Protein AF-0000000068890236 (afdb_homodimer)

pLDDT: mean 76.48, std 30.01, range [15.09, 98.88]

Nearest PDB structures (foldseek):
  3kc2-assembly1_B  TM=9.158E-01  e=1.681E-35  Saccharomyces cerevisiae
  3kc2-assembly1_A  TM=9.117E-01  e=8.997E-35  Saccharomyces cerevisiae
  3rf6-assembly1_B  TM=9.230E-01  e=2.427E-33  Saccharomyces cerevisiae
  1yv9-assembly1_B  TM=7.422E-01  e=6.218E-14  Enterococcus faecalis V583
  1wvi-assembly1_D  TM=7.665E-01  e=6.057E-13  Streptococcus mutans UA159

Sequence (876 aa):
MSFLLLSKRMPTRCIPLARTLVTSRPPKVFTPGRFGIAFDIDGVLLRGLDPHPSAKTALTKLQENDIPFILLTNGGGISEVARCEDLSSRLDFPIAPSQLVQSHTPAKNYTKFYETILVVGGEGENCRKIAEEYGFKNVFIPDDFYATDPHISPFSTSPPPAYARNVPKGTKIDAIFVFNDPRDWALSTQVIIDFLRSDNGVYGTLAEPGHMKPVPTFFTNSDIVWASTYHMPRLGQGAFKEAVLSIFPRIPGATGGAHLRSLGKPTTPAFRYAQRLLEQNLVAKLKATSPEFRVYMIGDSPDSDIRGANRARINGTVWWSILVRSGVWREPYHAKSPIAIVDDVLAAVDWAMENEQKIKDGVALEKYPSNLRPGFRQLRRKGLVRGSSPDSGGKVEVGDIGGEESARLEKTDGAMKEKGDGALEGKRANGESGSHSDMSFLLLSKRMPTRCIPLARTLVTSRPPKVFTPGRFGIAFDIDGVLLRGLDPHPSAKTALTKLQENDIPFILLTNGGGISEVARCEDLSSRLDFPIAPSQLVQSHTPAKNYTKFYETILVVGGEGENCRKIAEEYGFKNVFIPDDFYATDPHISPFSTSPPPAYARNVPKGTKIDAIFVFNDPRDWALSTQVIIDFLRSDNGVYGTLAEPGHMKPVPTFFTNSDIVWASTYHMPRLGQGAFKEAVLSIFPRIPGATGGAHLRSLGKPTTPAFRYAQRLLEQNLVAKLKATSPEFRVYMIGDSPDSDIRGANRARINGTVWWSILVRSGVWREPYHAKSPIAIVDDVLAAVDWAMENEQKIKDGVALEKYPSNLRPGFRQLRRKGLVRGSSPDSGGKVEVGDIGGEESARLEKTDGAMKEKGDGALEGKRANGESGSHSD

Foldseek 3Di:
DPPPVPPPPPPPPPPPDPPPPCPPPFPPLFPFDAEAEEEEPDLFQDFALAGDPCNLVLVVVCVVRVHYYAYAYQAFQAALQVVQVSSCVRSVHHDDSLRYDYLCNLVLVCQVPFAAAEEAAHDDCRRVVNVVVSPHHHYAYLLQVCQQPVVLQVPDDDHRDPVHHHDDAFDAHQEYEYGWHHPDLRSRLSQQLCQQQADRRTPPHGDDQPPGDGRHYEYSHLDQWKRHPPPATDGTVNVSVVVSQVVNVVDPRRDDHPDYHYRGFLDQNSVQSNVVSSVVSCCVVVVDDDRQYEYEFEEADLRGGVNSQLPHDDPNYHGAYEHEPSMHDDPPDDNNQGQYYYHHNNRVSVVVVVVSVCSVVVNRPPDDPPSPPPPPVPPPPPPPPPPDDDDDDDDPDPDDPDDDPPPPPPDDDPPPPPPPPPDPDPDDPDPDDDDDDD/DPPPPPPPPPPPPPPPDPPPPCPPPFPPLFPQDAEAEEEEPDLFQDFALAGDPCNLVLVVVCVVRVHYYAYAYQAFQAALQVVQVSSCVRSVHHDDSLRYDYLCNLVLVCQVPFAAAEEAAHDDCRRVVNVVVSPHHHYAYLLQVCQQPVVLQVPDDDHRDPSHHHDDAFDAHQEYEYGFHHPDLRSRLSQQLCQQQADRRTPPHGDDQPPGDGRHYEYSHLDQWKRHPPPATDGTVNVSVVVSQVVNVVDPSRDDHPDYHYRGFLDQNSVQSNVVSSVVSVCVVVVDDDRQYEYEFEEADLRGGVNSQLPHDDPNYHGAYEHEPSMNDDPPDDNNQGQYYYHHNNRSSVVVVVVSVCSVVVNRPDDDPPSPPPPPVPPPPPPPPPPDDDDDDPPPPPDDPDDDPPPCPPPPCPPPPCPDDDPPDDDDDDDDDDDDDD

Structure (mmCIF, N/CA/C/O backbone):
data_AF-0000000068890236-model_v1
#
loop_
_entity.id
_entity.type
_entity.pdbx_description
1 polymer '(Perigord truffle) hypothetical protein'
#
loop_
_atom_site.group_PDB
_atom_site.id
_atom_site.type_symbol
_atom_site.label_atom_id
_atom_site.label_alt_id
_atom_site.label_comp_id
_atom_site.label_asym_id
_atom_site.label_entity_id
_atom_site.label_seq_id
_atom_site.pdbx_PDB_ins_code
_atom_site.Cartn_x
_atom_site.Cartn_y
_atom_site.Cartn_z
_atom_site.occupancy
_atom_site.B_iso_or_equiv
_atom_site.auth_seq_id
_atom_site.auth_comp_id
_atom_site.auth_asym_id
_atom_site.auth_atom_id
_atom_site.pdbx_PDB_model_num
ATOM 1 N N . MET A 1 1 ? 56.844 41.25 -0.487 1 27.77 1 MET A N 1
ATOM 2 C CA . MET A 1 1 ? 56.062 41.469 -1.698 1 27.77 1 MET A CA 1
ATOM 3 C C . MET A 1 1 ? 54.625 40.938 -1.551 1 27.77 1 MET A C 1
ATOM 5 O O . MET A 1 1 ? 54.438 39.75 -1.251 1 27.77 1 MET A O 1
ATOM 9 N N . SER A 1 2 ? 53.656 41.875 -1.198 1 27.77 2 SER A N 1
ATOM 10 C CA . SER A 1 2 ? 52.281 41.906 -0.712 1 27.77 2 SER A CA 1
ATOM 11 C C . SER A 1 2 ? 51.312 41.438 -1.786 1 27.77 2 SER A C 1
ATOM 13 O O . SER A 1 2 ? 51.219 42.031 -2.859 1 27.77 2 SER A O 1
ATOM 15 N N . PHE A 1 3 ? 51.281 40.094 -2.014 1 30.34 3 PHE A N 1
ATOM 16 C CA . PHE A 1 3 ? 50.5 39.406 -3.043 1 30.34 3 PHE A CA 1
ATOM 17 C C . PHE A 1 3 ? 49.031 39.812 -2.979 1 30.34 3 PHE A C 1
ATOM 19 O O . PHE A 1 3 ? 48.344 39.469 -2.025 1 30.34 3 PHE A O 1
ATOM 26 N N . LEU A 1 4 ? 48.719 41.031 -3.504 1 26.02 4 LEU A N 1
ATOM 27 C CA . LEU A 1 4 ? 47.406 41.656 -3.617 1 26.02 4 LEU A CA 1
ATOM 28 C C . LEU A 1 4 ? 46.469 40.781 -4.488 1 26.02 4 LEU A C 1
ATOM 30 O O . LEU A 1 4 ? 46.719 40.656 -5.688 1 26.02 4 LEU A O 1
ATOM 34 N N . LEU A 1 5 ? 46.094 39.625 -4.012 1 28.25 5 LEU A N 1
ATOM 35 C CA . LEU A 1 5 ? 45.188 38.688 -4.695 1 28.25 5 LEU A CA 1
ATOM 36 C C . LEU A 1 5 ? 43.938 39.406 -5.133 1 28.25 5 LEU A C 1
ATOM 38 O O . LEU A 1 5 ? 43.188 39.969 -4.301 1 28.25 5 LEU A O 1
ATOM 42 N N . LEU A 1 6 ? 43.938 40.062 -6.285 1 27.31 6 LEU A N 1
ATOM 43 C CA . LEU A 1 6 ? 42.844 40.781 -6.926 1 27.31 6 LEU A CA 1
ATOM 44 C C . LEU A 1 6 ? 41.656 39.875 -7.113 1 27.31 6 LEU A C 1
ATOM 46 O O . LEU A 1 6 ? 41.75 38.844 -7.793 1 27.31 6 LEU A O 1
ATOM 50 N N . SER A 1 7 ? 40.781 39.719 -6.109 1 22.86 7 SER A N 1
ATOM 51 C CA . SER A 1 7 ? 39.531 38.969 -6.055 1 22.86 7 SER A CA 1
ATOM 52 C C . SER A 1 7 ? 38.562 39.469 -7.133 1 22.86 7 SER A C 1
ATOM 54 O O . SER A 1 7 ? 38.094 40.594 -7.082 1 22.86 7 SER A O 1
ATOM 56 N N . LYS A 1 8 ? 38.844 39.156 -8.43 1 26.64 8 LYS A N 1
ATOM 57 C CA . LYS A 1 8 ? 37.969 39.562 -9.516 1 26.64 8 LYS A CA 1
ATOM 58 C C . LYS A 1 8 ? 36.531 39.188 -9.203 1 26.64 8 LYS A C 1
ATOM 60 O O . LYS A 1 8 ? 36.188 38 -9.062 1 26.64 8 LYS A O 1
ATOM 65 N N . ARG A 1 9 ? 35.75 40.094 -8.516 1 24.22 9 ARG A N 1
ATOM 66 C CA . ARG A 1 9 ? 34.312 40.031 -8.227 1 24.22 9 ARG A CA 1
ATOM 67 C C . ARG A 1 9 ? 33.5 39.844 -9.516 1 24.22 9 ARG A C 1
ATOM 69 O O . ARG A 1 9 ? 33.594 40.688 -10.422 1 24.22 9 ARG A O 1
ATOM 76 N N . MET A 1 10 ? 33.469 38.656 -10.031 1 28.17 10 MET A N 1
ATOM 77 C CA . MET A 1 10 ? 32.656 38.469 -11.227 1 28.17 10 MET A CA 1
ATOM 78 C C . MET A 1 10 ? 31.266 39.062 -11.062 1 28.17 10 MET A C 1
ATOM 80 O O . MET A 1 10 ? 30.609 38.875 -10.023 1 28.17 10 MET A O 1
ATOM 84 N N . PRO A 1 11 ? 30.906 40.156 -11.773 1 28.42 11 PRO A N 1
ATOM 85 C CA . PRO A 1 11 ? 29.609 40.844 -11.688 1 28.42 11 PRO A CA 1
ATOM 86 C C . PRO A 1 11 ? 28.422 39.906 -11.961 1 28.42 11 PRO A C 1
ATOM 88 O O . PRO A 1 11 ? 28.516 39.031 -12.82 1 28.42 11 PRO A O 1
ATOM 91 N N . THR A 1 12 ? 27.812 39.438 -10.914 1 26.39 12 THR A N 1
ATOM 92 C CA . THR A 1 12 ? 26.578 38.656 -10.945 1 26.39 12 THR A CA 1
ATOM 93 C C . THR A 1 12 ? 25.531 39.344 -11.82 1 26.39 12 THR A C 1
ATOM 95 O O . THR A 1 12 ? 25.141 40.5 -11.539 1 26.39 12 THR A O 1
ATOM 98 N N . ARG A 1 13 ? 25.672 39.25 -13.125 1 28.53 13 ARG A N 1
ATOM 99 C CA . ARG A 1 13 ? 24.703 39.812 -14.062 1 28.53 13 ARG A CA 1
ATOM 100 C C . ARG A 1 13 ? 23.281 39.5 -13.617 1 28.53 13 ARG A C 1
ATOM 102 O O . ARG A 1 13 ? 22.906 38.344 -13.484 1 28.53 13 ARG A O 1
ATOM 109 N N . CYS A 1 14 ? 22.703 40.375 -12.812 1 25.53 14 CYS A N 1
ATOM 110 C CA . CYS A 1 14 ? 21.297 40.375 -12.453 1 25.53 14 CYS A CA 1
ATOM 111 C C . CYS A 1 14 ? 20.406 40.344 -13.695 1 25.53 14 CYS A C 1
ATOM 113 O O . CYS A 1 14 ? 20.516 41.219 -14.555 1 25.53 14 CYS A O 1
ATOM 115 N N . ILE A 1 15 ? 20.234 39.188 -14.258 1 30.33 15 ILE A N 1
ATOM 116 C CA . ILE A 1 15 ? 19.297 39.125 -15.367 1 30.33 15 ILE A CA 1
ATOM 117 C C . ILE A 1 15 ? 18.047 39.938 -15.031 1 30.33 15 ILE A C 1
ATOM 119 O O . ILE A 1 15 ? 17.469 39.781 -13.953 1 30.33 15 ILE A O 1
ATOM 123 N N . PRO A 1 16 ? 17.922 41.094 -15.656 1 30.11 16 PRO A N 1
ATOM 124 C CA . PRO A 1 16 ? 16.766 41.969 -15.406 1 30.11 16 PRO A CA 1
ATOM 125 C C . PRO A 1 16 ? 15.438 41.219 -15.5 1 30.11 16 PRO A C 1
ATOM 127 O O . PRO A 1 16 ? 15.234 40.406 -16.422 1 30.11 16 PRO A O 1
ATOM 130 N N . LEU A 1 17 ? 14.891 40.875 -14.422 1 28.2 17 LEU A N 1
ATOM 131 C CA . LEU A 1 17 ? 13.523 40.344 -14.312 1 28.2 17 LEU A CA 1
ATOM 132 C C . LEU A 1 17 ? 12.562 41.188 -15.148 1 28.2 17 LEU A C 1
ATOM 134 O O . LEU A 1 17 ? 12.609 42.406 -15.117 1 28.2 17 LEU A O 1
ATOM 138 N N . ALA A 1 18 ? 12.109 40.688 -16.234 1 30.53 18 ALA A N 1
ATOM 139 C CA . ALA A 1 18 ? 11.094 41.312 -17.094 1 30.53 18 ALA A CA 1
ATOM 140 C C . ALA A 1 18 ? 10.031 42.031 -16.25 1 30.53 18 ALA A C 1
ATOM 142 O O . ALA A 1 18 ? 9.562 41.469 -15.25 1 30.53 18 ALA A O 1
ATOM 143 N N . ARG A 1 19 ? 9.883 43.281 -16.469 1 3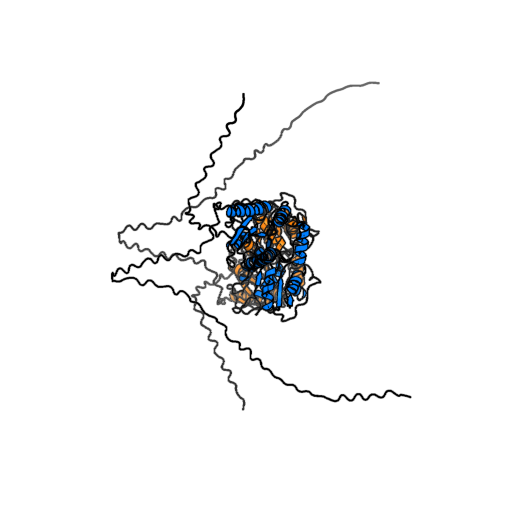0.84 19 ARG A N 1
ATOM 144 C CA . ARG A 1 19 ? 8.938 44.25 -15.914 1 30.84 19 ARG A CA 1
ATOM 145 C C . ARG A 1 19 ? 7.508 43.719 -16.047 1 30.84 19 ARG A C 1
ATOM 147 O O . ARG A 1 19 ? 6.906 43.812 -17.109 1 30.84 19 ARG A O 1
ATOM 154 N N . THR A 1 20 ? 7.207 42.594 -15.578 1 29.48 20 THR A N 1
ATOM 155 C CA . THR A 1 20 ? 5.777 42.312 -15.586 1 29.48 20 THR A CA 1
ATOM 156 C C . THR A 1 20 ? 4.992 43.469 -14.977 1 29.48 20 THR A C 1
ATOM 158 O O . THR A 1 20 ? 5.367 44 -13.93 1 29.48 20 THR A O 1
ATOM 161 N N . LEU A 1 21 ? 4.254 44.188 -15.766 1 30.69 21 LEU A N 1
ATOM 162 C CA . LEU A 1 21 ? 3.342 45.281 -15.43 1 30.69 21 LEU A CA 1
ATOM 163 C C . LEU A 1 21 ? 2.518 44.938 -14.195 1 30.69 21 LEU A C 1
ATOM 165 O O . LEU A 1 21 ? 1.756 43.969 -14.203 1 30.69 21 LEU A O 1
ATOM 169 N N . VAL A 1 22 ? 3.039 45.062 -13.078 1 31.77 22 VAL A N 1
ATOM 170 C CA . VAL A 1 22 ? 2.531 44.969 -11.711 1 31.77 22 VAL A CA 1
ATOM 171 C C . VAL A 1 22 ? 1.356 45.906 -11.523 1 31.77 22 VAL A C 1
ATOM 173 O O . VAL A 1 22 ? 1.532 47.125 -11.531 1 31.77 22 VAL A O 1
ATOM 176 N N . THR A 1 23 ? 0.369 45.875 -12.312 1 35.59 23 THR A N 1
ATOM 177 C CA . THR A 1 23 ? -0.704 46.781 -11.938 1 35.59 23 THR A CA 1
ATOM 178 C C . THR A 1 23 ? -1.184 46.5 -10.516 1 35.59 23 THR A C 1
ATOM 180 O O . THR A 1 23 ? -2.387 46.406 -10.273 1 35.59 23 THR A O 1
ATOM 183 N N . SER A 1 24 ? -0.362 46.188 -9.578 1 34.84 24 SER A N 1
ATOM 184 C CA . SER A 1 24 ? -0.725 45.625 -8.273 1 34.84 24 SER A CA 1
ATOM 185 C C . SER A 1 24 ? -1.496 46.656 -7.438 1 34.84 24 SER A C 1
ATOM 187 O O . SER A 1 24 ? -1.047 47.781 -7.262 1 34.84 24 SER A O 1
ATOM 189 N N . ARG A 1 25 ? -2.904 46.75 -7.598 1 38.69 25 ARG A N 1
ATOM 190 C CA . ARG A 1 25 ? -3.607 47.594 -6.645 1 38.69 25 ARG A CA 1
ATOM 191 C C . ARG A 1 25 ? -3.033 47.438 -5.242 1 38.69 25 ARG A C 1
ATOM 193 O O . ARG A 1 25 ? -2.652 46.344 -4.844 1 38.69 25 ARG A O 1
ATOM 200 N N . PRO A 1 26 ? -2.797 48.531 -4.613 1 39.97 26 PRO A N 1
ATOM 201 C CA . PRO A 1 26 ? -2.244 48.5 -3.256 1 39.97 26 PRO A CA 1
ATOM 202 C C . PRO A 1 26 ? -3.084 47.625 -2.307 1 39.97 26 PRO A C 1
ATOM 204 O O . PRO A 1 26 ? -4.305 47.531 -2.473 1 39.97 26 PRO A O 1
ATOM 207 N N . PRO A 1 27 ? -2.588 46.625 -1.618 1 41.31 27 PRO A N 1
ATOM 208 C CA . PRO A 1 27 ? -3.361 45.812 -0.657 1 41.31 27 PRO A CA 1
ATOM 209 C C . PRO A 1 27 ? -4.156 46.688 0.315 1 41.31 27 PRO A C 1
ATOM 211 O O . PRO A 1 27 ? -3.777 47.844 0.583 1 41.31 27 PRO A O 1
ATOM 214 N N . LYS A 1 28 ? -5.465 46.375 0.528 1 45.53 28 LYS A N 1
ATOM 215 C CA . LYS A 1 28 ? -6.285 47.062 1.521 1 45.53 28 LYS A CA 1
ATOM 216 C C . LYS A 1 28 ? -5.527 47.25 2.834 1 45.53 28 LYS A C 1
ATOM 218 O O . LYS A 1 28 ? -4.875 46.312 3.309 1 45.53 28 LYS A O 1
ATOM 223 N N . VAL A 1 29 ? -5.281 48.438 3.188 1 42.53 29 VAL A N 1
ATOM 224 C CA . VAL A 1 29 ? -4.668 48.781 4.465 1 42.53 29 VAL A CA 1
ATOM 225 C C . VAL A 1 29 ? -5.621 48.438 5.605 1 42.53 29 VAL A C 1
ATOM 227 O O . VAL A 1 29 ? -6.754 48.906 5.648 1 42.53 29 VAL A O 1
ATOM 230 N N . PHE A 1 30 ? -5.582 47.219 6.027 1 45.75 30 PHE A N 1
ATOM 231 C CA . PHE A 1 30 ? -6.375 46.938 7.219 1 45.75 30 PHE A CA 1
ATOM 232 C C . PHE A 1 30 ? -5.949 47.844 8.375 1 45.75 30 PHE A C 1
ATOM 234 O O . PHE A 1 30 ? -4.809 48.312 8.414 1 45.75 30 PHE A O 1
ATOM 241 N N . THR A 1 31 ? -6.914 48.469 8.969 1 44.56 31 THR A N 1
ATOM 242 C CA . THR A 1 31 ? -6.438 49.125 10.18 1 44.56 31 THR A CA 1
ATOM 243 C C . THR A 1 31 ? -5.199 48.406 10.734 1 44.56 31 THR A C 1
ATOM 245 O O . THR A 1 31 ? -5.148 47.188 10.781 1 44.56 31 THR A O 1
ATOM 248 N N . PRO A 1 32 ? -4.156 49 10.75 1 41.47 32 PRO A N 1
ATOM 249 C CA . PRO A 1 32 ? -2.807 48.625 11.188 1 41.47 32 PRO A CA 1
ATOM 250 C C . PRO A 1 32 ? -2.812 47.656 12.352 1 41.47 32 PRO A C 1
ATOM 252 O O . PRO A 1 32 ? -3.537 47.844 13.328 1 41.47 32 PRO A O 1
ATOM 255 N N . GLY A 1 33 ? -2.795 46.375 12.312 1 51.72 33 GLY A N 1
ATOM 256 C CA . GLY A 1 33 ? -2.305 45.656 13.484 1 51.72 33 GLY A CA 1
ATOM 257 C C . GLY A 1 33 ? -2.797 44.219 13.57 1 51.72 33 GLY A C 1
ATOM 258 O O . GLY A 1 33 ? -2.293 43.438 14.375 1 51.72 33 GLY A O 1
ATOM 259 N N . ARG A 1 34 ? -4.016 43.906 12.836 1 72.06 34 ARG A N 1
ATOM 260 C CA . ARG A 1 34 ? -4.316 42.625 13.492 1 72.06 34 ARG A CA 1
ATOM 261 C C . ARG A 1 34 ? -4.055 41.438 12.555 1 72.06 34 ARG A C 1
ATOM 263 O O . ARG A 1 34 ? -4.484 41.469 11.398 1 72.06 34 ARG A O 1
ATOM 270 N N . PHE A 1 35 ? -3.012 40.812 12.688 1 86.12 35 PHE A N 1
ATOM 271 C CA . PHE A 1 35 ? -2.768 39.594 11.938 1 86.12 35 PHE A CA 1
ATOM 272 C C . PHE A 1 35 ? -2.545 38.438 12.883 1 86.12 35 PHE A C 1
ATOM 274 O O . PHE A 1 35 ? -2.338 38.625 14.086 1 86.12 35 PHE A O 1
ATOM 281 N N . GLY A 1 36 ? -2.82 37.281 12.336 1 92.5 36 GLY A N 1
ATOM 282 C CA . GLY A 1 36 ? -2.557 36.031 13.039 1 92.5 36 GLY A CA 1
ATOM 283 C C . GLY A 1 36 ? -1.67 35.062 12.258 1 92.5 36 GLY A C 1
ATOM 284 O O . GLY A 1 36 ? -1.341 35.344 11.102 1 92.5 36 GLY A O 1
ATOM 285 N N . ILE A 1 37 ? -1.234 34.094 12.953 1 96.19 37 ILE A N 1
ATOM 286 C CA . ILE A 1 37 ? -0.331 33.125 12.328 1 96.19 37 ILE A CA 1
ATOM 287 C C . ILE A 1 37 ? -0.922 31.719 12.438 1 96.19 37 ILE A C 1
ATOM 289 O O . ILE A 1 37 ? -1.455 31.344 13.492 1 96.19 37 ILE A O 1
ATOM 293 N N . ALA A 1 38 ? -0.924 30.984 11.359 1 97.88 38 ALA A N 1
ATOM 294 C CA . ALA A 1 38 ? -1.156 29.531 11.367 1 97.88 38 ALA A CA 1
ATOM 295 C C . ALA A 1 38 ? 0.142 28.766 11.125 1 97.88 38 ALA A C 1
ATOM 297 O O . ALA A 1 38 ? 0.889 29.078 10.195 1 97.88 38 ALA A O 1
ATOM 298 N N . PHE A 1 39 ? 0.409 27.781 12.008 1 98.56 39 PHE A N 1
ATOM 299 C CA . PHE A 1 39 ? 1.63 27 11.898 1 98.56 39 PHE A CA 1
ATOM 300 C C . PHE A 1 39 ? 1.314 25.562 11.484 1 98.56 39 PHE A C 1
ATOM 302 O O . PHE A 1 39 ? 0.438 24.922 12.062 1 98.56 39 PHE A O 1
ATOM 309 N N . ASP A 1 40 ? 2.031 25.078 10.477 1 98.38 40 ASP A N 1
ATOM 310 C CA . ASP A 1 40 ? 2.23 23.625 10.43 1 98.38 40 ASP A CA 1
ATOM 311 C C . ASP A 1 40 ? 3.102 23.156 11.594 1 98.38 40 ASP A C 1
ATOM 313 O O . ASP A 1 40 ? 3.75 23.969 12.258 1 98.38 40 ASP A O 1
ATOM 317 N N . ILE A 1 41 ? 3.096 21.875 11.867 1 98.12 41 ILE A N 1
ATOM 318 C CA . ILE A 1 41 ? 3.852 21.375 13.008 1 98.12 41 ILE A CA 1
ATOM 319 C C . ILE A 1 41 ? 5.105 20.656 12.523 1 98.12 41 ILE A C 1
ATOM 321 O O . ILE A 1 41 ? 6.219 21.156 12.664 1 98.12 41 ILE A O 1
ATOM 325 N N . ASP A 1 42 ? 4.922 19.547 11.789 1 96.25 42 ASP A N 1
ATOM 326 C CA . ASP A 1 42 ? 6.047 18.719 11.359 1 96.25 42 ASP A CA 1
ATOM 327 C C . ASP A 1 42 ? 6.871 19.438 10.289 1 96.25 42 ASP A C 1
ATOM 329 O O . ASP A 1 42 ? 6.34 19.828 9.242 1 96.25 42 ASP A O 1
ATOM 333 N N . GLY A 1 43 ? 8.102 19.641 10.578 1 96.81 43 GLY A N 1
ATOM 334 C CA . GLY A 1 43 ? 8.992 20.344 9.672 1 96.81 43 GLY A CA 1
ATOM 335 C C . GLY A 1 43 ? 9.07 21.828 9.953 1 96.81 43 GLY A C 1
ATOM 336 O O . GLY A 1 43 ? 9.875 22.547 9.344 1 96.81 43 GLY A O 1
ATOM 337 N N . VAL A 1 44 ? 8.219 22.297 10.875 1 98.44 44 VAL A N 1
ATOM 338 C CA . VAL A 1 44 ? 8.156 23.719 11.203 1 98.44 44 VAL A CA 1
ATOM 339 C C . VAL A 1 44 ? 8.461 23.922 12.688 1 98.44 44 VAL A C 1
ATOM 341 O O . VAL A 1 44 ? 9.539 24.422 13.039 1 98.44 44 VAL A O 1
ATOM 344 N N . LEU A 1 45 ? 7.594 23.422 13.523 1 98.5 45 LEU A N 1
ATOM 345 C CA . LEU A 1 45 ? 7.801 23.547 14.961 1 98.5 45 LEU A CA 1
ATOM 346 C C . LEU A 1 45 ? 8.57 22.344 15.5 1 98.5 45 LEU A C 1
ATOM 348 O O . LEU A 1 45 ? 9.312 22.453 16.469 1 98.5 45 LEU A O 1
ATOM 352 N N . LEU A 1 46 ? 8.297 21.203 14.891 1 96.62 46 LEU A N 1
ATOM 353 C CA . LEU A 1 46 ? 8.922 19.938 15.281 1 96.62 46 LEU A CA 1
ATOM 354 C C . LEU A 1 46 ? 9.586 19.281 14.078 1 96.62 46 LEU A C 1
ATOM 356 O O . LEU A 1 46 ? 9.195 19.516 12.938 1 96.62 46 LEU A O 1
ATOM 360 N N . ARG A 1 47 ? 10.508 18.5 14.305 1 91.12 47 ARG A N 1
ATOM 361 C CA . ARG A 1 47 ? 10.992 17.453 13.406 1 91.12 47 ARG A CA 1
ATOM 362 C C . ARG A 1 47 ? 10.969 16.094 14.094 1 91.12 47 ARG A C 1
ATOM 364 O O . ARG A 1 47 ? 11.828 15.797 14.93 1 91.12 47 ARG A O 1
ATOM 371 N N . GLY A 1 48 ? 10.039 15.273 13.648 1 87.38 48 GLY A N 1
ATOM 372 C CA . GLY A 1 48 ? 9.773 14.086 14.453 1 87.38 48 GLY A CA 1
ATOM 373 C C . GLY A 1 48 ? 9.375 14.406 15.875 1 87.38 48 GLY A C 1
ATOM 374 O O . GLY A 1 48 ? 8.414 15.148 16.109 1 87.38 48 GLY A O 1
ATOM 375 N N . LEU A 1 49 ? 10.195 13.883 16.828 1 87.75 49 LEU A N 1
ATOM 376 C CA . LEU A 1 49 ? 9.883 14.062 18.25 1 87.75 49 LEU A CA 1
ATOM 377 C C . LEU A 1 49 ? 10.617 15.273 18.812 1 87.75 49 LEU A C 1
ATOM 379 O O . LEU A 1 49 ? 10.312 15.727 19.922 1 87.75 49 LEU A O 1
ATOM 383 N N . ASP A 1 50 ? 11.383 15.922 18.062 1 93.44 50 ASP A N 1
ATOM 384 C CA . ASP A 1 50 ? 12.25 16.984 18.562 1 93.44 50 ASP A CA 1
ATOM 385 C C . ASP A 1 50 ? 11.75 18.359 18.109 1 93.44 50 ASP A C 1
ATOM 387 O O . ASP A 1 50 ? 11.477 18.562 16.938 1 93.44 50 ASP A O 1
ATOM 391 N N . PRO A 1 51 ? 11.688 19.281 19.078 1 97.06 51 PRO A N 1
ATOM 392 C CA . PRO A 1 51 ? 11.352 20.641 18.672 1 97.06 51 PRO A CA 1
ATOM 393 C C . PRO A 1 51 ? 12.445 21.297 17.844 1 97.06 51 PRO A C 1
ATOM 395 O O . PRO A 1 51 ? 13.633 21.062 18.078 1 97.06 51 PRO A O 1
ATOM 398 N N . HIS A 1 52 ? 12.008 22.062 16.875 1 96.62 52 HIS A N 1
ATOM 399 C CA . HIS A 1 52 ? 12.984 22.906 16.203 1 96.62 52 HIS A CA 1
ATOM 400 C C . HIS A 1 52 ? 13.656 23.844 17.203 1 96.62 52 HIS A C 1
ATOM 402 O O . HIS A 1 52 ? 12.992 24.406 18.078 1 96.62 52 HIS A O 1
ATOM 408 N N . PRO A 1 53 ? 14.914 24.109 17.062 1 96.69 53 PRO A N 1
ATOM 409 C CA . PRO A 1 53 ? 15.641 24.906 18.047 1 96.69 53 PRO A CA 1
ATOM 410 C C . PRO A 1 53 ? 15.062 26.312 18.219 1 96.69 53 PRO A C 1
ATOM 412 O O . PRO A 1 53 ? 15.188 26.906 19.281 1 96.69 53 PRO A O 1
ATOM 415 N N . SER A 1 54 ? 14.422 26.812 17.203 1 97.5 54 SER A N 1
ATOM 416 C CA . SER A 1 54 ? 13.938 28.188 17.266 1 97.5 54 SER A CA 1
ATOM 417 C C . SER A 1 54 ? 12.445 28.234 17.562 1 97.5 54 SER A C 1
ATOM 419 O O . SER A 1 54 ? 11.859 29.328 17.625 1 97.5 54 SER A O 1
ATOM 421 N N . ALA A 1 55 ? 11.789 27.156 17.75 1 98.56 55 ALA A N 1
ATOM 422 C CA . ALA A 1 55 ? 10.336 27.094 17.875 1 98.56 55 ALA A CA 1
ATOM 423 C C . ALA A 1 55 ? 9.867 27.828 19.125 1 98.56 55 ALA A C 1
ATOM 425 O O . ALA A 1 55 ? 8.953 28.656 19.062 1 98.56 55 ALA A O 1
ATOM 426 N N . LYS A 1 56 ? 10.492 27.594 20.234 1 98.12 56 LYS A N 1
ATOM 427 C CA . LYS A 1 56 ? 10.094 28.234 21.484 1 98.12 56 LYS A CA 1
ATOM 428 C C . LYS A 1 56 ? 10.242 29.75 21.406 1 98.12 56 LYS A C 1
ATOM 430 O O . LYS A 1 56 ? 9.359 30.484 21.828 1 98.12 56 LYS A O 1
ATOM 435 N N . THR A 1 57 ? 11.391 30.141 20.875 1 98.31 57 THR A N 1
ATOM 436 C CA . THR A 1 57 ? 11.641 31.562 20.719 1 98.31 57 THR A CA 1
ATOM 437 C C . THR A 1 57 ? 10.578 32.219 19.828 1 98.31 57 THR A C 1
ATOM 439 O O . THR A 1 57 ? 10.086 33.281 20.141 1 98.31 57 THR A O 1
ATOM 442 N N . ALA A 1 58 ? 10.219 31.562 18.766 1 98.5 58 ALA A N 1
ATOM 443 C CA . ALA A 1 58 ? 9.211 32.062 17.859 1 98.5 58 ALA A CA 1
ATOM 444 C C . ALA A 1 58 ? 7.859 32.219 18.547 1 98.5 58 ALA A C 1
ATOM 446 O O . ALA A 1 58 ? 7.211 33.25 18.438 1 98.5 58 ALA A O 1
ATOM 447 N N . LEU A 1 59 ? 7.445 31.25 19.312 1 98 59 LEU A N 1
ATOM 448 C CA . LEU A 1 59 ? 6.152 31.25 19.984 1 98 59 LEU A CA 1
ATOM 449 C C . LEU A 1 59 ? 6.137 32.281 21.109 1 98 59 LEU A C 1
ATOM 451 O O . LEU A 1 59 ? 5.133 33 21.297 1 98 59 LEU A O 1
ATOM 455 N N . THR A 1 60 ? 7.219 32.406 21.828 1 97.44 60 THR A N 1
ATOM 456 C CA . THR A 1 60 ? 7.34 33.406 22.891 1 97.44 60 THR A CA 1
ATOM 457 C C . THR A 1 60 ? 7.223 34.812 22.328 1 97.44 60 THR A C 1
ATOM 459 O O . THR A 1 60 ? 6.578 35.688 22.922 1 97.44 60 THR A O 1
ATOM 462 N N . LYS A 1 61 ? 7.871 35 21.234 1 96.31 61 LYS A N 1
ATOM 463 C CA . LYS A 1 61 ? 7.801 36.312 20.562 1 96.31 61 LYS A CA 1
ATOM 464 C C . LYS A 1 61 ? 6.359 36.688 20.219 1 96.31 61 LYS A C 1
ATOM 466 O O . LYS A 1 61 ? 5.945 37.812 20.391 1 96.31 61 LYS A O 1
ATOM 471 N N . LEU A 1 62 ? 5.609 35.75 19.734 1 94.94 62 LEU A N 1
ATOM 472 C CA . LEU A 1 62 ? 4.207 36 19.438 1 94.94 62 LEU A CA 1
ATOM 473 C C . LEU A 1 62 ? 3.42 36.312 20.703 1 94.94 62 LEU A C 1
ATOM 475 O O . LEU A 1 62 ? 2.598 37.25 20.719 1 94.94 62 LEU A O 1
ATOM 479 N N . GLN A 1 63 ? 3.629 35.562 21.719 1 92.69 63 GLN A N 1
ATOM 480 C CA . GLN A 1 63 ? 2.941 35.781 22.984 1 92.69 63 GLN A CA 1
ATOM 481 C C . GLN A 1 63 ? 3.248 37.156 23.547 1 92.69 63 GLN A C 1
ATOM 483 O O . GLN A 1 63 ? 2.342 37.875 23.984 1 92.69 63 GLN A O 1
ATOM 488 N N . GLU A 1 64 ? 4.477 37.531 23.484 1 93.56 64 GLU A N 1
ATOM 489 C CA . GLU A 1 64 ? 4.914 38.812 24.031 1 93.56 64 GLU A CA 1
ATOM 490 C C . GLU A 1 64 ? 4.332 39.969 23.25 1 93.56 64 GLU A C 1
ATOM 492 O O . GLU A 1 64 ? 4.184 41.094 23.781 1 93.56 64 GLU A O 1
ATOM 497 N N . ASN A 1 65 ? 4.008 39.75 22.031 1 90.81 65 ASN A N 1
ATOM 498 C CA . ASN A 1 65 ? 3.475 40.812 21.188 1 90.81 65 ASN A CA 1
ATOM 499 C C . ASN A 1 65 ? 1.97 40.656 20.984 1 90.81 65 ASN A C 1
ATOM 501 O O . ASN A 1 65 ? 1.386 41.344 20.125 1 90.81 65 ASN A O 1
ATOM 505 N N . ASP A 1 66 ? 1.383 39.75 21.672 1 88.5 66 ASP A N 1
ATOM 506 C CA . ASP A 1 66 ? -0.058 39.531 21.672 1 88.5 66 ASP A CA 1
ATOM 507 C C . ASP A 1 66 ? -0.565 39.219 20.266 1 88.5 66 ASP A C 1
ATOM 509 O O . ASP A 1 66 ? -1.595 39.719 19.844 1 88.5 66 ASP A O 1
ATOM 513 N N . ILE A 1 67 ? 0.204 38.531 19.547 1 90.38 67 ILE A N 1
ATOM 514 C CA . ILE A 1 67 ? -0.203 38.062 18.219 1 90.38 67 ILE A CA 1
ATOM 515 C C . ILE A 1 67 ? -0.816 36.688 18.297 1 90.38 67 ILE A C 1
ATOM 517 O O . ILE A 1 67 ? -0.156 35.719 18.734 1 90.38 67 ILE A O 1
ATOM 521 N N . PRO A 1 68 ? -2.053 36.531 17.953 1 92.12 68 PRO A N 1
ATOM 522 C CA . PRO A 1 68 ? -2.693 35.219 18.031 1 92.12 68 PRO A CA 1
ATOM 523 C C . PRO A 1 68 ? -2.154 34.219 17.016 1 92.12 68 PRO A C 1
ATOM 525 O O . PRO A 1 68 ? -1.753 34.625 15.914 1 92.12 68 PRO A O 1
ATOM 528 N N . PHE A 1 69 ? -2.188 32.906 17.438 1 95 69 PHE A N 1
ATOM 529 C CA . PHE A 1 69 ? -1.751 31.875 16.484 1 95 69 PHE A CA 1
ATOM 530 C C . PHE A 1 69 ? -2.533 30.578 16.672 1 95 69 PHE A C 1
ATOM 532 O O . PHE A 1 69 ? -3.18 30.391 17.719 1 95 69 PHE A O 1
ATOM 539 N N . ILE A 1 70 ? -2.545 29.781 15.648 1 96.69 70 ILE A N 1
ATOM 540 C CA . ILE A 1 70 ? -3.152 28.453 15.648 1 96.69 70 ILE A CA 1
ATOM 541 C C . ILE A 1 70 ? -2.191 27.453 15.023 1 96.69 70 ILE A C 1
ATOM 543 O O . ILE A 1 70 ? -1.353 27.812 14.195 1 96.69 70 ILE A O 1
ATOM 547 N N . LEU A 1 71 ? -2.242 26.234 15.523 1 97.88 71 LEU A N 1
ATOM 548 C CA . LEU A 1 71 ? -1.538 25.125 14.891 1 97.88 71 LEU A CA 1
ATOM 549 C C . LEU A 1 71 ? -2.463 24.359 13.953 1 97.88 71 LEU A C 1
ATOM 551 O O . LEU A 1 71 ? -3.531 23.906 14.359 1 97.88 71 LEU A O 1
ATOM 555 N N . LEU A 1 72 ? -2.137 24.312 12.695 1 97.88 72 LEU A N 1
ATOM 556 C CA . LEU A 1 72 ? -2.877 23.625 11.641 1 97.88 72 LEU A CA 1
ATOM 557 C C . LEU A 1 72 ? -2.041 22.516 11.031 1 97.88 72 LEU A C 1
ATOM 559 O O . LEU A 1 72 ? -1.128 22.766 10.242 1 97.88 72 LEU A O 1
ATOM 563 N N . THR A 1 73 ? -2.336 21.25 11.375 1 97.19 73 THR A N 1
ATOM 564 C CA . THR A 1 73 ? -1.473 20.141 11.008 1 97.19 73 THR A CA 1
ATOM 565 C C . THR A 1 73 ? -2.268 19.062 10.289 1 97.19 73 THR A C 1
ATOM 567 O O . THR A 1 73 ? -3.467 18.891 10.523 1 97.19 73 THR A O 1
ATOM 570 N N . ASN A 1 74 ? -1.625 18.375 9.375 1 96.69 74 ASN A N 1
ATOM 571 C CA . ASN A 1 74 ? -2.17 17.156 8.789 1 96.69 74 ASN A CA 1
ATOM 572 C C . ASN A 1 74 ? -1.834 15.93 9.633 1 96.69 74 ASN A C 1
ATOM 574 O O . ASN A 1 74 ? -2.152 14.805 9.25 1 96.69 74 ASN A O 1
ATOM 578 N N . GLY A 1 75 ? -1.204 16.172 10.773 1 95.38 75 GLY A N 1
ATOM 579 C CA . GLY A 1 75 ? -1.043 15.117 11.75 1 95.38 75 GLY A CA 1
ATOM 580 C C . GLY A 1 75 ? -2.328 14.781 12.484 1 95.38 75 GLY A C 1
ATOM 581 O O . GLY A 1 75 ? -3.316 15.508 12.375 1 95.38 75 GLY A O 1
ATOM 582 N N . GLY A 1 76 ? -2.305 13.695 13.164 1 95.88 76 GLY A N 1
ATOM 583 C CA . GLY A 1 76 ? -3.486 13.266 13.891 1 95.88 76 GLY A CA 1
ATOM 584 C C . GLY A 1 76 ? -3.311 11.922 14.57 1 95.88 76 GLY A C 1
ATOM 585 O O . GLY A 1 76 ? -2.193 11.547 14.938 1 95.88 76 GLY A O 1
ATOM 586 N N . GLY A 1 77 ? -4.469 11.344 14.953 1 96.62 77 GLY A N 1
ATOM 587 C CA . GLY A 1 77 ? -4.473 10.008 15.523 1 96.62 77 GLY A CA 1
ATOM 588 C C . GLY A 1 77 ? -4.512 10.008 17.047 1 96.62 77 GLY A C 1
ATOM 589 O O . GLY A 1 77 ? -4.59 8.945 17.672 1 96.62 77 GLY A O 1
ATOM 590 N N . ILE A 1 78 ? -4.422 11.141 17.641 1 96.44 78 ILE A N 1
ATOM 591 C CA . ILE A 1 78 ? -4.57 11.312 19.078 1 96.44 78 ILE A CA 1
ATOM 592 C C . ILE A 1 78 ? -5.523 12.469 19.359 1 96.44 78 ILE A C 1
ATOM 594 O O . ILE A 1 78 ? -5.727 13.336 18.516 1 96.44 78 ILE A O 1
ATOM 598 N N . SER A 1 79 ? -6.125 12.445 20.516 1 97.06 79 SER A N 1
ATOM 599 C CA . SER A 1 79 ? -7.082 13.5 20.844 1 97.06 79 SER A CA 1
ATOM 600 C C . SER A 1 79 ? -6.41 14.867 20.875 1 97.06 79 SER A C 1
ATOM 602 O O . SER A 1 79 ? -5.203 14.969 21.094 1 97.06 79 SER A O 1
ATOM 604 N N . GLU A 1 80 ? -7.234 15.914 20.672 1 96.44 80 GLU A N 1
ATOM 605 C CA . GLU A 1 80 ? -6.707 17.281 20.719 1 96.44 80 GLU A CA 1
ATOM 606 C C . GLU A 1 80 ? -6.078 17.578 22.078 1 96.44 80 GLU A C 1
ATOM 608 O O . GLU A 1 80 ? -5.004 18.172 22.156 1 96.44 80 GLU A O 1
ATOM 613 N N . VAL A 1 81 ? -6.703 17.125 23.094 1 97 81 VAL A N 1
ATOM 614 C CA . VAL A 1 81 ? -6.211 17.359 24.453 1 97 81 VAL A CA 1
ATOM 615 C C . VAL A 1 81 ? -4.863 16.672 24.641 1 97 81 VAL A C 1
ATOM 617 O O . VAL A 1 81 ? -3.9 17.297 25.094 1 97 81 VAL A O 1
ATOM 620 N N . ALA A 1 82 ? -4.809 15.383 24.281 1 97.19 82 ALA A N 1
ATOM 621 C CA . ALA A 1 82 ? -3.568 14.625 24.422 1 97.19 82 ALA A CA 1
ATOM 622 C C . ALA A 1 82 ? -2.457 15.227 23.578 1 97.19 82 ALA A C 1
ATOM 624 O O . ALA A 1 82 ? -1.304 15.297 24 1 97.19 82 ALA A O 1
ATOM 625 N N . ARG A 1 83 ? -2.783 15.641 22.375 1 97.25 83 ARG A N 1
ATOM 626 C CA . ARG A 1 83 ? -1.799 16.219 21.469 1 97.25 83 ARG A CA 1
ATOM 627 C C . ARG A 1 83 ? -1.266 17.547 22.016 1 97.25 83 ARG A C 1
ATOM 629 O O . ARG A 1 83 ? -0.067 17.828 21.938 1 97.25 83 ARG A O 1
ATOM 636 N N . CYS A 1 84 ? -2.115 18.375 22.547 1 97.62 84 CYS A N 1
ATOM 637 C CA . CYS A 1 84 ? -1.699 19.656 23.109 1 97.62 84 CYS A CA 1
ATOM 638 C C . CYS A 1 84 ? -0.788 19.453 24.312 1 97.62 84 CYS A C 1
ATOM 640 O O . CYS A 1 84 ? 0.176 20.203 24.5 1 97.62 84 CYS A O 1
ATOM 642 N N . GLU A 1 85 ? -1.117 18.453 25.109 1 97.88 85 GLU A N 1
ATOM 643 C CA . GLU A 1 85 ? -0.242 18.125 26.234 1 97.88 85 GLU A CA 1
ATOM 644 C C . GLU A 1 85 ? 1.149 17.734 25.75 1 97.88 85 GLU A C 1
ATOM 646 O O . GLU A 1 85 ? 2.156 18.203 26.281 1 97.88 85 GLU A O 1
ATOM 651 N N . ASP A 1 86 ? 1.163 16.906 24.766 1 97 86 ASP A N 1
ATOM 652 C CA . ASP A 1 86 ? 2.422 16.453 24.172 1 97 86 ASP A CA 1
ATOM 653 C C . ASP A 1 86 ? 3.199 17.625 23.594 1 97 86 ASP A C 1
ATOM 655 O O . ASP A 1 86 ? 4.398 17.781 23.844 1 97 86 ASP A O 1
ATOM 659 N N . LEU A 1 87 ? 2.543 18.453 22.781 1 97.75 87 LEU A N 1
ATOM 660 C CA . LEU A 1 87 ? 3.16 19.609 22.141 1 97.75 87 LEU A CA 1
ATOM 661 C C . LEU A 1 87 ? 3.684 20.609 23.172 1 97.75 87 LEU A C 1
ATOM 663 O O . LEU A 1 87 ? 4.797 21.109 23.031 1 97.75 87 LEU A O 1
ATOM 667 N N . SER A 1 88 ? 2.854 20.891 24.172 1 98.31 88 SER A N 1
ATOM 668 C CA . SER A 1 88 ? 3.25 21.828 25.203 1 98.31 88 SER A CA 1
ATOM 669 C C . SER A 1 88 ? 4.531 21.375 25.906 1 98.31 88 SER A C 1
ATOM 671 O O . SER A 1 88 ? 5.426 22.188 26.156 1 98.31 88 SER A O 1
ATOM 673 N N . SER A 1 89 ? 4.566 20.125 26.188 1 97.94 89 SER A N 1
ATOM 674 C CA . SER A 1 89 ? 5.738 19.562 26.859 1 97.94 89 SER A CA 1
ATOM 675 C C . SER A 1 89 ? 6.973 19.641 25.969 1 97.94 89 SER A C 1
ATOM 677 O O . SER A 1 89 ? 8.031 20.109 26.406 1 97.94 89 SER A O 1
ATOM 679 N N . ARG A 1 90 ? 6.91 19.297 24.703 1 97.06 90 ARG A N 1
ATOM 680 C CA . ARG A 1 90 ? 8.039 19.25 23.781 1 97.06 90 ARG A CA 1
ATOM 681 C C . ARG A 1 90 ? 8.531 20.656 23.438 1 97.06 90 ARG A C 1
ATOM 683 O O . ARG A 1 90 ? 9.734 20.891 23.328 1 97.06 90 ARG A O 1
ATOM 690 N N . LEU A 1 91 ? 7.59 21.547 23.266 1 98 91 LEU A N 1
ATOM 691 C CA . LEU A 1 91 ? 7.918 22.922 22.859 1 98 91 LEU A CA 1
ATOM 692 C C . LEU A 1 91 ? 8.242 23.781 24.062 1 98 91 LEU A C 1
ATOM 694 O O . LEU A 1 91 ? 8.727 24.906 23.922 1 98 91 LEU A O 1
ATOM 698 N N . ASP A 1 92 ? 7.945 23.203 25.266 1 97.62 92 ASP A N 1
ATOM 699 C CA . ASP A 1 92 ? 8.062 24 26.5 1 97.62 92 ASP A CA 1
ATOM 700 C C . ASP A 1 92 ? 7.32 25.328 26.375 1 97.62 92 ASP A C 1
ATOM 702 O O . ASP A 1 92 ? 7.898 26.391 26.594 1 97.62 92 ASP A O 1
ATOM 706 N N . PHE A 1 93 ? 6.18 25.25 25.969 1 98 93 PHE A N 1
ATOM 707 C CA . PHE A 1 93 ? 5.262 26.344 25.703 1 98 93 PHE A CA 1
ATOM 708 C C . PHE A 1 93 ? 3.814 25.875 25.781 1 98 93 PHE A C 1
ATOM 710 O O . PHE A 1 93 ? 3.457 24.875 25.156 1 98 93 PHE A O 1
ATOM 717 N N . PRO A 1 94 ? 2.98 26.609 26.516 1 97.12 94 PRO A N 1
ATOM 718 C CA . PRO A 1 94 ? 1.603 26.125 26.641 1 97.12 94 PRO A CA 1
ATOM 719 C C . PRO A 1 94 ? 0.814 26.234 25.344 1 97.12 94 PRO A C 1
ATOM 721 O O . PRO A 1 94 ? 0.82 27.297 24.703 1 97.12 94 PRO A O 1
ATOM 724 N N . ILE A 1 95 ? 0.23 25.172 24.953 1 97.06 95 ILE A N 1
ATOM 725 C CA . ILE A 1 95 ? -0.676 25.109 23.797 1 97.06 95 ILE A CA 1
ATOM 726 C C . ILE A 1 95 ? -2.043 24.609 24.25 1 97.06 95 ILE A C 1
ATOM 728 O O . ILE A 1 95 ? -2.148 23.516 24.828 1 97.06 95 ILE A O 1
ATOM 732 N N . ALA A 1 96 ? -3.1 25.391 23.969 1 95.06 96 ALA A N 1
ATOM 733 C CA . ALA A 1 96 ? -4.457 24.984 24.328 1 95.06 96 ALA A CA 1
ATOM 734 C C . ALA A 1 96 ? -5.152 24.281 23.188 1 95.06 96 ALA A C 1
ATOM 736 O O . ALA A 1 96 ? -4.836 24.516 22.016 1 95.06 96 ALA A O 1
ATOM 737 N N . PRO A 1 97 ? -6.145 23.391 23.516 1 93.88 97 PRO A N 1
ATOM 738 C CA . PRO A 1 97 ? -6.883 22.703 22.453 1 93.88 97 PRO A CA 1
ATOM 739 C C . PRO A 1 97 ? -7.559 23.656 21.484 1 93.88 97 PRO A C 1
ATOM 741 O O . PRO A 1 97 ? -7.707 23.344 20.297 1 93.88 97 PRO A O 1
ATOM 744 N N . SER A 1 98 ? -7.875 24.844 21.922 1 92.75 98 SER A N 1
ATOM 745 C CA . SER A 1 98 ? -8.508 25.844 21.062 1 92.75 98 SER A CA 1
ATOM 746 C C . SER A 1 98 ? -7.516 26.422 20.047 1 92.75 98 SER A C 1
ATOM 748 O O . SER A 1 98 ? -7.902 27.141 19.141 1 92.75 98 SER A O 1
ATOM 750 N N . GLN A 1 99 ? -6.285 26.016 20.156 1 94.81 99 GLN A N 1
ATOM 751 C CA . GLN A 1 99 ? -5.246 26.516 19.266 1 94.81 99 GLN A CA 1
ATOM 752 C C . GLN A 1 99 ? -4.77 25.422 18.312 1 94.81 99 GLN A C 1
ATOM 754 O O . GLN A 1 99 ? -3.766 25.594 17.609 1 94.81 99 GLN A O 1
ATOM 759 N N . LEU A 1 100 ? -5.484 24.297 18.281 1 96.5 100 LEU A N 1
ATOM 760 C CA . LEU A 1 100 ? -5 23.172 17.5 1 96.5 100 LEU A CA 1
ATOM 761 C C . LEU A 1 100 ? -6.094 22.641 16.578 1 96.5 100 LEU A C 1
ATOM 763 O O . LEU A 1 100 ? -7.23 22.438 17 1 96.5 100 LEU A O 1
ATOM 767 N N . VAL A 1 101 ? -5.738 22.547 15.344 1 96.38 101 VAL A N 1
ATOM 768 C CA . VAL A 1 101 ? -6.547 21.844 14.359 1 96.38 101 VAL A CA 1
ATOM 769 C C . VAL A 1 101 ? -5.758 20.656 13.797 1 96.38 101 VAL A C 1
ATOM 771 O O . VAL A 1 101 ? -4.742 20.859 13.117 1 96.38 101 VAL A O 1
ATOM 774 N N . GLN A 1 102 ? -6.211 19.484 14.102 1 96.75 102 GLN A N 1
ATOM 775 C CA . GLN A 1 102 ? -5.625 18.281 13.523 1 96.75 102 GLN A CA 1
ATOM 776 C C . GLN A 1 102 ? -6.328 17.891 12.227 1 96.75 102 GLN A C 1
ATOM 778 O O . GLN A 1 102 ? -7.387 18.438 11.898 1 96.75 102 GLN A O 1
ATOM 783 N N . SER A 1 103 ? -5.703 16.938 11.5 1 96.38 103 SER A N 1
ATOM 784 C CA . SER A 1 103 ? -6.219 16.578 10.188 1 96.38 103 SER A CA 1
ATOM 785 C C . SER A 1 103 ? -7.652 16.062 10.281 1 96.38 103 SER A C 1
ATOM 787 O O . SER A 1 103 ? -8.445 16.234 9.352 1 96.38 103 SER A O 1
ATOM 789 N N . HIS A 1 104 ? -8.031 15.406 11.383 1 96.5 104 HIS A N 1
ATOM 790 C CA . HIS A 1 104 ? -9.336 14.766 11.508 1 96.5 104 HIS A CA 1
ATOM 791 C C . HIS A 1 104 ? -10.305 15.633 12.297 1 96.5 104 HIS A C 1
ATOM 793 O O . HIS A 1 104 ? -11.484 15.297 12.43 1 96.5 104 HIS A O 1
ATOM 799 N N . THR A 1 105 ? -9.883 16.812 12.859 1 94.69 105 THR A N 1
ATOM 800 C CA . THR A 1 105 ? -10.742 17.703 13.641 1 94.69 105 THR A CA 1
ATOM 801 C C . THR A 1 105 ? -11.992 18.078 12.844 1 94.69 105 THR A C 1
ATOM 803 O O . THR A 1 105 ? -13.102 18.047 13.367 1 94.69 105 THR A O 1
ATOM 806 N N . PRO A 1 106 ? -11.859 18.359 11.516 1 91.94 106 PRO A N 1
ATOM 807 C CA . PRO A 1 106 ? -13.039 18.766 10.75 1 91.94 106 PRO A CA 1
ATOM 808 C C . PRO A 1 106 ? -14.062 17.641 10.609 1 91.94 106 PRO A C 1
ATOM 810 O O . PRO A 1 106 ? -15.203 17.891 10.211 1 91.94 106 PRO A O 1
ATOM 813 N N . ALA A 1 107 ? -13.688 16.406 10.883 1 94.56 107 ALA A N 1
ATOM 814 C CA . ALA A 1 107 ? -14.617 15.281 10.789 1 94.56 107 ALA A CA 1
ATOM 815 C C . ALA A 1 107 ? -15.766 15.438 11.773 1 94.56 107 ALA A C 1
ATOM 817 O O . ALA A 1 107 ? -16.812 14.797 11.625 1 94.56 107 ALA A O 1
ATOM 818 N N . LYS A 1 108 ? -15.602 16.297 12.812 1 92.25 108 LYS A N 1
ATOM 819 C CA . LYS A 1 108 ? -16.656 16.609 13.773 1 92.25 108 LYS A CA 1
ATOM 820 C C . LYS A 1 108 ? -17.922 17.062 13.055 1 92.25 108 LYS A C 1
ATOM 822 O O . LYS A 1 108 ? -19.031 16.812 13.539 1 92.25 108 LYS A O 1
ATOM 827 N N . ASN A 1 109 ? -17.734 17.594 11.914 1 90 109 ASN A N 1
ATOM 828 C CA . ASN A 1 109 ? -18.859 18.188 11.18 1 90 109 ASN A CA 1
ATOM 829 C C . ASN A 1 109 ? -19.656 17.125 10.43 1 90 109 ASN A C 1
ATOM 831 O O . ASN A 1 109 ? -20.719 17.422 9.883 1 90 109 ASN A O 1
ATOM 835 N N . TYR A 1 110 ? -19.234 15.906 10.477 1 94.62 110 TYR A N 1
ATOM 836 C CA . TYR A 1 110 ? -19.875 14.875 9.664 1 94.62 110 TYR A CA 1
ATOM 837 C C . TYR A 1 110 ? -20.688 13.922 10.531 1 94.62 110 TYR A C 1
ATOM 839 O O . TYR A 1 110 ? -21.328 13.008 10.023 1 94.62 110 TYR A O 1
ATOM 847 N N . THR A 1 111 ? -20.75 14.164 11.836 1 96.56 111 THR A N 1
ATOM 848 C CA . THR A 1 111 ? -21.406 13.258 12.773 1 96.56 111 THR A CA 1
ATOM 849 C C . THR A 1 111 ? -22.906 13.227 12.539 1 96.56 111 THR A C 1
ATOM 851 O O . THR A 1 111 ? -23.578 12.25 12.875 1 96.56 111 THR A O 1
ATOM 854 N N . LYS A 1 112 ? -23.469 14.297 11.977 1 95.88 112 LYS A N 1
ATOM 855 C CA . LYS A 1 112 ? -24.906 14.375 11.727 1 95.88 112 LYS A CA 1
ATOM 856 C C . LYS A 1 112 ? -25.281 13.609 10.469 1 95.88 112 LYS A C 1
ATOM 858 O O . LYS A 1 112 ? -26.469 13.305 10.25 1 95.88 112 LYS A O 1
ATOM 863 N N . PHE A 1 113 ? -24.281 13.266 9.664 1 95.81 113 PHE A N 1
ATOM 864 C CA . PHE A 1 113 ? -24.578 12.688 8.359 1 95.81 113 PHE A CA 1
ATOM 865 C C . PHE A 1 113 ? -24.359 11.18 8.367 1 95.81 113 PHE A C 1
ATOM 867 O O . PHE A 1 113 ? -24.969 10.453 7.586 1 95.81 113 PHE A O 1
ATOM 874 N N . TYR A 1 114 ? -23.453 10.719 9.188 1 96.81 114 TYR A N 1
ATOM 875 C CA . TYR A 1 114 ? -23.062 9.312 9.211 1 96.81 114 TYR A CA 1
ATOM 876 C C . TYR A 1 114 ? -23.156 8.742 10.617 1 96.81 114 TYR A C 1
ATOM 878 O O . TYR A 1 114 ? -22.625 9.32 11.57 1 96.81 114 TYR A O 1
ATOM 886 N N . GLU A 1 115 ? -23.734 7.645 10.703 1 95.19 115 GLU A N 1
ATOM 887 C CA . GLU A 1 115 ? -23.953 7.031 12.016 1 95.19 115 GLU A CA 1
ATOM 888 C C . GLU A 1 115 ? -22.938 5.914 12.273 1 95.19 115 GLU A C 1
ATOM 890 O O . GLU A 1 115 ? -22.266 5.906 13.305 1 95.19 115 GLU A O 1
ATOM 895 N N . THR A 1 116 ? -22.938 4.902 11.375 1 98.06 116 THR A N 1
ATOM 896 C CA . THR A 1 116 ? -22.016 3.773 11.461 1 98.06 116 THR A CA 1
ATOM 897 C C . THR A 1 116 ? -20.828 3.979 10.531 1 98.06 116 THR A C 1
ATOM 899 O O . THR A 1 116 ? -20.984 4.004 9.312 1 98.06 116 THR A O 1
ATOM 902 N N . ILE A 1 117 ? -19.594 4.129 11.164 1 98.62 117 ILE A N 1
ATOM 903 C CA . ILE A 1 117 ? -18.469 4.48 10.312 1 98.62 117 ILE A CA 1
ATOM 904 C C . ILE A 1 117 ? -17.312 3.51 10.562 1 98.62 117 ILE A C 1
ATOM 906 O O . ILE A 1 117 ? -17.266 2.852 11.602 1 98.62 117 ILE A O 1
ATOM 910 N N . LEU A 1 118 ? -16.516 3.326 9.578 1 98.81 118 LEU A N 1
ATOM 911 C CA . LEU A 1 118 ? -15.188 2.732 9.688 1 98.81 118 LEU A CA 1
ATOM 912 C C . LEU A 1 118 ? -14.125 3.811 9.852 1 98.81 118 LEU A C 1
ATOM 914 O O . LEU A 1 118 ? -14.039 4.734 9.039 1 98.81 118 LEU A O 1
ATOM 918 N N . VAL A 1 119 ? -13.367 3.764 10.938 1 98.88 119 VAL A N 1
ATOM 919 C CA . VAL A 1 119 ? -12.258 4.691 11.141 1 98.88 119 VAL A CA 1
ATOM 920 C C . VAL A 1 119 ? -10.93 3.945 11 1 98.88 119 VAL A C 1
ATOM 922 O O . VAL A 1 119 ? -10.734 2.896 11.625 1 98.88 119 VAL A O 1
ATOM 925 N N . VAL A 1 120 ? -10.055 4.508 10.195 1 98.62 120 VAL A N 1
ATOM 926 C CA . VAL A 1 120 ? -8.797 3.842 9.867 1 98.62 120 VAL A CA 1
ATOM 927 C C . VAL A 1 120 ? -7.625 4.684 10.367 1 98.62 120 VAL A C 1
ATOM 929 O O . VAL A 1 120 ? -7.637 5.914 10.242 1 98.62 120 VAL A O 1
ATOM 932 N N . GLY A 1 121 ? -6.59 3.98 10.828 1 97.75 121 GLY A N 1
ATOM 933 C CA . GLY A 1 121 ? -5.328 4.609 11.188 1 97.75 121 GLY A CA 1
ATOM 934 C C . GLY A 1 121 ? -5.125 4.738 12.68 1 97.75 121 GLY A C 1
ATOM 935 O O . GLY A 1 121 ? -5.996 4.363 13.469 1 97.75 121 GLY A O 1
ATOM 936 N N . GLY A 1 122 ? -3.885 5.211 13.039 1 95.94 122 GLY A N 1
ATOM 937 C CA . GLY A 1 122 ? -3.549 5.469 14.43 1 95.94 122 GLY A CA 1
ATOM 938 C C . GLY A 1 122 ? -3.125 4.219 15.18 1 95.94 122 GLY A C 1
ATOM 939 O O . GLY A 1 122 ? -3.312 3.102 14.695 1 95.94 122 GLY A O 1
ATOM 940 N N . GLU A 1 123 ? -2.619 4.449 16.375 1 94.75 123 GLU A N 1
ATOM 941 C CA . GLU A 1 123 ? -2.174 3.348 17.234 1 94.75 123 GLU A CA 1
ATOM 942 C C . GLU A 1 123 ? -3.346 2.729 17.984 1 94.75 123 GLU A C 1
ATOM 944 O O . GLU A 1 123 ? -4.188 3.447 18.531 1 94.75 123 GLU A O 1
ATOM 949 N N . GLY A 1 124 ? -3.365 1.39 17.969 1 95.19 124 GLY A N 1
ATOM 950 C CA . GLY A 1 124 ? -4.43 0.719 18.703 1 95.19 124 GLY A CA 1
ATOM 951 C C . GLY A 1 124 ? -5.816 1.17 18.281 1 95.19 124 GLY A C 1
ATOM 952 O O . GLY A 1 124 ? -6.137 1.188 17.094 1 95.19 124 GLY A O 1
ATOM 953 N N . GLU A 1 125 ? -6.652 1.532 19.297 1 97.5 125 GLU A N 1
ATOM 954 C CA . GLU A 1 125 ? -8.008 1.968 19 1 97.5 125 GLU A CA 1
ATOM 955 C C . GLU A 1 125 ? -8.172 3.469 19.219 1 97.5 125 GLU A C 1
ATOM 957 O O . GLU A 1 125 ? -9.289 3.953 19.422 1 97.5 125 GLU A O 1
ATOM 962 N N . ASN A 1 126 ? -7.055 4.215 19.25 1 97.19 126 ASN A N 1
ATOM 963 C CA . ASN A 1 126 ? -7.074 5.648 19.5 1 97.19 126 ASN A CA 1
ATOM 964 C C . ASN A 1 126 ? -8.047 6.371 18.578 1 97.19 126 ASN A C 1
ATOM 966 O O . ASN A 1 126 ? -8.844 7.203 19.031 1 97.19 126 ASN A O 1
ATOM 970 N N . CYS A 1 127 ? -8.008 6.008 17.312 1 98.38 127 CYS A N 1
ATOM 971 C CA . CYS A 1 127 ? -8.844 6.73 16.375 1 98.38 127 CYS A CA 1
ATOM 972 C C . CYS A 1 127 ? -10.32 6.402 16.578 1 98.38 127 CYS A C 1
ATOM 974 O O . CYS A 1 127 ? -11.188 7.242 16.344 1 98.38 127 CYS A O 1
ATOM 976 N N . ARG A 1 128 ? -10.648 5.164 17 1 98.62 128 ARG A N 1
ATOM 977 C CA . ARG A 1 128 ? -12.023 4.859 17.406 1 98.62 128 ARG A CA 1
ATOM 978 C C . ARG A 1 128 ? -12.477 5.773 18.531 1 98.62 128 ARG A C 1
ATOM 980 O O . ARG A 1 128 ? -13.555 6.375 18.453 1 98.62 128 ARG A O 1
ATOM 987 N N . LYS A 1 129 ? -11.672 5.926 19.578 1 98.38 129 LYS A N 1
ATOM 988 C CA . LYS A 1 129 ? -12 6.754 20.734 1 98.38 129 LYS A CA 1
ATOM 989 C C . LYS A 1 129 ? -12.195 8.211 20.344 1 98.38 129 LYS A C 1
ATOM 991 O O . LYS A 1 129 ? -13.117 8.875 20.812 1 98.38 129 LYS A O 1
ATOM 996 N N . ILE A 1 130 ? -11.352 8.688 19.469 1 98.38 130 ILE A N 1
ATOM 997 C CA . ILE A 1 130 ? -11.445 10.062 18.984 1 98.38 130 ILE A CA 1
ATOM 998 C C . ILE A 1 130 ? -12.766 10.258 18.25 1 98.38 130 ILE A C 1
ATOM 1000 O O . ILE A 1 130 ? -13.484 11.227 18.484 1 98.38 130 ILE A O 1
ATOM 1004 N N . ALA A 1 131 ? -13.047 9.289 17.312 1 98.56 131 ALA A N 1
ATOM 1005 C CA . ALA A 1 131 ? -14.289 9.391 16.547 1 98.56 131 ALA A CA 1
ATOM 1006 C C . ALA A 1 131 ? -15.5 9.375 17.484 1 98.56 131 ALA A C 1
ATOM 1008 O O . ALA A 1 131 ? -16.453 10.141 17.281 1 98.56 131 ALA A O 1
ATOM 1009 N N . GLU A 1 132 ? -15.461 8.547 18.453 1 98.25 132 GLU A N 1
ATOM 1010 C CA . GLU A 1 132 ? -16.547 8.484 19.422 1 98.25 132 GLU A CA 1
ATOM 1011 C C . GLU A 1 132 ? -16.656 9.797 20.203 1 98.25 132 GLU A C 1
ATOM 1013 O O . GLU A 1 132 ? -17.75 10.289 20.453 1 98.25 132 GLU A O 1
ATOM 1018 N N . GLU A 1 133 ? -15.562 10.359 20.578 1 97.19 133 GLU A N 1
ATOM 1019 C CA . GLU A 1 133 ? -15.539 11.648 21.266 1 97.19 133 GLU A CA 1
ATOM 1020 C C . GLU A 1 133 ? -16.125 12.75 20.391 1 97.19 133 GLU A C 1
ATOM 1022 O O . GLU A 1 133 ? -16.734 13.695 20.891 1 97.19 133 GLU A O 1
ATOM 1027 N N . TYR A 1 134 ? -15.852 12.633 19.078 1 96.75 134 TYR A N 1
ATOM 1028 C CA . TYR A 1 134 ? -16.406 13.617 18.156 1 96.75 134 TYR A CA 1
ATOM 1029 C C . TYR A 1 134 ? -17.922 13.516 18.094 1 96.75 134 TYR A C 1
ATOM 1031 O O . TYR A 1 134 ? -18.594 14.477 17.719 1 96.75 134 TYR A O 1
ATOM 1039 N N . GLY A 1 135 ? -18.516 12.32 18.328 1 97.44 135 GLY A N 1
ATOM 1040 C CA . GLY A 1 135 ? -19.969 12.18 18.328 1 97.44 135 GLY A CA 1
ATOM 1041 C C . GLY A 1 135 ? -20.453 11.062 17.422 1 97.44 135 GLY A C 1
ATOM 1042 O O . GLY A 1 135 ? -21.656 10.82 17.328 1 97.44 135 GLY A O 1
ATOM 1043 N N . PHE A 1 136 ? -19.562 10.312 16.75 1 98 136 PHE A N 1
ATOM 1044 C CA . PHE A 1 136 ? -19.984 9.172 15.945 1 98 136 PHE A CA 1
ATOM 1045 C C . PHE A 1 136 ? -20.5 8.047 16.828 1 98 136 PHE A C 1
ATOM 1047 O O . PHE A 1 136 ? -19.906 7.762 17.891 1 98 136 PHE A O 1
ATOM 1054 N N . LYS A 1 137 ? -21.531 7.406 16.469 1 97.31 137 LYS A N 1
ATOM 1055 C CA . LYS A 1 137 ? -22.234 6.484 17.344 1 97.31 137 LYS A CA 1
ATOM 1056 C C . LYS A 1 137 ? -21.656 5.074 17.25 1 97.31 137 LYS A C 1
ATOM 1058 O O . LYS A 1 137 ? -21.328 4.465 18.266 1 97.31 137 LYS A O 1
ATOM 1063 N N . ASN A 1 138 ? -21.656 4.453 16.047 1 98 138 ASN A N 1
ATOM 1064 C CA . ASN A 1 138 ? -21.109 3.123 15.805 1 98 138 ASN A CA 1
ATOM 1065 C C . ASN A 1 138 ? -19.797 3.193 15.031 1 98 138 ASN A C 1
ATOM 1067 O O . ASN A 1 138 ? -19.781 3.457 13.828 1 98 138 ASN A O 1
ATOM 1071 N N . VAL A 1 139 ? -18.688 2.947 15.805 1 98.75 139 VAL A N 1
ATOM 1072 C CA . VAL A 1 139 ? -17.375 3.135 15.195 1 98.75 139 VAL A CA 1
ATOM 1073 C C . VAL A 1 139 ? -16.641 1.799 15.133 1 98.75 139 VAL A C 1
ATOM 1075 O O . VAL A 1 139 ? -16.391 1.17 16.172 1 98.75 139 VAL A O 1
ATOM 1078 N N . PHE A 1 140 ? -16.312 1.35 13.969 1 98.88 140 PHE A N 1
ATOM 1079 C CA . PHE A 1 140 ? -15.5 0.156 13.758 1 98.88 140 PHE A CA 1
ATOM 1080 C C . PHE A 1 140 ? -14.125 0.525 13.227 1 98.88 140 PHE A C 1
ATOM 1082 O O . PHE A 1 140 ? -13.938 1.613 12.68 1 98.88 140 PHE A O 1
ATOM 1089 N N . ILE A 1 141 ? -13.164 -0.328 13.453 1 98.88 141 ILE A N 1
ATOM 1090 C CA . ILE A 1 141 ? -11.812 -0.199 12.914 1 98.88 141 ILE A CA 1
ATOM 1091 C C . ILE A 1 141 ? -11.43 -1.479 12.172 1 98.88 141 ILE A C 1
ATOM 1093 O O . ILE A 1 141 ? -12.055 -2.523 12.359 1 98.88 141 ILE A O 1
ATOM 1097 N N . PRO A 1 142 ? -10.398 -1.458 11.312 1 98.56 142 PRO A N 1
ATOM 1098 C CA . PRO A 1 142 ? -10.016 -2.637 10.531 1 98.56 142 PRO A CA 1
ATOM 1099 C C . PRO A 1 142 ? -9.766 -3.865 11.406 1 98.56 142 PRO A C 1
ATOM 1101 O O . PRO A 1 142 ? -10.125 -4.98 11.023 1 98.56 142 PRO A O 1
ATOM 1104 N N . ASP A 1 143 ? -9.227 -3.662 12.562 1 98.31 143 ASP A N 1
ATOM 1105 C CA . ASP A 1 143 ? -8.914 -4.77 13.461 1 98.31 143 ASP A CA 1
ATOM 1106 C C . ASP A 1 143 ? -10.18 -5.516 13.875 1 98.31 143 ASP A C 1
ATOM 1108 O O . ASP A 1 143 ? -10.133 -6.711 14.172 1 98.31 143 ASP A O 1
ATOM 1112 N N . ASP A 1 144 ? -11.305 -4.832 13.898 1 98.88 144 ASP A N 1
ATOM 1113 C CA . ASP A 1 144 ? -12.57 -5.469 14.25 1 98.88 144 ASP A CA 1
ATOM 1114 C C . ASP A 1 144 ? -12.953 -6.523 13.211 1 98.88 144 ASP A C 1
ATOM 1116 O O . ASP A 1 144 ? -13.422 -7.605 13.57 1 98.88 144 ASP A O 1
ATOM 1120 N N . PHE A 1 145 ? -12.773 -6.203 12.008 1 98.56 145 PHE A N 1
ATOM 1121 C CA . PHE A 1 145 ? -13.102 -7.121 10.922 1 98.56 145 PHE A CA 1
ATOM 1122 C C . PHE A 1 145 ? -12.125 -8.297 10.898 1 98.56 145 PHE A C 1
ATOM 1124 O O . PHE A 1 145 ? -12.523 -9.438 10.656 1 98.56 145 PHE A O 1
ATOM 1131 N N . TYR A 1 146 ? -10.852 -8 11.148 1 98.12 146 TYR A N 1
ATOM 1132 C CA . TYR A 1 146 ? -9.859 -9.055 11.258 1 98.12 146 TYR A CA 1
ATOM 1133 C C . TYR A 1 146 ? -10.203 -10.008 12.398 1 98.12 146 TYR A C 1
ATOM 1135 O O . TYR A 1 146 ? -10.094 -11.227 12.25 1 98.12 146 TYR A O 1
ATOM 1143 N N . ALA A 1 147 ? -10.594 -9.445 13.508 1 98.12 147 ALA A N 1
ATOM 1144 C CA . ALA A 1 147 ? -10.953 -10.266 14.664 1 98.12 147 ALA A CA 1
ATOM 1145 C C . ALA A 1 147 ? -12.188 -11.109 14.375 1 98.12 147 ALA A C 1
ATOM 1147 O O . ALA A 1 147 ? -12.312 -12.234 14.875 1 98.12 147 ALA A O 1
ATOM 1148 N N . THR A 1 148 ? -13.102 -10.648 13.609 1 98.19 148 THR A N 1
ATOM 1149 C CA . THR A 1 148 ? -14.344 -11.336 13.273 1 98.19 148 THR A CA 1
ATOM 1150 C C . THR A 1 148 ? -14.078 -12.492 12.32 1 98.19 148 THR A C 1
ATOM 1152 O O . THR A 1 148 ? -14.664 -13.57 12.461 1 98.19 148 THR A O 1
ATOM 1155 N N . ASP A 1 149 ? -13.227 -12.305 11.305 1 97.12 149 ASP A N 1
ATOM 1156 C CA . ASP A 1 149 ? -12.789 -13.344 10.375 1 97.12 149 ASP A CA 1
ATOM 1157 C C . ASP A 1 149 ? -11.336 -13.133 9.953 1 97.12 149 ASP A C 1
ATOM 1159 O O . ASP A 1 149 ? -11.055 -12.383 9.023 1 97.12 149 ASP A O 1
ATOM 1163 N N . PRO A 1 150 ? -10.438 -13.836 10.602 1 95.56 150 PRO A N 1
ATOM 1164 C CA . PRO A 1 150 ? -9.008 -13.617 10.336 1 95.56 150 PRO A CA 1
ATOM 1165 C C . PRO A 1 150 ? -8.625 -13.891 8.883 1 95.56 150 PRO A C 1
ATOM 1167 O O . PRO A 1 150 ? -7.574 -13.438 8.422 1 95.56 150 PRO A O 1
ATOM 1170 N N . HIS A 1 151 ? -9.477 -14.555 8.094 1 95.38 151 HIS A N 1
ATOM 1171 C CA . HIS A 1 151 ? -9.164 -14.875 6.703 1 95.38 151 HIS A CA 1
ATOM 1172 C C . HIS A 1 151 ? -9.281 -13.648 5.809 1 95.38 151 HIS A C 1
ATOM 1174 O O . HIS A 1 151 ? -8.867 -13.672 4.648 1 95.38 151 HIS A O 1
ATOM 1180 N N . ILE A 1 152 ? -9.758 -12.531 6.395 1 96.56 152 ILE A N 1
ATOM 1181 C CA . ILE A 1 152 ? -9.828 -11.281 5.645 1 96.56 152 ILE A CA 1
ATOM 1182 C C . ILE A 1 152 ? -8.422 -10.781 5.34 1 96.56 152 ILE A C 1
ATOM 1184 O O . ILE A 1 152 ? -8.219 -10.008 4.395 1 96.56 152 ILE A O 1
ATOM 1188 N N . SER A 1 153 ? -7.488 -11.156 6.145 1 94.69 153 SER A N 1
ATOM 1189 C CA . SER A 1 153 ? -6.086 -10.766 6.016 1 94.69 153 SER A CA 1
ATOM 1190 C C . SER A 1 153 ? -5.176 -11.992 6 1 94.69 153 SER A C 1
ATOM 1192 O O . SER A 1 153 ? -4.488 -12.273 6.984 1 94.69 153 SER A O 1
ATOM 1194 N N . PRO A 1 154 ? -5.059 -12.578 4.891 1 92.12 154 PRO A N 1
ATOM 1195 C CA . PRO A 1 154 ? -4.414 -13.891 4.852 1 92.12 154 PRO A CA 1
ATOM 1196 C C . PRO A 1 154 ? -2.914 -13.82 5.137 1 92.12 154 PRO A C 1
ATOM 1198 O O . PRO A 1 154 ? -2.289 -14.844 5.43 1 92.12 154 PRO A O 1
ATOM 1201 N N . PHE A 1 155 ? -2.291 -12.648 5.129 1 90.56 155 PHE A N 1
ATOM 1202 C CA . PHE A 1 155 ? -0.844 -12.562 5.289 1 90.56 155 PHE A CA 1
ATOM 1203 C C . PHE A 1 155 ? -0.483 -12.016 6.664 1 90.56 155 PHE A C 1
ATOM 1205 O O . PHE A 1 155 ? 0.694 -11.805 6.969 1 90.56 155 PHE A O 1
ATOM 1212 N N . SER A 1 156 ? -1.521 -11.758 7.426 1 89.06 156 SER A N 1
ATOM 1213 C CA . SER A 1 156 ? -1.249 -11.312 8.789 1 89.06 156 SER A CA 1
ATOM 1214 C C . SER A 1 156 ? -0.661 -12.445 9.633 1 89.06 156 SER A C 1
ATOM 1216 O O . SER A 1 156 ? -1.106 -13.586 9.539 1 89.06 156 SER A O 1
ATOM 1218 N N . THR A 1 157 ? 0.344 -12.094 10.391 1 82.12 157 THR A N 1
ATOM 1219 C CA . THR A 1 157 ? 1.066 -13.109 11.141 1 82.12 157 THR A CA 1
ATOM 1220 C C . THR A 1 157 ? 0.728 -13.031 12.625 1 82.12 157 THR A C 1
ATOM 1222 O O . THR A 1 157 ? 1.122 -13.898 13.406 1 82.12 157 THR A O 1
ATOM 1225 N N . SER A 1 158 ? 0.062 -12.039 13.055 1 87.62 158 SER A N 1
ATOM 1226 C CA . SER A 1 158 ? -0.283 -11.852 14.461 1 87.62 158 SER A CA 1
ATOM 1227 C C . SER A 1 158 ? -1.775 -12.055 14.695 1 87.62 158 SER A C 1
ATOM 1229 O O . SER A 1 158 ? -2.592 -11.773 13.82 1 87.62 158 SER A O 1
ATOM 1231 N N . PRO A 1 159 ? -2.1 -12.578 15.891 1 93.38 159 PRO A N 1
ATOM 1232 C CA . PRO A 1 159 ? -3.523 -12.641 16.219 1 93.38 159 PRO A CA 1
ATOM 1233 C C . PRO A 1 159 ? -4.168 -11.266 16.328 1 93.38 159 PRO A C 1
ATOM 1235 O O . PRO A 1 159 ? -3.465 -10.258 16.484 1 93.38 159 PRO A O 1
ATOM 1238 N N . PRO A 1 160 ? -5.465 -11.258 16.156 1 95 160 PRO A N 1
ATOM 1239 C CA . PRO A 1 160 ? -6.125 -9.961 16.344 1 95 160 PRO A CA 1
ATOM 1240 C C . PRO A 1 160 ? -5.863 -9.367 17.734 1 95 160 PRO A C 1
ATOM 1242 O O . PRO A 1 160 ? -5.754 -10.102 18.719 1 95 160 PRO A O 1
ATOM 1245 N N . PRO A 1 161 ? -5.789 -8.062 17.766 1 95.94 161 PRO A N 1
ATOM 1246 C CA . PRO A 1 161 ? -5.527 -7.441 19.078 1 95.94 161 PRO A CA 1
ATOM 1247 C C . PRO A 1 161 ? -6.695 -7.594 20.047 1 95.94 161 PRO A C 1
ATOM 1249 O O . PRO A 1 161 ? -7.84 -7.75 19.609 1 95.94 161 PRO A O 1
ATOM 1252 N N . ALA A 1 162 ? -6.371 -7.441 21.312 1 96.56 162 ALA A N 1
ATOM 1253 C CA . ALA A 1 162 ? -7.344 -7.668 22.375 1 96.56 162 ALA A CA 1
ATOM 1254 C C . ALA A 1 162 ? -8.445 -6.609 22.359 1 96.56 162 ALA A C 1
ATOM 1256 O O . ALA A 1 162 ? -9.578 -6.879 22.734 1 96.56 162 ALA A O 1
ATOM 1257 N N . TYR A 1 163 ? -8.18 -5.438 21.875 1 97.38 163 TYR A N 1
ATOM 1258 C CA . TYR A 1 163 ? -9.133 -4.34 21.922 1 97.38 163 TYR A CA 1
ATOM 1259 C C . TYR A 1 163 ? -10.141 -4.457 20.781 1 97.38 163 TYR A C 1
ATOM 1261 O O . TYR A 1 163 ? -11.133 -3.727 20.734 1 97.38 163 TYR A O 1
ATOM 1269 N N . ALA A 1 164 ? -9.906 -5.352 19.797 1 98.19 164 ALA A N 1
ATOM 1270 C CA . ALA A 1 164 ? -10.781 -5.48 18.641 1 98.19 164 ALA A CA 1
ATOM 1271 C C . ALA A 1 164 ? -12.156 -6.012 19.031 1 98.19 164 ALA A C 1
ATOM 1273 O O . ALA A 1 164 ? -12.266 -6.848 19.938 1 98.19 164 ALA A O 1
ATOM 1274 N N . ARG A 1 165 ? -13.172 -5.539 18.344 1 97.38 165 ARG A N 1
ATOM 1275 C CA . ARG A 1 165 ? -14.555 -5.922 18.578 1 97.38 165 ARG A CA 1
ATOM 1276 C C . ARG A 1 165 ? -15.086 -6.812 17.469 1 97.38 165 ARG A C 1
ATOM 1278 O O . ARG A 1 165 ? -14.609 -6.734 16.328 1 97.38 165 ARG A O 1
ATOM 1285 N N . ASN A 1 166 ? -16.078 -7.656 17.812 1 97 166 ASN A N 1
ATOM 1286 C CA . ASN A 1 166 ? -16.734 -8.438 16.766 1 97 166 ASN A CA 1
ATOM 1287 C C . ASN A 1 166 ? -17.719 -7.594 15.977 1 97 166 ASN A C 1
ATOM 1289 O O . ASN A 1 166 ? -18.453 -6.785 16.547 1 97 166 ASN A O 1
ATOM 1293 N N . VAL A 1 167 ? -17.688 -7.836 14.727 1 98.31 167 VAL A N 1
ATOM 1294 C CA . VAL A 1 167 ? -18.578 -7.121 13.828 1 98.31 167 VAL A CA 1
ATOM 1295 C C . VAL A 1 167 ? -19.812 -7.984 13.539 1 98.31 167 VAL A C 1
ATOM 1297 O O . VAL A 1 167 ? -19.688 -9.07 12.961 1 98.31 167 VAL A O 1
ATOM 1300 N N . PRO A 1 168 ? -21 -7.543 13.859 1 97.06 168 PRO A N 1
ATOM 1301 C CA . PRO A 1 168 ? -22.203 -8.32 13.57 1 97.06 168 PRO A CA 1
ATOM 1302 C C . PRO A 1 168 ? -22.422 -8.531 12.07 1 97.06 168 PRO A C 1
ATOM 1304 O O . PRO A 1 168 ? -22.141 -7.629 11.273 1 97.06 168 PRO A O 1
ATOM 1307 N N . LYS A 1 169 ? -22.953 -9.672 11.742 1 94.38 169 LYS A N 1
ATOM 1308 C CA . LYS A 1 169 ? -23.359 -9.922 10.359 1 94.38 169 LYS A CA 1
ATOM 1309 C C . LYS A 1 169 ? -24.375 -8.875 9.883 1 94.38 169 LYS A C 1
ATOM 1311 O O . LYS A 1 169 ? -25.281 -8.5 10.617 1 94.38 169 LYS A O 1
ATOM 1316 N N . GLY A 1 170 ? -24.172 -8.406 8.727 1 95.44 170 GLY A N 1
ATOM 1317 C CA . GLY A 1 170 ? -25.109 -7.453 8.164 1 95.44 170 GLY A CA 1
ATOM 1318 C C . GLY A 1 170 ? -24.766 -6.012 8.484 1 95.44 170 GLY A C 1
ATOM 1319 O O . GLY A 1 170 ? -25.453 -5.09 8.039 1 95.44 170 GLY A O 1
ATOM 1320 N N . THR A 1 171 ? -23.719 -5.766 9.234 1 98 171 THR A N 1
ATOM 1321 C CA . THR A 1 171 ? -23.297 -4.402 9.547 1 98 171 THR A CA 1
ATOM 1322 C C . THR A 1 171 ? -23.125 -3.586 8.273 1 98 171 THR A C 1
ATOM 1324 O O . THR A 1 171 ? -22.484 -4.043 7.32 1 98 171 THR A O 1
ATOM 1327 N N . LYS A 1 172 ? -23.75 -2.414 8.281 1 98 172 LYS A N 1
ATOM 1328 C CA . LYS A 1 172 ? -23.625 -1.483 7.168 1 98 172 LYS A CA 1
ATOM 1329 C C . LYS A 1 172 ? -22.766 -0.286 7.551 1 98 172 LYS A C 1
ATOM 1331 O O . LYS A 1 172 ? -23.047 0.405 8.531 1 98 172 LYS A O 1
ATOM 1336 N N . ILE A 1 173 ? -21.703 -0.025 6.82 1 98.31 173 ILE A N 1
ATOM 1337 C CA . ILE A 1 173 ? -20.844 1.137 7.016 1 98.31 173 ILE A CA 1
ATOM 1338 C C . ILE A 1 173 ? -21.312 2.287 6.133 1 98.31 173 ILE A C 1
ATOM 1340 O O . ILE A 1 173 ? -21.406 2.15 4.91 1 98.31 173 ILE A O 1
ATOM 1344 N N . ASP A 1 174 ? -21.531 3.445 6.762 1 97.5 174 ASP A N 1
ATOM 1345 C CA . ASP A 1 174 ? -22.062 4.609 6.062 1 97.5 174 ASP A CA 1
ATOM 1346 C C . ASP A 1 174 ? -20.953 5.438 5.438 1 97.5 174 ASP A C 1
ATOM 1348 O O . ASP A 1 174 ? -21.156 6.117 4.434 1 97.5 174 ASP A O 1
ATOM 1352 N N . ALA A 1 175 ? -19.828 5.406 6.051 1 97.88 175 ALA A N 1
ATOM 1353 C CA . ALA A 1 175 ? -18.688 6.195 5.594 1 97.88 175 ALA A CA 1
ATOM 1354 C C . ALA A 1 175 ? -17.375 5.656 6.176 1 97.88 175 ALA A C 1
ATOM 1356 O O . ALA A 1 175 ? -17.375 4.996 7.219 1 97.88 175 ALA A O 1
ATOM 1357 N N . ILE A 1 176 ? -16.359 5.922 5.469 1 98.44 176 ILE A N 1
ATOM 1358 C CA . ILE A 1 176 ? -15.016 5.582 5.922 1 98.44 176 ILE A CA 1
ATOM 1359 C C . ILE A 1 176 ? -14.211 6.859 6.152 1 98.44 176 ILE A C 1
ATOM 1361 O O . ILE A 1 176 ? -14.203 7.758 5.305 1 98.44 176 ILE A O 1
ATOM 1365 N N . PHE A 1 177 ? -13.602 6.984 7.309 1 98.44 177 PHE A N 1
ATOM 1366 C CA . PHE A 1 177 ? -12.688 8.078 7.613 1 98.44 177 PHE A CA 1
ATOM 1367 C C . PHE A 1 177 ? -11.297 7.555 7.934 1 98.44 177 PHE A C 1
ATOM 1369 O O . PHE A 1 177 ? -11.125 6.738 8.844 1 98.44 177 PHE A O 1
ATOM 1376 N N . VAL A 1 178 ? -10.305 7.977 7.195 1 98.69 178 VAL A N 1
ATOM 1377 C CA . VAL A 1 178 ? -8.922 7.688 7.547 1 98.69 178 VAL A CA 1
ATOM 1378 C C . VAL A 1 178 ? -8.344 8.836 8.367 1 98.69 178 VAL A C 1
ATOM 1380 O O . VAL A 1 178 ? -7.957 9.867 7.816 1 98.69 178 VAL A O 1
ATOM 1383 N N . PHE A 1 179 ? -8.234 8.625 9.656 1 98.44 179 PHE A N 1
ATOM 1384 C CA . PHE A 1 179 ? -7.914 9.68 10.609 1 98.44 179 PHE A CA 1
ATOM 1385 C C . PHE A 1 179 ? -6.402 9.852 10.734 1 98.44 179 PHE A C 1
ATOM 1387 O O . PHE A 1 179 ? -5.926 10.93 11.102 1 98.44 179 PHE A O 1
ATOM 1394 N N . ASN A 1 180 ? -5.699 8.836 10.5 1 98.19 180 ASN A N 1
ATOM 1395 C CA . ASN A 1 180 ? -4.242 8.828 10.609 1 98.19 180 ASN A CA 1
ATOM 1396 C C . ASN A 1 180 ? -3.625 7.711 9.773 1 98.19 180 ASN A C 1
ATOM 1398 O O . ASN A 1 180 ? -4.34 6.91 9.172 1 98.19 180 ASN A O 1
ATOM 1402 N N . ASP A 1 181 ? -2.309 7.715 9.688 1 97.44 181 ASP A N 1
ATOM 1403 C CA . ASP A 1 181 ? -1.601 6.648 8.984 1 97.44 181 ASP A CA 1
ATOM 1404 C C . ASP A 1 181 ? -1.941 5.281 9.578 1 97.44 181 ASP A C 1
ATOM 1406 O O . ASP A 1 181 ? -1.803 5.066 10.781 1 97.44 181 ASP A O 1
ATOM 1410 N N . PRO A 1 182 ? -2.375 4.359 8.695 1 96.94 182 PRO A N 1
ATOM 1411 C CA . PRO A 1 182 ? -2.621 3.016 9.219 1 96.94 182 PRO A CA 1
ATOM 1412 C C . PRO A 1 182 ? -1.341 2.309 9.664 1 96.94 182 PRO A C 1
ATOM 1414 O O . PRO A 1 182 ? -0.292 2.477 9.031 1 96.94 182 PRO A O 1
ATOM 1417 N N . ARG A 1 183 ? -1.448 1.528 10.719 1 95.06 183 ARG A N 1
ATOM 1418 C CA . ARG A 1 183 ? -0.309 0.762 11.211 1 95.06 183 ARG A CA 1
ATOM 1419 C C . ARG A 1 183 ? -0.159 -0.55 10.445 1 95.06 183 ARG A C 1
ATOM 1421 O O . ARG A 1 183 ? 0.918 -1.149 10.438 1 95.06 183 ARG A O 1
ATOM 1428 N N . ASP A 1 184 ? -1.173 -1.025 9.836 1 96 184 ASP A N 1
ATOM 1429 C CA . ASP A 1 184 ? -1.197 -2.164 8.93 1 96 184 ASP A CA 1
ATOM 1430 C C . ASP A 1 184 ? -1.798 -1.776 7.578 1 96 184 ASP A C 1
ATOM 1432 O O . ASP A 1 184 ? -3.018 -1.821 7.398 1 96 184 ASP A O 1
ATOM 1436 N N . TRP A 1 185 ? -0.898 -1.432 6.641 1 97.5 185 TRP A N 1
ATOM 1437 C CA . TRP A 1 185 ? -1.354 -0.942 5.344 1 97.5 185 TRP A CA 1
ATOM 1438 C C . TRP A 1 185 ? -2.131 -2.021 4.598 1 97.5 185 TRP A C 1
ATOM 1440 O O . TRP A 1 185 ? -3.129 -1.729 3.934 1 97.5 185 TRP A O 1
ATOM 1450 N N . ALA A 1 186 ? -1.668 -3.277 4.645 1 97.25 186 ALA A N 1
ATOM 1451 C CA . ALA A 1 186 ? -2.303 -4.355 3.891 1 97.25 186 ALA A CA 1
ATOM 1452 C C . ALA A 1 186 ? -3.732 -4.59 4.367 1 97.25 186 ALA A C 1
ATOM 1454 O O . ALA A 1 186 ? -4.668 -4.594 3.562 1 97.25 186 ALA A O 1
ATOM 1455 N N . LEU A 1 187 ? -3.898 -4.742 5.672 1 97.56 187 LEU A N 1
ATOM 1456 C CA . LEU A 1 187 ? -5.223 -4.965 6.242 1 97.56 187 LEU A CA 1
ATOM 1457 C C . LEU A 1 187 ? -6.145 -3.781 5.953 1 97.56 187 LEU A C 1
ATOM 1459 O O . LEU A 1 187 ? -7.285 -3.965 5.52 1 97.56 187 LEU A O 1
ATOM 1463 N N . SER A 1 188 ? -5.637 -2.596 6.172 1 98.44 188 SER A N 1
ATOM 1464 C CA . SER A 1 188 ? -6.457 -1.403 5.996 1 98.44 188 SER A CA 1
ATOM 1465 C C . SER A 1 188 ? -6.863 -1.22 4.539 1 98.44 188 SER A C 1
ATOM 1467 O O . SER A 1 188 ? -8.016 -0.887 4.242 1 98.44 188 SER A O 1
ATOM 1469 N N . THR A 1 189 ? -5.914 -1.437 3.639 1 98.38 189 THR A N 1
ATOM 1470 C CA . THR A 1 189 ? -6.23 -1.367 2.217 1 98.38 189 THR A CA 1
ATOM 1471 C C . THR A 1 189 ? -7.312 -2.383 1.854 1 98.38 189 THR A C 1
ATOM 1473 O O . THR A 1 189 ? -8.273 -2.051 1.164 1 98.38 189 THR A O 1
ATOM 1476 N N . GLN A 1 190 ? -7.137 -3.605 2.314 1 98.31 190 GLN A N 1
ATOM 1477 C CA . GLN A 1 190 ? -8.078 -4.684 2.033 1 98.31 190 GLN A CA 1
ATOM 1478 C C . GLN A 1 190 ? -9.492 -4.316 2.496 1 98.31 190 GLN A C 1
ATOM 1480 O O . GLN A 1 190 ? -10.453 -4.441 1.733 1 98.31 190 GLN A O 1
ATOM 1485 N N . VAL A 1 191 ? -9.625 -3.824 3.703 1 98.38 191 VAL A N 1
ATOM 1486 C CA . VAL A 1 191 ? -10.922 -3.551 4.301 1 98.38 191 VAL A CA 1
ATOM 1487 C C . VAL A 1 191 ? -11.578 -2.359 3.604 1 98.38 191 VAL A C 1
ATOM 1489 O O . VAL A 1 191 ? -12.773 -2.385 3.301 1 98.38 191 VAL A O 1
ATOM 1492 N N . ILE A 1 192 ? -10.82 -1.333 3.336 1 98.12 192 ILE A N 1
ATOM 1493 C CA . ILE A 1 192 ? -11.352 -0.175 2.625 1 98.12 192 ILE A CA 1
ATOM 1494 C C . ILE A 1 192 ? -11.891 -0.606 1.262 1 98.12 192 ILE A C 1
ATOM 1496 O O . ILE A 1 192 ? -13.023 -0.276 0.9 1 98.12 192 ILE A O 1
ATOM 1500 N N . ILE A 1 193 ? -11.141 -1.358 0.536 1 96.56 193 ILE A N 1
ATOM 1501 C CA . ILE A 1 193 ? -11.523 -1.779 -0.81 1 96.56 193 ILE A CA 1
ATOM 1502 C C . ILE A 1 193 ? -12.734 -2.705 -0.742 1 96.56 193 ILE A C 1
ATOM 1504 O O . ILE A 1 193 ? -13.617 -2.645 -1.6 1 96.56 193 ILE A O 1
ATOM 1508 N N . ASP A 1 194 ? -12.766 -3.619 0.249 1 96.5 194 ASP A N 1
ATOM 1509 C CA . ASP A 1 194 ? -13.945 -4.453 0.442 1 96.5 194 ASP A CA 1
ATOM 1510 C C . ASP A 1 194 ? -15.211 -3.602 0.546 1 96.5 194 ASP A C 1
ATOM 1512 O O . ASP A 1 194 ? -16.234 -3.91 -0.076 1 96.5 194 ASP A O 1
ATOM 1516 N N . PHE A 1 195 ? -15.117 -2.535 1.276 1 96.62 195 PHE A N 1
ATOM 1517 C CA . PHE A 1 195 ? -16.297 -1.707 1.476 1 96.62 195 PHE A CA 1
ATOM 1518 C C . PHE A 1 195 ? -16.594 -0.874 0.234 1 96.62 195 PHE A C 1
ATOM 1520 O O . PHE A 1 195 ? -17.766 -0.646 -0.107 1 96.62 195 PHE A O 1
ATOM 1527 N N . LEU A 1 196 ? -15.562 -0.395 -0.423 1 94.88 196 LEU A N 1
ATOM 1528 C CA . LEU A 1 196 ? -15.773 0.342 -1.664 1 94.88 196 LEU A CA 1
ATOM 1529 C C . LEU A 1 196 ? -16.484 -0.524 -2.697 1 94.88 196 LEU A C 1
ATOM 1531 O O . LEU A 1 196 ? -17.25 -0.014 -3.52 1 94.88 196 LEU A O 1
ATOM 1535 N N . ARG A 1 197 ? -16.266 -1.837 -2.637 1 93.31 197 ARG A N 1
ATOM 1536 C CA . ARG A 1 197 ? -16.828 -2.766 -3.611 1 93.31 197 ARG A CA 1
ATOM 1537 C C . ARG A 1 197 ? -18.125 -3.393 -3.088 1 93.31 197 ARG A C 1
ATOM 1539 O O . ARG A 1 197 ? -18.781 -4.156 -3.797 1 93.31 197 ARG A O 1
ATOM 1546 N N . SER A 1 198 ? -18.5 -3.139 -1.89 1 94.38 198 SER A N 1
ATOM 1547 C CA . SER A 1 198 ? -19.609 -3.793 -1.216 1 94.38 198 SER A CA 1
ATOM 1548 C C . SER A 1 198 ? -20.953 -3.354 -1.807 1 94.38 198 SER A C 1
ATOM 1550 O O . SER A 1 198 ? -21.016 -2.348 -2.516 1 94.38 198 SER A O 1
ATOM 1552 N N . ASP A 1 199 ? -21.922 -4.25 -1.555 1 94.12 199 ASP A N 1
ATOM 1553 C CA . ASP A 1 199 ? -23.297 -3.865 -1.854 1 94.12 199 ASP A CA 1
ATOM 1554 C C . ASP A 1 199 ? -23.828 -2.85 -0.84 1 94.12 199 ASP A C 1
ATOM 1556 O O . ASP A 1 199 ? -24.312 -3.225 0.227 1 94.12 199 ASP A O 1
ATOM 1560 N N . ASN A 1 200 ? -23.734 -1.597 -1.137 1 93.25 200 ASN A N 1
ATOM 1561 C CA . ASN A 1 200 ? -24.266 -0.487 -0.353 1 93.25 200 ASN A CA 1
ATOM 1562 C C . ASN A 1 200 ? -23.625 -0.425 1.034 1 93.25 200 ASN A C 1
ATOM 1564 O O . ASN A 1 200 ? -24.328 -0.199 2.027 1 93.25 200 ASN A O 1
ATOM 1568 N N . GLY A 1 201 ? -22.344 -0.804 1.14 1 96 201 GLY A N 1
ATOM 1569 C CA . GLY A 1 201 ? -21.594 -0.641 2.379 1 96 201 GLY A CA 1
ATOM 1570 C C . GLY A 1 201 ? -21.781 -1.796 3.344 1 96 201 GLY A C 1
ATOM 1571 O O . GLY A 1 201 ? -21.328 -1.74 4.484 1 96 201 GLY A O 1
ATOM 1572 N N . VAL A 1 202 ? -22.438 -2.92 2.924 1 97.75 202 VAL A N 1
ATOM 1573 C CA . VAL A 1 202 ? -22.734 -4.031 3.822 1 97.75 202 VAL A CA 1
ATOM 1574 C C . VAL A 1 202 ? -21.531 -4.969 3.9 1 97.75 202 VAL A C 1
ATOM 1576 O O . VAL A 1 202 ? -21.031 -5.438 2.875 1 97.75 202 VAL A O 1
ATOM 1579 N N . TYR A 1 203 ? -21.109 -5.262 5.117 1 97.56 203 TYR A N 1
ATOM 1580 C CA . TYR A 1 203 ? -19.953 -6.102 5.422 1 97.56 203 TYR A CA 1
ATOM 1581 C C . TYR A 1 203 ? -20.094 -7.48 4.785 1 97.56 203 TYR A C 1
ATOM 1583 O O . TYR A 1 203 ? -21.141 -8.117 4.91 1 97.56 203 TYR A O 1
ATOM 1591 N N . GLY A 1 204 ? -19.047 -7.914 4.07 1 96.25 204 GLY A N 1
ATOM 1592 C CA . GLY A 1 204 ? -18.969 -9.273 3.551 1 96.25 204 GLY A CA 1
ATOM 1593 C C . GLY A 1 204 ? -19.719 -9.445 2.236 1 96.25 204 GLY A C 1
ATOM 1594 O O . GLY A 1 204 ? -19.938 -10.57 1.79 1 96.25 204 GLY A O 1
ATOM 1595 N N . THR A 1 205 ? -20.141 -8.352 1.586 1 95.62 205 THR A N 1
ATOM 1596 C CA . THR A 1 205 ? -20.875 -8.445 0.335 1 95.62 205 THR A CA 1
ATOM 1597 C C . THR A 1 205 ? -20.094 -7.816 -0.811 1 95.62 205 THR A C 1
ATOM 1599 O O . THR A 1 205 ? -19.109 -7.113 -0.582 1 95.62 205 THR A O 1
ATOM 1602 N N . LEU A 1 206 ? -20.484 -8.125 -2 1 91.81 206 LEU A N 1
ATOM 1603 C CA . LEU A 1 206 ? -19.984 -7.52 -3.232 1 91.81 206 LEU A CA 1
ATOM 1604 C C . LEU A 1 206 ? -21.125 -6.961 -4.066 1 91.81 206 LEU A C 1
ATOM 1606 O O . LEU A 1 206 ? -22.156 -7.625 -4.242 1 91.81 206 LEU A O 1
ATOM 1610 N N . ALA A 1 207 ? -20.875 -5.723 -4.48 1 90.75 207 ALA A N 1
ATOM 1611 C CA . ALA A 1 207 ? -21.891 -5.133 -5.363 1 90.75 207 ALA A CA 1
ATOM 1612 C C . ALA A 1 207 ? -21.953 -5.875 -6.695 1 90.75 207 ALA A C 1
ATOM 1614 O O . ALA A 1 207 ? -20.922 -6.34 -7.203 1 90.75 207 ALA A O 1
ATOM 1615 N N . GLU A 1 208 ? -23.125 -5.941 -7.227 1 84.75 208 GLU A N 1
ATOM 1616 C CA . GLU A 1 208 ? -23.266 -6.473 -8.578 1 84.75 208 GLU A CA 1
ATOM 1617 C C . GLU A 1 208 ? -22.562 -5.582 -9.602 1 84.75 208 GLU A C 1
ATOM 1619 O O . GLU A 1 208 ? -22.547 -4.359 -9.453 1 84.75 208 GLU A O 1
ATOM 1624 N N . PRO A 1 209 ? -22.062 -6.273 -10.594 1 75.94 209 PRO A N 1
ATOM 1625 C CA . PRO A 1 209 ? -21.422 -5.477 -11.633 1 75.94 209 PRO A CA 1
ATOM 1626 C C . PRO A 1 209 ? -22.312 -4.359 -12.172 1 75.94 209 PRO A C 1
ATOM 1628 O O . PRO A 1 209 ? -23.484 -4.59 -12.445 1 75.94 209 PRO A O 1
ATOM 1631 N N . GLY A 1 210 ? -21.812 -3.152 -12.227 1 74.81 210 GLY A N 1
ATOM 1632 C CA . GLY A 1 210 ? -22.547 -2.016 -12.758 1 74.81 210 GLY A CA 1
ATOM 1633 C C . GLY A 1 210 ? -23.375 -1.297 -11.711 1 74.81 210 GLY A C 1
ATOM 1634 O O . GLY A 1 210 ? -23.953 -0.243 -11.984 1 74.81 210 GLY A O 1
ATOM 1635 N N . HIS A 1 211 ? -23.5 -1.729 -10.516 1 79.25 211 HIS A N 1
ATOM 1636 C CA . HIS A 1 211 ? -24.344 -1.143 -9.477 1 79.25 211 HIS A CA 1
ATOM 1637 C C . HIS A 1 211 ? -23.516 -0.705 -8.273 1 79.25 211 HIS A C 1
ATOM 1639 O O . HIS A 1 211 ? -24.047 -0.571 -7.168 1 79.25 211 HIS A O 1
ATOM 1645 N N . MET A 1 212 ? -22.344 -0.521 -8.531 1 80.88 212 MET A N 1
ATOM 1646 C CA . MET A 1 212 ? -21.469 -0.167 -7.426 1 80.88 212 MET A CA 1
ATOM 1647 C C . MET A 1 212 ? -21.641 1.295 -7.031 1 80.88 212 MET A C 1
ATOM 1649 O O . MET A 1 212 ? -21.594 2.184 -7.883 1 80.88 212 MET A O 1
ATOM 1653 N N . LYS A 1 213 ? -22.078 1.556 -5.785 1 83.62 213 LYS A N 1
ATOM 1654 C CA . LYS A 1 213 ? -22.078 2.859 -5.129 1 83.62 213 LYS A CA 1
ATOM 1655 C C . LYS A 1 213 ? -21.078 2.889 -3.973 1 83.62 213 LYS A C 1
ATOM 1657 O O . LYS A 1 213 ? -21.438 2.576 -2.834 1 83.62 213 LYS A O 1
ATOM 1662 N N . PRO A 1 214 ? -19.922 3.287 -4.266 1 86.75 214 PRO A N 1
ATOM 1663 C CA . PRO A 1 214 ? -18.859 3.191 -3.246 1 86.75 214 PRO A CA 1
ATOM 1664 C C . PRO A 1 214 ? -19.188 3.994 -1.988 1 86.75 214 PRO A C 1
ATOM 1666 O O . PRO A 1 214 ? -19.75 5.086 -2.078 1 86.75 214 PRO A O 1
ATOM 1669 N N . VAL A 1 215 ? -18.922 3.414 -0.852 1 93.88 215 VAL A N 1
ATOM 1670 C CA . VAL A 1 215 ? -19.047 4.074 0.443 1 93.88 215 VAL A CA 1
ATOM 1671 C C . VAL A 1 215 ? -18.234 5.363 0.449 1 93.88 215 VAL A C 1
ATOM 1673 O O . VAL A 1 215 ? -17.078 5.375 0.029 1 93.88 215 VAL A O 1
ATOM 1676 N N . PRO A 1 216 ? -18.875 6.555 0.838 1 95.12 216 PRO A N 1
ATOM 1677 C CA . PRO A 1 216 ? -18.062 7.773 0.966 1 95.12 216 PRO A CA 1
ATOM 1678 C C . PRO A 1 216 ? -16.812 7.566 1.815 1 95.12 216 PRO A C 1
ATOM 1680 O O . PRO A 1 216 ? -16.891 7.012 2.914 1 95.12 216 PRO A O 1
ATOM 1683 N N . THR A 1 217 ? -15.734 7.953 1.277 1 96.94 217 THR A N 1
ATOM 1684 C CA . THR A 1 217 ? -14.453 7.723 1.94 1 96.94 217 THR A CA 1
ATOM 1685 C C . THR A 1 217 ? -13.656 9.016 2.033 1 96.94 217 THR A C 1
ATOM 1687 O O . THR A 1 217 ? -13.453 9.703 1.027 1 96.94 217 THR A O 1
ATOM 1690 N N . PHE A 1 218 ? -13.234 9.367 3.273 1 96.56 218 PHE A N 1
ATOM 1691 C CA . PHE A 1 218 ? -12.539 10.617 3.555 1 96.56 218 PHE A CA 1
ATOM 1692 C C . PHE A 1 218 ? -11.125 10.344 4.062 1 96.56 218 PHE A C 1
ATOM 1694 O O . PHE A 1 218 ? -10.945 9.641 5.059 1 96.56 218 PHE A O 1
ATOM 1701 N N . PHE A 1 219 ? -10.148 10.812 3.367 1 97.31 219 PHE A N 1
ATOM 1702 C CA . PHE A 1 219 ? -8.781 10.883 3.854 1 97.31 219 PHE A CA 1
ATOM 1703 C C . PHE A 1 219 ? -8.477 12.25 4.449 1 97.31 219 PHE A C 1
ATOM 1705 O O . PHE A 1 219 ? -8.703 13.273 3.803 1 97.31 219 PHE A O 1
ATOM 1712 N N . THR A 1 220 ? -7.93 12.258 5.637 1 97.19 220 THR A N 1
ATOM 1713 C CA . THR A 1 220 ? -7.809 13.539 6.324 1 97.19 220 THR A CA 1
ATOM 1714 C C . THR A 1 220 ? -6.445 14.172 6.055 1 97.19 220 THR A C 1
ATOM 1716 O O . THR A 1 220 ? -6.246 15.359 6.309 1 97.19 220 THR A O 1
ATOM 1719 N N . ASN A 1 221 ? -5.484 13.43 5.586 1 97.06 221 ASN A N 1
ATOM 1720 C CA . ASN A 1 221 ? -4.133 13.883 5.273 1 97.06 221 ASN A CA 1
ATOM 1721 C C . ASN A 1 221 ? -3.713 13.461 3.869 1 97.06 221 ASN A C 1
ATOM 1723 O O . ASN A 1 221 ? -3.6 12.266 3.582 1 97.06 221 ASN A O 1
ATOM 1727 N N . SER A 1 222 ? -3.396 14.453 3.045 1 92.88 222 SER A N 1
ATOM 1728 C CA . SER A 1 222 ? -3.07 14.164 1.651 1 92.88 222 SER A CA 1
ATOM 1729 C C . SER A 1 222 ? -1.564 14.211 1.416 1 92.88 222 SER A C 1
ATOM 1731 O O . SER A 1 222 ? -1.102 14.031 0.287 1 92.88 222 SER A O 1
ATOM 1733 N N . ASP A 1 223 ? -0.774 14.414 2.453 1 95.81 223 ASP A N 1
ATOM 1734 C CA . ASP A 1 223 ? 0.671 14.523 2.283 1 95.81 223 ASP A CA 1
ATOM 1735 C C . ASP A 1 223 ? 1.279 13.18 1.878 1 95.81 223 ASP A C 1
ATOM 1737 O O . ASP A 1 223 ? 1.138 12.188 2.594 1 95.81 223 ASP A O 1
ATOM 1741 N N . ILE A 1 224 ? 2.031 13.234 0.787 1 96.5 224 ILE A N 1
ATOM 1742 C CA . ILE A 1 224 ? 2.703 12.023 0.327 1 96.5 224 ILE A CA 1
ATOM 1743 C C . ILE A 1 224 ? 3.869 11.695 1.259 1 96.5 224 ILE A C 1
ATOM 1745 O O . ILE A 1 224 ? 4.098 10.531 1.588 1 96.5 224 ILE A O 1
ATOM 1749 N N . VAL A 1 225 ? 4.605 12.727 1.609 1 96.19 225 VAL A N 1
ATOM 1750 C CA . VAL A 1 225 ? 5.723 12.57 2.531 1 96.19 225 VAL A CA 1
ATOM 1751 C C . VAL A 1 225 ? 5.66 13.656 3.607 1 96.19 225 VAL A C 1
ATOM 1753 O O . VAL A 1 225 ? 4.945 14.648 3.455 1 96.19 225 VAL A O 1
ATOM 1756 N N . TRP A 1 226 ? 6.363 13.453 4.66 1 94.5 226 TRP A N 1
ATOM 1757 C CA . TRP A 1 226 ? 6.473 14.406 5.758 1 94.5 226 TRP A CA 1
ATOM 1758 C C . TRP A 1 226 ? 7.832 14.305 6.438 1 94.5 226 TRP A C 1
ATOM 1760 O O . TRP A 1 226 ? 8.555 13.328 6.242 1 94.5 226 TRP A O 1
ATOM 1770 N N . ALA A 1 227 ? 8.203 15.328 7.125 1 92.81 227 ALA A N 1
ATOM 1771 C CA . ALA A 1 227 ? 9.484 15.375 7.832 1 92.81 227 ALA A CA 1
ATOM 1772 C C . ALA A 1 227 ? 9.398 14.664 9.18 1 92.81 227 ALA A C 1
ATOM 1774 O O . ALA A 1 227 ? 8.75 15.156 10.109 1 92.81 227 ALA A O 1
ATOM 1775 N N . SER A 1 228 ? 10.039 13.516 9.258 1 92.94 228 SER A N 1
ATOM 1776 C CA . SER A 1 228 ? 10.117 12.711 10.469 1 92.94 228 SER A CA 1
ATOM 1777 C C . SER A 1 228 ? 11.516 12.766 11.078 1 92.94 228 SER A C 1
ATOM 1779 O O . SER A 1 228 ? 12.32 13.625 10.727 1 92.94 228 SER A O 1
ATOM 1781 N N . THR A 1 229 ? 11.781 11.914 12.078 1 93.31 229 THR A N 1
ATOM 1782 C CA . THR A 1 229 ? 13.086 11.828 12.719 1 93.31 229 THR A CA 1
ATOM 1783 C C . THR A 1 229 ? 14.141 11.336 11.727 1 93.31 229 THR A C 1
ATOM 1785 O O . THR A 1 229 ? 15.305 11.734 11.797 1 93.31 229 THR A O 1
ATOM 1788 N N . TYR A 1 230 ? 13.75 10.43 10.844 1 94.88 230 TYR A N 1
ATOM 1789 C CA . TYR A 1 230 ? 14.672 9.969 9.812 1 94.88 230 TYR A CA 1
ATOM 1790 C C . TYR A 1 230 ? 15.156 11.133 8.953 1 94.88 230 TYR A C 1
ATOM 1792 O O . TYR A 1 230 ? 14.391 12.062 8.68 1 94.88 230 TYR A O 1
ATOM 1800 N N . HIS A 1 231 ? 16.359 11.125 8.516 1 92.62 231 HIS A N 1
ATOM 1801 C CA . HIS A 1 231 ? 16.984 12.266 7.852 1 92.62 231 HIS A CA 1
ATOM 1802 C C . HIS A 1 231 ? 16.344 12.531 6.496 1 92.62 231 HIS A C 1
ATOM 1804 O O . HIS A 1 231 ? 16.422 13.648 5.977 1 92.62 231 HIS A O 1
ATOM 1810 N N . MET A 1 232 ? 15.688 11.547 5.941 1 92.38 232 MET A N 1
ATOM 1811 C CA . MET A 1 232 ? 14.922 11.719 4.711 1 92.38 232 MET A CA 1
ATOM 1812 C C . MET A 1 232 ? 13.422 11.703 4.992 1 92.38 232 MET A C 1
ATOM 1814 O O . MET A 1 232 ? 12.961 10.969 5.867 1 92.38 232 MET A O 1
ATOM 1818 N N . PRO A 1 233 ? 12.656 12.453 4.191 1 93.06 233 PRO A N 1
ATOM 1819 C CA . PRO A 1 233 ? 11.211 12.422 4.41 1 93.06 233 PRO A CA 1
ATOM 1820 C C . PRO A 1 233 ? 10.625 11.016 4.32 1 93.06 233 PRO A C 1
ATOM 1822 O O . PRO A 1 233 ? 11.125 10.18 3.566 1 93.06 233 PRO A O 1
ATOM 1825 N N . ARG A 1 234 ? 9.609 10.758 5.098 1 96.75 234 ARG A N 1
ATOM 1826 C CA . ARG A 1 234 ? 8.961 9.453 5.168 1 96.75 234 ARG A CA 1
ATOM 1827 C C . ARG A 1 234 ? 7.559 9.508 4.57 1 96.75 234 ARG A C 1
ATOM 1829 O O . ARG A 1 234 ? 6.941 10.57 4.512 1 96.75 234 ARG A O 1
ATOM 1836 N N . LEU A 1 235 ? 7.09 8.32 4.168 1 97.62 235 LEU A N 1
ATOM 1837 C CA . LEU A 1 235 ? 5.758 8.234 3.58 1 97.62 235 LEU A CA 1
ATOM 1838 C C . LEU A 1 235 ? 4.684 8.555 4.609 1 97.62 235 LEU A C 1
ATOM 1840 O O . LEU A 1 235 ? 4.785 8.156 5.77 1 97.62 235 LEU A O 1
ATOM 1844 N N . GLY A 1 236 ? 3.67 9.312 4.133 1 96.75 236 GLY A N 1
ATOM 1845 C CA . GLY A 1 236 ? 2.539 9.656 4.98 1 96.75 236 GLY A CA 1
ATOM 1846 C C . GLY A 1 236 ? 1.221 9.109 4.465 1 96.75 236 GLY A C 1
ATOM 1847 O O . GLY A 1 236 ? 1.202 8.25 3.582 1 96.75 236 GLY A O 1
ATOM 1848 N N . GLN A 1 237 ? 0.118 9.602 5.082 1 97.69 237 GLN A N 1
ATOM 1849 C CA . GLN A 1 237 ? -1.222 9.117 4.762 1 97.69 237 GLN A CA 1
ATOM 1850 C C . GLN A 1 237 ? -1.541 9.32 3.283 1 97.69 237 GLN A C 1
ATOM 1852 O O . GLN A 1 237 ? -2.254 8.508 2.684 1 97.69 237 GLN A O 1
ATOM 1857 N N . GLY A 1 238 ? -1.05 10.406 2.717 1 97.19 238 GLY A N 1
ATOM 1858 C CA . GLY A 1 238 ? -1.264 10.641 1.297 1 97.19 238 GLY A CA 1
ATOM 1859 C C . GLY A 1 238 ? -0.725 9.523 0.423 1 97.19 238 GLY A C 1
ATOM 1860 O O . GLY A 1 238 ? -1.293 9.219 -0.629 1 97.19 238 GLY A O 1
ATOM 1861 N N . ALA A 1 239 ? 0.406 8.992 0.787 1 98 239 ALA A N 1
ATOM 1862 C CA . ALA A 1 239 ? 0.933 7.832 0.069 1 98 239 ALA A CA 1
ATOM 1863 C C . ALA A 1 239 ? -0.01 6.637 0.184 1 98 239 ALA A C 1
ATOM 1865 O O . ALA A 1 239 ? -0.248 5.93 -0.798 1 98 239 ALA A O 1
ATOM 1866 N N . PHE A 1 240 ? -0.508 6.398 1.382 1 98.44 240 PHE A N 1
ATOM 1867 C CA . PHE A 1 240 ? -1.49 5.34 1.579 1 98.44 240 PHE A CA 1
ATOM 1868 C C . PHE A 1 240 ? -2.725 5.578 0.718 1 98.44 240 PHE A C 1
ATOM 1870 O O . PHE A 1 240 ? -3.25 4.645 0.106 1 98.44 240 PHE A O 1
ATOM 1877 N N . LYS A 1 241 ? -3.182 6.793 0.667 1 97.5 241 LYS A N 1
ATOM 1878 C CA . LYS A 1 241 ? -4.305 7.16 -0.189 1 97.5 241 LYS A CA 1
ATOM 1879 C C . LYS A 1 241 ? -4.02 6.816 -1.648 1 97.5 241 LYS A C 1
ATOM 1881 O O . LYS A 1 241 ? -4.871 6.246 -2.334 1 97.5 241 LYS A O 1
ATOM 1886 N N . GLU A 1 242 ? -2.854 7.176 -2.072 1 96.62 242 GLU A N 1
ATOM 1887 C CA . GLU A 1 242 ? -2.447 6.883 -3.443 1 96.62 242 GLU A CA 1
ATOM 1888 C C . GLU A 1 242 ? -2.492 5.387 -3.729 1 96.62 242 GLU A C 1
ATOM 1890 O O . GLU A 1 242 ? -2.904 4.965 -4.812 1 96.62 242 GLU A O 1
ATOM 1895 N N . ALA A 1 243 ? -2.051 4.586 -2.793 1 97.75 243 ALA A N 1
ATOM 1896 C CA . ALA A 1 243 ? -2.09 3.133 -2.941 1 97.75 243 ALA A CA 1
ATOM 1897 C C . ALA A 1 243 ? -3.518 2.641 -3.156 1 97.75 243 ALA A C 1
ATOM 1899 O O . ALA A 1 243 ? -3.795 1.917 -4.113 1 97.75 243 ALA A O 1
ATOM 1900 N N . VAL A 1 244 ? -4.441 3.064 -2.281 1 97.31 244 VAL A N 1
ATOM 1901 C CA . VAL A 1 244 ? -5.832 2.639 -2.367 1 97.31 244 VAL A CA 1
ATOM 1902 C C . VAL A 1 244 ? -6.426 3.076 -3.705 1 97.31 244 VAL A C 1
ATOM 1904 O O . VAL A 1 244 ? -7.078 2.287 -4.391 1 97.31 244 VAL A O 1
ATOM 1907 N N . LEU A 1 245 ? -6.125 4.301 -4.098 1 95.06 245 LEU A N 1
ATOM 1908 C CA . LEU A 1 245 ? -6.656 4.895 -5.32 1 95.06 245 LEU A CA 1
ATOM 1909 C C . LEU A 1 245 ? -6.184 4.125 -6.547 1 95.06 245 LEU A C 1
ATOM 1911 O O . LEU A 1 245 ? -6.918 4.004 -7.531 1 95.06 245 LEU A O 1
ATOM 1915 N N . SER A 1 246 ? -4.996 3.658 -6.48 1 95.06 246 SER A N 1
ATOM 1916 C CA . SER A 1 246 ? -4.41 3.006 -7.645 1 95.06 246 SER A CA 1
ATOM 1917 C C . SER A 1 246 ? -4.836 1.544 -7.734 1 95.06 246 SER A C 1
ATOM 1919 O O . SER A 1 246 ? -4.988 1.003 -8.828 1 95.06 246 SER A O 1
ATOM 1921 N N . ILE A 1 247 ? -4.984 0.882 -6.625 1 96.69 247 ILE A N 1
ATOM 1922 C CA . ILE A 1 247 ? -5.293 -0.543 -6.582 1 96.69 247 ILE A CA 1
ATOM 1923 C C . ILE A 1 247 ? -6.75 -0.769 -6.977 1 96.69 247 ILE A C 1
ATOM 1925 O O . ILE A 1 247 ? -7.059 -1.688 -7.738 1 96.69 247 ILE A O 1
ATOM 1929 N N . PHE A 1 248 ? -7.68 0.091 -6.578 1 94.88 248 PHE A N 1
ATOM 1930 C CA . PHE A 1 248 ? -9.117 -0.123 -6.664 1 94.88 248 PHE A CA 1
ATOM 1931 C C . PHE A 1 248 ? -9.547 -0.356 -8.109 1 94.88 248 PHE A C 1
ATOM 1933 O O . PHE A 1 248 ? -10.164 -1.376 -8.414 1 94.88 248 PHE A O 1
ATOM 1940 N N . PRO A 1 249 ? -9.117 0.484 -9.055 1 92 249 PRO A N 1
ATOM 1941 C CA . PRO A 1 249 ? -9.594 0.307 -10.43 1 92 249 PRO A CA 1
ATOM 1942 C C . PRO A 1 249 ? -8.984 -0.915 -11.109 1 92 249 PRO A C 1
ATOM 1944 O O . PRO A 1 249 ? -9.43 -1.314 -12.188 1 92 249 PRO A O 1
ATOM 1947 N N . ARG A 1 250 ? -7.957 -1.489 -10.492 1 92.31 250 ARG A N 1
ATOM 1948 C CA . ARG A 1 250 ? -7.281 -2.631 -11.094 1 92.31 250 ARG A CA 1
ATOM 1949 C C . ARG A 1 250 ? -7.969 -3.939 -10.711 1 92.31 250 ARG A C 1
ATOM 1951 O O . ARG A 1 250 ? -7.68 -4.988 -11.297 1 92.31 250 ARG A O 1
ATOM 1958 N N . ILE A 1 251 ? -8.812 -3.928 -9.75 1 91.06 251 ILE A N 1
ATOM 1959 C CA . ILE A 1 251 ? -9.523 -5.129 -9.32 1 91.06 251 ILE A CA 1
ATOM 1960 C C . ILE A 1 251 ? -10.617 -5.465 -10.328 1 91.06 251 ILE A C 1
ATOM 1962 O O . ILE A 1 251 ? -11.414 -4.602 -10.703 1 91.06 251 ILE A O 1
ATOM 1966 N N . PRO A 1 252 ? -10.695 -6.727 -10.758 1 82.06 252 PRO A N 1
ATOM 1967 C CA . PRO A 1 252 ? -11.742 -7.117 -11.703 1 82.06 252 PRO A CA 1
ATOM 1968 C C . PRO A 1 252 ? -13.141 -6.762 -11.211 1 82.06 252 PRO A C 1
ATOM 1970 O O . PRO A 1 252 ? -13.477 -7.023 -10.047 1 82.06 252 PRO A O 1
ATOM 1973 N N . GLY A 1 253 ? -13.867 -6.102 -12.094 1 76.94 253 GLY A N 1
ATOM 1974 C CA . GLY A 1 253 ? -15.25 -5.781 -11.773 1 76.94 253 GLY A CA 1
ATOM 1975 C C . GLY A 1 253 ? -15.414 -4.414 -11.141 1 76.94 253 GLY A C 1
ATOM 1976 O O . GLY A 1 253 ? -16.531 -3.922 -10.992 1 76.94 253 GLY A O 1
ATOM 1977 N N . ALA A 1 254 ? -14.273 -3.926 -10.711 1 78 254 ALA A N 1
ATOM 1978 C CA . ALA A 1 254 ? -14.375 -2.6 -10.109 1 78 254 ALA A CA 1
ATOM 1979 C C . ALA A 1 254 ? -14.664 -1.537 -11.164 1 78 254 ALA A C 1
ATOM 1981 O O . ALA A 1 254 ? -13.945 -1.422 -12.156 1 78 254 ALA A O 1
ATOM 1982 N N . THR A 1 255 ? -15.93 -1.183 -11.125 1 71.62 255 THR A N 1
ATOM 1983 C CA . THR A 1 255 ? -16.359 -0.148 -12.055 1 71.62 255 THR A CA 1
ATOM 1984 C C . THR A 1 255 ? -16.672 1.151 -11.32 1 71.62 255 THR A C 1
ATOM 1986 O O . THR A 1 255 ? -17.031 1.13 -10.141 1 71.62 255 THR A O 1
ATOM 1989 N N . GLY A 1 256 ? -16.375 2.188 -11.938 1 68.5 256 GLY A N 1
ATOM 1990 C CA . GLY A 1 256 ? -16.688 3.488 -11.367 1 68.5 256 GLY A CA 1
ATOM 1991 C C . GLY A 1 256 ? -15.586 4.043 -10.492 1 68.5 256 GLY A C 1
ATOM 1992 O O . GLY A 1 256 ? -14.688 3.309 -10.078 1 68.5 256 GLY A O 1
ATOM 1993 N N . GLY A 1 257 ? -15.07 5.074 -10.625 1 71.62 257 GLY A N 1
ATOM 1994 C CA . GLY A 1 257 ? -14.039 5.777 -9.883 1 71.62 257 GLY A CA 1
ATOM 1995 C C . GLY A 1 257 ? -14.359 5.91 -8.406 1 71.62 257 GLY A C 1
ATOM 1996 O O . GLY A 1 257 ? -15.523 6.043 -8.023 1 71.62 257 GLY A O 1
ATOM 1997 N N . ALA A 1 258 ? -13.453 5.234 -7.469 1 74.94 258 ALA A N 1
ATOM 1998 C CA . ALA A 1 258 ? -13.594 5.566 -6.051 1 74.94 258 ALA A CA 1
ATOM 1999 C C . ALA A 1 258 ? -13.375 7.055 -5.812 1 74.94 258 ALA A C 1
ATOM 2001 O O . ALA A 1 258 ? -12.445 7.648 -6.363 1 74.94 258 ALA A O 1
ATOM 2002 N N . HIS A 1 259 ? -14.445 7.688 -5.262 1 79.5 259 HIS A N 1
ATOM 2003 C CA . HIS A 1 259 ? -14.258 9.094 -4.91 1 79.5 259 HIS A CA 1
ATOM 2004 C C . HIS A 1 259 ? -13.742 9.242 -3.486 1 79.5 259 HIS A C 1
ATOM 2006 O O . HIS A 1 259 ? -14.516 9.18 -2.527 1 79.5 259 HIS A O 1
ATOM 2012 N N . LEU A 1 260 ? -12.453 9.289 -3.414 1 89 260 LEU A N 1
ATOM 2013 C CA . LEU A 1 260 ? -11.797 9.531 -2.135 1 89 260 LEU A CA 1
ATOM 2014 C C . LEU A 1 260 ? -11.648 11.023 -1.868 1 89 260 LEU A C 1
ATOM 2016 O O . LEU A 1 260 ? -11 11.734 -2.639 1 89 260 LEU A O 1
ATOM 2020 N N . ARG A 1 261 ? -12.328 11.5 -0.837 1 90.75 261 ARG A N 1
ATOM 2021 C CA . ARG A 1 261 ? -12.305 12.922 -0.506 1 90.75 261 ARG A CA 1
ATOM 2022 C C . ARG A 1 261 ? -11.234 13.227 0.531 1 90.75 261 ARG A C 1
ATOM 2024 O O . ARG A 1 261 ? -10.867 12.359 1.326 1 90.75 261 ARG A O 1
ATOM 2031 N N . SER A 1 262 ? -10.766 14.477 0.464 1 92.31 262 SER A N 1
ATOM 2032 C CA . SER A 1 262 ? -9.781 14.938 1.438 1 92.31 262 SER A CA 1
ATOM 2033 C C . SER A 1 262 ? -10.383 15.961 2.393 1 92.31 262 SER A C 1
ATOM 2035 O O . SER A 1 262 ? -11.219 16.766 1.993 1 92.31 262 SER A O 1
ATOM 2037 N N . LEU A 1 263 ? -9.977 15.953 3.662 1 92.69 263 LEU A N 1
ATOM 2038 C CA . LEU A 1 263 ? -10.508 16.891 4.648 1 92.69 263 LEU A CA 1
ATOM 2039 C C . LEU A 1 263 ? -9.414 17.812 5.16 1 92.69 263 LEU A C 1
ATOM 2041 O O . LEU A 1 263 ? -9.688 18.984 5.484 1 92.69 263 LEU A O 1
ATOM 2045 N N . GLY A 1 264 ? -8.227 17.422 5.289 1 93.88 264 GLY A N 1
ATOM 2046 C CA . GLY A 1 264 ? -7.133 18.234 5.801 1 93.88 264 GLY A CA 1
ATOM 2047 C C . GLY A 1 264 ? -6.543 19.156 4.762 1 93.88 264 GLY A C 1
ATOM 2048 O O . GLY A 1 264 ? -7.152 19.391 3.717 1 93.88 264 GLY A O 1
ATOM 2049 N N . LYS A 1 265 ? -5.355 19.828 5.176 1 95.06 265 LYS A N 1
ATOM 2050 C CA . LYS A 1 265 ? -4.656 20.672 4.203 1 95.06 265 LYS A CA 1
ATOM 2051 C C . LYS A 1 265 ? -4.387 19.906 2.912 1 95.06 265 LYS A C 1
ATOM 2053 O O . LYS A 1 265 ? -4.137 18.703 2.939 1 95.06 265 LYS A O 1
ATOM 2058 N N . PRO A 1 266 ? -4.621 20.531 1.733 1 95.56 266 PRO A N 1
ATOM 2059 C CA . PRO A 1 266 ? -4.793 21.969 1.429 1 95.56 266 PRO A CA 1
ATOM 2060 C C . PRO A 1 266 ? -6.258 22.359 1.23 1 95.56 266 PRO A C 1
ATOM 2062 O O . PRO A 1 266 ? -6.547 23.359 0.582 1 95.56 266 PRO A O 1
ATOM 2065 N N . THR A 1 267 ? -7.164 21.594 1.716 1 92.19 267 THR A N 1
ATOM 2066 C CA . THR A 1 267 ? -8.57 21.812 1.407 1 92.19 267 THR A CA 1
ATOM 2067 C C . THR A 1 267 ? -9.086 23.062 2.115 1 92.19 267 THR A C 1
ATOM 2069 O O . THR A 1 267 ? -8.602 23.422 3.189 1 92.19 267 THR A O 1
ATOM 2072 N N . THR A 1 268 ? -10.133 23.625 1.558 1 90.38 268 THR A N 1
ATOM 2073 C CA . THR A 1 268 ? -10.734 24.844 2.1 1 90.38 268 THR A CA 1
ATOM 2074 C C . THR A 1 268 ? -11.344 24.578 3.475 1 90.38 268 THR A C 1
ATOM 2076 O O . THR A 1 268 ? -11.219 25.406 4.379 1 90.38 268 THR A O 1
ATOM 2079 N N . PRO A 1 269 ? -11.906 23.422 3.697 1 86.88 269 PRO A N 1
ATOM 2080 C CA . PRO A 1 269 ? -12.484 23.172 5.016 1 86.88 269 PRO A CA 1
ATOM 2081 C C . PRO A 1 269 ? -11.453 23.234 6.137 1 86.88 269 PRO A C 1
ATOM 2083 O O . PRO A 1 269 ? -11.75 23.734 7.227 1 86.88 269 PRO A O 1
ATOM 2086 N N . ALA A 1 270 ? -10.336 22.812 5.914 1 91.81 270 ALA A N 1
ATOM 2087 C CA . ALA A 1 270 ? -9.289 22.859 6.934 1 91.81 270 ALA A CA 1
ATOM 2088 C C . ALA A 1 270 ? -8.93 24.297 7.281 1 91.81 270 ALA A C 1
ATOM 2090 O O . ALA A 1 270 ? -8.875 24.656 8.461 1 91.81 270 ALA A O 1
ATOM 2091 N N . PHE A 1 271 ? -8.766 25.156 6.34 1 94.75 271 PHE A N 1
ATOM 2092 C CA . PHE A 1 271 ? -8.367 26.547 6.547 1 94.75 271 PHE A CA 1
ATOM 2093 C C . PHE A 1 271 ? -9.523 27.359 7.117 1 94.75 271 PHE A C 1
ATOM 2095 O O . PHE A 1 271 ? -9.305 28.266 7.918 1 94.75 271 PHE A O 1
ATOM 2102 N N . ARG A 1 272 ? -10.695 27 6.68 1 92.31 272 ARG A N 1
ATOM 2103 C CA . ARG A 1 272 ? -11.867 27.641 7.242 1 92.31 272 ARG A CA 1
ATOM 2104 C C . ARG A 1 272 ? -11.992 27.359 8.734 1 92.31 272 ARG A C 1
ATOM 2106 O O . ARG A 1 272 ? -12.305 28.25 9.523 1 92.31 272 ARG A O 1
ATOM 2113 N N . TYR A 1 273 ? -11.773 26.172 9.055 1 90.25 273 TYR A N 1
ATOM 2114 C CA . TYR A 1 273 ? -11.82 25.797 10.461 1 90.25 273 TYR A CA 1
ATOM 2115 C C . TYR A 1 273 ? -10.766 26.547 11.266 1 90.25 273 TYR A C 1
ATOM 2117 O O . TYR A 1 273 ? -11.047 27.062 12.344 1 90.25 273 TYR A O 1
ATOM 2125 N N . ALA A 1 274 ? -9.578 26.594 10.805 1 93.69 274 ALA A N 1
ATOM 2126 C CA . ALA A 1 274 ? -8.477 27.297 11.453 1 93.69 274 ALA A CA 1
ATOM 2127 C C . ALA A 1 274 ? -8.789 28.781 11.609 1 93.69 274 ALA A C 1
ATOM 2129 O O . ALA A 1 274 ? -8.539 29.375 12.664 1 93.69 274 ALA A O 1
ATOM 2130 N N . GLN A 1 275 ? -9.344 29.375 10.586 1 92.38 275 GLN A N 1
ATOM 2131 C CA . GLN A 1 275 ? -9.688 30.781 10.617 1 92.38 275 GLN A CA 1
ATOM 2132 C C . GLN A 1 275 ? -10.734 31.078 11.695 1 92.38 275 GLN A C 1
ATOM 2134 O O . GLN A 1 275 ? -10.648 32.094 12.398 1 92.38 275 GLN A O 1
ATOM 2139 N N . ARG A 1 276 ? -11.68 30.203 11.766 1 89.75 276 ARG A N 1
ATOM 2140 C CA . ARG A 1 276 ? -12.719 30.375 12.773 1 89.75 276 ARG A CA 1
ATOM 2141 C C . ARG A 1 276 ? -12.117 30.406 14.18 1 89.75 276 ARG A C 1
ATOM 2143 O O . ARG A 1 276 ? -12.492 31.25 15 1 89.75 276 ARG A O 1
ATOM 2150 N N . LEU A 1 277 ? -11.266 29.516 14.445 1 88.88 277 LEU A N 1
ATOM 2151 C CA . LEU A 1 277 ? -10.633 29.453 15.758 1 88.88 277 LEU A CA 1
ATOM 2152 C C . LEU A 1 277 ? -9.789 30.703 16.016 1 88.88 277 LEU A C 1
ATOM 2154 O O . LEU A 1 277 ? -9.789 31.234 17.109 1 88.88 277 LEU A O 1
ATOM 2158 N N . LEU A 1 278 ? -9.055 31.109 15.031 1 89.38 278 LEU A N 1
ATOM 2159 C CA . LEU A 1 278 ? -8.227 32.312 15.141 1 89.38 278 LEU A CA 1
ATOM 2160 C C . LEU A 1 278 ? -9.078 33.531 15.406 1 89.38 278 LEU A C 1
ATOM 2162 O O . LEU A 1 278 ? -8.711 34.375 16.219 1 89.38 278 LEU A O 1
ATOM 2166 N N . GLU A 1 279 ? -10.18 33.594 14.703 1 85.75 279 GLU A N 1
ATOM 2167 C CA . GLU A 1 279 ? -11.109 34.688 14.883 1 85.75 279 GLU A CA 1
ATOM 2168 C C . GLU A 1 279 ? -11.664 34.719 16.297 1 85.75 279 GLU A C 1
ATOM 2170 O O . GLU A 1 279 ? -11.773 35.812 16.906 1 85.75 279 GLU A O 1
ATOM 2175 N N . GLN A 1 280 ? -12.023 33.625 16.75 1 83.81 280 GLN A N 1
ATOM 2176 C CA . GLN A 1 280 ? -12.547 33.531 18.109 1 83.81 280 GLN A CA 1
ATOM 2177 C C . GLN A 1 280 ? -11.516 34 19.125 1 83.81 280 GLN A C 1
ATOM 2179 O O . GLN A 1 280 ? -11.859 34.719 20.078 1 83.81 280 GLN A O 1
ATOM 2184 N N . ASN A 1 281 ? -10.352 33.656 18.922 1 80.5 281 ASN A N 1
ATOM 2185 C CA . ASN A 1 281 ? -9.266 34.062 19.797 1 80.5 281 ASN A CA 1
ATOM 2186 C C . ASN A 1 281 ? -9.039 35.594 19.719 1 80.5 281 ASN A C 1
ATOM 2188 O O . ASN A 1 281 ? -8.797 36.25 20.734 1 80.5 281 ASN A O 1
ATOM 2192 N N . LEU A 1 282 ? -9.094 36.062 18.5 1 75.31 282 LEU A N 1
ATOM 2193 C CA . LEU A 1 282 ? -8.898 37.5 18.281 1 75.31 282 LEU A CA 1
ATOM 2194 C C . LEU A 1 282 ? -10.031 38.312 18.891 1 75.31 282 LEU A C 1
ATOM 2196 O O . LEU A 1 282 ? -9.789 39.344 19.5 1 75.31 282 LEU A O 1
ATOM 2200 N N . VAL A 1 283 ? -11.227 37.812 18.609 1 70.5 283 VAL A N 1
ATOM 2201 C CA . VAL A 1 283 ? -12.391 38.5 19.172 1 70.5 283 VAL A CA 1
ATOM 2202 C C . VAL A 1 283 ? -12.289 38.531 20.688 1 70.5 283 VAL A C 1
ATOM 2204 O O . VAL A 1 283 ? -12.555 39.562 21.312 1 70.5 283 VAL A O 1
ATOM 2207 N N . ALA A 1 284 ? -11.891 37.469 21.219 1 72.56 284 ALA A N 1
ATOM 2208 C CA . ALA A 1 284 ? -11.75 37.375 22.672 1 72.56 284 ALA A CA 1
ATOM 2209 C C . ALA A 1 284 ? -10.68 38.344 23.188 1 72.56 284 ALA A C 1
ATOM 2211 O O . ALA A 1 284 ? -10.828 38.938 24.234 1 72.56 284 ALA A O 1
ATOM 2212 N N . LYS A 1 285 ? -9.742 38.531 22.422 1 71.62 285 LYS A N 1
ATOM 2213 C CA . LYS A 1 285 ? -8.602 39.344 22.828 1 71.62 285 LYS A CA 1
ATOM 2214 C C . LYS A 1 285 ? -8.883 40.812 22.594 1 71.62 285 LYS A C 1
ATOM 2216 O O . LYS A 1 285 ? -8.547 41.656 23.422 1 71.62 285 LYS A O 1
ATOM 2221 N N . LEU A 1 286 ? -9.398 41.125 21.391 1 66.81 286 LEU A N 1
ATOM 2222 C CA . LEU A 1 286 ? -9.555 42.5 20.984 1 66.81 286 LEU A CA 1
ATOM 2223 C C . LEU A 1 286 ? -10.914 43.062 21.391 1 66.81 286 LEU A C 1
ATOM 2225 O O . LEU A 1 286 ? -11.172 44.25 21.281 1 66.81 286 LEU A O 1
ATOM 2229 N N . LYS A 1 287 ? -11.727 42.312 21.969 1 61.62 287 LYS A N 1
ATOM 2230 C CA . LYS A 1 287 ? -13.094 42.719 22.25 1 61.62 287 LYS A CA 1
ATOM 2231 C C . LYS A 1 287 ? -13.727 43.375 21.031 1 61.62 287 LYS A C 1
ATOM 2233 O O . LYS A 1 287 ? -14.375 44.438 21.141 1 61.62 287 LYS A O 1
ATOM 2238 N N . ALA A 1 288 ? -13.188 43 19.828 1 59.31 288 ALA A N 1
ATOM 2239 C CA . ALA A 1 288 ? -13.727 43.531 18.578 1 59.31 288 ALA A CA 1
ATOM 2240 C C . ALA A 1 288 ? -14.547 42.5 17.828 1 59.31 288 ALA A C 1
ATOM 2242 O O . ALA A 1 288 ? -14.289 41.281 17.969 1 59.31 288 ALA A O 1
ATOM 2243 N N . THR A 1 289 ? -15.773 42.75 17.188 1 56.16 289 THR A N 1
ATOM 2244 C CA . THR A 1 289 ? -16.734 41.812 16.609 1 56.16 289 THR A CA 1
ATOM 2245 C C . THR A 1 289 ? -16.188 41.219 15.312 1 56.16 289 THR A C 1
ATOM 2247 O O . THR A 1 289 ? -16.406 40.031 15.031 1 56.16 289 THR A O 1
ATOM 2250 N N . SER A 1 290 ? -15.82 41.969 14.203 1 58.56 290 SER A N 1
ATOM 2251 C CA . SER A 1 290 ? -15.484 41.406 12.914 1 58.56 290 SER A CA 1
ATOM 2252 C C . SER A 1 290 ? -14.188 42 12.359 1 58.56 290 SER A C 1
ATOM 2254 O O . SER A 1 290 ? -14.219 42.75 11.383 1 58.56 290 SER A O 1
ATOM 2256 N N . PRO A 1 291 ? -13.117 41.656 12.992 1 59.06 291 PRO A N 1
ATOM 2257 C CA . PRO A 1 291 ? -11.922 42.344 12.477 1 59.06 291 PRO A CA 1
ATOM 2258 C C . PRO A 1 291 ? -11.438 41.75 11.156 1 59.06 291 PRO A C 1
ATOM 2260 O O . PRO A 1 291 ? -11.531 40.531 10.953 1 59.06 291 PRO A O 1
ATOM 2263 N N . GLU A 1 292 ? -11.492 42.5 10.125 1 64.88 292 GLU A N 1
ATOM 2264 C CA . GLU A 1 292 ? -10.719 42.094 8.961 1 64.88 292 GLU A CA 1
ATOM 2265 C C . GLU A 1 292 ? -9.258 41.844 9.328 1 64.88 292 GLU A C 1
ATOM 2267 O O . GLU A 1 292 ? -8.648 42.656 10.047 1 64.88 292 GLU A O 1
ATOM 2272 N N . PHE A 1 293 ? -8.867 40.594 9.172 1 78.19 293 PHE A N 1
ATOM 2273 C CA . PHE A 1 293 ? -7.473 40.375 9.523 1 78.19 293 PHE A CA 1
ATOM 2274 C C . PHE A 1 293 ? -6.805 39.469 8.5 1 78.19 293 PHE A C 1
ATOM 2276 O O . PHE A 1 293 ? -7.48 38.812 7.688 1 78.19 293 PHE A O 1
ATOM 2283 N N . ARG A 1 294 ? -5.484 39.531 8.477 1 88.56 294 ARG A N 1
ATOM 2284 C CA . ARG A 1 294 ? -4.613 38.719 7.637 1 88.56 294 ARG A CA 1
ATOM 2285 C C . ARG A 1 294 ? -4.055 37.531 8.414 1 88.56 294 ARG A C 1
ATOM 2287 O O . ARG A 1 294 ? -3.805 37.625 9.617 1 88.56 294 ARG A O 1
ATOM 2294 N N . VAL A 1 295 ? -3.969 36.438 7.695 1 94.19 295 VAL A N 1
ATOM 2295 C CA . VAL A 1 295 ? -3.375 35.281 8.32 1 94.19 295 VAL A CA 1
ATOM 2296 C C . VAL A 1 295 ? -2.137 34.844 7.539 1 94.19 295 VAL A C 1
ATOM 2298 O O . VAL A 1 295 ? -2.166 34.781 6.309 1 94.19 295 VAL A O 1
ATOM 2301 N N . TYR A 1 296 ? -1.029 34.656 8.227 1 96.19 296 TYR A N 1
ATOM 2302 C CA . TYR A 1 296 ? 0.166 34.062 7.637 1 96.19 296 TYR A CA 1
ATOM 2303 C C . TYR A 1 296 ? 0.218 32.562 7.902 1 96.19 296 TYR A C 1
ATOM 2305 O O . TYR A 1 296 ? 0.225 32.125 9.062 1 96.19 296 TYR A O 1
ATOM 2313 N N . MET A 1 297 ? 0.186 31.766 6.844 1 98.56 297 MET A N 1
ATOM 2314 C CA . MET A 1 297 ? 0.433 30.328 6.953 1 98.56 297 MET A CA 1
ATOM 2315 C C . MET A 1 297 ? 1.924 30.031 6.848 1 98.56 297 MET A C 1
ATOM 2317 O O . MET A 1 297 ? 2.539 30.266 5.809 1 98.56 297 MET A O 1
ATOM 2321 N N . ILE A 1 298 ? 2.51 29.531 7.922 1 98.69 298 ILE A N 1
ATOM 2322 C CA . ILE A 1 298 ? 3.906 29.109 7.938 1 98.69 298 ILE A CA 1
ATOM 2323 C C . ILE A 1 298 ? 3.984 27.594 7.828 1 98.69 298 ILE A C 1
ATOM 2325 O O . ILE A 1 298 ? 3.523 26.875 8.719 1 98.69 298 ILE A O 1
ATOM 2329 N N . GLY A 1 299 ? 4.523 27.109 6.719 1 98.5 299 GLY A N 1
ATOM 2330 C CA . GLY A 1 299 ? 4.574 25.672 6.477 1 98.5 299 GLY A CA 1
ATOM 2331 C C . GLY A 1 299 ? 5.801 25.234 5.703 1 98.5 299 GLY A C 1
ATOM 2332 O O . GLY A 1 299 ? 6.57 26.078 5.227 1 98.5 299 GLY A O 1
ATOM 2333 N N . ASP A 1 300 ? 6.051 23.906 5.602 1 97.56 300 ASP A N 1
ATOM 2334 C CA . ASP A 1 300 ? 7.207 23.359 4.891 1 97.56 300 ASP A CA 1
ATOM 2335 C C . ASP A 1 300 ? 6.773 22.609 3.641 1 97.56 300 ASP A C 1
ATOM 2337 O O . ASP A 1 300 ? 7.617 22.125 2.873 1 97.56 300 ASP A O 1
ATOM 2341 N N . SER A 1 301 ? 5.504 22.438 3.42 1 96.44 301 SER A N 1
ATOM 2342 C CA . SER A 1 301 ? 5.004 21.672 2.291 1 96.44 301 SER A CA 1
ATOM 2343 C C . SER A 1 301 ? 4.344 22.562 1.25 1 96.44 301 SER A C 1
ATOM 2345 O O . SER A 1 301 ? 3.281 23.141 1.501 1 96.44 301 SER A O 1
ATOM 2347 N N . PRO A 1 302 ? 4.887 22.672 0.094 1 96.25 302 PRO A N 1
ATOM 2348 C CA . PRO A 1 302 ? 4.25 23.438 -0.975 1 96.25 302 PRO A CA 1
ATOM 2349 C C . PRO A 1 302 ? 2.861 22.906 -1.337 1 96.25 302 PRO A C 1
ATOM 2351 O O . PRO A 1 302 ? 1.939 23.703 -1.567 1 96.25 302 PRO A O 1
ATOM 2354 N N . ASP A 1 303 ? 2.697 21.625 -1.238 1 94.25 303 ASP A N 1
ATOM 2355 C CA . ASP A 1 303 ? 1.491 20.984 -1.758 1 94.25 303 ASP A CA 1
ATOM 2356 C C . ASP A 1 303 ? 0.342 21.078 -0.758 1 94.25 303 ASP A C 1
ATOM 2358 O O . ASP A 1 303 ? -0.828 21 -1.138 1 94.25 303 ASP A O 1
ATOM 2362 N N . SER A 1 304 ? 0.675 21.266 0.488 1 96.5 304 SER A N 1
ATOM 2363 C CA . SER A 1 304 ? -0.391 21.312 1.483 1 96.5 304 SER A CA 1
ATOM 2364 C C . SER A 1 304 ? -0.49 22.703 2.119 1 96.5 304 SER A C 1
ATOM 2366 O O . SER A 1 304 ? -1.517 23.375 1.999 1 96.5 304 SER A O 1
ATOM 2368 N N . ASP A 1 305 ? 0.571 23.266 2.625 1 97.75 305 ASP A N 1
ATOM 2369 C CA . ASP A 1 305 ? 0.562 24.547 3.332 1 97.75 305 ASP A CA 1
ATOM 2370 C C . ASP A 1 305 ? 0.418 25.719 2.357 1 97.75 305 ASP A C 1
ATOM 2372 O O . ASP A 1 305 ? -0.482 26.547 2.502 1 97.75 305 ASP A O 1
ATOM 2376 N N . ILE A 1 306 ? 1.331 25.75 1.404 1 97.75 306 ILE A N 1
ATOM 2377 C CA . ILE A 1 306 ? 1.42 26.891 0.505 1 97.75 306 ILE A CA 1
ATOM 2378 C C . ILE A 1 306 ? 0.219 26.906 -0.438 1 97.75 306 ILE A C 1
ATOM 2380 O O . ILE A 1 306 ? -0.503 27.906 -0.521 1 97.75 306 ILE A O 1
ATOM 2384 N N . ARG A 1 307 ? -0.015 25.781 -1.064 1 96.62 307 ARG A N 1
ATOM 2385 C CA . ARG A 1 307 ? -1.161 25.672 -1.961 1 96.62 307 ARG A CA 1
ATOM 2386 C C . ARG A 1 307 ? -2.461 26 -1.229 1 96.62 307 ARG A C 1
ATOM 2388 O O . ARG A 1 307 ? -3.301 26.734 -1.742 1 96.62 307 ARG A O 1
ATOM 2395 N N . GLY A 1 308 ? -2.656 25.453 -0.046 1 96.56 308 GLY A N 1
ATOM 2396 C CA . GLY A 1 308 ? -3.869 25.688 0.726 1 96.56 308 GLY A CA 1
ATOM 2397 C C . GLY A 1 308 ? -4.078 27.141 1.098 1 96.56 308 GLY A C 1
ATOM 2398 O O . GLY A 1 308 ? -5.172 27.672 0.922 1 96.56 308 GLY A O 1
ATOM 2399 N N . ALA A 1 309 ? -3.078 27.766 1.583 1 97 309 ALA A N 1
ATOM 2400 C CA . ALA A 1 309 ? -3.162 29.172 1.992 1 97 309 ALA A CA 1
ATOM 2401 C C . ALA A 1 309 ? -3.412 30.078 0.792 1 97 309 ALA A C 1
ATOM 2403 O O . ALA A 1 309 ? -4.242 30.984 0.855 1 97 309 ALA A O 1
ATOM 2404 N N . ASN A 1 310 ? -2.74 29.766 -0.304 1 95.19 310 ASN A N 1
ATOM 2405 C CA . ASN A 1 310 ? -2.877 30.578 -1.506 1 95.19 310 ASN A CA 1
ATOM 2406 C C . ASN A 1 310 ? -4.293 30.5 -2.074 1 95.19 310 ASN A C 1
ATOM 2408 O O . ASN A 1 310 ? -4.77 31.453 -2.686 1 95.19 310 ASN A O 1
ATOM 2412 N N . ARG A 1 311 ? -4.957 29.438 -1.806 1 93.38 311 ARG A N 1
ATOM 2413 C CA . ARG A 1 311 ? -6.289 29.234 -2.359 1 93.38 311 ARG A CA 1
ATOM 2414 C C . ARG A 1 311 ? -7.363 29.688 -1.37 1 93.38 311 ARG A C 1
ATOM 2416 O O . ARG A 1 311 ? -8.539 29.812 -1.733 1 93.38 311 ARG A O 1
ATOM 2423 N N . ALA A 1 312 ? -6.957 29.875 -0.196 1 92.06 312 ALA A N 1
ATOM 2424 C CA . ALA A 1 312 ? -7.93 30.172 0.85 1 92.06 312 ALA A CA 1
ATOM 2425 C C . ALA A 1 312 ? -8.539 31.562 0.653 1 92.06 312 ALA A C 1
ATOM 2427 O O . ALA A 1 312 ? -7.816 32.562 0.625 1 92.06 312 ALA A O 1
ATOM 2428 N N . ARG A 1 313 ? -9.82 31.562 0.32 1 84.81 313 ARG A N 1
ATOM 2429 C CA . ARG A 1 313 ? -10.641 32.781 0.234 1 84.81 313 ARG A CA 1
ATOM 2430 C C . ARG A 1 313 ? -11.867 32.656 1.133 1 84.81 313 ARG A C 1
ATOM 2432 O O . ARG A 1 313 ? -12.93 32.188 0.697 1 84.81 313 ARG A O 1
ATO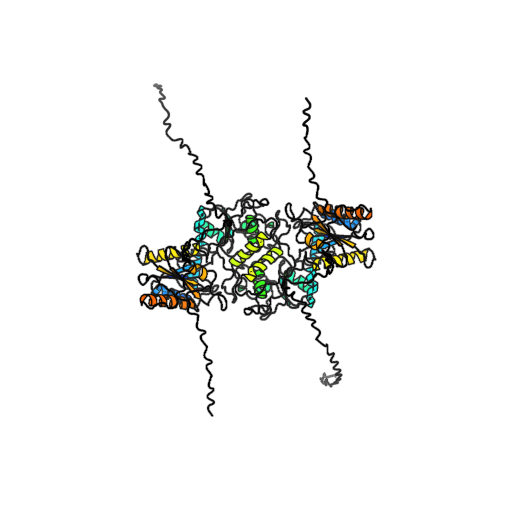M 2439 N N . ILE A 1 314 ? -11.633 33.094 2.336 1 87.44 314 ILE A N 1
ATOM 2440 C CA . ILE A 1 314 ? -12.664 32.844 3.34 1 87.44 314 ILE A CA 1
ATOM 2441 C C . ILE A 1 314 ? -13.156 34.156 3.916 1 87.44 314 ILE A C 1
ATOM 2443 O O . ILE A 1 314 ? -12.438 34.812 4.68 1 87.44 314 ILE A O 1
ATOM 2447 N N . ASN A 1 315 ? -14.359 34.562 3.59 1 82.56 315 ASN A N 1
ATOM 2448 C CA . ASN A 1 315 ? -15.047 35.719 4.137 1 82.56 315 ASN A CA 1
ATOM 2449 C C . ASN A 1 315 ? -14.164 36.969 4.078 1 82.56 315 ASN A C 1
ATOM 2451 O O . ASN A 1 315 ? -14.047 37.688 5.062 1 82.56 315 ASN A O 1
ATOM 2455 N N . GLY A 1 316 ? -13.391 37.156 3.084 1 78.5 316 GLY A N 1
ATOM 2456 C CA . GLY A 1 316 ? -12.633 38.375 2.863 1 78.5 316 GLY A CA 1
ATOM 2457 C C . GLY A 1 316 ? -11.281 38.344 3.553 1 78.5 316 GLY A C 1
ATOM 2458 O O . GLY A 1 316 ? -10.484 39.281 3.377 1 78.5 316 GLY A O 1
ATOM 2459 N N . THR A 1 317 ? -11.047 37.344 4.352 1 85.56 317 THR A N 1
ATOM 2460 C CA . THR A 1 317 ? -9.758 37.219 5.016 1 85.56 317 THR A CA 1
ATOM 2461 C C . THR A 1 317 ? -8.664 36.875 4.012 1 85.56 317 THR A C 1
ATOM 2463 O O . THR A 1 317 ? -8.859 36 3.156 1 85.56 317 THR A O 1
ATOM 2466 N N . VAL A 1 318 ? -7.559 37.531 4.172 1 85.62 318 VAL A N 1
ATOM 2467 C CA . VAL A 1 318 ? -6.422 37.281 3.287 1 85.62 318 VAL A CA 1
ATOM 2468 C C . VAL A 1 318 ? -5.461 36.312 3.941 1 85.62 318 VAL A C 1
ATOM 2470 O O . VAL A 1 318 ? -5.066 36.469 5.094 1 85.62 318 VAL A O 1
ATOM 2473 N N . TRP A 1 319 ? -5.145 35.25 3.172 1 94.31 319 TRP A N 1
ATOM 2474 C CA . TRP A 1 319 ? -4.133 34.312 3.611 1 94.31 319 TRP A CA 1
ATOM 2475 C C . TRP A 1 319 ? -2.85 34.469 2.803 1 94.31 319 TRP A C 1
ATOM 2477 O O . TRP A 1 319 ? -2.885 34.5 1.569 1 94.31 319 TRP A O 1
ATOM 2487 N N . TRP A 1 320 ? -1.758 34.656 3.492 1 94.81 320 TRP A N 1
ATOM 2488 C CA . TRP A 1 320 ? -0.436 34.656 2.875 1 94.81 320 TRP A CA 1
ATOM 2489 C C . TRP A 1 320 ? 0.387 33.469 3.363 1 94.81 320 TRP A C 1
ATOM 2491 O O . TRP A 1 320 ? 0.241 33.031 4.508 1 94.81 320 TRP A O 1
ATOM 2501 N N . SER A 1 321 ? 1.215 32.906 2.463 1 98.12 321 SER A N 1
ATOM 2502 C CA . SER A 1 321 ? 1.963 31.688 2.82 1 98.12 321 SER A CA 1
ATOM 2503 C C . SER A 1 321 ? 3.461 31.984 2.889 1 98.12 321 SER A C 1
ATOM 2505 O O . SER A 1 321 ? 3.994 32.719 2.064 1 98.12 321 SER A O 1
ATOM 2507 N N . ILE A 1 322 ? 4.148 31.484 3.904 1 98.44 322 ILE A N 1
ATOM 2508 C CA . ILE A 1 322 ? 5.594 31.516 4.094 1 98.44 322 ILE A CA 1
ATOM 2509 C C . ILE A 1 322 ? 6.137 30.094 4.152 1 98.44 322 ILE A C 1
ATOM 2511 O O . ILE A 1 322 ? 5.684 29.281 4.961 1 98.44 322 ILE A O 1
ATOM 2515 N N . LEU A 1 323 ? 7.051 29.781 3.23 1 98.62 323 LEU A N 1
ATOM 2516 C CA . LEU A 1 323 ? 7.652 28.453 3.145 1 98.62 323 LEU A CA 1
ATOM 2517 C C . LEU A 1 323 ? 8.969 28.406 3.91 1 98.62 323 LEU A C 1
ATOM 2519 O O . LEU A 1 323 ? 9.836 29.266 3.725 1 98.62 323 LEU A O 1
ATOM 2523 N N . VAL A 1 324 ? 9.102 27.453 4.777 1 98.31 324 VAL A N 1
ATOM 2524 C CA . VAL A 1 324 ? 10.359 27.312 5.516 1 98.31 324 VAL A CA 1
ATOM 2525 C C . VAL A 1 324 ? 11.195 26.188 4.898 1 98.31 324 VAL A C 1
ATOM 2527 O O . VAL A 1 324 ? 10.648 25.25 4.316 1 98.31 324 VAL A O 1
ATOM 2530 N N . ARG A 1 325 ? 12.469 26.203 5.102 1 96.38 325 ARG A N 1
ATOM 2531 C CA . ARG A 1 325 ? 13.422 25.234 4.547 1 96.38 325 ARG A CA 1
ATOM 2532 C C . ARG A 1 325 ? 13.672 24.094 5.523 1 96.38 325 ARG A C 1
ATOM 2534 O O . ARG A 1 325 ? 14.297 23.094 5.164 1 96.38 325 ARG A O 1
ATOM 2541 N N . SER A 1 326 ? 13.164 24.172 6.633 1 96 326 SER A N 1
ATOM 2542 C CA . SER A 1 326 ? 13.547 23.281 7.727 1 96 326 SER A CA 1
ATOM 2543 C C . SER A 1 326 ? 12.844 21.938 7.617 1 96 326 SER A C 1
ATOM 2545 O O . SER A 1 326 ? 13.18 21 8.344 1 96 326 SER A O 1
ATOM 2547 N N . GLY A 1 327 ? 11.906 21.781 6.703 1 94.75 327 GLY A N 1
ATOM 2548 C CA . GLY A 1 327 ? 11.102 20.562 6.656 1 94.75 327 GLY A CA 1
ATOM 2549 C C . GLY A 1 327 ? 11.289 19.781 5.379 1 94.75 327 GLY A C 1
ATOM 2550 O O . GLY A 1 327 ? 12.406 19.422 5.016 1 94.75 327 GLY A O 1
ATOM 2551 N N . VAL A 1 328 ? 10.234 19.531 4.629 1 93.38 328 VAL A N 1
ATOM 2552 C CA . VAL A 1 328 ? 10.219 18.578 3.523 1 93.38 328 VAL A CA 1
ATOM 2553 C C . VAL A 1 328 ? 10.758 19.234 2.26 1 93.38 328 VAL A C 1
ATOM 2555 O O . VAL A 1 328 ? 11.414 18.594 1.44 1 93.38 328 VAL A O 1
ATOM 2558 N N . TRP A 1 329 ? 10.562 20.516 2.07 1 93.44 329 TRP A N 1
ATOM 2559 C CA . TRP A 1 329 ? 10.859 21.172 0.802 1 93.44 329 TRP A CA 1
ATOM 2560 C C . TRP A 1 329 ? 12.352 21.406 0.65 1 93.44 329 TRP A C 1
ATOM 2562 O O . TRP A 1 329 ? 13.031 21.766 1.616 1 93.44 329 TRP A O 1
ATOM 2572 N N . ARG A 1 330 ? 12.727 21.141 -0.507 1 87.81 330 ARG A N 1
ATOM 2573 C CA . ARG A 1 330 ? 14.109 21.422 -0.875 1 87.81 330 ARG A CA 1
ATOM 2574 C C . ARG A 1 330 ? 14.203 21.969 -2.293 1 87.81 330 ARG A C 1
ATOM 2576 O O . ARG A 1 330 ? 13.367 21.656 -3.145 1 87.81 330 ARG A O 1
ATOM 2583 N N . GLU A 1 331 ? 15.18 22.891 -2.383 1 86.56 331 GLU A N 1
ATOM 2584 C CA . GLU A 1 331 ? 15.523 23.25 -3.756 1 86.56 331 GLU A CA 1
ATOM 2585 C C . GLU A 1 331 ? 16.047 22.047 -4.523 1 86.56 331 GLU A C 1
ATOM 2587 O O . GLU A 1 331 ? 16.672 21.156 -3.941 1 86.56 331 GLU A O 1
ATOM 2592 N N . PRO A 1 332 ? 15.727 21.875 -5.738 1 83.5 332 PRO A N 1
ATOM 2593 C CA . PRO A 1 332 ? 15.117 22.828 -6.66 1 83.5 332 PRO A CA 1
ATOM 2594 C C . PRO A 1 332 ? 13.625 22.578 -6.863 1 83.5 332 PRO A C 1
ATOM 2596 O O . PRO A 1 332 ? 13.062 22.953 -7.895 1 83.5 332 PRO A O 1
ATOM 2599 N N . TYR A 1 333 ? 12.992 21.984 -5.941 1 84.75 333 TYR A N 1
ATOM 2600 C CA . TYR A 1 333 ? 11.578 21.656 -6.129 1 84.75 333 TYR A CA 1
ATOM 2601 C C . TYR A 1 333 ? 10.727 22.906 -6.145 1 84.75 333 TYR A C 1
ATOM 2603 O O . TYR A 1 333 ? 11.062 23.906 -5.5 1 84.75 333 TYR A O 1
ATOM 2611 N N . HIS A 1 334 ? 9.648 22.828 -6.918 1 89.19 334 HIS A N 1
ATOM 2612 C CA . HIS A 1 334 ? 8.742 23.953 -7.047 1 89.19 334 HIS A CA 1
ATOM 2613 C C . HIS A 1 334 ? 8.133 24.328 -5.703 1 89.19 334 HIS A C 1
ATOM 2615 O O . HIS A 1 334 ? 7.652 23.469 -4.969 1 89.19 334 HIS A O 1
ATOM 2621 N N . ALA A 1 335 ? 8.141 25.562 -5.395 1 93.81 335 ALA A N 1
ATOM 2622 C CA . ALA A 1 335 ? 7.715 26.031 -4.078 1 93.81 335 ALA A CA 1
ATOM 2623 C C . ALA A 1 335 ? 6.246 26.438 -4.086 1 93.81 335 ALA A C 1
ATOM 2625 O O . ALA A 1 335 ? 5.645 26.641 -3.029 1 93.81 335 ALA A O 1
ATOM 2626 N N . LYS A 1 336 ? 5.574 26.516 -5.16 1 95 336 LYS A N 1
ATOM 2627 C CA . LYS A 1 336 ? 4.168 26.844 -5.352 1 95 336 LYS A CA 1
ATOM 2628 C C . LYS A 1 336 ? 3.875 28.281 -4.93 1 95 336 LYS A C 1
ATOM 2630 O O . LYS A 1 336 ? 2.854 28.547 -4.293 1 95 336 LYS A O 1
ATOM 2635 N N . SER A 1 337 ? 4.75 29.203 -5.012 1 94.69 337 SER A N 1
ATOM 2636 C CA . SER A 1 337 ? 4.676 30.656 -5 1 94.69 337 SER A CA 1
ATOM 2637 C C . SER A 1 337 ? 4.332 31.188 -3.611 1 94.69 337 SER A C 1
ATOM 2639 O O . SER A 1 337 ? 3.404 31.984 -3.457 1 94.69 337 SER A O 1
ATOM 2641 N N . PRO A 1 338 ? 5.008 30.844 -2.58 1 97.44 338 PRO A N 1
ATOM 2642 C CA . PRO A 1 338 ? 4.863 31.547 -1.305 1 97.44 338 PRO A CA 1
ATOM 2643 C C . PRO A 1 338 ? 5.293 33 -1.388 1 97.44 338 PRO A C 1
ATOM 2645 O O . PRO A 1 338 ? 6.02 33.375 -2.309 1 97.44 338 PRO A O 1
ATOM 2648 N N . ILE A 1 339 ? 4.816 33.844 -0.417 1 95.62 339 ILE A N 1
ATOM 2649 C CA . ILE A 1 339 ? 5.199 35.25 -0.438 1 95.62 339 ILE A CA 1
ATOM 2650 C C . ILE A 1 339 ? 6.648 35.375 0.021 1 95.62 339 ILE A C 1
ATOM 2652 O O . ILE A 1 339 ? 7.297 36.406 -0.254 1 95.62 339 ILE A O 1
ATOM 2656 N N . ALA A 1 340 ? 7.109 34.344 0.771 1 97.06 340 ALA A N 1
ATOM 2657 C CA . ALA A 1 340 ? 8.5 34.344 1.222 1 97.06 340 ALA A CA 1
ATOM 2658 C C . ALA A 1 340 ? 8.984 32.906 1.455 1 97.06 340 ALA A C 1
ATOM 2660 O O . ALA A 1 340 ? 8.188 32.031 1.768 1 97.06 340 ALA A O 1
ATOM 2661 N N . ILE A 1 341 ? 10.219 32.688 1.238 1 97.88 341 ILE A N 1
ATOM 2662 C CA . ILE A 1 341 ? 10.93 31.469 1.608 1 97.88 341 ILE A CA 1
ATOM 2663 C C . ILE A 1 341 ? 12.008 31.797 2.639 1 97.88 341 ILE A C 1
ATOM 2665 O O . ILE A 1 341 ? 12.859 32.656 2.402 1 97.88 341 ILE A O 1
ATOM 2669 N N . VAL A 1 342 ? 11.969 31.188 3.775 1 98.12 342 VAL A N 1
ATOM 2670 C CA . VAL A 1 342 ? 12.875 31.516 4.875 1 98.12 342 VAL A CA 1
ATOM 2671 C C . VAL A 1 342 ? 13.438 30.234 5.48 1 98.12 342 VAL A C 1
ATOM 2673 O O . VAL A 1 342 ? 13.039 29.125 5.098 1 98.12 342 VAL A O 1
ATOM 2676 N N . ASP A 1 343 ? 14.312 30.328 6.406 1 97.38 343 ASP A N 1
ATOM 2677 C CA . ASP A 1 343 ? 15.094 29.172 6.859 1 97.38 343 ASP A CA 1
ATOM 2678 C C . ASP A 1 343 ? 14.297 28.328 7.852 1 97.38 343 ASP A C 1
ATOM 2680 O O . ASP A 1 343 ? 14.367 27.094 7.824 1 97.38 343 ASP A O 1
ATOM 2684 N N . ASP A 1 344 ? 13.625 29.047 8.781 1 97.94 344 ASP A N 1
ATOM 2685 C CA . ASP A 1 344 ? 12.938 28.312 9.844 1 97.94 344 ASP A CA 1
ATOM 2686 C C . ASP A 1 344 ? 11.797 29.125 10.43 1 97.94 344 ASP A C 1
ATOM 2688 O O . ASP A 1 344 ? 11.461 30.203 9.914 1 97.94 344 ASP A O 1
ATOM 2692 N N . VAL A 1 345 ? 11.18 28.625 11.469 1 98.75 345 VAL A N 1
ATOM 2693 C CA . VAL A 1 345 ? 9.953 29.172 12.023 1 98.75 345 VAL A CA 1
ATOM 2694 C C . VAL A 1 345 ? 10.219 30.547 12.602 1 98.75 345 VAL A C 1
ATOM 2696 O O . VAL A 1 345 ? 9.391 31.453 12.461 1 98.75 345 VAL A O 1
ATOM 2699 N N . LEU A 1 346 ? 11.359 30.781 13.281 1 98.62 346 LEU A N 1
ATOM 2700 C CA . LEU A 1 346 ? 11.656 32.094 13.828 1 98.62 346 LEU A CA 1
ATOM 2701 C C . LEU A 1 346 ? 11.836 33.125 12.711 1 98.62 346 LEU A C 1
ATOM 2703 O O . LEU A 1 346 ? 11.305 34.25 12.797 1 98.62 346 LEU A O 1
ATOM 2707 N N . ALA A 1 347 ? 12.57 32.688 11.703 1 98.56 347 ALA A N 1
ATOM 2708 C CA . ALA A 1 347 ? 12.742 33.562 10.547 1 98.56 347 ALA A CA 1
ATOM 2709 C C . ALA A 1 347 ? 11.391 33.906 9.914 1 98.56 347 ALA A C 1
ATOM 2711 O O . ALA A 1 347 ? 11.195 35.031 9.422 1 98.56 347 ALA A O 1
ATOM 2712 N N . ALA A 1 348 ? 10.5 33 9.883 1 98.69 348 ALA A N 1
ATOM 2713 C CA . ALA A 1 348 ? 9.172 33.21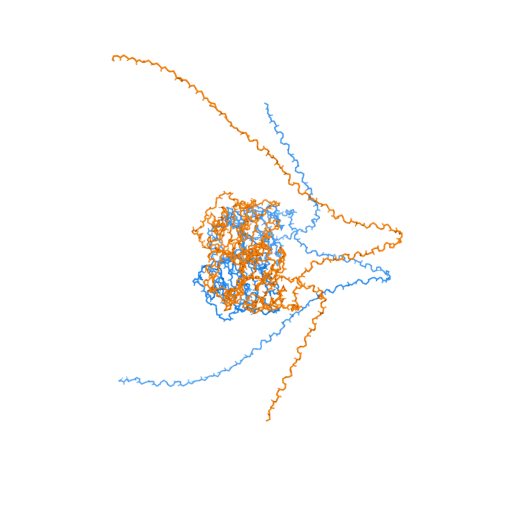9 9.305 1 98.69 348 ALA A CA 1
ATOM 2714 C C . ALA A 1 348 ? 8.375 34.219 10.133 1 98.69 348 ALA A C 1
ATOM 2716 O O . ALA A 1 348 ? 7.75 35.125 9.578 1 98.69 348 ALA A O 1
ATOM 2717 N N . VAL A 1 349 ? 8.359 34.062 11.43 1 97.88 349 VAL A N 1
ATOM 2718 C CA . VAL A 1 349 ? 7.66 34.969 12.336 1 97.88 349 VAL A CA 1
ATOM 2719 C C . VAL A 1 349 ? 8.242 36.375 12.211 1 97.88 349 VAL A C 1
ATOM 2721 O O . VAL A 1 349 ? 7.504 37.375 12.102 1 97.88 349 VAL A O 1
ATOM 2724 N N . ASP A 1 350 ? 9.586 36.406 12.188 1 97.62 350 ASP A N 1
ATOM 2725 C CA . ASP A 1 350 ? 10.25 37.719 12.016 1 97.62 350 ASP A CA 1
ATOM 2726 C C . ASP A 1 350 ? 9.844 38.375 10.703 1 97.62 350 ASP A C 1
ATOM 2728 O O . ASP A 1 350 ? 9.555 39.562 10.664 1 97.62 350 ASP A O 1
ATOM 2732 N N . TRP A 1 351 ? 9.828 37.594 9.711 1 97.06 351 TRP A N 1
ATOM 2733 C CA . TRP A 1 351 ? 9.469 38.125 8.391 1 97.06 351 TRP A CA 1
ATOM 2734 C C . TRP A 1 351 ? 8.047 38.688 8.398 1 97.06 351 TRP A C 1
ATOM 2736 O O . TRP A 1 351 ? 7.797 39.781 7.887 1 97.06 351 TRP A O 1
ATOM 2746 N N . ALA A 1 352 ? 7.102 37.969 8.922 1 95.56 352 ALA A N 1
ATOM 2747 C CA . ALA A 1 352 ? 5.703 38.375 8.977 1 95.56 352 ALA A CA 1
ATOM 2748 C C . ALA A 1 352 ? 5.551 39.656 9.766 1 95.56 352 ALA A C 1
ATOM 2750 O O . ALA A 1 352 ? 4.852 40.594 9.336 1 95.56 352 ALA A O 1
ATOM 2751 N N . MET A 1 353 ? 6.184 39.75 10.922 1 93.19 353 MET A N 1
ATOM 2752 C CA . MET A 1 353 ? 6.105 40.938 11.766 1 93.19 353 MET A CA 1
ATOM 2753 C C . MET A 1 353 ? 6.703 42.156 11.062 1 93.19 353 MET A C 1
ATOM 2755 O O . MET A 1 353 ? 6.141 43.25 11.117 1 93.19 353 MET A O 1
ATOM 2759 N N . GLU A 1 354 ? 7.832 41.875 10.43 1 93.06 354 GLU A N 1
ATOM 2760 C CA . GLU A 1 354 ? 8.469 42.969 9.68 1 93.06 354 GLU A CA 1
ATOM 2761 C C . GLU A 1 354 ? 7.586 43.438 8.523 1 93.06 354 GLU A C 1
ATOM 2763 O O . GLU A 1 354 ? 7.488 44.625 8.25 1 93.06 354 GLU A O 1
ATOM 2768 N N . ASN A 1 355 ? 7.039 42.469 7.84 1 91.88 355 ASN A N 1
ATOM 2769 C CA . ASN A 1 355 ? 6.156 42.812 6.727 1 91.88 355 ASN A CA 1
ATOM 2770 C C . ASN A 1 355 ? 4.965 43.656 7.188 1 91.88 355 ASN A C 1
ATOM 2772 O O . ASN A 1 355 ? 4.574 44.594 6.512 1 91.88 355 ASN A O 1
ATOM 2776 N N . GLU A 1 356 ? 4.395 43.344 8.312 1 89.44 356 GLU A N 1
ATOM 2777 C CA . GLU A 1 356 ? 3.266 44.094 8.844 1 89.44 356 GLU A CA 1
ATOM 2778 C C . GLU A 1 356 ? 3.684 45.5 9.25 1 89.44 356 GLU A C 1
ATOM 2780 O O . GLU A 1 356 ? 2.908 46.438 9.109 1 89.44 356 GLU A O 1
ATOM 2785 N N . GLN A 1 357 ? 4.906 45.594 9.789 1 88.19 357 GLN A N 1
ATOM 2786 C CA . GLN A 1 357 ? 5.434 46.906 10.125 1 88.19 357 GLN A CA 1
ATOM 2787 C C . GLN A 1 357 ? 5.621 47.75 8.867 1 88.19 357 GLN A C 1
ATOM 2789 O O . GLN A 1 357 ? 5.309 48.938 8.867 1 88.19 357 GLN A O 1
ATOM 2794 N N . LYS A 1 358 ? 6.113 47.094 7.832 1 87.25 358 LYS A N 1
ATOM 2795 C CA . LYS A 1 358 ? 6.293 47.812 6.566 1 87.25 358 LYS A CA 1
ATOM 2796 C C . LYS A 1 358 ? 4.957 48.281 6.016 1 87.25 358 LYS A C 1
ATOM 2798 O O . LYS A 1 358 ? 4.863 49.406 5.484 1 87.25 358 LYS A O 1
ATOM 2803 N N . ILE A 1 359 ? 3.982 47.469 6.09 1 83.44 359 ILE A N 1
ATOM 2804 C CA . ILE A 1 359 ? 2.645 47.844 5.629 1 83.44 359 ILE A CA 1
ATOM 2805 C C . ILE A 1 359 ? 2.104 49 6.453 1 83.44 359 ILE A C 1
ATOM 2807 O O . ILE A 1 359 ? 1.532 49.938 5.902 1 83.44 359 ILE A O 1
ATOM 2811 N N . LYS A 1 360 ? 2.355 49 7.746 1 82.06 360 LYS A N 1
ATOM 2812 C CA . LYS A 1 360 ? 1.917 50.062 8.641 1 82.06 360 LYS A CA 1
ATOM 2813 C C . LYS A 1 360 ? 2.604 51.375 8.297 1 82.06 360 LYS A C 1
ATOM 2815 O O . LYS A 1 360 ? 1.986 52.438 8.367 1 82.06 360 LYS A O 1
ATOM 2820 N N . ASP A 1 361 ? 3.857 51.25 7.922 1 83.44 361 ASP A N 1
ATOM 2821 C CA . ASP A 1 361 ? 4.668 52.406 7.633 1 83.44 361 ASP A CA 1
ATOM 2822 C C . ASP A 1 361 ? 4.406 52.938 6.219 1 83.44 361 ASP A C 1
ATOM 2824 O O . ASP A 1 361 ? 4.957 53.938 5.809 1 83.44 361 ASP A O 1
ATOM 2828 N N . GLY A 1 362 ? 3.521 52.312 5.539 1 75.31 362 GLY A N 1
ATOM 2829 C CA . GLY A 1 362 ? 3.176 52.75 4.191 1 75.31 362 GLY A CA 1
ATOM 2830 C C . GLY A 1 362 ? 4.238 52.406 3.166 1 75.31 362 GLY A C 1
ATOM 2831 O O . GLY A 1 362 ? 4.332 53.062 2.121 1 75.31 362 GLY A O 1
ATOM 2832 N N . VAL A 1 363 ? 5.215 51.594 3.561 1 63.78 363 VAL A N 1
ATOM 2833 C CA . VAL A 1 363 ? 6.27 51.188 2.639 1 63.78 363 VAL A CA 1
ATOM 2834 C C . VAL A 1 363 ? 5.719 50.156 1.628 1 63.78 363 VAL A C 1
ATOM 2836 O O . VAL A 1 363 ? 5.02 49.219 2.002 1 63.78 363 VAL A O 1
ATOM 2839 N N . ALA A 1 364 ? 5.512 50.562 0.349 1 48.91 364 ALA A N 1
ATOM 2840 C CA . ALA A 1 364 ? 5.012 49.719 -0.725 1 48.91 364 ALA A CA 1
ATOM 2841 C C . ALA A 1 364 ? 5.684 48.344 -0.694 1 48.91 364 ALA A C 1
ATOM 2843 O O . ALA A 1 364 ? 6.906 48.25 -0.575 1 48.91 364 ALA A O 1
ATOM 2844 N N . LEU A 1 365 ? 4.953 47.281 -0.344 1 52.25 365 LEU A N 1
ATOM 2845 C CA . LEU A 1 365 ? 5.5 45.938 -0.452 1 52.25 365 LEU A CA 1
ATOM 2846 C C . LEU A 1 365 ? 5.973 45.656 -1.874 1 52.25 365 LEU A C 1
ATOM 2848 O O . LEU A 1 365 ? 5.355 46.125 -2.84 1 52.25 365 LEU A O 1
ATOM 2852 N N . GLU A 1 366 ? 7.203 45.594 -2.102 1 46.88 366 GLU A N 1
ATOM 2853 C CA . GLU A 1 366 ? 7.684 45.375 -3.463 1 46.88 366 GLU A CA 1
ATOM 2854 C C . GLU A 1 366 ? 6.863 44.312 -4.168 1 46.88 366 GLU A C 1
ATOM 2856 O O . GLU A 1 366 ? 6.527 44.438 -5.348 1 46.88 366 GLU A O 1
ATOM 2861 N N . LYS A 1 367 ? 6.934 42.969 -3.863 1 44.16 367 LYS A N 1
ATOM 2862 C CA . LYS A 1 367 ? 6.316 41.875 -4.566 1 44.16 367 LYS A CA 1
ATOM 2863 C C . LYS A 1 367 ? 5.297 41.156 -3.682 1 44.16 367 LYS A C 1
ATOM 2865 O O . LYS A 1 367 ? 5.621 40.719 -2.568 1 44.16 367 LYS A O 1
ATOM 2870 N N . TYR A 1 368 ? 4.031 41.75 -3.74 1 45.66 368 TYR A N 1
ATOM 2871 C CA . TYR A 1 368 ? 3.014 40.906 -3.125 1 45.66 368 TYR A CA 1
ATOM 2872 C C . TYR A 1 368 ? 2.676 39.719 -4.02 1 45.66 368 TYR A C 1
ATOM 2874 O O . TYR A 1 368 ? 2.766 39.812 -5.246 1 45.66 368 TYR A O 1
ATOM 2882 N N . PRO A 1 369 ? 2.744 38.531 -3.523 1 42.25 369 PRO A N 1
ATOM 2883 C CA . PRO A 1 369 ? 2.293 37.469 -4.434 1 42.25 369 PRO A CA 1
ATOM 2884 C C . PRO A 1 369 ? 0.987 37.812 -5.145 1 42.25 369 PRO A C 1
ATOM 2886 O O . PRO A 1 369 ? 0.13 38.5 -4.566 1 42.25 369 PRO A O 1
ATOM 2889 N N . SER A 1 370 ? 1.022 38.156 -6.508 1 35.59 370 SER A N 1
ATOM 2890 C CA . SER A 1 370 ? -0.182 38.375 -7.301 1 35.59 370 SER A CA 1
ATOM 2891 C C . SER A 1 370 ? -1.287 37.406 -6.91 1 35.59 370 SER A C 1
ATOM 2893 O O . SER A 1 370 ? -1.079 36.188 -6.918 1 35.59 370 SER A O 1
ATOM 2895 N N . ASN A 1 371 ? -2.059 37.625 -5.828 1 36.12 371 ASN A N 1
ATOM 2896 C CA . ASN A 1 371 ? -3.271 36.812 -5.934 1 36.12 371 ASN A CA 1
ATOM 2897 C C . ASN A 1 371 ? -3.764 36.719 -7.375 1 36.12 371 ASN A C 1
ATOM 2899 O O . ASN A 1 371 ? -3.65 37.688 -8.133 1 36.12 371 ASN A O 1
ATOM 2903 N N . LEU A 1 372 ? -4.004 35.5 -7.914 1 34.72 372 LEU A N 1
ATOM 2904 C CA . LEU A 1 372 ? -4.711 35.156 -9.148 1 34.72 372 LEU A CA 1
ATOM 2905 C C . LEU A 1 372 ? -5.949 36.062 -9.312 1 34.72 372 LEU A C 1
ATOM 2907 O O . LEU A 1 372 ? -6.867 36 -8.484 1 34.72 372 LEU A O 1
ATOM 2911 N N . ARG A 1 373 ? -5.867 37.375 -9.578 1 32.62 373 ARG A N 1
ATOM 2912 C CA . ARG A 1 373 ? -7.133 37.906 -10.07 1 32.62 373 ARG A CA 1
ATOM 2913 C C . ARG A 1 373 ? -7.883 36.875 -10.914 1 32.62 373 ARG A C 1
ATOM 2915 O O . ARG A 1 373 ? -7.285 36.188 -11.75 1 32.62 373 ARG A O 1
ATOM 2922 N N . PRO A 1 374 ? -9 36.375 -10.469 1 32.06 374 PRO A N 1
ATOM 2923 C CA . PRO A 1 374 ? -9.852 35.812 -11.508 1 32.06 374 PRO A CA 1
ATOM 2924 C C . PRO A 1 374 ? -9.828 36.594 -12.805 1 32.06 374 PRO A C 1
ATOM 2926 O O . PRO A 1 374 ? -9.789 37.844 -12.773 1 32.06 374 PRO A O 1
ATOM 2929 N N . GLY A 1 375 ? -9.031 36.188 -13.797 1 30.67 375 GLY A N 1
ATOM 2930 C CA . GLY A 1 375 ? -9.133 36.656 -15.156 1 30.67 375 GLY A CA 1
ATOM 2931 C C . GLY A 1 375 ? -10.547 37.094 -15.531 1 30.67 375 GLY A C 1
ATOM 2932 O O . GLY A 1 375 ? -11.438 36.25 -15.672 1 30.67 375 GLY A O 1
ATOM 2933 N N . PHE A 1 376 ? -11.125 38.094 -14.766 1 27.17 376 PHE A N 1
ATOM 2934 C CA . PHE A 1 376 ? -12.227 38.625 -15.586 1 27.17 376 PHE A CA 1
ATOM 2935 C C . PHE A 1 376 ? -11.734 38.969 -16.984 1 27.17 376 PHE A C 1
ATOM 2937 O O . PHE A 1 376 ? -10.953 39.906 -17.172 1 27.17 376 PHE A O 1
ATOM 2944 N N . ARG A 1 377 ? -11.445 37.938 -17.734 1 31.23 377 ARG A N 1
ATOM 2945 C CA . ARG A 1 377 ? -11.477 38.25 -19.156 1 31.23 377 ARG A CA 1
ATOM 2946 C C . ARG A 1 377 ? -12.508 39.344 -19.453 1 31.23 377 ARG A C 1
ATOM 2948 O O . ARG A 1 377 ? -13.703 39.125 -19.234 1 31.23 377 ARG A O 1
ATOM 2955 N N . GLN A 1 378 ? -12.164 40.562 -19.109 1 23.16 378 GLN A N 1
ATOM 2956 C CA . GLN A 1 378 ? -12.93 41.562 -19.844 1 23.16 378 GLN A CA 1
ATOM 2957 C C . GLN A 1 378 ? -13.195 41.094 -21.281 1 23.16 378 GLN A C 1
ATOM 2959 O O . GLN A 1 378 ? -12.266 40.938 -22.062 1 23.16 378 GLN A O 1
ATOM 2964 N N . LEU A 1 379 ? -14.133 40.219 -21.375 1 27.98 379 LEU A N 1
ATOM 2965 C CA . LEU A 1 379 ? -14.711 40.125 -22.703 1 27.98 379 LEU A CA 1
ATOM 2966 C C . LEU A 1 379 ? -14.797 41.469 -23.375 1 27.98 379 LEU A C 1
ATOM 2968 O O . LEU A 1 379 ? -15.57 42.344 -22.953 1 27.98 379 LEU A O 1
ATOM 2972 N N . ARG A 1 380 ? -13.523 42.031 -23.516 1 26.98 380 ARG A N 1
ATOM 2973 C CA . ARG A 1 380 ? -13.656 43.094 -24.516 1 26.98 380 ARG A CA 1
ATOM 2974 C C . ARG A 1 380 ? -14.742 42.75 -25.531 1 26.98 380 ARG A C 1
ATOM 2976 O O . ARG A 1 380 ? -14.656 41.719 -26.219 1 26.98 380 ARG A O 1
ATOM 2983 N N . ARG A 1 381 ? -15.914 43.125 -25.047 1 25.34 381 ARG A N 1
ATOM 2984 C CA . ARG A 1 381 ? -16.953 43.219 -26.078 1 25.34 381 ARG A CA 1
ATOM 2985 C C . ARG A 1 381 ? -16.375 43.781 -27.375 1 25.34 381 ARG A C 1
ATOM 2987 O O . ARG A 1 381 ? -15.906 44.906 -27.422 1 25.34 381 ARG A O 1
ATOM 2994 N N . LYS A 1 382 ? -15.43 42.906 -27.922 1 28.34 382 LYS A N 1
ATOM 2995 C CA . LYS A 1 382 ? -15.328 43.281 -29.344 1 28.34 382 LYS A CA 1
ATOM 2996 C C . LYS A 1 382 ? -16.625 43.906 -29.844 1 28.34 382 LYS A C 1
ATOM 2998 O O . LYS A 1 382 ? -17.688 43.281 -29.766 1 28.34 382 LYS A O 1
ATOM 3003 N N . GLY A 1 383 ? -16.75 45.219 -29.438 1 24.98 383 GLY A N 1
ATOM 3004 C CA . GLY A 1 383 ? -17.719 46.031 -30.109 1 24.98 383 GLY A CA 1
ATOM 3005 C C . GLY A 1 383 ? -17.984 45.594 -31.531 1 24.98 383 GLY A C 1
ATOM 3006 O O . GLY A 1 383 ? -17.109 45.688 -32.406 1 24.98 383 GLY A O 1
ATOM 3007 N N . LEU A 1 384 ? -18.672 44.438 -31.609 1 27.11 384 LEU A N 1
ATOM 3008 C CA . LEU A 1 384 ? -19.281 44.156 -32.906 1 27.11 384 LEU A CA 1
ATOM 3009 C C . LEU A 1 384 ? -19.844 45.406 -33.531 1 27.11 384 LEU A C 1
ATOM 3011 O O . LEU A 1 384 ? -20.859 45.969 -33.062 1 27.11 384 LEU A O 1
ATOM 3015 N N . VAL A 1 385 ? -18.969 46.406 -33.656 1 23.69 385 VAL A N 1
ATOM 3016 C CA . VAL A 1 385 ? -19.469 47.344 -34.656 1 23.69 385 VAL A CA 1
ATOM 3017 C C . VAL A 1 385 ? -20.156 46.594 -35.781 1 23.69 385 VAL A C 1
ATOM 3019 O O . VAL A 1 385 ? -19.547 45.688 -36.375 1 23.69 385 VAL A O 1
ATOM 3022 N N . ARG A 1 386 ? -21.469 46.531 -35.594 1 24.39 386 ARG A N 1
ATOM 3023 C CA . ARG A 1 386 ? -22.469 46.062 -36.531 1 24.39 386 ARG A CA 1
ATOM 3024 C C . ARG A 1 386 ? -22.141 46.531 -37.938 1 24.39 386 ARG A C 1
ATOM 3026 O O . ARG A 1 386 ? -22.562 47.594 -38.375 1 24.39 386 ARG A O 1
ATOM 3033 N N . GLY A 1 387 ? -20.812 46.781 -38.25 1 22.47 387 GLY A N 1
ATOM 3034 C CA . GLY A 1 387 ? -20.953 47.156 -39.625 1 22.47 387 GLY A CA 1
ATOM 3035 C C . GLY A 1 387 ? -21.797 46.188 -40.438 1 22.47 387 GLY A C 1
ATOM 3036 O O . GLY A 1 387 ? -21.875 45 -40.094 1 22.47 387 GLY A O 1
ATOM 3037 N N . SER A 1 388 ? -22.766 46.719 -41.25 1 22.25 388 SER A N 1
ATOM 3038 C CA . SER A 1 388 ? -23.859 46.156 -42.062 1 22.25 388 SER A CA 1
ATOM 3039 C C . SER A 1 388 ? -23.406 45 -42.906 1 22.25 388 SER A C 1
ATOM 3041 O O . SER A 1 388 ? -24.203 44.375 -43.594 1 22.25 388 SER A O 1
ATOM 3043 N N . SER A 1 389 ? -22.094 44.906 -43.219 1 22.86 389 SER A N 1
ATOM 3044 C CA . SER A 1 389 ? -22.234 44.312 -44.562 1 22.86 389 SER A CA 1
ATOM 3045 C C . SER A 1 389 ? -22.828 42.906 -44.438 1 22.86 389 SER A C 1
ATOM 3047 O O . SER A 1 389 ? -22.609 42.188 -43.469 1 22.86 389 SER A O 1
ATOM 3049 N N . PRO A 1 390 ? -23.609 42.469 -45.5 1 22.28 390 PRO A N 1
ATOM 3050 C CA . PRO A 1 390 ? -24.656 41.469 -45.719 1 22.28 390 PRO A CA 1
ATOM 3051 C C . PRO A 1 390 ? -24.203 40.062 -45.375 1 22.28 390 PRO A C 1
ATOM 3053 O O . PRO A 1 390 ? -24.922 39.344 -44.688 1 22.28 390 PRO A O 1
ATOM 3056 N N . ASP A 1 391 ? -23.375 39.5 -46.25 1 20.42 391 ASP A N 1
ATOM 3057 C CA . ASP A 1 391 ? -23.875 38.344 -46.938 1 20.42 391 ASP A CA 1
ATOM 3058 C C . ASP A 1 391 ? -23.672 37.062 -46.094 1 20.42 391 ASP A C 1
ATOM 3060 O O . ASP A 1 391 ? -24.641 36.344 -45.844 1 20.42 391 ASP A O 1
ATOM 3064 N N . SER A 1 392 ? -22.781 36.125 -46.594 1 19.98 392 SER A N 1
ATOM 3065 C CA . SER A 1 392 ? -23.141 34.75 -46.938 1 19.98 392 SER A CA 1
ATOM 3066 C C . SER A 1 392 ? -22.859 33.781 -45.781 1 19.98 392 SER A C 1
ATOM 3068 O O . SER A 1 392 ? -23.625 32.844 -45.562 1 19.98 392 SER A O 1
ATOM 3070 N N . GLY A 1 393 ? -21.625 33.781 -45.188 1 17.62 393 GLY A N 1
ATOM 3071 C CA . GLY A 1 393 ? -21.062 32.438 -45.219 1 17.62 393 GLY A CA 1
ATOM 3072 C C . GLY A 1 393 ? -21.562 31.562 -44.094 1 17.62 393 GLY A C 1
ATOM 3073 O O . GLY A 1 393 ? -22.469 31.953 -43.344 1 17.62 393 GLY A O 1
ATOM 3074 N N . GLY A 1 394 ? -20.531 30.969 -43.25 1 18.81 394 GLY A N 1
ATOM 3075 C CA . GLY A 1 394 ? -20.188 29.609 -42.844 1 18.81 394 GLY A CA 1
ATOM 3076 C C . GLY A 1 394 ? -20.75 29.234 -41.469 1 18.81 394 GLY A C 1
ATOM 3077 O O . GLY A 1 394 ? -20.969 30.094 -40.625 1 18.81 394 GLY A O 1
ATOM 3078 N N . LYS A 1 395 ? -21.391 28.109 -41.375 1 19.33 395 LYS A N 1
ATOM 3079 C CA . LYS A 1 395 ? -22.203 27.359 -40.406 1 19.33 395 LYS A CA 1
ATOM 3080 C C . LYS A 1 395 ? -21.438 27.062 -39.125 1 19.33 395 LYS A C 1
ATOM 3082 O O . LYS A 1 395 ? -20.594 26.172 -39.094 1 19.33 395 LYS A O 1
ATOM 3087 N N . VAL A 1 396 ? -20.797 28.047 -38.438 1 19.06 396 VAL A N 1
ATOM 3088 C CA . VAL A 1 396 ? -20.016 27.453 -37.344 1 19.06 396 VAL A CA 1
ATOM 3089 C C . VAL A 1 396 ? -20.938 26.719 -36.375 1 19.06 396 VAL A C 1
ATOM 3091 O O . VAL A 1 396 ? -22.016 27.234 -36.031 1 19.06 396 VAL A O 1
ATOM 3094 N N . GLU A 1 397 ? -20.75 25.422 -36.156 1 18.44 397 GLU A N 1
ATOM 3095 C CA . GLU A 1 397 ? -21.359 24.359 -35.344 1 18.44 397 GLU A CA 1
ATOM 3096 C C . GLU A 1 397 ? -21.219 24.641 -33.875 1 18.44 397 GLU A C 1
ATOM 3098 O O . GLU A 1 397 ? -20.109 24.781 -33.344 1 18.44 397 GLU A O 1
ATOM 3103 N N . VAL A 1 398 ? -22.031 25.5 -33.25 1 19.62 398 VAL A N 1
ATOM 3104 C CA . VAL A 1 398 ? -22.047 25.859 -31.844 1 19.62 398 VAL A CA 1
ATOM 3105 C C . VAL A 1 398 ? -22.25 24.609 -30.984 1 19.62 398 VAL A C 1
ATOM 3107 O O . VAL A 1 398 ? -23.219 23.875 -31.188 1 19.62 398 VAL A O 1
ATOM 3110 N N . GLY A 1 399 ? -21.141 24.031 -30.547 1 18.52 399 GLY A N 1
ATOM 3111 C CA . GLY A 1 399 ? -21.094 22.922 -29.594 1 18.52 399 GLY A CA 1
ATOM 3112 C C . GLY A 1 399 ? -21.859 23.219 -28.312 1 18.52 399 GLY A C 1
ATOM 3113 O O . GLY A 1 399 ? -21.891 24.359 -27.844 1 18.52 399 GLY A O 1
ATOM 3114 N N . ASP A 1 400 ? -22.891 22.422 -27.922 1 18.19 400 ASP A N 1
ATOM 3115 C CA . ASP A 1 400 ? -23.969 22.312 -26.938 1 18.19 400 ASP A CA 1
ATOM 3116 C C . ASP A 1 400 ? -23.422 22.328 -25.516 1 18.19 400 ASP A C 1
ATOM 3118 O O . ASP A 1 400 ? -22.609 21.484 -25.156 1 18.19 400 ASP A O 1
ATOM 3122 N N . ILE A 1 401 ? -23.188 23.5 -24.891 1 19.06 401 ILE A N 1
ATOM 3123 C CA . ILE A 1 401 ? -22.844 23.719 -23.5 1 19.06 401 ILE A CA 1
ATOM 3124 C C . ILE A 1 401 ? -23.906 23.094 -22.594 1 19.06 401 ILE A C 1
ATOM 3126 O O . ILE A 1 401 ? -25.094 23.359 -22.75 1 19.06 401 ILE A O 1
ATOM 3130 N N . GLY A 1 402 ? -23.75 21.859 -22.031 1 18.14 402 GLY A N 1
ATOM 3131 C CA . GLY A 1 402 ? -24.516 21.047 -21.094 1 18.14 402 GLY A CA 1
ATOM 3132 C C . GLY A 1 402 ? -24.859 21.781 -19.812 1 18.14 402 GLY A C 1
ATOM 3133 O O . GLY A 1 402 ? -23.953 22.234 -19.094 1 18.14 402 GLY A O 1
ATOM 3134 N N . GLY A 1 403 ? -26.016 22.516 -19.75 1 17.17 403 GLY A N 1
ATOM 3135 C CA . GLY A 1 403 ? -26.688 23.266 -18.688 1 17.17 403 GLY A CA 1
ATOM 3136 C C . GLY A 1 403 ? -26.812 22.5 -17.391 1 17.17 403 GLY A C 1
ATOM 3137 O O . GLY A 1 403 ? -26.578 21.281 -17.359 1 17.17 403 GLY A O 1
ATOM 3138 N N . GLU A 1 404 ? -27.422 23.156 -16.312 1 18.41 404 GLU A N 1
ATOM 3139 C CA . GLU A 1 404 ? -27.641 23.453 -14.891 1 18.41 404 GLU A CA 1
ATOM 3140 C C . GLU A 1 404 ? -28.625 22.469 -14.266 1 18.41 404 GLU A C 1
ATOM 3142 O O . GLU A 1 404 ? -29.844 22.609 -14.43 1 18.41 404 GLU A O 1
ATOM 3147 N N . GLU A 1 405 ? -28.625 21.141 -14.32 1 18.38 405 GLU A N 1
ATOM 3148 C CA . GLU A 1 405 ? -29.766 20.453 -13.734 1 18.38 405 GLU A CA 1
ATOM 3149 C C . GLU A 1 405 ? -29.906 20.766 -12.25 1 18.38 405 GLU A C 1
ATOM 3151 O O . GLU A 1 405 ? -28.953 20.578 -11.484 1 18.38 405 GLU A O 1
ATOM 3156 N N . SER A 1 406 ? -30.953 21.578 -11.734 1 17.84 406 SER A N 1
ATOM 3157 C CA . SER A 1 406 ? -31.594 22.094 -10.516 1 17.84 406 SER A CA 1
ATOM 3158 C C . SER A 1 406 ? -32.125 20.953 -9.664 1 17.84 406 SER A C 1
ATOM 3160 O O . SER A 1 406 ? -33.125 20.328 -10.023 1 17.84 406 SER A O 1
ATOM 3162 N N . ALA A 1 407 ? -31.484 20.016 -9.047 1 18.44 407 ALA A N 1
ATOM 3163 C CA . ALA A 1 407 ? -32.156 18.984 -8.289 1 18.44 407 ALA A CA 1
ATOM 3164 C C . ALA A 1 407 ? -32.844 19.562 -7.059 1 18.44 407 ALA A C 1
ATOM 3166 O O . ALA A 1 407 ? -32.219 19.766 -6.02 1 18.44 407 ALA A O 1
ATOM 3167 N N . ARG A 1 408 ? -33.594 20.734 -7.02 1 17.64 408 ARG A N 1
ATOM 3168 C CA . ARG A 1 408 ? -34.125 21.188 -5.738 1 17.64 408 ARG A CA 1
ATOM 3169 C C . ARG A 1 408 ? -35.062 20.141 -5.141 1 17.64 408 ARG A C 1
ATOM 3171 O O . ARG A 1 408 ? -36.094 19.797 -5.746 1 17.64 408 ARG A O 1
ATOM 3178 N N . LEU A 1 409 ? -34.656 19.312 -4.137 1 18.3 409 LEU A N 1
ATOM 3179 C CA . LEU A 1 409 ? -35.25 18.359 -3.227 1 18.3 409 LEU A CA 1
ATOM 3180 C C . LEU A 1 409 ? -36.281 19.047 -2.309 1 18.3 409 LEU A C 1
ATOM 3182 O O . LEU A 1 409 ? -35.875 19.797 -1.415 1 18.3 409 LEU A O 1
ATOM 3186 N N . GLU A 1 410 ? -37.406 19.656 -2.68 1 17.58 410 GLU A N 1
ATOM 3187 C CA . GLU A 1 410 ? -38.344 20.375 -1.833 1 17.58 410 GLU A CA 1
ATOM 3188 C C . GLU A 1 410 ? -39.031 19.422 -0.832 1 17.58 410 GLU A C 1
ATOM 3190 O O . GLU A 1 410 ? -39.594 19.875 0.157 1 17.58 410 GLU A O 1
ATOM 3195 N N . LYS A 1 411 ? -39.219 18.172 -0.997 1 17.2 411 LYS A N 1
ATOM 3196 C CA . LYS A 1 411 ? -40.531 17.703 -0.595 1 17.2 411 LYS A CA 1
ATOM 3197 C C . LYS A 1 411 ? -40.75 17.906 0.9 1 17.2 411 LYS A C 1
ATOM 3199 O O . LYS A 1 411 ? -41.844 18.312 1.318 1 17.2 411 LYS A O 1
ATOM 3204 N N . THR A 1 412 ? -40 17.25 1.947 1 18.42 412 THR A N 1
ATOM 3205 C CA . THR A 1 412 ? -40.781 16.297 2.729 1 18.42 412 THR A CA 1
ATOM 3206 C C . THR A 1 412 ? -41.5 17 3.883 1 18.42 412 THR A C 1
ATOM 3208 O O . THR A 1 412 ? -40.875 17.703 4.668 1 18.42 412 THR A O 1
ATOM 3211 N N . ASP A 1 413 ? -42.812 17.391 3.861 1 18.12 413 ASP A N 1
ATOM 3212 C CA . ASP A 1 413 ? -43.844 17.969 4.723 1 18.12 413 ASP A CA 1
ATOM 3213 C C . ASP A 1 413 ? -43.969 17.203 6.031 1 18.12 413 ASP A C 1
ATOM 3215 O O . ASP A 1 413 ? -44.094 15.977 6.023 1 18.12 413 ASP A O 1
ATOM 3219 N N . GLY A 1 414 ? -43.406 17.672 7.207 1 18.61 414 GLY A N 1
ATOM 3220 C CA . GLY A 1 414 ? -43.406 17.312 8.617 1 18.61 414 GLY A CA 1
ATOM 3221 C C . GLY A 1 414 ? -44.781 17.234 9.219 1 18.61 414 GLY A C 1
ATOM 3222 O O . GLY A 1 414 ? -45.406 18.266 9.516 1 18.61 414 GLY A O 1
ATOM 3223 N N . ALA A 1 415 ? -45.812 16.5 8.797 1 16.77 415 ALA A N 1
ATOM 3224 C CA . ALA A 1 415 ? -47.125 16.438 9.453 1 16.77 415 ALA A CA 1
ATOM 3225 C C . ALA A 1 415 ? -46.969 16.125 10.938 1 16.77 415 ALA A C 1
ATOM 3227 O O . ALA A 1 415 ? -46.344 15.133 11.305 1 16.77 415 ALA A O 1
ATOM 3228 N N . MET A 1 416 ? -47.094 17.016 11.914 1 17.7 416 MET A N 1
ATOM 3229 C CA . MET A 1 416 ? -47.188 17.172 13.367 1 17.7 416 MET A CA 1
ATOM 3230 C C . MET A 1 416 ? -48.344 16.375 13.945 1 17.7 416 MET A C 1
ATOM 3232 O O . MET A 1 416 ? -49.5 16.781 13.82 1 17.7 416 MET A O 1
ATOM 3236 N N . LYS A 1 417 ? -48.656 15.148 13.672 1 16.75 417 LYS A N 1
ATOM 3237 C CA . LYS A 1 417 ? -49.875 14.617 14.305 1 16.75 417 LYS A CA 1
ATOM 3238 C C . LYS A 1 417 ? -49.781 14.727 15.82 1 16.75 417 LYS A C 1
ATOM 3240 O O . LYS A 1 417 ? -48.812 14.258 16.422 1 16.75 417 LYS A O 1
ATOM 3245 N N . GLU A 1 418 ? -50.469 15.617 16.516 1 16.5 418 GLU A N 1
ATOM 3246 C CA . GLU A 1 418 ? -50.781 15.969 17.906 1 16.5 418 GLU A CA 1
ATOM 3247 C C . GLU A 1 418 ? -51.531 14.836 18.609 1 16.5 418 GLU A C 1
ATOM 3249 O O . GLU A 1 418 ? -51.844 14.945 19.797 1 16.5 418 GLU A O 1
ATOM 3254 N N . LYS A 1 419 ? -51.469 13.594 18.297 1 16.86 419 LYS A N 1
ATOM 3255 C CA . LYS A 1 419 ? -52.531 12.867 18.984 1 16.86 419 LYS A CA 1
ATOM 3256 C C . LYS A 1 419 ? -52.406 13 20.484 1 16.86 419 LYS A C 1
ATOM 3258 O O . LYS A 1 419 ? -51.312 12.781 21.047 1 16.86 419 LYS A O 1
ATOM 3263 N N . GLY A 1 420 ? -53.344 13.703 21.266 1 16.55 420 GLY A N 1
ATOM 3264 C CA . GLY A 1 420 ? -53.781 14.078 22.594 1 16.55 420 GLY A CA 1
ATOM 3265 C C . GLY A 1 420 ? -54.125 12.883 23.453 1 16.55 420 GLY A C 1
ATOM 3266 O O . GLY A 1 420 ? -54.625 13.047 24.578 1 16.55 420 GLY A O 1
ATOM 3267 N N . ASP A 1 421 ? -54.031 11.562 23.062 1 17.64 421 ASP A N 1
ATOM 3268 C CA . ASP A 1 421 ? -55 10.797 23.844 1 17.64 421 ASP A CA 1
ATOM 3269 C C . ASP A 1 421 ? -54.594 10.742 25.312 1 17.64 421 ASP A C 1
ATOM 3271 O O . ASP A 1 421 ? -53.469 10.406 25.641 1 17.64 421 ASP A O 1
ATOM 3275 N N . GLY A 1 422 ? -55.219 11.555 26.266 1 16.98 422 GLY A N 1
ATOM 3276 C CA . GLY A 1 422 ? -55.312 11.703 27.703 1 16.98 422 GLY A CA 1
ATOM 3277 C C . GLY A 1 422 ? -55.656 10.414 28.422 1 16.98 422 GLY A C 1
ATOM 3278 O O . GLY A 1 422 ? -55.875 10.406 29.641 1 16.98 422 GLY A O 1
ATOM 3279 N N . ALA A 1 423 ? -55.969 9.305 27.891 1 16.61 423 ALA A N 1
ATOM 3280 C CA . ALA A 1 423 ? -56.812 8.508 28.766 1 16.61 423 ALA A CA 1
ATOM 3281 C C . ALA A 1 423 ? -56.094 8.188 30.078 1 16.61 423 ALA A C 1
ATOM 3283 O O . ALA A 1 423 ? -54.938 7.777 30.078 1 16.61 423 ALA A O 1
ATOM 3284 N N . LEU A 1 424 ? -56.656 8.586 31.297 1 17.22 424 LEU A N 1
ATOM 3285 C CA . LEU A 1 424 ? -56.625 8.617 32.75 1 17.22 424 LEU A CA 1
ATOM 3286 C C . LEU A 1 424 ? -56.719 7.203 33.344 1 17.22 424 LEU A C 1
ATOM 3288 O O . LEU A 1 424 ? -56.625 7.012 34.562 1 17.22 424 LEU A O 1
ATOM 3292 N N . GLU A 1 425 ? -56.594 6.051 32.688 1 16.61 425 GLU A N 1
ATOM 3293 C CA . GLU A 1 425 ? -57.281 5.027 33.469 1 16.61 425 GLU A CA 1
ATOM 3294 C C . GLU A 1 425 ? -56.594 4.781 34.812 1 16.61 425 GLU A C 1
ATOM 3296 O O . GLU A 1 425 ? -55.344 4.762 34.844 1 16.61 425 GLU A O 1
ATOM 3301 N N . GLY A 1 426 ? -57.312 4.9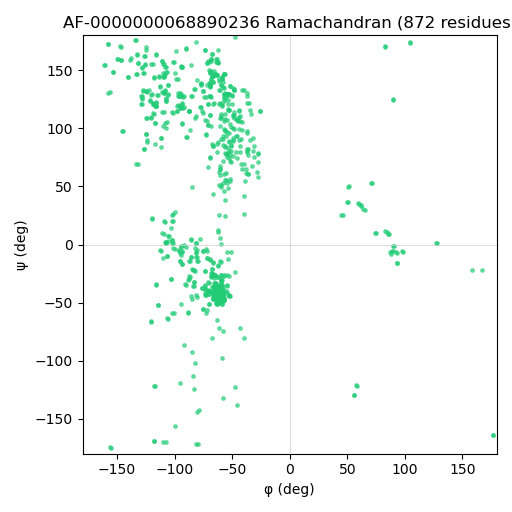61 36.062 1 16.81 426 GLY A N 1
ATOM 3302 C CA . GLY A 1 426 ? -57.375 4.867 37.5 1 16.81 426 GLY A CA 1
ATOM 3303 C C . GLY A 1 426 ? -57.062 3.473 38.031 1 16.81 426 GLY A C 1
ATOM 3304 O O . GLY A 1 426 ? -57.062 3.246 39.25 1 16.81 426 GLY A O 1
ATOM 3305 N N . LYS A 1 427 ? -56.875 2.385 37.406 1 16.62 427 LYS A N 1
ATOM 3306 C CA . LYS A 1 427 ? -57.344 1.192 38.094 1 16.62 427 LYS A CA 1
ATOM 3307 C C . LYS A 1 427 ? -56.594 0.991 39.406 1 16.62 427 LYS A C 1
ATOM 3309 O O . LYS A 1 427 ? -55.469 1.464 39.562 1 16.62 427 LYS A O 1
ATOM 3314 N N . ARG A 1 428 ? -57.156 0.021 40.281 1 16.02 428 ARG A N 1
ATOM 3315 C CA . ARG A 1 428 ? -57.625 -0.574 41.531 1 16.02 428 ARG A CA 1
ATOM 3316 C C . ARG A 1 428 ? -56.594 -1.533 42.125 1 16.02 428 ARG A C 1
ATOM 3318 O O . ARG A 1 428 ? -56.875 -2.27 43.062 1 16.02 428 ARG A O 1
ATOM 3325 N N . ALA A 1 429 ? -55.312 -1.473 41.969 1 16.36 429 ALA A N 1
ATOM 3326 C CA . ALA A 1 429 ? -54.719 -2.691 42.5 1 16.36 429 ALA A CA 1
ATOM 3327 C C . ALA A 1 429 ? -55.031 -2.848 43.969 1 16.36 429 ALA A C 1
ATOM 3329 O O . ALA A 1 429 ? -54.844 -1.903 44.75 1 16.36 429 ALA A O 1
ATOM 3330 N N . ASN A 1 430 ? -55.875 -3.826 44.438 1 16.66 430 ASN A N 1
ATOM 3331 C CA . ASN A 1 430 ? -56.312 -4.473 45.656 1 16.66 430 ASN A CA 1
ATOM 3332 C C . ASN A 1 430 ? -55.125 -5.066 46.438 1 16.66 430 ASN A C 1
ATOM 3334 O O . ASN A 1 430 ? -54.406 -5.891 45.906 1 16.66 430 ASN A O 1
ATOM 3338 N N . GLY A 1 431 ? -54.375 -4.297 47.281 1 17.17 431 GLY A N 1
ATOM 3339 C CA . GLY A 1 431 ? -53.375 -4.664 48.312 1 17.17 431 GLY A CA 1
ATOM 3340 C C . GLY A 1 431 ? -53.938 -5.637 49.344 1 17.17 431 GLY A C 1
ATOM 3341 O O . GLY A 1 431 ? -54.812 -5.273 50.125 1 17.17 431 GLY A O 1
ATOM 3342 N N . GLU A 1 432 ? -54.406 -6.789 49.375 1 17.17 432 GLU A N 1
ATOM 3343 C CA . GLU A 1 432 ? -54.906 -7.598 50.5 1 17.17 432 GLU A CA 1
ATOM 3344 C C . GLU A 1 432 ? -53.812 -7.887 51.5 1 17.17 432 GLU A C 1
ATOM 3346 O O . GLU A 1 432 ? -54.094 -8.016 52.688 1 17.17 432 GLU A O 1
ATOM 3351 N N . SER A 1 433 ? -52.562 -8.156 51.406 1 19.08 433 SER A N 1
ATOM 3352 C CA . SER A 1 433 ? -52.188 -9.219 52.344 1 19.08 433 SER A CA 1
ATOM 3353 C C . SER A 1 433 ? -52.281 -8.758 53.781 1 19.08 433 SER A C 1
ATOM 3355 O O . SER A 1 433 ? -52.281 -7.555 54.062 1 19.08 433 SER A O 1
ATOM 3357 N N . GLY A 1 434 ? -52.438 -9.727 54.938 1 19.2 434 GLY A N 1
ATOM 3358 C CA . GLY A 1 434 ? -52.844 -10.438 56.156 1 19.2 434 GLY A CA 1
ATOM 3359 C C . GLY A 1 434 ? -51.875 -10.234 57.312 1 19.2 434 GLY A C 1
ATOM 3360 O O . GLY A 1 434 ? -51.969 -10.898 58.344 1 19.2 434 GLY A O 1
ATOM 3361 N N . SER A 1 435 ? -50.875 -9.352 57.5 1 22.48 435 SER A N 1
ATOM 3362 C CA . SER A 1 435 ? -50.094 -9.727 58.656 1 22.48 435 SER A CA 1
ATOM 3363 C C . SER A 1 435 ? -50.906 -9.523 59.938 1 22.48 435 SER A C 1
ATOM 3365 O O . SER A 1 435 ? -51.719 -8.602 60.031 1 22.48 435 SER A O 1
ATOM 3367 N N . HIS A 1 436 ? -50.969 -10.555 61.094 1 19.09 436 HIS A N 1
ATOM 3368 C CA . HIS A 1 436 ? -51.406 -10.969 62.438 1 19.09 436 HIS A CA 1
ATOM 3369 C C . HIS A 1 436 ? -50.812 -10.062 63.5 1 19.09 436 HIS A C 1
ATOM 3371 O O . HIS A 1 436 ? -49.562 -9.93 63.594 1 19.09 436 HIS A O 1
ATOM 3377 N N . SER A 1 437 ? -51.406 -8.945 63.844 1 17.03 437 SER A N 1
ATOM 3378 C CA . SER A 1 437 ? -51.562 -8.328 65.125 1 17.03 437 SER A CA 1
ATOM 3379 C C . SER A 1 437 ? -52.281 -9.258 66.125 1 17.03 437 SER A C 1
ATOM 3381 O O . SER A 1 437 ? -53.281 -9.898 65.75 1 17.03 437 SER A O 1
ATOM 3383 N N . ASP A 1 438 ? -51.625 -9.57 67.312 1 17.38 438 ASP A N 1
ATOM 3384 C CA . ASP A 1 438 ? -51.969 -9.062 68.625 1 17.38 438 ASP A CA 1
ATOM 3385 C C . ASP A 1 438 ? -52.031 -7.535 68.625 1 17.38 438 ASP A C 1
ATOM 3387 O O . ASP A 1 438 ? -51.312 -6.875 67.875 1 17.38 438 ASP A O 1
ATOM 3391 N N . MET B 1 1 ? -60.156 -31.562 -13.766 1 27.2 1 MET B N 1
ATOM 3392 C CA . MET B 1 1 ? -59.812 -30.672 -14.867 1 27.2 1 MET B CA 1
ATOM 3393 C C . MET B 1 1 ? -58.344 -30.234 -14.773 1 27.2 1 MET B C 1
ATOM 3395 O O . MET B 1 1 ? -57.938 -29.625 -13.789 1 27.2 1 MET B O 1
ATOM 3399 N N . SER B 1 2 ? -57.375 -31.047 -15.422 1 28.53 2 SER B N 1
ATOM 3400 C CA . SER B 1 2 ? -55.938 -31.297 -15.469 1 28.53 2 SER B CA 1
ATOM 3401 C C . SER B 1 2 ? -55.219 -30.141 -16.141 1 28.53 2 SER B C 1
ATOM 3403 O O . SER B 1 2 ? -55.344 -29.938 -17.344 1 28.53 2 SER B O 1
ATOM 3405 N N . PHE B 1 3 ? -55.25 -28.953 -15.445 1 30.25 3 PHE B N 1
ATOM 3406 C CA . PHE B 1 3 ? -54.75 -27.719 -16.047 1 30.25 3 PHE B CA 1
ATOM 3407 C C . PHE B 1 3 ? -53.344 -27.906 -16.562 1 30.25 3 PHE B C 1
ATOM 3409 O O . PHE B 1 3 ? -52.438 -28.188 -15.781 1 30.25 3 PHE B O 1
ATOM 3416 N N . LEU B 1 4 ? -53.188 -28.359 -17.844 1 26.45 4 LEU B N 1
ATOM 3417 C CA . LEU B 1 4 ? -52 -28.578 -18.688 1 26.45 4 LEU B CA 1
ATOM 3418 C C . LEU B 1 4 ? -51.25 -27.266 -18.891 1 26.45 4 LEU B C 1
ATOM 3420 O O . LEU B 1 4 ? -51.75 -26.344 -19.547 1 26.45 4 LEU B O 1
ATOM 3424 N N . LEU B 1 5 ? -50.719 -26.719 -17.828 1 28.14 5 LEU B N 1
ATOM 3425 C CA . LEU B 1 5 ? -49.969 -25.453 -17.906 1 28.14 5 LEU B CA 1
ATOM 3426 C C . LEU B 1 5 ? -48.906 -25.531 -19 1 28.14 5 LEU B C 1
ATOM 3428 O O . LEU B 1 5 ? -48 -26.375 -18.938 1 28.14 5 LEU B O 1
ATOM 3432 N N . LEU B 1 6 ? -49.281 -25.234 -20.234 1 27.16 6 LEU B N 1
ATOM 3433 C CA . LEU B 1 6 ? -48.469 -25.188 -21.453 1 27.16 6 LEU B CA 1
ATOM 3434 C C . LEU B 1 6 ? -47.281 -24.234 -21.281 1 27.16 6 LEU B C 1
ATOM 3436 O O . LEU B 1 6 ? -47.469 -23.047 -21.062 1 27.16 6 LEU B O 1
ATOM 3440 N N . SER B 1 7 ? -46.25 -24.672 -20.609 1 23.83 7 SER B N 1
ATOM 3441 C CA . SER B 1 7 ? -45 -23.953 -20.375 1 23.83 7 SER B CA 1
ATOM 3442 C C . SER B 1 7 ? -44.375 -23.469 -21.688 1 23.83 7 SER B C 1
ATOM 3444 O O . SER B 1 7 ? -44.031 -24.281 -22.547 1 23.83 7 SER B O 1
ATOM 3446 N N . LYS B 1 8 ? -44.844 -22.391 -22.281 1 26.95 8 LYS B N 1
ATOM 3447 C CA . LYS B 1 8 ? -44.344 -21.797 -23.516 1 26.95 8 LYS B CA 1
ATOM 3448 C C . LYS B 1 8 ? -42.812 -21.641 -23.438 1 26.95 8 LYS B C 1
ATOM 3450 O O . LYS B 1 8 ? -42.312 -20.922 -22.578 1 26.95 8 LYS B O 1
ATOM 3455 N N . ARG B 1 9 ? -42.031 -22.609 -23.891 1 23.77 9 ARG B N 1
ATOM 3456 C CA . ARG B 1 9 ? -40.562 -22.641 -24.078 1 23.77 9 ARG B CA 1
ATOM 3457 C C . ARG B 1 9 ? -40.125 -21.469 -24.938 1 23.77 9 ARG B C 1
ATOM 3459 O O . ARG B 1 9 ? -40.531 -21.328 -26.094 1 23.77 9 ARG B O 1
ATOM 3466 N N . MET B 1 10 ? -40.094 -20.266 -24.359 1 28.31 10 MET B N 1
ATOM 3467 C CA . MET B 1 10 ? -39.625 -19.172 -25.203 1 28.31 10 MET B CA 1
ATOM 3468 C C . MET B 1 10 ? -38.312 -19.562 -25.922 1 28.31 10 MET B C 1
ATOM 3470 O O . MET B 1 10 ? -37.406 -20.109 -25.297 1 28.31 10 MET B O 1
ATOM 3474 N N . PRO B 1 11 ? -38.281 -19.797 -27.234 1 28.89 11 PRO B N 1
ATOM 3475 C CA . PRO B 1 11 ? -37.125 -20.219 -28.031 1 28.89 11 PRO B CA 1
ATOM 3476 C C . PRO B 1 11 ? -35.938 -19.281 -27.859 1 28.89 11 PRO B C 1
ATOM 3478 O O . PRO B 1 11 ? -36.094 -18.062 -27.766 1 28.89 11 PRO B O 1
ATOM 3481 N N . THR B 1 12 ? -35 -19.625 -26.984 1 26.19 12 THR B N 1
ATOM 3482 C CA . THR B 1 12 ? -33.719 -18.969 -26.781 1 26.19 12 THR B CA 1
ATOM 3483 C C . THR B 1 12 ? -33.062 -18.688 -28.125 1 26.19 12 THR B C 1
ATOM 3485 O O . THR B 1 12 ? -32.719 -19.625 -28.859 1 26.19 12 THR B O 1
ATOM 3488 N N . ARG B 1 13 ? -33.531 -17.719 -28.844 1 29.22 13 ARG B N 1
ATOM 3489 C CA . ARG B 1 13 ? -32.969 -17.328 -30.125 1 29.22 13 ARG B CA 1
ATOM 3490 C C . ARG B 1 13 ? -31.438 -17.234 -30.031 1 29.22 13 ARG B C 1
ATOM 3492 O O . ARG B 1 13 ? -30.906 -16.484 -29.203 1 29.22 13 ARG B O 1
ATOM 3499 N N . CYS B 1 14 ? -30.734 -18.266 -30.359 1 25.95 14 CYS B N 1
ATOM 3500 C CA . CYS B 1 14 ? -29.297 -18.344 -30.562 1 25.95 14 CYS B CA 1
ATOM 3501 C C . CYS B 1 14 ? -28.812 -17.266 -31.516 1 25.95 14 CYS B C 1
ATOM 3503 O O . CYS B 1 14 ? -29.281 -17.172 -32.656 1 25.95 14 CYS B O 1
ATOM 3505 N N . ILE B 1 15 ? -28.641 -16.078 -31.016 1 30.62 15 ILE B N 1
ATOM 3506 C CA . ILE B 1 15 ? -28.094 -15.031 -31.875 1 30.62 15 ILE B CA 1
ATOM 3507 C C . ILE B 1 15 ? -26.953 -15.602 -32.719 1 30.62 15 ILE B C 1
ATOM 3509 O O . ILE B 1 15 ? -26.062 -16.266 -32.188 1 30.62 15 ILE B O 1
ATOM 3513 N N . PRO B 1 16 ? -27.203 -15.82 -33.969 1 30 16 PRO B N 1
ATOM 3514 C CA . PRO B 1 16 ? -26.203 -16.375 -34.906 1 30 16 PRO B CA 1
ATOM 3515 C C . PRO B 1 16 ? -24.859 -15.656 -34.812 1 30 16 PRO B C 1
ATOM 3517 O O . PRO B 1 16 ? -24.812 -14.422 -34.781 1 30 16 PRO B O 1
ATOM 3520 N N . LEU B 1 17 ? -23.938 -16.172 -34.156 1 28.59 17 LEU B N 1
ATOM 3521 C CA . LEU B 1 17 ? -22.547 -15.727 -34.125 1 28.59 17 LEU B CA 1
ATOM 3522 C C . LEU B 1 17 ? -22.047 -15.445 -35.531 1 28.59 17 LEU B C 1
ATOM 3524 O O . LEU B 1 17 ? -22.281 -16.234 -36.438 1 28.59 17 LEU B O 1
ATOM 3528 N N . ALA B 1 18 ? -21.859 -14.234 -35.906 1 31 18 ALA B N 1
ATOM 3529 C CA . ALA B 1 18 ? -21.266 -13.789 -37.156 1 31 18 ALA B CA 1
ATOM 3530 C C . ALA B 1 18 ? -20.156 -14.727 -37.594 1 31 18 ALA B C 1
ATOM 3532 O O . ALA B 1 18 ? -19.312 -15.125 -36.781 1 31 18 ALA B O 1
ATOM 3533 N N . ARG B 1 19 ? -20.25 -15.312 -38.75 1 30.77 19 ARG B N 1
ATOM 3534 C CA . ARG B 1 19 ? -19.391 -16.203 -39.5 1 30.77 19 ARG B CA 1
ATOM 3535 C C . ARG B 1 19 ? -17.984 -15.641 -39.625 1 30.77 19 ARG B C 1
ATOM 3537 O O . ARG B 1 19 ? -17.734 -14.75 -40.438 1 30.77 19 ARG B O 1
ATOM 3544 N N . THR B 1 20 ? -17.344 -15.344 -38.594 1 29.78 20 THR B N 1
ATOM 3545 C CA . THR B 1 20 ? -15.938 -15 -38.812 1 29.78 20 THR B CA 1
ATOM 3546 C C . THR B 1 20 ? -15.25 -16.062 -39.688 1 29.78 20 THR B C 1
ATOM 3548 O O . THR B 1 20 ? -15.422 -17.266 -39.469 1 29.78 20 THR B O 1
ATOM 3551 N N . LEU B 1 21 ? -14.883 -15.75 -40.875 1 30.84 21 LEU B N 1
ATOM 3552 C CA . LEU B 1 21 ? -14.148 -16.531 -41.875 1 30.84 21 LEU B CA 1
ATOM 3553 C C . LEU B 1 21 ? -12.984 -17.266 -41.219 1 30.84 21 LEU B C 1
ATOM 3555 O O . LEU B 1 21 ? -12.086 -16.641 -40.656 1 30.84 21 LEU B O 1
ATOM 3559 N N . VAL B 1 22 ? -13.195 -18.359 -40.688 1 31.08 22 VAL B N 1
ATOM 3560 C CA . VAL B 1 22 ? -12.375 -19.391 -40.062 1 31.08 22 VAL B CA 1
ATOM 3561 C C . VAL B 1 22 ? -11.328 -19.891 -41.062 1 31.08 22 VAL B C 1
ATOM 3563 O O . VAL B 1 22 ? -11.664 -20.547 -42.062 1 31.08 22 VAL B O 1
ATOM 3566 N N . THR B 1 23 ? -10.562 -19.078 -41.656 1 35.53 23 THR B N 1
ATOM 3567 C CA . THR B 1 23 ? -9.57 -19.781 -42.5 1 35.53 23 THR B CA 1
ATOM 3568 C C . THR B 1 23 ? -8.719 -20.703 -41.656 1 35.53 23 THR B C 1
ATOM 3570 O O . THR B 1 23 ? -7.797 -20.25 -40.969 1 35.53 23 THR B O 1
ATOM 3573 N N . SER B 1 24 ? -9.242 -21.547 -40.812 1 34.88 24 SER B N 1
ATOM 3574 C CA . SER B 1 24 ? -8.602 -22.297 -39.719 1 34.88 24 SER B CA 1
ATOM 3575 C C . SER B 1 24 ? -7.664 -23.359 -40.281 1 34.88 24 SER B C 1
ATOM 3577 O O . SER B 1 24 ? -8.094 -24.25 -41.031 1 34.88 24 SER B O 1
ATOM 3579 N N . ARG B 1 25 ? -6.414 -23 -40.844 1 38.59 25 ARG B N 1
ATOM 3580 C CA . ARG B 1 25 ? -5.555 -24.125 -41.156 1 38.59 25 ARG B CA 1
ATOM 3581 C C . ARG B 1 25 ? -5.598 -25.188 -40.062 1 38.59 25 ARG B C 1
ATOM 3583 O O . ARG B 1 25 ? -5.645 -24.859 -38.875 1 38.59 25 ARG B O 1
ATOM 3590 N N . PRO B 1 26 ? -5.754 -26.406 -40.469 1 40.06 26 PRO B N 1
ATOM 3591 C CA . PRO B 1 26 ? -5.824 -27.5 -39.5 1 40.06 26 PRO B CA 1
ATOM 3592 C C . PRO B 1 26 ? -4.602 -27.562 -38.594 1 40.06 26 PRO B C 1
ATOM 3594 O O . PRO B 1 26 ? -3.504 -27.172 -39 1 40.06 26 PRO B O 1
ATOM 3597 N N . PRO B 1 27 ? -4.684 -27.531 -37.25 1 40.94 27 PRO B N 1
ATOM 3598 C CA . PRO B 1 27 ? -3.525 -27.641 -36.375 1 40.94 27 PRO B CA 1
ATOM 3599 C C . PRO B 1 27 ? -2.613 -28.812 -36.75 1 40.94 27 PRO B C 1
ATOM 3601 O O . PRO B 1 27 ? -3.07 -29.797 -37.344 1 40.94 27 PRO B O 1
ATOM 3604 N N . LYS B 1 28 ? -1.277 -28.594 -36.812 1 45.22 28 LYS B N 1
ATOM 3605 C CA . LYS B 1 28 ? -0.303 -29.656 -37.031 1 45.22 28 LYS B CA 1
ATOM 3606 C C . LYS B 1 28 ? -0.622 -30.891 -36.188 1 45.22 28 LYS B C 1
ATOM 3608 O O . LYS B 1 28 ? -0.936 -30.766 -35 1 45.22 28 LYS B O 1
ATOM 3613 N N . VAL B 1 29 ? -0.932 -31.938 -36.812 1 42.06 29 VAL B N 1
ATOM 3614 C CA . VAL B 1 29 ? -1.152 -33.219 -36.156 1 42.06 29 VAL B CA 1
ATOM 3615 C C . VAL B 1 29 ? 0.153 -33.719 -35.562 1 42.06 29 VAL B C 1
ATOM 3617 O O . VAL B 1 29 ? 1.152 -33.906 -36.25 1 42.06 29 VAL B O 1
ATOM 3620 N N . PHE B 1 30 ? 0.444 -33.281 -34.406 1 45.38 30 PHE B N 1
ATOM 3621 C CA . PHE B 1 30 ? 1.604 -33.875 -33.75 1 45.38 30 PHE B CA 1
ATOM 3622 C C . PHE B 1 30 ? 1.444 -35.406 -33.656 1 45.38 30 PHE B C 1
ATOM 3624 O O . PHE B 1 30 ? 0.323 -35.906 -33.625 1 45.38 30 PHE B O 1
ATOM 3631 N N . THR B 1 31 ? 2.449 -36.094 -34.062 1 44.28 31 THR B N 1
ATOM 3632 C CA . THR B 1 31 ? 2.293 -37.531 -33.719 1 44.28 31 THR B CA 1
ATOM 3633 C C . THR B 1 31 ? 1.391 -37.688 -32.5 1 44.28 31 THR B C 1
ATOM 3635 O O . THR B 1 31 ? 1.53 -36.969 -31.516 1 44.28 31 THR B O 1
ATOM 3638 N N . PRO B 1 32 ? 0.311 -38.25 -32.594 1 41.31 32 PRO B N 1
ATOM 3639 C CA . PRO B 1 32 ? -0.805 -38.531 -31.703 1 41.31 32 PRO B CA 1
ATOM 3640 C C . PRO B 1 32 ? -0.348 -38.844 -30.266 1 41.31 32 PRO B C 1
ATOM 3642 O O . PRO B 1 32 ? 0.571 -39.656 -30.062 1 41.31 32 PRO B O 1
ATOM 3645 N N . GLY B 1 33 ? -0.022 -38 -29.281 1 51.25 33 GLY B N 1
ATOM 3646 C CA . GLY B 1 33 ? -0.069 -38.531 -27.938 1 51.25 33 GLY B CA 1
ATOM 3647 C C . GLY B 1 33 ? 0.592 -37.656 -26.906 1 51.25 33 GLY B C 1
ATOM 3648 O O . GLY B 1 33 ? 0.422 -37.844 -25.703 1 51.25 33 GLY B O 1
ATOM 3649 N N . ARG B 1 34 ? 1.598 -36.688 -27.344 1 72.25 34 ARG B N 1
ATOM 3650 C CA . ARG B 1 34 ? 2.211 -36.375 -26.062 1 72.25 34 ARG B CA 1
ATOM 3651 C C . ARG B 1 34 ? 1.859 -34.938 -25.625 1 72.25 34 ARG B C 1
ATOM 3653 O O . ARG B 1 34 ? 1.938 -34 -26.422 1 72.25 34 ARG B O 1
ATOM 3660 N N . PHE B 1 35 ? 0.997 -34.812 -24.781 1 86.25 35 PHE B N 1
ATOM 3661 C CA . PHE B 1 35 ? 0.718 -33.5 -24.188 1 86.25 35 PHE B CA 1
ATOM 3662 C C . PHE B 1 35 ? 0.972 -33.5 -22.688 1 86.25 35 PHE B C 1
ATOM 3664 O O . PHE B 1 35 ? 1.115 -34.562 -22.094 1 86.25 35 PHE B O 1
ATOM 3671 N N . GLY B 1 36 ? 1.239 -32.312 -22.203 1 92.5 36 GLY B N 1
ATOM 3672 C CA . GLY B 1 36 ? 1.391 -32.125 -20.781 1 92.5 36 GLY B CA 1
ATOM 3673 C C . GLY B 1 36 ? 0.459 -31.047 -20.234 1 92.5 36 GLY B C 1
ATOM 3674 O O . GLY B 1 36 ? -0.248 -30.391 -20.984 1 92.5 36 GLY B O 1
ATOM 3675 N N . ILE B 1 37 ? 0.413 -31 -18.953 1 96.25 37 ILE B N 1
ATOM 3676 C CA . ILE B 1 37 ? -0.483 -30.062 -18.297 1 96.25 37 ILE B CA 1
ATOM 3677 C C . ILE B 1 37 ? 0.312 -29.172 -17.328 1 96.25 37 ILE B C 1
ATOM 3679 O O . ILE B 1 37 ? 1.187 -29.656 -16.609 1 96.25 37 ILE B O 1
ATOM 3683 N N . ALA B 1 38 ? 0.09 -27.891 -17.391 1 97.88 38 ALA B N 1
ATOM 3684 C CA . ALA B 1 38 ? 0.521 -26.953 -16.359 1 97.88 38 ALA B CA 1
ATOM 3685 C C . ALA B 1 38 ? -0.662 -26.469 -15.516 1 97.88 38 ALA B C 1
ATOM 3687 O O . ALA B 1 38 ? -1.695 -26.078 -16.047 1 97.88 38 ALA B O 1
ATOM 3688 N N . PHE B 1 39 ? -0.493 -26.578 -14.188 1 98.56 39 PHE B N 1
ATOM 3689 C CA . PHE B 1 39 ? -1.559 -26.172 -13.273 1 98.56 39 PHE B CA 1
ATOM 3690 C C . PHE B 1 39 ? -1.177 -24.906 -12.516 1 98.56 39 PHE B C 1
ATOM 3692 O O . PHE B 1 39 ? -0.079 -24.812 -11.969 1 98.56 39 PHE B O 1
ATOM 3699 N N . ASP B 1 40 ? -2.088 -23.938 -12.492 1 98.38 40 ASP B N 1
ATOM 3700 C CA . ASP B 1 40 ? -2.074 -23.016 -11.359 1 98.38 40 ASP B CA 1
ATOM 3701 C C . ASP B 1 40 ? -2.467 -23.734 -10.07 1 98.38 40 ASP B C 1
ATOM 3703 O O . ASP B 1 40 ? -2.992 -24.844 -10.102 1 98.38 40 ASP B O 1
ATOM 3707 N N . ILE B 1 41 ? -2.191 -23.125 -8.945 1 98.12 41 ILE B N 1
ATOM 3708 C CA . ILE B 1 41 ? -2.475 -23.797 -7.676 1 98.12 41 ILE B CA 1
ATOM 3709 C C . ILE B 1 41 ? -3.691 -23.156 -7.016 1 98.12 41 ILE B C 1
ATOM 3711 O O . ILE B 1 41 ? -4.77 -23.75 -6.969 1 98.12 41 ILE B O 1
ATOM 3715 N N . ASP B 1 42 ? -3.58 -21.875 -6.656 1 96.19 42 ASP B N 1
ATOM 3716 C CA . ASP B 1 42 ? -4.648 -21.188 -5.93 1 96.19 42 ASP B CA 1
ATOM 3717 C C . ASP B 1 42 ? -5.855 -20.938 -6.832 1 96.19 42 ASP B C 1
ATOM 3719 O O . ASP B 1 42 ? -5.734 -20.312 -7.883 1 96.19 42 ASP B O 1
ATOM 3723 N N . GLY B 1 43 ? -6.953 -21.469 -6.441 1 96.81 43 GLY B N 1
ATOM 3724 C CA . GLY B 1 43 ? -8.172 -21.359 -7.227 1 96.81 43 GLY B CA 1
ATOM 3725 C C . GLY B 1 43 ? -8.375 -22.516 -8.18 1 96.81 43 GLY B C 1
ATOM 3726 O O . GLY B 1 43 ? -9.422 -22.625 -8.828 1 96.81 43 GLY B O 1
ATOM 3727 N N . VAL B 1 44 ? -7.371 -23.391 -8.266 1 98.38 44 VAL B N 1
ATOM 3728 C CA . VAL B 1 44 ? -7.418 -24.531 -9.18 1 98.38 44 VAL B CA 1
ATOM 3729 C C . VAL B 1 44 ? -7.289 -25.828 -8.391 1 98.38 44 VAL B C 1
ATOM 3731 O O . VAL B 1 44 ? -8.266 -26.578 -8.234 1 98.38 44 VAL B O 1
ATOM 3734 N N . LEU B 1 45 ? -6.133 -26.031 -7.801 1 98.5 45 LEU B N 1
ATOM 3735 C CA . LEU B 1 45 ? -5.902 -27.234 -7.008 1 98.5 45 LEU B CA 1
ATOM 3736 C C . LEU B 1 45 ? -6.281 -27 -5.547 1 98.5 45 LEU B C 1
ATOM 3738 O O . LEU B 1 45 ? -6.707 -27.938 -4.859 1 98.5 45 LEU B O 1
ATOM 3742 N N . LEU B 1 46 ? -6.043 -25.781 -5.117 1 96.56 46 LEU B N 1
ATOM 3743 C CA . LEU B 1 46 ? -6.324 -25.375 -3.742 1 96.56 46 LEU B CA 1
ATOM 3744 C C . LEU B 1 46 ? -7.219 -24.141 -3.715 1 96.56 46 LEU B C 1
ATOM 3746 O O . LEU B 1 46 ? -7.234 -23.359 -4.668 1 96.56 46 LEU B O 1
ATOM 3750 N N . ARG B 1 47 ? -7.922 -23.953 -2.725 1 91.06 47 ARG B N 1
ATOM 3751 C CA . ARG B 1 47 ? -8.492 -22.688 -2.289 1 91.06 47 ARG B CA 1
ATOM 3752 C C . ARG B 1 47 ? -8.07 -22.359 -0.861 1 91.06 47 ARG B C 1
ATOM 3754 O O . ARG B 1 47 ? -8.578 -22.953 0.095 1 91.06 47 ARG B O 1
ATOM 3761 N N . GLY B 1 48 ? -7.199 -21.359 -0.759 1 87.38 48 GLY B N 1
ATOM 3762 C CA . GLY B 1 48 ? -6.543 -21.188 0.526 1 87.38 48 GLY B CA 1
ATOM 3763 C C . GLY B 1 48 ? -5.773 -22.422 0.969 1 87.38 48 GLY B C 1
ATOM 3764 O O . GLY B 1 48 ? -4.906 -22.906 0.243 1 87.38 48 GLY B O 1
ATOM 3765 N N . LEU B 1 49 ? -6.176 -22.938 2.164 1 87.69 49 LEU B N 1
ATOM 3766 C CA . LEU B 1 49 ? -5.473 -24.078 2.734 1 87.69 49 LEU B CA 1
ATOM 3767 C C . LEU B 1 49 ? -6.164 -25.375 2.357 1 87.69 49 LEU B C 1
ATOM 3769 O O . LEU B 1 49 ? -5.605 -26.469 2.551 1 87.69 49 LEU B O 1
ATOM 3773 N N . ASP B 1 50 ? -7.203 -25.328 1.662 1 93.44 50 ASP B N 1
ATOM 3774 C CA . ASP B 1 50 ? -8.016 -26.5 1.402 1 93.44 50 ASP B CA 1
ATOM 3775 C C . ASP B 1 50 ? -7.887 -26.953 -0.052 1 93.44 50 ASP B C 1
ATOM 3777 O O . ASP B 1 50 ? -8.023 -26.141 -0.971 1 93.44 50 ASP B O 1
ATOM 3781 N N . PRO B 1 51 ? -7.68 -28.25 -0.227 1 97.06 51 PRO B N 1
ATOM 3782 C CA . PRO B 1 51 ? -7.684 -28.766 -1.604 1 97.06 51 PRO B CA 1
ATOM 3783 C C . PRO B 1 51 ? -9.07 -28.703 -2.246 1 97.06 51 PRO B C 1
ATOM 3785 O O . PRO B 1 51 ? -10.078 -28.906 -1.567 1 97.06 51 PRO B O 1
ATOM 3788 N N . HIS B 1 52 ? -9.062 -28.375 -3.51 1 96.56 52 HIS B N 1
ATOM 3789 C CA . HIS B 1 52 ? -10.312 -28.547 -4.234 1 96.56 52 HIS B CA 1
ATOM 3790 C C . HIS B 1 52 ? -10.781 -30 -4.18 1 96.56 52 HIS B C 1
ATOM 3792 O O . HIS B 1 52 ? -9.969 -30.922 -4.305 1 96.56 52 HIS B O 1
ATOM 3798 N N . PRO B 1 53 ? -12.031 -30.25 -4.07 1 96.62 53 PRO B N 1
ATOM 3799 C CA . PRO B 1 53 ? -12.539 -31.609 -3.893 1 96.62 53 PRO B CA 1
ATOM 3800 C C . PRO B 1 53 ? -12.148 -32.531 -5.047 1 96.62 53 PRO B C 1
ATOM 3802 O O . PRO B 1 53 ? -12.023 -33.75 -4.855 1 96.62 53 PRO B O 1
ATOM 3805 N N . SER B 1 54 ? -11.93 -32 -6.203 1 97.44 54 SER B N 1
ATOM 3806 C CA . SER B 1 54 ? -11.664 -32.844 -7.363 1 97.44 54 SER B CA 1
ATOM 3807 C C . SER B 1 54 ? -10.172 -32.875 -7.688 1 97.44 54 SER B C 1
ATOM 3809 O O . SER B 1 54 ? -9.758 -33.531 -8.648 1 97.44 54 SER B O 1
ATOM 3811 N N . ALA B 1 55 ? -9.352 -32.219 -6.953 1 98.56 55 ALA B N 1
ATOM 3812 C CA . ALA B 1 55 ? -7.934 -32.062 -7.273 1 98.56 55 ALA B CA 1
ATOM 3813 C C . ALA B 1 55 ? -7.215 -33.406 -7.27 1 98.56 55 ALA B C 1
ATOM 3815 O O . ALA B 1 55 ? -6.5 -33.75 -8.219 1 98.56 55 ALA B O 1
ATOM 3816 N N . LYS B 1 56 ? -7.426 -34.219 -6.254 1 98.06 56 LYS B N 1
ATOM 3817 C CA . LYS B 1 56 ? -6.758 -35.5 -6.152 1 98.06 56 LYS B CA 1
ATOM 3818 C C . LYS B 1 56 ? -7.152 -36.406 -7.312 1 98.06 56 LYS B C 1
ATOM 3820 O O . LYS B 1 56 ? -6.297 -37.094 -7.906 1 98.06 56 LYS B O 1
ATOM 3825 N N . THR B 1 57 ? -8.445 -36.438 -7.562 1 98.31 57 THR B N 1
ATOM 3826 C CA . THR B 1 57 ? -8.938 -37.25 -8.664 1 98.31 57 THR B CA 1
ATOM 3827 C C . THR B 1 57 ? -8.312 -36.812 -9.984 1 98.31 57 THR B C 1
ATOM 3829 O O . THR B 1 57 ? -7.914 -37.656 -10.789 1 98.31 57 THR B O 1
ATOM 3832 N N . ALA B 1 58 ? -8.203 -35.562 -10.203 1 98.5 58 ALA B N 1
ATOM 3833 C CA . ALA B 1 58 ? -7.609 -35.031 -11.422 1 98.5 58 ALA B CA 1
ATOM 3834 C C . ALA B 1 58 ? -6.148 -35.438 -11.555 1 98.5 58 ALA B C 1
ATOM 3836 O O . ALA B 1 58 ? -5.727 -35.938 -12.609 1 98.5 58 ALA B O 1
ATOM 3837 N N . LEU B 1 59 ? -5.379 -35.344 -10.516 1 98 59 LEU B N 1
ATOM 3838 C CA . LEU B 1 59 ? -3.959 -35.688 -10.523 1 98 59 LEU B CA 1
ATOM 3839 C C . LEU B 1 59 ? -3.754 -37.188 -10.68 1 98 59 LEU B C 1
ATOM 3841 O O . LEU B 1 59 ? -2.855 -37.625 -11.406 1 98 59 LEU B O 1
ATOM 3845 N N . THR B 1 60 ? -4.578 -37.969 -10.031 1 97.38 60 THR B N 1
ATOM 3846 C CA . THR B 1 60 ? -4.508 -39.438 -10.141 1 97.38 60 THR B CA 1
ATOM 3847 C C . THR B 1 60 ? -4.785 -39.875 -11.578 1 97.38 60 THR B C 1
ATOM 3849 O O . THR B 1 60 ? -4.121 -40.781 -12.086 1 97.38 60 THR B O 1
ATOM 3852 N N . LYS B 1 61 ? -5.754 -39.25 -12.148 1 96.25 61 LYS B N 1
ATOM 3853 C CA . LYS B 1 61 ? -6.086 -39.562 -13.531 1 96.25 61 LYS B CA 1
ATOM 3854 C C . LYS B 1 61 ? -4.891 -39.312 -14.453 1 96.25 61 LYS B C 1
ATOM 3856 O O . LYS B 1 61 ? -4.621 -40.094 -15.352 1 96.25 61 LYS B O 1
ATOM 3861 N N . LEU B 1 62 ? -4.195 -38.25 -14.258 1 95 62 LEU B N 1
ATOM 3862 C CA . LEU B 1 62 ? -3.004 -37.969 -15.047 1 95 62 LEU B CA 1
ATOM 3863 C C . LEU B 1 62 ? -1.924 -39 -14.805 1 95 62 LEU B C 1
ATOM 3865 O O . LEU B 1 62 ? -1.286 -39.469 -15.75 1 95 62 LEU B O 1
ATOM 3869 N N . GLN B 1 63 ? -1.703 -39.312 -13.57 1 92.69 63 GLN B N 1
ATOM 3870 C CA . GLN B 1 63 ? -0.701 -40.312 -13.219 1 92.69 63 GLN B CA 1
ATOM 3871 C C . GLN B 1 63 ? -1.021 -41.688 -13.859 1 92.69 63 GLN B C 1
ATOM 3873 O O . GLN B 1 63 ? -0.14 -42.312 -14.422 1 92.69 63 GLN B O 1
ATOM 3878 N N . GLU B 1 64 ? -2.248 -42.031 -13.812 1 93.62 64 GLU B N 1
ATOM 3879 C CA . GLU B 1 64 ? -2.682 -43.344 -14.344 1 93.62 64 GLU B CA 1
ATOM 3880 C C . GLU B 1 64 ? -2.549 -43.375 -15.859 1 93.62 64 GLU B C 1
ATOM 3882 O O . GLU B 1 64 ? -2.412 -44.469 -16.438 1 93.62 64 GLU B O 1
ATOM 3887 N N . ASN B 1 65 ? -2.578 -42.25 -16.484 1 90.69 65 ASN B N 1
ATOM 3888 C CA . ASN B 1 65 ? -2.492 -42.219 -17.938 1 90.69 65 ASN B CA 1
ATOM 3889 C C . ASN B 1 65 ? -1.117 -41.75 -18.406 1 90.69 65 ASN B C 1
ATOM 3891 O O . ASN B 1 65 ? -0.926 -41.438 -19.578 1 90.69 65 ASN B O 1
ATOM 3895 N N . ASP B 1 66 ? -0.21 -41.594 -17.469 1 88.5 66 ASP B N 1
ATOM 3896 C CA . ASP B 1 66 ? 1.181 -41.25 -17.734 1 88.5 66 ASP B CA 1
ATOM 3897 C C . ASP B 1 66 ? 1.274 -39.906 -18.453 1 88.5 66 ASP B C 1
ATOM 3899 O O . ASP B 1 66 ? 2.039 -39.75 -19.406 1 88.5 66 ASP B O 1
ATOM 3903 N N . ILE B 1 67 ? 0.414 -39.031 -18.125 1 90.5 67 ILE B N 1
ATOM 3904 C CA . ILE B 1 67 ? 0.455 -37.688 -18.656 1 90.5 67 ILE B CA 1
ATOM 3905 C C . ILE B 1 67 ? 1.266 -36.781 -17.734 1 90.5 67 ILE B C 1
ATOM 3907 O O . ILE B 1 67 ? 0.917 -36.594 -16.562 1 90.5 67 ILE B O 1
ATOM 3911 N N . PRO B 1 68 ? 2.352 -36.219 -18.203 1 92.12 68 PRO B N 1
ATOM 3912 C CA . PRO B 1 68 ? 3.176 -35.375 -17.344 1 92.12 68 PRO B CA 1
ATOM 3913 C C . PRO B 1 68 ? 2.498 -34.062 -17.016 1 92.12 68 PRO B C 1
ATOM 3915 O O . PRO B 1 68 ? 1.726 -33.531 -17.812 1 92.12 68 PRO B O 1
ATOM 3918 N N . PHE B 1 69 ? 2.848 -33.531 -15.773 1 95.06 69 PHE B N 1
ATOM 3919 C CA . PHE B 1 69 ? 2.299 -32.219 -15.406 1 95.06 69 PHE B CA 1
ATOM 3920 C C . PHE B 1 69 ? 3.285 -31.438 -14.547 1 95.06 69 PHE B C 1
ATOM 3922 O O . PHE B 1 69 ? 4.238 -32 -14.008 1 95.06 69 PHE B O 1
ATOM 3929 N N . ILE B 1 70 ? 3.111 -30.141 -14.523 1 96.69 70 ILE B N 1
ATOM 3930 C CA . ILE B 1 70 ? 3.877 -29.219 -13.695 1 96.69 70 ILE B CA 1
ATOM 3931 C C . ILE B 1 70 ? 2.93 -28.25 -12.992 1 96.69 70 ILE B C 1
ATOM 3933 O O . ILE B 1 70 ? 1.835 -27.969 -13.492 1 96.69 70 ILE B O 1
ATOM 3937 N N . LEU B 1 71 ? 3.299 -27.875 -11.812 1 97.88 71 LEU B N 1
ATOM 3938 C CA . LEU B 1 71 ? 2.607 -26.797 -11.109 1 97.88 71 LEU B CA 1
ATOM 3939 C C . LEU B 1 71 ? 3.305 -25.453 -11.344 1 97.88 71 LEU B C 1
ATOM 3941 O O . LEU B 1 71 ? 4.5 -25.312 -11.086 1 97.88 71 LEU B O 1
ATOM 3945 N N . LEU B 1 72 ? 2.629 -24.516 -11.922 1 97.94 72 LEU B N 1
ATOM 3946 C CA . LEU B 1 72 ? 3.104 -23.172 -12.227 1 97.94 72 LEU B CA 1
ATOM 3947 C C . LEU B 1 72 ? 2.295 -22.125 -11.469 1 97.94 72 LEU B C 1
ATOM 3949 O O . LEU B 1 72 ? 1.156 -21.828 -11.836 1 97.94 72 LEU B O 1
ATOM 3953 N N . THR B 1 73 ? 2.869 -21.547 -10.414 1 97.19 73 THR B N 1
ATOM 3954 C CA . THR B 1 73 ? 2.107 -20.703 -9.516 1 97.19 73 THR B CA 1
ATOM 3955 C C . THR B 1 73 ? 2.791 -19.344 -9.344 1 97.19 73 THR B C 1
ATOM 3957 O O . THR B 1 73 ? 4.016 -19.25 -9.445 1 97.19 73 THR B O 1
ATOM 3960 N N . ASN B 1 74 ? 2.01 -18.312 -9.148 1 96.69 74 ASN B N 1
ATOM 3961 C CA . ASN B 1 74 ? 2.521 -17.016 -8.727 1 96.69 74 ASN B CA 1
ATOM 3962 C C . ASN B 1 74 ? 2.646 -16.938 -7.203 1 96.69 74 ASN B C 1
ATOM 3964 O O . ASN B 1 74 ? 3 -15.883 -6.66 1 96.69 74 ASN B O 1
ATOM 3968 N N . GLY B 1 75 ? 2.361 -18.062 -6.547 1 95.31 75 GLY B N 1
ATOM 3969 C CA . GLY B 1 75 ? 2.668 -18.156 -5.129 1 95.31 75 GLY B CA 1
ATOM 3970 C C . GLY B 1 75 ? 4.148 -18.312 -4.848 1 95.31 75 GLY B C 1
ATOM 3971 O O . GLY B 1 75 ? 4.941 -18.531 -5.77 1 95.31 75 GLY B O 1
ATOM 3972 N N . GLY B 1 76 ? 4.496 -18.156 -3.631 1 95.81 76 GLY B N 1
ATOM 3973 C CA . GLY B 1 76 ? 5.895 -18.266 -3.248 1 95.81 76 GLY B CA 1
ATOM 3974 C C . GLY B 1 76 ? 6.137 -17.969 -1.78 1 95.81 76 GLY B C 1
ATOM 3975 O O . GLY B 1 76 ? 5.254 -18.172 -0.946 1 95.81 76 GLY B O 1
ATOM 3976 N N . GLY B 1 77 ? 7.422 -17.719 -1.464 1 96.56 77 GLY B N 1
ATOM 3977 C CA . GLY B 1 77 ? 7.797 -17.312 -0.119 1 96.56 77 GLY B CA 1
ATOM 3978 C C . GLY B 1 77 ? 8.305 -18.453 0.731 1 96.56 77 GLY B C 1
ATOM 3979 O O . GLY B 1 77 ? 8.742 -18.25 1.865 1 96.56 77 GLY B O 1
ATOM 3980 N N . ILE B 1 78 ? 8.234 -19.625 0.239 1 96.31 78 ILE B N 1
ATOM 3981 C CA . ILE B 1 78 ? 8.797 -20.812 0.884 1 96.31 78 ILE B CA 1
ATOM 3982 C C . ILE B 1 78 ? 9.609 -21.609 -0.132 1 96.31 78 ILE B C 1
ATOM 3984 O O . ILE B 1 78 ? 9.406 -21.484 -1.341 1 96.31 78 ILE B O 1
ATOM 3988 N N . SER B 1 79 ? 10.531 -22.391 0.352 1 97 79 SER B N 1
ATOM 3989 C CA . SER B 1 79 ? 11.375 -23.156 -0.557 1 97 79 SER B CA 1
ATOM 3990 C C . SER B 1 79 ? 10.547 -24.141 -1.378 1 97 79 SER B C 1
ATOM 3992 O O . SER B 1 79 ? 9.469 -24.562 -0.957 1 97 79 SER B O 1
ATOM 3994 N N . GLU B 1 80 ? 11.102 -24.531 -2.549 1 96.56 80 GLU B N 1
ATOM 3995 C CA . GLU B 1 80 ? 10.422 -25.516 -3.393 1 96.56 80 GLU B CA 1
ATOM 3996 C C . GLU B 1 80 ? 10.203 -26.828 -2.65 1 96.56 80 GLU B C 1
ATOM 3998 O O . GLU B 1 80 ? 9.133 -27.422 -2.734 1 96.56 80 GLU B O 1
ATOM 4003 N N . VAL B 1 81 ? 11.172 -27.219 -1.912 1 97 81 VAL B N 1
ATOM 4004 C CA . VAL B 1 81 ? 11.094 -28.469 -1.173 1 97 81 VAL B CA 1
ATOM 4005 C C . VAL B 1 81 ? 9.984 -28.391 -0.129 1 97 81 VAL B C 1
ATOM 4007 O O . VAL B 1 81 ? 9.133 -29.281 -0.051 1 97 81 VAL B O 1
ATOM 4010 N N . ALA B 1 82 ? 10.008 -27.312 0.659 1 97.19 82 ALA B N 1
ATOM 4011 C CA . ALA B 1 82 ? 9 -27.125 1.699 1 97.19 82 ALA B CA 1
ATOM 4012 C C . ALA B 1 82 ? 7.602 -27.016 1.094 1 97.19 82 ALA B C 1
ATOM 4014 O O . ALA B 1 82 ? 6.637 -27.578 1.635 1 97.19 82 ALA B O 1
ATOM 4015 N N . ARG B 1 83 ? 7.477 -26.328 -0.001 1 97.25 83 ARG B N 1
ATOM 4016 C CA . ARG B 1 83 ? 6.188 -26.156 -0.66 1 97.25 83 ARG B CA 1
ATOM 4017 C C . ARG B 1 83 ? 5.66 -27.484 -1.188 1 97.25 83 ARG B C 1
ATOM 4019 O O . ARG B 1 83 ? 4.465 -27.766 -1.08 1 97.25 83 ARG B O 1
ATOM 4026 N N . CYS B 1 84 ? 6.496 -28.281 -1.784 1 97.62 84 CYS B N 1
ATOM 4027 C CA . CYS B 1 84 ? 6.086 -29.578 -2.312 1 97.62 84 CYS B CA 1
ATOM 4028 C C . CYS B 1 84 ? 5.629 -30.5 -1.192 1 97.62 84 CYS B C 1
ATOM 4030 O O . CYS B 1 84 ? 4.672 -31.25 -1.358 1 97.62 84 CYS B O 1
ATOM 4032 N N . GLU B 1 85 ? 6.336 -30.422 -0.069 1 97.88 85 GLU B N 1
ATOM 4033 C CA . GLU B 1 85 ? 5.906 -31.203 1.085 1 97.88 85 GLU B CA 1
ATOM 4034 C C . GLU B 1 85 ? 4.508 -30.797 1.542 1 97.88 85 GLU B C 1
ATOM 4036 O O . GLU B 1 85 ? 3.652 -31.641 1.782 1 97.88 85 GLU B O 1
ATOM 4041 N N . ASP B 1 86 ? 4.324 -29.531 1.613 1 96.94 86 ASP B N 1
ATOM 4042 C CA . ASP B 1 86 ? 3.025 -29 2.004 1 96.94 86 ASP B CA 1
ATOM 4043 C C . ASP B 1 86 ? 1.938 -29.406 1.012 1 96.94 86 ASP B C 1
ATOM 4045 O O . ASP B 1 86 ? 0.871 -29.875 1.41 1 96.94 86 ASP B O 1
ATOM 4049 N N . LEU B 1 87 ? 2.178 -29.203 -0.279 1 97.75 87 LEU B N 1
ATOM 4050 C CA . LEU B 1 87 ? 1.228 -29.531 -1.338 1 97.75 87 LEU B CA 1
ATOM 4051 C C . LEU B 1 87 ? 0.905 -31.016 -1.349 1 97.75 87 LEU B C 1
ATOM 4053 O O . LEU B 1 87 ? -0.259 -31.406 -1.476 1 97.75 87 LEU B O 1
ATOM 4057 N N . SER B 1 88 ? 1.951 -31.844 -1.246 1 98.25 88 SER B N 1
ATOM 4058 C CA . SER B 1 88 ? 1.759 -33.281 -1.251 1 98.25 88 SER B CA 1
ATOM 4059 C C . SER B 1 88 ? 0.835 -33.719 -0.12 1 98.25 88 SER B C 1
ATOM 4061 O O . SER B 1 88 ? -0.05 -34.562 -0.322 1 98.25 88 SER B O 1
ATOM 4063 N N . SER B 1 89 ? 1.073 -33.156 1.009 1 97.88 89 SER B N 1
ATOM 4064 C CA . SER B 1 89 ? 0.255 -33.469 2.174 1 97.88 89 SER B CA 1
ATOM 4065 C C . SER B 1 89 ? -1.19 -33.031 1.974 1 97.88 89 SER B C 1
ATOM 4067 O O . SER B 1 89 ? -2.119 -33.812 2.191 1 97.88 89 SER B O 1
ATOM 4069 N N . ARG B 1 90 ? -1.461 -31.859 1.505 1 97 90 ARG B N 1
ATOM 4070 C CA . ARG B 1 90 ? -2.799 -31.297 1.358 1 97 90 ARG B CA 1
ATOM 4071 C C . ARG B 1 90 ? -3.57 -32 0.244 1 97 90 ARG B C 1
ATOM 4073 O O . ARG B 1 90 ? -4.773 -32.219 0.365 1 97 90 ARG B O 1
ATOM 4080 N N . LEU B 1 91 ? -2.879 -32.281 -0.824 1 98 91 LEU B N 1
ATOM 4081 C CA . LEU B 1 91 ? -3.512 -32.875 -1.994 1 98 91 LEU B CA 1
ATOM 4082 C C . LEU B 1 91 ? -3.578 -34.406 -1.862 1 98 91 LEU B C 1
ATOM 4084 O O . LEU B 1 91 ? -4.246 -35.062 -2.654 1 98 91 LEU B O 1
ATOM 4088 N N . ASP B 1 92 ? -2.836 -34.906 -0.827 1 97.56 92 ASP B N 1
ATOM 4089 C CA . ASP B 1 92 ? -2.689 -36.344 -0.691 1 97.56 92 ASP B CA 1
ATOM 4090 C C . ASP B 1 92 ? -2.223 -36.969 -2.002 1 97.56 92 ASP B C 1
ATOM 4092 O O . ASP B 1 92 ? -2.854 -37.906 -2.51 1 97.56 92 ASP B O 1
ATOM 4096 N N . PHE B 1 93 ? -1.266 -36.469 -2.523 1 98 93 PHE B N 1
ATOM 4097 C CA . PHE B 1 93 ? -0.645 -36.812 -3.795 1 98 93 PHE B CA 1
ATOM 4098 C C . PHE B 1 93 ? 0.807 -36.344 -3.836 1 98 93 PHE B C 1
ATOM 4100 O O . PHE B 1 93 ? 1.104 -35.188 -3.527 1 98 93 PHE B O 1
ATOM 4107 N N . PRO B 1 94 ? 1.715 -37.25 -4.227 1 97.12 94 PRO B N 1
ATOM 4108 C CA . PRO B 1 94 ? 3.123 -36.844 -4.211 1 97.12 94 PRO B CA 1
ATOM 4109 C C . PRO B 1 94 ? 3.449 -35.812 -5.277 1 97.12 94 PRO B C 1
ATOM 4111 O O . PRO B 1 94 ? 3.098 -36 -6.445 1 97.12 94 PRO B O 1
ATOM 4114 N N . ILE B 1 95 ? 4.035 -34.75 -4.875 1 97.06 95 ILE B N 1
ATOM 4115 C CA . ILE B 1 95 ? 4.543 -33.688 -5.762 1 97.06 95 ILE B CA 1
ATOM 4116 C C . ILE B 1 95 ? 6.043 -33.5 -5.531 1 97.06 95 ILE B C 1
ATOM 4118 O O . ILE B 1 95 ? 6.477 -33.25 -4.406 1 97.06 95 ILE B O 1
ATOM 4122 N N . ALA B 1 96 ? 6.84 -33.625 -6.605 1 95.12 96 ALA B N 1
ATOM 4123 C CA . ALA B 1 96 ? 8.289 -33.469 -6.512 1 95.12 96 ALA B CA 1
ATOM 4124 C C . ALA B 1 96 ? 8.688 -32.031 -6.836 1 95.12 96 ALA B C 1
ATOM 4126 O O . ALA B 1 96 ? 8 -31.328 -7.594 1 95.12 96 ALA B O 1
ATOM 4127 N N . PRO B 1 97 ? 9.836 -31.578 -6.277 1 94 97 PRO B N 1
ATOM 4128 C CA . PRO B 1 97 ? 10.312 -30.219 -6.574 1 94 97 PRO B CA 1
ATOM 4129 C C . PRO B 1 97 ? 10.508 -29.984 -8.07 1 94 97 PRO B C 1
ATOM 4131 O O . PRO B 1 97 ? 10.328 -28.844 -8.539 1 94 97 PRO B O 1
ATOM 4134 N N . SER B 1 98 ? 10.773 -31.016 -8.82 1 92.81 98 SER B N 1
ATOM 4135 C CA . SER B 1 98 ? 10.953 -30.891 -10.266 1 92.81 98 SER B CA 1
ATOM 4136 C C . SER B 1 98 ? 9.625 -30.625 -10.969 1 92.81 98 SER B C 1
ATOM 4138 O O . SER B 1 98 ? 9.602 -30.328 -12.164 1 92.81 98 SER B O 1
ATOM 4140 N N . GLN B 1 99 ? 8.562 -30.656 -10.219 1 94.88 99 GLN B N 1
ATOM 4141 C CA . GLN B 1 99 ? 7.234 -30.438 -10.789 1 94.88 99 GLN B CA 1
ATOM 4142 C C . GLN B 1 99 ? 6.652 -29.094 -10.367 1 94.88 99 GLN B C 1
ATOM 4144 O O . GLN B 1 99 ? 5.469 -28.828 -10.578 1 94.88 99 GLN B O 1
ATOM 4149 N N . LEU B 1 100 ? 7.488 -28.266 -9.734 1 96.56 100 LEU B N 1
ATOM 4150 C CA . LEU B 1 100 ? 6.957 -27.016 -9.18 1 96.56 100 LEU B CA 1
ATOM 4151 C C . LEU B 1 100 ? 7.777 -25.828 -9.648 1 96.56 100 LEU B C 1
ATOM 4153 O O . LEU B 1 100 ? 9.008 -25.844 -9.586 1 96.56 100 LEU B O 1
ATOM 4157 N N . VAL B 1 101 ? 7.082 -24.875 -10.172 1 96.44 101 VAL B N 1
ATOM 4158 C CA . VAL B 1 101 ? 7.652 -23.562 -10.43 1 96.44 101 VAL B CA 1
ATOM 4159 C C . VAL B 1 101 ? 6.902 -22.5 -9.617 1 96.44 101 VAL B C 1
ATOM 4161 O O . VAL B 1 101 ? 5.715 -22.266 -9.844 1 96.44 101 VAL B O 1
ATOM 4164 N N . GLN B 1 102 ? 7.605 -21.938 -8.688 1 96.75 102 GLN B N 1
ATOM 4165 C CA . GLN B 1 102 ? 7.047 -20.828 -7.926 1 96.75 102 GLN B CA 1
ATOM 4166 C C . GLN B 1 102 ? 7.367 -19.484 -8.586 1 96.75 102 GLN B C 1
ATOM 4168 O O . GLN B 1 102 ? 8.188 -19.422 -9.508 1 96.75 102 GLN B O 1
ATOM 4173 N N . SER B 1 103 ? 6.703 -18.422 -8.086 1 96.44 103 SER B N 1
ATOM 4174 C CA . SER B 1 103 ? 6.84 -17.109 -8.719 1 96.44 103 SER B CA 1
ATOM 4175 C C . SER B 1 103 ? 8.289 -16.641 -8.711 1 96.44 103 SER B C 1
ATOM 4177 O O . SER B 1 103 ? 8.727 -15.938 -9.617 1 96.44 103 SER B O 1
ATOM 4179 N N . HIS B 1 104 ? 9.086 -17.031 -7.695 1 96.5 104 HIS B N 1
ATOM 4180 C CA . HIS B 1 104 ? 10.445 -16.516 -7.535 1 96.5 104 HIS B CA 1
ATOM 4181 C C . HIS B 1 104 ? 11.469 -17.531 -8.039 1 96.5 104 HIS B C 1
ATOM 4183 O O . HIS B 1 104 ? 12.672 -17.234 -8.078 1 96.5 104 HIS B O 1
ATOM 4189 N N . THR B 1 105 ? 11.07 -18.766 -8.5 1 94.75 105 THR B N 1
ATOM 4190 C CA . THR B 1 105 ? 11.992 -19.781 -8.984 1 94.75 105 THR B CA 1
ATOM 4191 C C . THR B 1 105 ? 12.867 -19.234 -10.109 1 94.75 105 THR B C 1
ATOM 4193 O O . THR B 1 105 ? 14.078 -19.453 -10.117 1 94.75 105 THR B O 1
ATOM 4196 N N . PRO B 1 106 ? 12.297 -18.422 -11.031 1 91.94 106 PRO B N 1
ATOM 4197 C CA . PRO B 1 106 ? 13.109 -17.906 -12.141 1 91.94 106 PRO B CA 1
ATOM 4198 C C . PRO B 1 106 ? 14.195 -16.938 -11.672 1 91.94 106 PRO B C 1
ATOM 4200 O O . PRO B 1 106 ? 15.109 -16.609 -12.438 1 91.94 106 PRO B O 1
ATOM 4203 N N . ALA B 1 107 ? 14.117 -16.422 -10.461 1 94.56 107 ALA B N 1
ATOM 4204 C CA . ALA B 1 107 ? 15.125 -15.508 -9.945 1 94.56 107 ALA B CA 1
ATOM 4205 C C . ALA B 1 107 ? 16.484 -16.188 -9.852 1 94.56 107 ALA B C 1
ATOM 4207 O O . ALA B 1 107 ? 17.516 -15.508 -9.766 1 94.56 107 ALA B O 1
ATOM 4208 N N . LYS B 1 108 ? 16.516 -17.547 -9.875 1 92.25 108 LYS B N 1
ATOM 4209 C CA . LYS B 1 108 ? 17.766 -18.297 -9.883 1 92.25 108 LYS B CA 1
ATOM 4210 C C . LYS B 1 108 ? 18.672 -17.859 -11.023 1 92.25 108 LYS B C 1
ATOM 4212 O O . LYS B 1 108 ? 19.906 -17.891 -10.906 1 92.25 108 LYS B O 1
ATOM 4217 N N . ASN B 1 109 ? 18.062 -17.359 -12.031 1 90 109 ASN B N 1
ATOM 4218 C CA . ASN B 1 109 ? 18.797 -17 -13.242 1 90 109 ASN B CA 1
ATOM 4219 C C . ASN B 1 109 ? 19.484 -15.648 -13.102 1 90 109 ASN B C 1
ATOM 4221 O O . ASN B 1 109 ? 20.25 -15.242 -13.969 1 90 109 ASN B O 1
ATOM 4225 N N . TYR B 1 110 ? 19.266 -14.969 -12.008 1 94.56 110 TYR B N 1
ATOM 4226 C CA . TYR B 1 110 ? 19.766 -13.602 -11.883 1 94.56 110 TYR B CA 1
ATOM 4227 C C . TYR B 1 110 ? 20.953 -13.539 -10.914 1 94.56 110 TYR B C 1
ATOM 4229 O O . TYR B 1 110 ? 21.531 -12.477 -10.695 1 94.56 110 TYR B O 1
ATOM 4237 N N . THR B 1 111 ? 21.375 -14.68 -10.375 1 96.56 111 THR B N 1
ATOM 4238 C CA . THR B 1 111 ? 22.406 -14.719 -9.344 1 96.56 111 THR B CA 1
ATOM 4239 C C . THR B 1 111 ? 23.75 -14.297 -9.914 1 96.56 111 THR B C 1
ATOM 4241 O O . THR B 1 111 ? 24.625 -13.836 -9.18 1 96.56 111 THR B O 1
ATOM 4244 N N . LYS B 1 112 ? 23.953 -14.453 -11.219 1 95.81 112 LYS B N 1
ATOM 4245 C CA . LYS B 1 112 ? 25.219 -14.094 -11.859 1 95.81 112 LYS B CA 1
ATOM 4246 C C . LYS B 1 112 ? 25.297 -12.594 -12.117 1 95.81 112 LYS B C 1
ATOM 4248 O O . LYS B 1 112 ? 26.375 -12.062 -12.367 1 95.81 112 LYS B O 1
ATOM 4253 N N . PHE B 1 113 ? 24.172 -11.914 -12.016 1 95.81 113 PHE B N 1
ATOM 4254 C CA . PHE B 1 113 ? 24.125 -10.516 -12.414 1 95.81 113 PHE B CA 1
ATOM 4255 C C . PHE B 1 113 ? 24.141 -9.609 -11.188 1 95.81 113 PHE B C 1
ATOM 4257 O O . PHE B 1 113 ? 24.578 -8.461 -11.266 1 95.81 113 PHE B O 1
ATOM 4264 N N . TYR B 1 114 ? 23.609 -10.078 -10.086 1 96.81 114 TYR B N 1
ATOM 4265 C CA . TYR B 1 114 ? 23.453 -9.266 -8.883 1 96.81 114 TYR B CA 1
ATOM 4266 C C . TYR B 1 114 ? 24.062 -9.969 -7.672 1 96.81 114 TYR B C 1
ATOM 4268 O O . TYR B 1 114 ? 23.766 -11.141 -7.418 1 96.81 114 TYR B O 1
ATOM 4276 N N . GLU B 1 115 ? 24.812 -9.25 -6.961 1 95.06 115 GLU B N 1
ATOM 4277 C CA . GLU B 1 115 ? 25.5 -9.828 -5.809 1 95.06 115 GLU B CA 1
ATOM 4278 C C . GLU B 1 115 ? 24.781 -9.477 -4.504 1 95.06 115 GLU B C 1
ATOM 4280 O O . GLU B 1 115 ? 24.469 -10.359 -3.705 1 95.06 115 GLU B O 1
ATOM 4285 N N . THR B 1 116 ? 24.656 -8.172 -4.242 1 98.06 116 THR B N 1
ATOM 4286 C CA . THR B 1 116 ? 23.984 -7.668 -3.053 1 98.06 116 THR B CA 1
ATOM 4287 C C . THR B 1 116 ? 22.547 -7.266 -3.373 1 98.06 116 THR B C 1
ATOM 4289 O O . THR B 1 116 ? 22.312 -6.328 -4.141 1 98.06 116 THR B O 1
ATOM 4292 N N . ILE B 1 117 ? 21.562 -8.023 -2.752 1 98.62 117 ILE B N 1
ATOM 4293 C CA . ILE B 1 117 ? 20.188 -7.766 -3.158 1 98.62 117 ILE B CA 1
ATOM 4294 C C . ILE B 1 117 ? 19.328 -7.52 -1.925 1 98.62 117 ILE B C 1
ATOM 4296 O O . ILE B 1 117 ? 19.688 -7.91 -0.814 1 98.62 117 ILE B O 1
ATOM 4300 N N . LEU B 1 118 ? 18.297 -6.762 -2.109 1 98.81 118 LEU B N 1
ATOM 4301 C CA . LEU B 1 118 ? 17.172 -6.672 -1.187 1 98.81 118 LEU B CA 1
ATOM 4302 C C . LEU B 1 118 ? 16.062 -7.637 -1.589 1 98.81 118 LEU B C 1
ATOM 4304 O O . LEU B 1 118 ? 15.594 -7.609 -2.729 1 98.81 118 LEU B O 1
ATOM 4308 N N . VAL B 1 119 ? 15.688 -8.555 -0.706 1 98.88 119 VAL B N 1
ATOM 4309 C CA . VAL B 1 119 ? 14.57 -9.453 -0.956 1 98.88 119 VAL B CA 1
ATOM 4310 C C . VAL B 1 119 ? 13.398 -9.078 -0.06 1 98.88 119 VAL B C 1
ATOM 4312 O O . VAL B 1 119 ? 13.555 -8.922 1.152 1 98.88 119 VAL B O 1
ATOM 4315 N N . VAL B 1 120 ? 12.234 -8.953 -0.683 1 98.62 120 VAL B N 1
ATOM 4316 C CA . VAL B 1 120 ? 11.047 -8.469 0.022 1 98.62 120 VAL B CA 1
ATOM 4317 C C . VAL B 1 120 ? 9.977 -9.555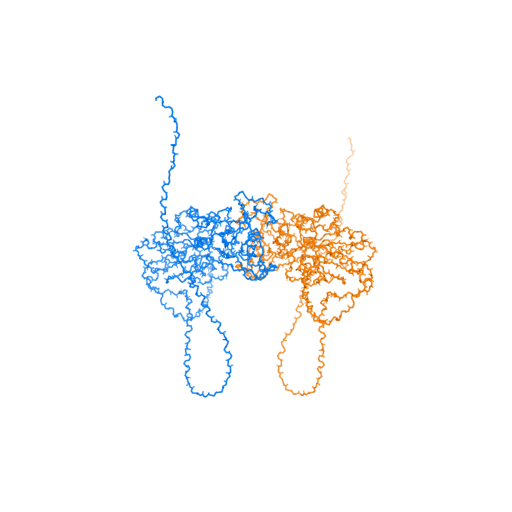 0.02 1 98.62 120 VAL B C 1
ATOM 4319 O O . VAL B 1 120 ? 9.766 -10.234 -0.99 1 98.62 120 VAL B O 1
ATOM 4322 N N . GLY B 1 121 ? 9.25 -9.617 1.14 1 97.75 121 GLY B N 1
ATOM 4323 C CA . GLY B 1 121 ? 8.086 -10.469 1.248 1 97.75 121 GLY B CA 1
ATOM 4324 C C . GLY B 1 121 ? 8.336 -11.727 2.061 1 97.75 121 GLY B C 1
ATOM 4325 O O . GLY B 1 121 ? 9.453 -11.961 2.521 1 97.75 121 GLY B O 1
ATOM 4326 N N . GLY B 1 122 ? 7.203 -12.484 2.293 1 95.94 122 GLY B N 1
ATOM 4327 C CA . GLY B 1 122 ? 7.273 -13.758 2.994 1 95.94 122 GLY B CA 1
ATOM 4328 C C . GLY B 1 122 ? 7.293 -13.609 4.504 1 95.94 122 GLY B C 1
ATOM 4329 O O . GLY B 1 122 ? 7.488 -12.508 5.02 1 95.94 122 GLY B O 1
ATOM 4330 N N . GLU B 1 123 ? 7.156 -14.742 5.168 1 94.81 123 GLU B N 1
ATOM 4331 C CA . GLU B 1 123 ? 7.16 -14.766 6.629 1 94.81 123 GLU B CA 1
ATOM 4332 C C . GLU B 1 123 ? 8.586 -14.781 7.176 1 94.81 123 GLU B C 1
ATOM 4334 O O . GLU B 1 123 ? 9.438 -15.516 6.676 1 94.81 123 GLU B O 1
ATOM 4339 N N . GLY B 1 124 ? 8.797 -13.914 8.172 1 95.19 124 GLY B N 1
ATOM 4340 C CA . GLY B 1 124 ? 10.125 -13.891 8.773 1 95.19 124 GLY B CA 1
ATOM 4341 C C . GLY B 1 124 ? 11.234 -13.641 7.766 1 95.19 124 GLY B C 1
ATOM 4342 O O . GLY B 1 124 ? 11.164 -12.703 6.977 1 95.19 124 GLY B O 1
ATOM 4343 N N . GLU B 1 125 ? 12.273 -14.523 7.82 1 97.5 125 GLU B N 1
ATOM 4344 C CA . GLU B 1 125 ? 13.391 -14.359 6.895 1 97.5 125 GLU B CA 1
ATOM 4345 C C . GLU B 1 125 ? 13.398 -15.453 5.836 1 97.5 125 GLU B C 1
ATOM 4347 O O . GLU B 1 125 ? 14.438 -15.75 5.242 1 97.5 125 GLU B O 1
ATOM 4352 N N . ASN B 1 126 ? 12.234 -16.109 5.621 1 97.12 126 ASN B N 1
ATOM 4353 C CA . ASN B 1 126 ? 12.125 -17.203 4.672 1 97.12 126 ASN B CA 1
ATOM 4354 C C . ASN B 1 126 ? 12.648 -16.812 3.295 1 97.12 126 ASN B C 1
ATOM 4356 O O . ASN B 1 126 ? 13.414 -17.562 2.68 1 97.12 126 ASN B O 1
ATOM 4360 N N . CYS B 1 127 ? 12.273 -15.625 2.857 1 98.38 127 CYS B N 1
ATOM 4361 C CA . CYS B 1 127 ? 12.664 -15.234 1.509 1 98.38 127 CYS B CA 1
ATOM 4362 C C . CYS B 1 127 ? 14.164 -14.969 1.433 1 98.38 127 CYS B C 1
ATOM 4364 O O . CYS B 1 127 ? 14.781 -15.188 0.393 1 98.38 127 CYS B O 1
ATOM 4366 N N . ARG B 1 128 ? 14.781 -14.461 2.514 1 98.62 128 ARG B N 1
ATOM 4367 C CA . ARG B 1 128 ? 16.234 -14.367 2.553 1 98.62 128 ARG B CA 1
ATOM 4368 C C . ARG B 1 128 ? 16.891 -15.734 2.359 1 98.62 128 ARG B C 1
ATOM 4370 O O . ARG B 1 128 ? 17.781 -15.891 1.528 1 98.62 128 ARG B O 1
ATOM 4377 N N . LYS B 1 129 ? 16.422 -16.75 3.094 1 98.38 129 LYS B N 1
ATOM 4378 C CA . LYS B 1 129 ? 16.969 -18.094 3.023 1 98.38 129 LYS B CA 1
ATOM 4379 C C . LYS B 1 129 ? 16.812 -18.688 1.622 1 98.38 129 LYS B C 1
ATOM 4381 O O . LYS B 1 129 ? 17.734 -19.328 1.104 1 98.38 129 LYS B O 1
ATOM 4386 N N . ILE B 1 130 ? 15.68 -18.453 1.024 1 98.38 130 ILE B N 1
ATOM 4387 C CA . ILE B 1 130 ? 15.414 -18.922 -0.33 1 98.38 130 ILE B CA 1
ATOM 4388 C C . ILE B 1 130 ? 16.406 -18.297 -1.302 1 98.38 130 ILE B C 1
ATOM 4390 O O . ILE B 1 130 ? 17.016 -18.984 -2.123 1 98.38 130 ILE B O 1
ATOM 4394 N N . ALA B 1 131 ? 16.547 -16.938 -1.191 1 98.56 131 ALA B N 1
ATOM 4395 C CA . ALA B 1 131 ? 17.453 -16.219 -2.076 1 98.56 131 ALA B CA 1
ATOM 4396 C C . ALA B 1 131 ? 18.891 -16.734 -1.907 1 98.56 131 ALA B C 1
ATOM 4398 O O . ALA B 1 131 ? 19.609 -16.922 -2.891 1 98.56 131 ALA B O 1
ATOM 4399 N N . GLU B 1 132 ? 19.25 -16.969 -0.703 1 98.25 132 GLU B N 1
ATOM 4400 C CA . GLU B 1 132 ? 20.578 -17.516 -0.432 1 98.25 132 GLU B CA 1
ATOM 4401 C C . GLU B 1 132 ? 20.734 -18.922 -1.015 1 98.25 132 GLU B C 1
ATOM 4403 O O . GLU B 1 132 ? 21.766 -19.25 -1.587 1 98.25 132 GLU B O 1
ATOM 4408 N N . GLU B 1 133 ? 19.734 -19.719 -0.897 1 97.19 133 GLU B N 1
ATOM 4409 C CA . GLU B 1 133 ? 19.734 -21.062 -1.483 1 97.19 133 GLU B CA 1
ATOM 4410 C C . GLU B 1 133 ? 19.859 -20.984 -3.004 1 97.19 133 GLU B C 1
ATOM 4412 O O . GLU B 1 133 ? 20.453 -21.875 -3.621 1 97.19 133 GLU B O 1
ATOM 4417 N N . TYR B 1 134 ? 19.219 -19.969 -3.578 1 96.69 134 TYR B N 1
ATOM 4418 C CA . TYR B 1 134 ? 19.312 -19.797 -5.023 1 96.69 134 TYR B CA 1
ATOM 4419 C C . TYR B 1 134 ? 20.719 -19.438 -5.449 1 96.69 134 TYR B C 1
ATOM 4421 O O . TYR B 1 134 ? 21.109 -19.656 -6.605 1 96.69 134 TYR B O 1
ATOM 4429 N N . GLY B 1 135 ? 21.531 -18.797 -4.578 1 97.38 135 GLY B N 1
ATOM 4430 C CA . GLY B 1 135 ? 22.906 -18.484 -4.914 1 97.38 135 GLY B CA 1
ATOM 4431 C C . GLY B 1 135 ? 23.266 -17.031 -4.734 1 97.38 135 GLY B C 1
ATOM 4432 O O . GLY B 1 135 ? 24.391 -16.625 -4.977 1 97.38 135 GLY B O 1
ATOM 4433 N N . PHE B 1 136 ? 22.328 -16.172 -4.262 1 98 136 PHE B N 1
ATOM 4434 C CA . PHE B 1 136 ? 22.656 -14.781 -3.984 1 98 136 PHE B CA 1
ATOM 4435 C C . PHE B 1 136 ? 23.562 -14.664 -2.768 1 98 136 PHE B C 1
ATOM 4437 O O . PHE B 1 136 ? 23.375 -15.375 -1.777 1 98 136 PHE B O 1
ATOM 4444 N N . LYS B 1 137 ? 24.531 -13.812 -2.814 1 97.12 137 LYS B N 1
ATOM 4445 C CA . LYS B 1 137 ? 25.609 -13.805 -1.821 1 97.12 137 LYS B CA 1
ATOM 4446 C C . LYS B 1 137 ? 25.234 -12.93 -0.626 1 97.12 137 LYS B C 1
ATOM 4448 O O . LYS B 1 137 ? 25.328 -13.359 0.522 1 97.12 137 LYS B O 1
ATOM 4453 N N . ASN B 1 138 ? 24.938 -11.641 -0.834 1 97.94 138 ASN B N 1
ATOM 4454 C CA . ASN B 1 138 ? 24.547 -10.695 0.204 1 97.94 138 ASN B CA 1
ATOM 4455 C C . ASN B 1 138 ? 23.062 -10.344 0.108 1 97.94 138 ASN B C 1
ATOM 4457 O O . ASN B 1 138 ? 22.656 -9.594 -0.781 1 97.94 138 ASN B O 1
ATOM 4461 N N . VAL B 1 139 ? 22.312 -10.953 1.069 1 98.75 139 VAL B N 1
ATOM 4462 C CA . VAL B 1 139 ? 20.859 -10.797 0.975 1 98.75 139 VAL B CA 1
ATOM 4463 C C . VAL B 1 139 ? 20.344 -10.023 2.186 1 98.75 139 VAL B C 1
ATOM 4465 O O . VAL B 1 139 ? 20.516 -10.453 3.328 1 98.75 139 VAL B O 1
ATOM 4468 N N . PHE B 1 140 ? 19.75 -8.898 1.964 1 98.88 140 PHE B N 1
ATOM 4469 C CA . PHE B 1 140 ? 19.094 -8.109 3.002 1 98.88 140 PHE B CA 1
ATOM 4470 C C . PHE B 1 140 ? 17.578 -8.141 2.836 1 98.88 140 PHE B C 1
ATOM 4472 O O . PHE B 1 140 ? 17.078 -8.438 1.751 1 98.88 140 PHE B O 1
ATOM 4479 N N . ILE B 1 141 ? 16.875 -7.918 3.916 1 98.88 141 ILE B N 1
ATOM 4480 C CA . ILE B 1 141 ? 15.43 -7.793 3.922 1 98.88 141 ILE B CA 1
ATOM 4481 C C . ILE B 1 141 ? 15.023 -6.48 4.594 1 98.88 141 ILE B C 1
ATOM 4483 O O . ILE B 1 141 ? 15.828 -5.875 5.312 1 98.88 141 ILE B O 1
ATOM 4487 N N . PRO B 1 142 ? 13.789 -5.992 4.406 1 98.56 142 PRO B N 1
ATOM 4488 C CA . PRO B 1 142 ? 13.359 -4.711 4.973 1 98.56 142 PRO B CA 1
ATOM 4489 C C . PRO B 1 142 ? 13.57 -4.641 6.484 1 98.56 142 PRO B C 1
ATOM 4491 O O . PRO B 1 142 ? 13.961 -3.594 7.008 1 98.56 142 PRO B O 1
ATOM 4494 N N . ASP B 1 143 ? 13.398 -5.73 7.156 1 98.38 143 ASP B N 1
ATOM 4495 C CA . ASP B 1 143 ? 13.539 -5.766 8.609 1 98.38 143 ASP B CA 1
ATOM 4496 C C . ASP B 1 143 ? 14.969 -5.422 9.023 1 98.38 143 ASP B C 1
ATOM 4498 O O . ASP B 1 143 ? 15.195 -4.902 10.117 1 98.38 143 ASP B O 1
ATOM 4502 N N . ASP B 1 144 ? 15.938 -5.703 8.18 1 98.88 144 ASP B N 1
ATOM 4503 C CA . ASP B 1 144 ? 17.328 -5.379 8.477 1 98.88 144 ASP B CA 1
ATOM 4504 C C . ASP B 1 144 ? 17.531 -3.867 8.57 1 98.88 144 ASP B C 1
ATOM 4506 O O . ASP B 1 144 ? 18.234 -3.383 9.461 1 98.88 144 ASP B O 1
ATOM 4510 N N . PHE B 1 145 ? 16.938 -3.176 7.699 1 98.56 145 PHE B N 1
ATOM 4511 C CA . PHE B 1 145 ? 17.047 -1.721 7.68 1 98.56 145 PHE B CA 1
ATOM 4512 C C . PHE B 1 145 ? 16.297 -1.111 8.859 1 98.56 145 PHE B C 1
ATOM 4514 O O . PHE B 1 145 ? 16.766 -0.147 9.469 1 98.56 145 PHE B O 1
ATOM 4521 N N . TYR B 1 146 ? 15.133 -1.673 9.156 1 98.19 146 TYR B N 1
ATOM 4522 C CA . TYR B 1 146 ? 14.383 -1.242 10.336 1 98.19 146 TYR B CA 1
ATOM 4523 C C . TYR B 1 146 ? 15.195 -1.461 11.602 1 98.19 146 TYR B C 1
ATOM 4525 O O . TYR B 1 146 ? 15.234 -0.594 12.484 1 98.19 146 TYR B O 1
ATOM 4533 N N . ALA B 1 147 ? 15.82 -2.605 11.688 1 98.06 147 ALA B N 1
ATOM 4534 C CA . ALA B 1 147 ? 16.641 -2.92 12.859 1 98.06 147 ALA B CA 1
ATOM 4535 C C . ALA B 1 147 ? 17.844 -1.979 12.961 1 98.06 147 ALA B C 1
ATOM 4537 O O . ALA B 1 147 ? 18.266 -1.636 14.062 1 98.06 147 ALA B O 1
ATOM 4538 N N . THR B 1 148 ? 18.391 -1.554 11.891 1 98.12 148 THR B N 1
ATOM 4539 C CA . THR B 1 148 ? 19.562 -0.685 11.852 1 98.12 148 THR B CA 1
ATOM 4540 C C . THR B 1 148 ? 19.203 0.738 12.266 1 98.12 148 THR B C 1
ATOM 4542 O O . THR B 1 148 ? 19.953 1.394 12.984 1 98.12 148 THR B O 1
ATOM 4545 N N . ASP B 1 149 ? 18.047 1.256 11.797 1 97.12 149 ASP B N 1
ATOM 4546 C CA . ASP B 1 149 ? 17.516 2.557 12.188 1 97.12 149 ASP B CA 1
ATOM 4547 C C . ASP B 1 149 ? 15.992 2.527 12.234 1 97.12 149 ASP B C 1
ATOM 4549 O O . ASP B 1 149 ? 15.328 2.723 11.219 1 97.12 149 ASP B O 1
ATOM 4553 N N . PRO B 1 150 ? 15.438 2.338 13.414 1 95.56 150 PRO B N 1
ATOM 4554 C CA . PRO B 1 150 ? 13.984 2.193 13.539 1 95.56 150 PRO B CA 1
ATOM 4555 C C . PRO B 1 150 ? 13.227 3.416 13.031 1 95.56 150 PRO B C 1
ATOM 4557 O O . PRO B 1 150 ? 12.023 3.33 12.75 1 95.56 150 PRO B O 1
ATOM 4560 N N . HIS B 1 151 ? 13.883 4.562 12.828 1 95.38 151 HIS B N 1
ATOM 4561 C CA . HIS B 1 151 ? 13.211 5.781 12.383 1 95.38 151 HIS B CA 1
ATOM 4562 C C . HIS B 1 151 ? 12.867 5.703 10.898 1 95.38 151 HIS B C 1
ATOM 4564 O O . HIS B 1 151 ? 12.125 6.547 10.383 1 95.38 151 HIS B O 1
ATOM 4570 N N . ILE B 1 152 ? 13.328 4.629 10.234 1 96.56 152 ILE B N 1
ATOM 4571 C CA . ILE B 1 152 ? 12.984 4.426 8.836 1 96.56 152 ILE B CA 1
ATOM 4572 C C . ILE B 1 152 ? 11.492 4.137 8.711 1 96.56 152 ILE B C 1
ATOM 4574 O O . ILE B 1 152 ? 10.898 4.34 7.645 1 96.56 152 ILE B O 1
ATOM 4578 N N . SER B 1 153 ? 10.906 3.623 9.742 1 94.75 153 SER B N 1
ATOM 4579 C CA . SER B 1 153 ? 9.492 3.27 9.797 1 94.75 153 SER B CA 1
ATOM 4580 C C . SER B 1 153 ? 8.812 3.914 11 1 94.75 153 SER B C 1
ATOM 4582 O O . SER B 1 153 ? 8.508 3.234 11.984 1 94.75 153 SER B O 1
ATOM 4584 N N . PRO B 1 154 ? 8.453 5.121 10.852 1 92.25 154 PRO B N 1
ATOM 4585 C CA . PRO B 1 154 ? 8.031 5.883 12.031 1 92.25 154 PRO B CA 1
ATOM 4586 C C . PRO B 1 154 ? 6.695 5.402 12.594 1 92.25 154 PRO B C 1
ATOM 4588 O O . PRO B 1 154 ? 6.348 5.73 13.727 1 92.25 154 PRO B O 1
ATOM 4591 N N . PHE B 1 155 ? 5.926 4.574 11.883 1 90.62 155 PHE B N 1
ATOM 4592 C CA . PHE B 1 155 ? 4.602 4.184 12.352 1 90.62 155 PHE B CA 1
ATOM 4593 C C . PHE B 1 155 ? 4.605 2.736 12.828 1 90.62 155 PHE B C 1
ATOM 4595 O O . PHE B 1 155 ? 3.561 2.201 13.203 1 90.62 155 PHE B O 1
ATOM 4602 N N . SER B 1 156 ? 5.777 2.148 12.75 1 89.19 156 SER B N 1
ATOM 4603 C CA . SER B 1 156 ? 5.871 0.79 13.273 1 89.19 156 SER B CA 1
ATOM 4604 C C . SER B 1 156 ? 5.746 0.772 14.789 1 89.19 156 SER B C 1
ATOM 4606 O O . SER B 1 156 ? 6.309 1.629 15.477 1 89.19 156 SER B O 1
ATOM 4608 N N . THR B 1 157 ? 4.988 -0.172 15.266 1 82.25 157 THR B N 1
ATOM 4609 C CA . THR B 1 157 ? 4.691 -0.207 16.688 1 82.25 157 THR B CA 1
ATOM 4610 C C . THR B 1 157 ? 5.449 -1.342 17.375 1 82.25 157 THR B C 1
ATOM 4612 O O . THR B 1 157 ? 5.453 -1.444 18.609 1 82.25 157 THR B O 1
ATOM 4615 N N . SER B 1 158 ? 6.051 -2.203 16.656 1 87.81 158 SER B N 1
ATOM 4616 C CA . SER B 1 158 ? 6.773 -3.344 17.203 1 87.81 158 SER B CA 1
ATOM 4617 C C . SER B 1 158 ? 8.281 -3.174 17.047 1 87.81 158 SER B C 1
ATOM 4619 O O . SER B 1 158 ? 8.742 -2.553 16.094 1 87.81 158 SER B O 1
ATOM 4621 N N . PRO B 1 159 ? 9.031 -3.711 18.031 1 93.5 159 PRO B N 1
ATOM 4622 C CA . PRO B 1 159 ? 10.477 -3.719 17.828 1 93.5 159 PRO B CA 1
ATOM 4623 C C . PRO B 1 159 ? 10.914 -4.562 16.641 1 93.5 159 PRO B C 1
ATOM 4625 O O . PRO B 1 159 ? 10.148 -5.414 16.172 1 93.5 159 PRO B O 1
ATOM 4628 N N . PRO B 1 160 ? 12.078 -4.246 16.141 1 95.06 160 PRO B N 1
ATOM 4629 C CA . PRO B 1 160 ? 12.562 -5.105 15.062 1 95.06 160 PRO B CA 1
ATOM 4630 C C . PRO B 1 160 ? 12.648 -6.574 15.469 1 95.06 160 PRO B C 1
ATOM 4632 O O . PRO B 1 160 ? 12.953 -6.879 16.625 1 95.06 160 PRO B O 1
ATOM 4635 N N . PRO B 1 161 ? 12.398 -7.434 14.523 1 95.94 161 PRO B N 1
ATOM 4636 C CA . PRO B 1 161 ? 12.461 -8.859 14.867 1 95.94 161 PRO B CA 1
ATOM 4637 C C . PRO B 1 161 ? 13.883 -9.328 15.18 1 95.94 161 PRO B C 1
ATOM 4639 O O . PRO B 1 161 ? 14.852 -8.734 14.711 1 95.94 161 PRO B O 1
ATOM 4642 N N . ALA B 1 162 ? 13.945 -10.445 15.891 1 96.56 162 ALA B N 1
ATOM 4643 C CA . ALA B 1 162 ? 15.219 -10.969 16.375 1 96.56 162 ALA B CA 1
ATOM 4644 C C . ALA B 1 162 ? 16.078 -11.453 15.211 1 96.56 162 ALA B C 1
ATOM 4646 O O . ALA B 1 162 ? 17.312 -11.414 15.289 1 96.56 162 ALA B O 1
ATOM 4647 N N . TYR B 1 163 ? 15.516 -11.875 14.133 1 97.38 163 TYR B N 1
ATOM 4648 C CA . TYR B 1 163 ? 16.266 -12.453 13.023 1 97.38 163 TYR B CA 1
ATOM 4649 C C . TYR B 1 163 ? 16.891 -11.359 12.156 1 97.38 163 TYR B C 1
ATOM 4651 O O . TYR B 1 163 ? 17.688 -11.641 11.273 1 97.38 163 TYR B O 1
ATOM 4659 N N . ALA B 1 164 ? 16.516 -10.078 12.352 1 98.19 164 ALA B N 1
ATOM 4660 C CA . ALA B 1 164 ? 17 -8.984 11.523 1 98.19 164 ALA B CA 1
ATOM 4661 C C . ALA B 1 164 ? 18.484 -8.75 11.734 1 98.19 164 ALA B C 1
ATOM 4663 O O . ALA B 1 164 ? 19 -8.906 12.852 1 98.19 164 ALA B O 1
ATOM 4664 N N . ARG B 1 165 ? 19.172 -8.367 10.672 1 97.38 165 ARG B N 1
ATOM 4665 C CA . ARG B 1 165 ? 20.594 -8.109 10.672 1 97.38 165 ARG B CA 1
ATOM 4666 C C . ARG B 1 165 ? 20.891 -6.613 10.555 1 97.38 165 ARG B C 1
ATOM 4668 O O . ARG B 1 165 ? 20.078 -5.867 9.992 1 97.38 165 ARG B O 1
ATOM 4675 N N . ASN B 1 166 ? 22.031 -6.211 11.078 1 96.88 166 ASN B N 1
ATOM 4676 C CA . ASN B 1 166 ? 22.453 -4.828 10.883 1 96.88 166 ASN B CA 1
ATOM 4677 C C . ASN B 1 166 ? 23.016 -4.602 9.484 1 96.88 166 ASN B C 1
ATOM 4679 O O . ASN B 1 166 ? 23.75 -5.434 8.961 1 96.88 166 ASN B O 1
ATOM 4683 N N . VAL B 1 167 ? 22.625 -3.498 8.977 1 98.31 167 VAL B N 1
ATOM 4684 C CA . VAL B 1 167 ? 23.094 -3.127 7.645 1 98.31 167 VAL B CA 1
ATOM 4685 C C . VAL B 1 167 ? 24.281 -2.172 7.762 1 98.31 167 VAL B C 1
ATOM 4687 O O . VAL B 1 167 ? 24.141 -1.069 8.297 1 98.31 167 VAL B O 1
ATOM 4690 N N . PRO B 1 168 ? 25.422 -2.508 7.262 1 97.06 168 PRO B N 1
ATOM 4691 C CA . PRO B 1 168 ? 26.578 -1.611 7.328 1 97.06 168 PRO B CA 1
ATOM 4692 C C . PRO B 1 168 ? 26.375 -0.308 6.562 1 97.06 168 PRO B C 1
ATOM 4694 O O . PRO B 1 168 ? 25.734 -0.308 5.5 1 97.06 168 PRO B O 1
ATOM 4697 N N . LYS B 1 169 ? 26.938 0.74 7.078 1 94.25 169 LYS B N 1
ATOM 4698 C CA . LYS B 1 169 ? 26.938 2.012 6.363 1 94.25 169 LYS B CA 1
ATOM 4699 C C . LYS B 1 169 ? 27.578 1.869 4.988 1 94.25 169 LYS B C 1
ATOM 4701 O O . LYS B 1 169 ? 28.625 1.219 4.848 1 94.25 169 LYS B O 1
ATOM 4706 N N . GLY B 1 170 ? 26.953 2.418 4.027 1 95.44 170 GLY B N 1
ATOM 4707 C CA . GLY B 1 170 ? 27.531 2.393 2.691 1 95.44 170 GLY B CA 1
ATOM 4708 C C . GLY B 1 170 ? 27.094 1.186 1.879 1 95.44 170 GLY B C 1
ATOM 4709 O O . GLY B 1 170 ? 27.469 1.055 0.709 1 95.44 170 GLY B O 1
ATOM 4710 N N . THR B 1 171 ? 26.297 0.309 2.432 1 97.94 171 THR B N 1
ATOM 4711 C CA . THR B 1 171 ? 25.812 -0.853 1.698 1 97.94 171 THR B CA 1
ATOM 4712 C C . THR B 1 171 ? 25.125 -0.425 0.402 1 97.94 171 THR B C 1
ATOM 4714 O O . THR B 1 171 ? 24.312 0.49 0.401 1 97.94 171 THR B O 1
ATOM 4717 N N . LYS B 1 172 ? 25.562 -1.083 -0.68 1 98 172 LYS B N 1
ATOM 4718 C CA . LYS B 1 172 ? 24.953 -0.84 -1.987 1 98 172 LYS B CA 1
ATOM 4719 C C . LYS B 1 172 ? 24.094 -2.018 -2.418 1 98 172 LYS B C 1
ATOM 4721 O O . LYS B 1 172 ? 24.562 -3.156 -2.471 1 98 172 LYS B O 1
ATOM 4726 N N . ILE B 1 173 ? 22.828 -1.788 -2.705 1 98.31 173 ILE B N 1
ATOM 4727 C CA . ILE B 1 173 ? 21.906 -2.797 -3.217 1 98.31 173 ILE B CA 1
ATOM 4728 C C . ILE B 1 173 ? 21.922 -2.777 -4.742 1 98.31 173 ILE B C 1
ATOM 4730 O O . ILE B 1 173 ? 21.641 -1.747 -5.359 1 98.31 173 ILE B O 1
ATOM 4734 N N . ASP B 1 174 ? 22.141 -3.961 -5.332 1 97.44 174 ASP B N 1
ATOM 4735 C CA . ASP B 1 174 ? 22.25 -4.082 -6.785 1 97.44 174 ASP B CA 1
ATOM 4736 C C . ASP B 1 174 ? 20.891 -4.293 -7.426 1 97.44 174 ASP B C 1
ATOM 4738 O O . ASP B 1 174 ? 20.672 -3.924 -8.586 1 97.44 174 ASP B O 1
ATOM 4742 N N . ALA B 1 175 ? 20.031 -4.906 -6.719 1 97.88 175 ALA B N 1
ATOM 4743 C CA . ALA B 1 175 ? 18.703 -5.223 -7.23 1 97.88 175 ALA B CA 1
ATOM 4744 C C . ALA B 1 175 ? 17.734 -5.516 -6.086 1 97.88 175 ALA B C 1
ATOM 4746 O O . ALA B 1 175 ? 18.156 -5.895 -4.992 1 97.88 175 ALA B O 1
ATOM 4747 N N . ILE B 1 176 ? 16.516 -5.297 -6.379 1 98.44 176 ILE B N 1
ATOM 4748 C CA . ILE B 1 176 ? 15.438 -5.629 -5.453 1 98.44 176 ILE B CA 1
ATOM 4749 C C . ILE B 1 176 ? 14.562 -6.73 -6.047 1 98.44 176 ILE B C 1
ATOM 4751 O O . ILE B 1 176 ? 14.164 -6.652 -7.215 1 98.44 176 ILE B O 1
ATOM 4755 N N . PHE B 1 177 ? 14.328 -7.781 -5.293 1 98.44 177 PHE B N 1
ATOM 4756 C CA . PHE B 1 177 ? 13.398 -8.844 -5.676 1 98.44 177 PHE B CA 1
ATOM 4757 C C . PHE B 1 177 ? 12.266 -8.961 -4.668 1 98.44 177 PHE B C 1
ATOM 4759 O O . PHE B 1 177 ? 12.5 -9.172 -3.477 1 98.44 177 PHE B O 1
ATOM 4766 N N . VAL B 1 178 ? 11.047 -8.805 -5.113 1 98.69 178 VAL B N 1
ATOM 4767 C CA . VAL B 1 178 ? 9.898 -9.094 -4.266 1 98.69 178 VAL B CA 1
ATOM 4768 C C . VAL B 1 178 ? 9.438 -10.531 -4.5 1 98.69 178 VAL B C 1
ATOM 4770 O O . VAL B 1 178 ? 8.75 -10.82 -5.484 1 98.69 178 VAL B O 1
ATOM 4773 N N . PHE B 1 179 ? 9.75 -11.398 -3.561 1 98.44 179 PHE B N 1
ATOM 4774 C CA . PHE B 1 179 ? 9.586 -12.836 -3.734 1 98.44 179 PHE B CA 1
ATOM 4775 C C . PHE B 1 179 ? 8.18 -13.273 -3.334 1 98.44 179 PHE B C 1
ATOM 4777 O O . PHE B 1 179 ? 7.684 -14.297 -3.805 1 98.44 179 PHE B O 1
ATOM 4784 N N . ASN B 1 180 ? 7.598 -12.555 -2.48 1 98.19 180 ASN B N 1
ATOM 4785 C CA . ASN B 1 180 ? 6.262 -12.852 -1.974 1 98.19 180 ASN B CA 1
ATOM 4786 C C . ASN B 1 180 ? 5.59 -11.602 -1.405 1 98.19 180 ASN B C 1
ATOM 4788 O O . ASN B 1 180 ? 6.199 -10.531 -1.347 1 98.19 180 ASN B O 1
ATOM 4792 N N . ASP B 1 181 ? 4.32 -11.727 -1.055 1 97.44 181 ASP B N 1
ATOM 4793 C CA . ASP B 1 181 ? 3.596 -10.625 -0.424 1 97.44 181 ASP B CA 1
ATOM 4794 C C . ASP B 1 181 ? 4.297 -10.172 0.853 1 97.44 181 ASP B C 1
ATOM 4796 O O . ASP B 1 181 ? 4.57 -10.977 1.743 1 97.44 181 ASP B O 1
ATOM 4800 N N . PRO B 1 182 ? 4.582 -8.859 0.92 1 97 182 PRO B N 1
ATOM 4801 C CA . PRO B 1 182 ? 5.168 -8.375 2.172 1 97 182 PRO B CA 1
ATOM 4802 C C . PRO B 1 182 ? 4.203 -8.469 3.352 1 97 182 PRO B C 1
ATOM 4804 O O . PRO B 1 182 ? 2.998 -8.258 3.184 1 97 182 PRO B O 1
ATOM 4807 N N . ARG B 1 183 ? 4.742 -8.758 4.516 1 95.06 183 ARG B N 1
ATOM 4808 C CA . ARG B 1 183 ? 3.934 -8.828 5.727 1 95.06 183 ARG B CA 1
ATOM 4809 C C . ARG B 1 183 ? 3.754 -7.441 6.344 1 95.06 183 ARG B C 1
ATOM 4811 O O . ARG B 1 183 ? 2.834 -7.227 7.137 1 95.06 183 ARG B O 1
ATOM 4818 N N . ASP B 1 184 ? 4.59 -6.531 6.047 1 96.06 184 ASP B N 1
ATOM 4819 C CA . ASP B 1 184 ? 4.5 -5.113 6.391 1 96.06 184 ASP B CA 1
ATOM 4820 C C . ASP B 1 184 ? 4.598 -4.238 5.141 1 96.06 184 ASP B C 1
ATOM 4822 O O . ASP B 1 184 ? 5.695 -3.889 4.707 1 96.06 184 ASP B O 1
ATOM 4826 N N . TRP B 1 185 ? 3.412 -3.873 4.621 1 97.5 185 TRP B N 1
ATOM 4827 C CA . TRP B 1 185 ? 3.371 -3.125 3.367 1 97.5 185 TRP B CA 1
ATOM 4828 C C . TRP B 1 185 ? 4.035 -1.762 3.525 1 97.5 185 TRP B C 1
ATOM 4830 O O . TRP B 1 185 ? 4.727 -1.292 2.621 1 97.5 185 TRP B O 1
ATOM 4840 N N . ALA B 1 186 ? 3.801 -1.078 4.648 1 97.25 186 ALA B N 1
ATOM 4841 C CA . ALA B 1 186 ? 4.324 0.271 4.852 1 97.25 186 ALA B CA 1
ATOM 4842 C C . ALA B 1 186 ? 5.852 0.271 4.863 1 97.25 186 ALA B C 1
ATOM 4844 O O . ALA B 1 186 ? 6.484 1.025 4.121 1 97.25 186 ALA B O 1
ATOM 4845 N N . LEU B 1 187 ? 6.434 -0.607 5.68 1 97.56 187 LEU B N 1
ATOM 4846 C CA . LEU B 1 187 ? 7.887 -0.701 5.766 1 97.56 187 LEU B CA 1
ATOM 4847 C C . LEU B 1 187 ? 8.484 -1.087 4.418 1 97.56 187 LEU B C 1
ATOM 4849 O O . LEU B 1 187 ? 9.453 -0.472 3.967 1 97.56 187 LEU B O 1
ATOM 4853 N N . SER B 1 188 ? 7.902 -2.076 3.789 1 98.44 188 SER B N 1
ATOM 4854 C CA . SER B 1 188 ? 8.445 -2.57 2.527 1 98.44 188 SER B CA 1
ATOM 4855 C C . SER B 1 188 ? 8.352 -1.51 1.435 1 98.44 188 SER B C 1
ATOM 4857 O O . SER B 1 188 ? 9.289 -1.326 0.66 1 98.44 188 SER B O 1
ATOM 4859 N N . THR B 1 189 ? 7.219 -0.823 1.381 1 98.38 189 THR B N 1
ATOM 4860 C CA . THR B 1 189 ? 7.07 0.266 0.421 1 98.38 189 THR B CA 1
ATOM 4861 C C . THR B 1 189 ? 8.125 1.343 0.659 1 98.38 189 THR B C 1
ATOM 4863 O O . THR B 1 189 ? 8.773 1.805 -0.283 1 98.38 189 THR B O 1
ATOM 4866 N N . GLN B 1 190 ? 8.281 1.729 1.902 1 98.31 190 GLN B N 1
ATOM 4867 C CA . GLN B 1 190 ? 9.242 2.764 2.275 1 98.31 190 GLN B CA 1
ATOM 4868 C C . GLN B 1 190 ? 10.656 2.391 1.833 1 98.31 190 GLN B C 1
ATOM 4870 O O . GLN B 1 190 ? 11.344 3.193 1.198 1 98.31 190 GLN B O 1
ATOM 4875 N N . VAL B 1 191 ? 11.086 1.179 2.105 1 98.38 191 VAL B N 1
ATOM 4876 C CA . VAL B 1 191 ? 12.453 0.745 1.839 1 98.38 191 VAL B CA 1
ATOM 4877 C C . VAL B 1 191 ? 12.672 0.625 0.333 1 98.38 191 VAL B C 1
ATOM 4879 O O . VAL B 1 191 ? 13.703 1.053 -0.185 1 98.38 191 VAL B O 1
ATOM 4882 N N . ILE B 1 192 ? 11.727 0.07 -0.371 1 98.19 192 ILE B N 1
ATOM 4883 C CA . ILE B 1 192 ? 11.836 -0.04 -1.821 1 98.19 192 ILE B CA 1
ATOM 4884 C C . ILE B 1 192 ? 11.984 1.352 -2.434 1 98.19 192 ILE B C 1
ATOM 4886 O O . ILE B 1 192 ? 12.891 1.587 -3.238 1 98.19 192 ILE B O 1
ATOM 4890 N N . ILE B 1 193 ? 11.172 2.271 -2.045 1 96.62 193 ILE B N 1
ATOM 4891 C CA . ILE B 1 193 ? 11.18 3.619 -2.605 1 96.62 193 ILE B CA 1
ATOM 4892 C C . ILE B 1 193 ? 12.477 4.328 -2.232 1 96.62 193 ILE B C 1
ATOM 4894 O O . ILE B 1 193 ? 13.039 5.078 -3.037 1 96.62 193 ILE B O 1
ATOM 4898 N N . ASP B 1 194 ? 12.953 4.145 -0.981 1 96.56 194 ASP B N 1
ATOM 4899 C CA . ASP B 1 194 ? 14.242 4.699 -0.597 1 96.56 194 ASP B CA 1
ATOM 4900 C C . ASP B 1 194 ? 15.336 4.27 -1.572 1 96.56 194 ASP B C 1
ATOM 4902 O O . ASP B 1 194 ? 16.156 5.09 -2 1 96.56 194 ASP B O 1
ATOM 4906 N N . PHE B 1 195 ? 15.32 3.031 -1.945 1 96.62 195 PHE B N 1
ATOM 4907 C CA . PHE B 1 195 ? 16.375 2.535 -2.824 1 96.62 195 PHE B CA 1
ATOM 4908 C C . PHE B 1 195 ? 16.141 2.998 -4.258 1 96.62 195 PHE B C 1
ATOM 4910 O O . PHE B 1 195 ? 17.109 3.287 -4.98 1 96.62 195 PHE B O 1
ATOM 4917 N N . LEU B 1 196 ? 14.906 3.043 -4.684 1 94.94 196 LEU B N 1
ATOM 4918 C CA . LEU B 1 196 ? 14.609 3.555 -6.016 1 94.94 196 LEU B CA 1
ATOM 4919 C C . LEU B 1 196 ? 15.094 4.992 -6.164 1 94.94 196 LEU B C 1
ATOM 4921 O O . LEU B 1 196 ? 15.484 5.414 -7.258 1 94.94 196 LEU B O 1
ATOM 4925 N N . ARG B 1 197 ? 15.094 5.738 -5.066 1 93.44 197 ARG B N 1
ATOM 4926 C CA . ARG B 1 197 ? 15.461 7.152 -5.086 1 93.44 197 ARG B CA 1
ATOM 4927 C C . ARG B 1 197 ? 16.922 7.344 -4.703 1 93.44 197 ARG B C 1
ATOM 4929 O O . ARG B 1 197 ? 17.438 8.461 -4.727 1 93.44 197 ARG B O 1
ATOM 4936 N N . SER B 1 198 ? 17.609 6.324 -4.324 1 94.44 198 SER B N 1
ATOM 4937 C CA . SER B 1 198 ? 18.969 6.391 -3.785 1 94.44 198 SER B CA 1
ATOM 4938 C C . SER B 1 198 ? 19.984 6.762 -4.863 1 94.44 198 SER B C 1
ATOM 4940 O O . SER B 1 198 ? 19.672 6.684 -6.059 1 94.44 198 SER B O 1
ATOM 4942 N N . ASP B 1 199 ? 21.094 7.293 -4.34 1 94.12 199 ASP B N 1
ATOM 4943 C CA . ASP B 1 199 ? 22.234 7.484 -5.227 1 94.12 199 ASP B CA 1
ATOM 4944 C C . ASP B 1 199 ? 22.891 6.148 -5.582 1 94.12 199 ASP B C 1
ATOM 4946 O O . ASP B 1 199 ? 23.734 5.645 -4.84 1 94.12 199 ASP B O 1
ATOM 4950 N N . ASN B 1 200 ? 22.531 5.57 -6.672 1 93.19 200 ASN B N 1
ATOM 4951 C CA . ASN B 1 200 ? 23.109 4.355 -7.238 1 93.19 200 ASN B CA 1
ATOM 4952 C C . ASN B 1 200 ? 22.938 3.164 -6.301 1 93.19 200 ASN B C 1
ATOM 4954 O O . ASN B 1 200 ? 23.859 2.369 -6.121 1 93.19 200 ASN B O 1
ATOM 4958 N N . GLY B 1 201 ? 21.812 3.127 -5.547 1 96 201 GLY B N 1
ATOM 4959 C CA . GLY B 1 201 ? 21.484 1.967 -4.738 1 96 201 GLY B CA 1
ATOM 4960 C C . GLY B 1 201 ? 22.125 1.988 -3.367 1 96 201 GLY B C 1
ATOM 4961 O O . GLY B 1 201 ? 22.031 1.016 -2.615 1 96 201 GLY B O 1
ATOM 4962 N N . VAL B 1 202 ? 22.766 3.121 -2.947 1 97.69 202 VAL B N 1
ATOM 4963 C CA . VAL B 1 202 ? 23.484 3.184 -1.679 1 97.69 202 VAL B CA 1
ATOM 4964 C C . VAL B 1 202 ? 22.516 3.531 -0.551 1 97.69 202 VAL B C 1
ATOM 4966 O O . VAL B 1 202 ? 21.797 4.535 -0.624 1 97.69 202 VAL B O 1
ATOM 4969 N N . TYR B 1 203 ? 22.531 2.723 0.506 1 97.56 203 TYR B N 1
ATOM 4970 C CA . TYR B 1 203 ? 21.672 2.848 1.673 1 97.56 203 TYR B CA 1
ATOM 4971 C C . TYR B 1 203 ? 21.812 4.219 2.316 1 97.56 203 TYR B C 1
ATOM 4973 O O . TYR B 1 203 ? 22.922 4.688 2.551 1 97.56 203 TYR B O 1
ATOM 4981 N N . GLY B 1 204 ? 20.672 4.887 2.553 1 96.19 204 GLY B N 1
ATOM 4982 C CA . GLY B 1 204 ? 20.656 6.129 3.312 1 96.19 204 GLY B CA 1
ATOM 4983 C C . GLY B 1 204 ? 20.969 7.348 2.467 1 96.19 204 GLY B C 1
ATOM 4984 O O . GLY B 1 204 ? 21.203 8.438 3 1 96.19 204 GLY B O 1
ATOM 4985 N N . THR B 1 205 ? 21 7.215 1.132 1 95.62 205 THR B N 1
ATOM 4986 C CA . THR B 1 205 ? 21.328 8.344 0.263 1 95.62 205 THR B CA 1
ATOM 4987 C C . THR B 1 205 ? 20.141 8.695 -0.628 1 95.62 205 THR B C 1
ATOM 4989 O O . THR B 1 205 ? 19.172 7.93 -0.731 1 95.62 205 THR B O 1
ATOM 4992 N N . LEU B 1 206 ? 20.172 9.859 -1.187 1 91.94 206 LEU B N 1
ATOM 4993 C CA . LEU B 1 206 ? 19.234 10.344 -2.197 1 91.94 206 LEU B CA 1
ATOM 4994 C C . LEU B 1 206 ? 19.969 10.797 -3.451 1 91.94 206 LEU B C 1
ATOM 4996 O O . LEU B 1 206 ? 20.984 11.5 -3.361 1 91.94 206 LEU B O 1
ATOM 5000 N N . ALA B 1 207 ? 19.438 10.289 -4.562 1 90.88 207 ALA B N 1
ATOM 5001 C CA . ALA B 1 207 ? 20.031 10.742 -5.82 1 90.88 207 ALA B CA 1
ATOM 5002 C C . ALA B 1 207 ? 19.797 12.234 -6.039 1 90.88 207 ALA B C 1
ATOM 5004 O O . ALA B 1 207 ? 18.75 12.758 -5.66 1 90.88 207 ALA B O 1
ATOM 5005 N N . GLU B 1 208 ? 20.75 12.852 -6.641 1 84.94 208 GLU B N 1
ATOM 5006 C CA . GLU B 1 208 ? 20.547 14.234 -7.055 1 84.94 208 GLU B CA 1
ATOM 5007 C C . GLU B 1 208 ? 19.438 14.344 -8.102 1 84.94 208 GLU B C 1
ATOM 5009 O O . GLU B 1 208 ? 19.281 13.461 -8.945 1 84.94 208 GLU B O 1
ATOM 5014 N N . PRO B 1 209 ? 18.766 15.477 -7.98 1 76 209 PRO B N 1
ATOM 5015 C CA . PRO B 1 209 ? 17.703 15.672 -8.984 1 76 209 PRO B CA 1
ATOM 5016 C C . PRO B 1 209 ? 18.219 15.508 -10.414 1 76 209 PRO B C 1
ATOM 5018 O O . PRO B 1 209 ? 19.281 16.047 -10.758 1 76 209 PRO B O 1
ATOM 5021 N N . GLY B 1 210 ? 17.562 14.711 -11.219 1 74.69 210 GLY B N 1
ATOM 5022 C CA . GLY B 1 210 ? 17.906 14.516 -12.617 1 74.69 210 GLY B CA 1
ATOM 5023 C C . GLY B 1 210 ? 18.906 13.391 -12.82 1 74.69 210 GLY B C 1
ATOM 5024 O O . GLY B 1 210 ? 19.219 13.016 -13.953 1 74.69 210 GLY B O 1
ATOM 5025 N N . HIS B 1 211 ? 19.453 12.773 -11.836 1 79 211 HIS B N 1
ATOM 5026 C CA . HIS B 1 211 ? 20.469 11.742 -11.953 1 79 211 HIS B CA 1
ATOM 5027 C C . HIS B 1 211 ? 20 10.422 -11.352 1 79 211 HIS B C 1
ATOM 5029 O O . HIS B 1 211 ? 20.812 9.57 -10.984 1 79 211 HIS B O 1
ATOM 5035 N N . MET B 1 212 ? 18.797 10.312 -11.297 1 81 212 MET B N 1
ATOM 5036 C CA . MET B 1 212 ? 18.266 9.109 -10.664 1 81 212 MET B CA 1
ATOM 5037 C C . MET B 1 212 ? 18.344 7.914 -11.609 1 81 212 MET B C 1
ATOM 5039 O O . MET B 1 212 ? 17.906 8 -12.758 1 81 212 MET B O 1
ATOM 5043 N N . LYS B 1 213 ? 19.094 6.871 -11.234 1 83.56 213 LYS B N 1
ATOM 5044 C CA . LYS B 1 213 ? 19.094 5.547 -11.852 1 83.56 213 LYS B CA 1
ATOM 5045 C C . LYS B 1 213 ? 18.516 4.496 -10.914 1 83.56 213 LYS B C 1
ATOM 5047 O O . LYS B 1 213 ? 19.234 3.879 -10.133 1 83.56 213 LYS B O 1
ATOM 5052 N N . PRO B 1 214 ? 17.266 4.301 -11.023 1 86.69 214 PRO B N 1
ATOM 5053 C CA . PRO B 1 214 ? 16.609 3.428 -10.047 1 86.69 214 PRO B CA 1
ATOM 5054 C C . PRO B 1 214 ? 17.172 2.012 -10.039 1 86.69 214 PRO B C 1
ATOM 5056 O O . PRO B 1 214 ? 17.516 1.474 -11.094 1 86.69 214 PRO B O 1
ATOM 5059 N N . VAL B 1 215 ? 17.359 1.475 -8.859 1 93.94 215 VAL B N 1
ATOM 5060 C CA . VAL B 1 215 ? 17.781 0.092 -8.664 1 93.94 215 VAL B CA 1
ATOM 5061 C C . VAL B 1 215 ? 16.812 -0.849 -9.391 1 93.94 215 VAL B C 1
ATOM 5063 O O . VAL B 1 215 ? 15.594 -0.707 -9.281 1 93.94 215 VAL B O 1
ATOM 5066 N N . PRO B 1 216 ? 17.359 -1.803 -10.266 1 95.12 216 PRO B N 1
ATOM 5067 C CA . PRO B 1 216 ? 16.469 -2.789 -10.875 1 95.12 216 PRO B CA 1
ATOM 5068 C C . PRO B 1 216 ? 15.578 -3.492 -9.852 1 95.12 216 PRO B C 1
ATOM 5070 O O . PRO B 1 216 ? 16.062 -3.963 -8.82 1 95.12 216 PRO B O 1
ATOM 5073 N N . THR B 1 217 ? 14.336 -3.484 -10.125 1 96.94 217 THR B N 1
ATOM 5074 C CA . THR B 1 217 ? 13.367 -4.035 -9.188 1 96.94 217 THR B CA 1
ATOM 5075 C C . THR B 1 217 ? 12.453 -5.043 -9.875 1 96.94 217 THR B C 1
ATOM 5077 O O . THR B 1 217 ? 11.852 -4.738 -10.906 1 96.94 217 THR B O 1
ATOM 5080 N N . PHE B 1 218 ? 12.398 -6.27 -9.297 1 96.56 218 PHE B N 1
ATOM 5081 C CA . PHE B 1 218 ? 11.641 -7.375 -9.875 1 96.56 218 PHE B CA 1
ATOM 5082 C C . PHE B 1 218 ? 10.508 -7.801 -8.945 1 96.56 218 PHE B C 1
ATOM 5084 O O . PHE B 1 218 ? 10.742 -8.141 -7.785 1 96.56 218 PHE B O 1
ATOM 5091 N N . PHE B 1 219 ? 9.305 -7.707 -9.406 1 97.31 219 PHE B N 1
ATOM 5092 C CA . PHE B 1 219 ? 8.156 -8.328 -8.766 1 97.31 219 PHE B CA 1
ATOM 5093 C C . PHE B 1 219 ? 7.855 -9.688 -9.375 1 97.31 219 PHE B C 1
ATOM 5095 O O . PHE B 1 219 ? 7.715 -9.805 -10.602 1 97.31 219 PHE B O 1
ATOM 5102 N N . THR B 1 220 ? 7.707 -10.68 -8.531 1 97.19 220 THR B N 1
ATOM 5103 C CA . THR B 1 220 ? 7.613 -12.023 -9.086 1 97.19 220 THR B CA 1
ATOM 5104 C C . THR B 1 220 ? 6.156 -12.414 -9.305 1 97.19 220 THR B C 1
ATOM 5106 O O . THR B 1 220 ? 5.867 -13.391 -10.008 1 97.19 220 THR B O 1
ATOM 5109 N N . ASN B 1 221 ? 5.219 -11.742 -8.711 1 97.06 221 ASN B N 1
ATOM 5110 C CA . ASN B 1 221 ? 3.783 -11.992 -8.82 1 97.06 221 ASN B CA 1
ATOM 5111 C C . ASN B 1 221 ? 3.023 -10.711 -9.18 1 97.06 221 ASN B C 1
ATOM 5113 O O . ASN B 1 221 ? 3.002 -9.758 -8.391 1 97.06 221 ASN B O 1
ATOM 5117 N N . SER B 1 222 ? 2.322 -10.758 -10.312 1 92.88 222 SER B N 1
ATOM 5118 C CA . SER B 1 222 ? 1.633 -9.562 -10.789 1 92.88 222 SER B CA 1
ATOM 5119 C C . SER B 1 222 ? 0.138 -9.633 -10.5 1 92.88 222 SER B C 1
ATOM 5121 O O . SER B 1 222 ? -0.614 -8.727 -10.859 1 92.88 222 SER B O 1
ATOM 5123 N N . ASP B 1 223 ? -0.315 -10.664 -9.82 1 95.81 223 ASP B N 1
ATOM 5124 C CA . ASP B 1 223 ? -1.744 -10.812 -9.562 1 95.81 223 ASP B CA 1
ATOM 5125 C C . ASP B 1 223 ? -2.242 -9.758 -8.586 1 95.81 223 ASP B C 1
ATOM 5127 O O . ASP B 1 223 ? -1.744 -9.656 -7.465 1 95.81 223 ASP B O 1
ATOM 5131 N N . ILE B 1 224 ? -3.295 -9.07 -9.008 1 96.44 224 ILE B N 1
ATOM 5132 C CA . ILE B 1 224 ? -3.889 -8.055 -8.141 1 96.44 224 ILE B CA 1
ATOM 5133 C C . ILE B 1 224 ? -4.652 -8.734 -7.008 1 96.44 224 ILE B C 1
ATOM 5135 O O . ILE B 1 224 ? -4.598 -8.281 -5.859 1 96.44 224 ILE B O 1
ATOM 5139 N N . VAL B 1 225 ? -5.379 -9.758 -7.367 1 96.12 225 VAL B N 1
ATOM 5140 C CA . VAL B 1 225 ? -6.133 -10.531 -6.383 1 96.12 225 VAL B CA 1
ATOM 5141 C C . VAL B 1 225 ? -5.898 -12.023 -6.613 1 96.12 225 VAL B C 1
ATOM 5143 O O . VAL B 1 225 ? -5.414 -12.422 -7.676 1 96.12 225 VAL B O 1
ATOM 5146 N N . TRP B 1 226 ? -6.223 -12.805 -5.641 1 94.44 226 TRP B N 1
ATOM 5147 C CA . TRP B 1 226 ? -6.129 -14.258 -5.715 1 94.44 226 TRP B CA 1
ATOM 5148 C C . TRP B 1 226 ? -7.18 -14.914 -4.828 1 94.44 226 TRP B C 1
ATOM 5150 O O . TRP B 1 226 ? -7.773 -14.258 -3.967 1 94.44 226 TRP B O 1
ATOM 5160 N N . ALA B 1 227 ? -7.48 -16.141 -5.105 1 92.69 227 ALA B N 1
ATOM 5161 C CA . ALA B 1 227 ? -8.469 -16.906 -4.344 1 92.69 227 ALA B CA 1
ATOM 5162 C C . ALA B 1 227 ? -7.859 -17.469 -3.064 1 92.69 227 ALA B C 1
ATOM 5164 O O . ALA B 1 227 ? -7.008 -18.359 -3.115 1 92.69 227 ALA B O 1
ATOM 5165 N N . SER B 1 228 ? -8.305 -16.922 -1.943 1 92.81 228 SER B N 1
ATOM 5166 C CA . SER B 1 228 ? -7.883 -17.344 -0.615 1 92.81 228 SER B CA 1
ATOM 5167 C C . SER B 1 228 ? -9.016 -18.047 0.126 1 92.81 228 SER B C 1
ATOM 5169 O O . SER B 1 228 ? -10.023 -18.438 -0.481 1 92.81 228 SER B O 1
ATOM 5171 N N . THR B 1 229 ? -8.836 -18.312 1.433 1 93.31 229 THR B N 1
ATOM 5172 C CA . THR B 1 229 ? -9.859 -18.938 2.268 1 93.31 229 THR B CA 1
ATOM 5173 C C . THR B 1 229 ? -11.078 -18.016 2.395 1 93.31 229 THR B C 1
ATOM 5175 O O . THR B 1 229 ? -12.211 -18.5 2.486 1 93.31 229 THR B O 1
ATOM 5178 N N . TYR B 1 230 ? -10.844 -16.719 2.467 1 94.94 230 TYR B N 1
ATOM 5179 C CA . TYR B 1 230 ? -11.961 -15.781 2.504 1 94.94 230 TYR B CA 1
ATOM 5180 C C . TYR B 1 230 ? -12.844 -15.93 1.271 1 94.94 230 TYR B C 1
ATOM 5182 O O . TYR B 1 230 ? -12.344 -16.188 0.171 1 94.94 230 TYR B O 1
ATOM 5190 N N . HIS B 1 231 ? -14.109 -15.773 1.394 1 92.56 231 HIS B N 1
ATOM 5191 C CA . HIS B 1 231 ? -15.062 -16.078 0.337 1 92.56 231 HIS B CA 1
ATOM 5192 C C . HIS B 1 231 ? -14.914 -15.125 -0.841 1 92.56 231 HIS B C 1
ATOM 5194 O O . HIS B 1 231 ? -15.305 -15.445 -1.963 1 92.56 231 HIS B O 1
ATOM 5200 N N . MET B 1 232 ? -14.32 -13.969 -0.605 1 92.25 232 MET B N 1
ATOM 5201 C CA . MET B 1 232 ? -14.008 -13.031 -1.674 1 92.25 232 MET B CA 1
ATOM 5202 C C . MET B 1 232 ? -12.508 -13.008 -1.957 1 92.25 232 MET B C 1
ATOM 5204 O O . MET B 1 232 ? -11.695 -13.148 -1.04 1 92.25 232 MET B O 1
ATOM 5208 N N . PRO B 1 233 ? -12.148 -12.766 -3.207 1 93.06 233 PRO B N 1
ATOM 5209 C CA . PRO B 1 233 ? -10.719 -12.695 -3.506 1 93.06 233 PRO B CA 1
ATOM 5210 C C . PRO B 1 233 ? -9.984 -11.656 -2.662 1 93.06 233 PRO B C 1
ATOM 5212 O O . PRO B 1 233 ? -10.562 -10.633 -2.305 1 93.06 233 PRO B O 1
ATOM 5215 N N . ARG B 1 234 ? -8.75 -11.93 -2.344 1 96.75 234 ARG B N 1
ATOM 5216 C CA . ARG B 1 234 ? -7.926 -11.062 -1.508 1 96.75 234 ARG B CA 1
ATOM 5217 C C . ARG B 1 234 ? -6.801 -10.422 -2.318 1 96.75 234 ARG B C 1
ATOM 5219 O O . ARG B 1 234 ? -6.402 -10.953 -3.357 1 96.75 234 ARG B O 1
ATOM 5226 N N . LEU B 1 235 ? -6.301 -9.305 -1.798 1 97.56 235 LEU B N 1
ATOM 5227 C CA . LEU B 1 235 ? -5.219 -8.602 -2.475 1 97.56 235 LEU B CA 1
ATOM 5228 C C . LEU B 1 235 ? -3.939 -9.438 -2.467 1 97.56 235 LEU B C 1
ATOM 5230 O O . LEU B 1 235 ? -3.621 -10.086 -1.466 1 97.56 235 LEU B O 1
ATOM 5234 N N . GLY B 1 236 ? -3.246 -9.398 -3.619 1 96.69 236 GLY B N 1
ATOM 5235 C CA . GLY B 1 236 ? -1.974 -10.094 -3.742 1 96.69 236 GLY B CA 1
ATOM 5236 C C . GLY B 1 236 ? -0.809 -9.164 -4.016 1 96.69 236 GLY B C 1
ATOM 5237 O O . GLY B 1 236 ? -0.933 -7.945 -3.869 1 96.69 236 GLY B O 1
ATOM 5238 N N . GLN B 1 237 ? 0.347 -9.773 -4.371 1 97.69 237 GLN B N 1
ATOM 5239 C CA . GLN B 1 237 ? 1.584 -9.031 -4.59 1 97.69 237 GLN B CA 1
ATOM 5240 C C . GLN B 1 237 ? 1.408 -7.98 -5.68 1 97.69 237 GLN B C 1
ATOM 5242 O O . GLN B 1 237 ? 2.018 -6.91 -5.621 1 97.69 237 GLN B O 1
ATOM 5247 N N . GLY B 1 238 ? 0.61 -8.305 -6.688 1 97.19 238 GLY B N 1
ATOM 5248 C CA . GLY B 1 238 ? 0.347 -7.336 -7.738 1 97.19 238 GLY B CA 1
ATOM 5249 C C . GLY B 1 238 ? -0.264 -6.047 -7.223 1 97.19 238 GLY B C 1
ATOM 5250 O O . GLY B 1 238 ? -0.009 -4.969 -7.766 1 97.19 238 GLY B O 1
ATOM 5251 N N . ALA B 1 239 ? -1.135 -6.16 -6.27 1 98 239 ALA B N 1
ATOM 5252 C CA . ALA B 1 239 ? -1.683 -4.961 -5.633 1 98 239 ALA B CA 1
ATOM 5253 C C . ALA B 1 239 ? -0.585 -4.156 -4.945 1 98 239 ALA B C 1
ATOM 5255 O O . ALA B 1 239 ? -0.559 -2.926 -5.035 1 98 239 ALA B O 1
ATOM 5256 N N . PHE B 1 240 ? 0.285 -4.852 -4.242 1 98.44 240 PHE B N 1
ATOM 5257 C CA . PHE B 1 240 ? 1.424 -4.188 -3.619 1 98.44 240 PHE B CA 1
ATOM 5258 C C . PHE B 1 240 ? 2.287 -3.494 -4.668 1 98.44 240 PHE B C 1
ATOM 5260 O O . PHE B 1 240 ? 2.729 -2.361 -4.465 1 98.44 240 PHE B O 1
ATOM 5267 N N . LYS B 1 241 ? 2.521 -4.148 -5.754 1 97.5 241 LYS B N 1
ATOM 5268 C CA . LYS B 1 241 ? 3.262 -3.562 -6.867 1 97.5 241 LYS B CA 1
ATOM 5269 C C . LYS B 1 241 ? 2.6 -2.277 -7.355 1 97.5 241 LYS B C 1
ATOM 5271 O O . LYS B 1 241 ? 3.273 -1.268 -7.57 1 97.5 241 LYS B O 1
ATOM 5276 N N . GLU B 1 242 ? 1.322 -2.354 -7.52 1 96.62 242 GLU B N 1
ATOM 5277 C CA . GLU B 1 242 ? 0.561 -1.188 -7.957 1 96.62 242 GLU B CA 1
ATOM 5278 C C . GLU B 1 242 ? 0.734 -0.02 -6.988 1 96.62 242 GLU B C 1
ATOM 5280 O O . GLU B 1 242 ? 0.85 1.132 -7.414 1 96.62 242 GLU B O 1
ATOM 5285 N N . ALA B 1 243 ? 0.721 -0.303 -5.715 1 97.75 243 ALA B N 1
ATOM 5286 C CA . ALA B 1 243 ? 0.924 0.73 -4.703 1 97.75 243 ALA B CA 1
ATOM 5287 C C . ALA B 1 243 ? 2.275 1.417 -4.883 1 97.75 243 ALA B C 1
ATOM 5289 O O . ALA B 1 243 ? 2.348 2.645 -4.961 1 97.75 243 ALA B O 1
ATOM 5290 N N . VAL B 1 244 ? 3.348 0.634 -4.98 1 97.31 244 VAL B N 1
ATOM 5291 C CA . VAL B 1 244 ? 4.695 1.176 -5.129 1 97.31 244 VAL B CA 1
ATOM 5292 C C . VAL B 1 244 ? 4.781 2.008 -6.406 1 97.31 244 VAL B C 1
ATOM 5294 O O . VAL B 1 244 ? 5.305 3.123 -6.395 1 97.31 244 VAL B O 1
ATOM 5297 N N . LEU B 1 245 ? 4.199 1.484 -7.473 1 95.06 245 LEU B N 1
ATOM 5298 C CA . LEU B 1 245 ? 4.242 2.123 -8.781 1 95.06 245 LEU B CA 1
ATOM 5299 C C . LEU B 1 245 ? 3.533 3.473 -8.758 1 95.06 245 LEU B C 1
ATOM 5301 O O . LEU B 1 245 ? 3.941 4.406 -9.445 1 95.06 245 LEU B O 1
ATOM 5305 N N . SER B 1 246 ? 2.504 3.547 -7.996 1 95.06 246 SER B N 1
ATOM 5306 C CA . SER B 1 246 ? 1.688 4.758 -7.984 1 95.06 246 SER B CA 1
ATOM 5307 C C . SER B 1 246 ? 2.275 5.809 -7.051 1 95.06 246 SER B C 1
ATOM 5309 O O . SER B 1 246 ? 2.162 7.008 -7.309 1 95.06 246 SER B O 1
ATOM 5311 N N . ILE B 1 247 ? 2.85 5.387 -5.965 1 96.75 247 ILE B N 1
ATOM 5312 C CA . ILE B 1 247 ? 3.363 6.297 -4.949 1 96.75 247 ILE B CA 1
ATOM 5313 C C . ILE B 1 247 ? 4.645 6.957 -5.449 1 96.75 247 ILE B C 1
ATOM 5315 O O . ILE B 1 247 ? 4.836 8.164 -5.281 1 96.75 247 ILE B O 1
ATOM 5319 N N . PHE B 1 248 ? 5.527 6.262 -6.152 1 94.94 248 PHE B N 1
ATOM 5320 C CA . PHE B 1 248 ? 6.891 6.672 -6.477 1 94.94 248 PHE B CA 1
ATOM 5321 C C . PHE B 1 248 ? 6.887 7.984 -7.254 1 94.94 248 PHE B C 1
ATOM 5323 O O . PHE B 1 248 ? 7.527 8.953 -6.84 1 94.94 248 PHE B O 1
ATOM 5330 N N . PRO B 1 249 ? 6.07 8.117 -8.305 1 92.06 249 PRO B N 1
ATOM 5331 C CA . PRO B 1 249 ? 6.121 9.352 -9.094 1 92.06 249 PRO B CA 1
ATOM 5332 C C . PRO B 1 249 ? 5.52 10.547 -8.367 1 92.06 249 PRO B C 1
ATOM 5334 O O . PRO B 1 249 ? 5.672 11.688 -8.812 1 92.06 249 PRO B O 1
ATOM 5337 N N . ARG B 1 250 ? 4.832 10.273 -7.262 1 92.38 250 ARG B N 1
ATOM 5338 C CA . ARG B 1 250 ? 4.176 11.359 -6.527 1 92.38 250 ARG B CA 1
ATOM 5339 C C . ARG B 1 250 ? 5.133 11.992 -5.523 1 92.38 250 ARG B C 1
ATOM 5341 O O . ARG B 1 250 ? 4.84 13.055 -4.965 1 92.38 250 ARG B O 1
ATOM 5348 N N . ILE B 1 251 ? 6.215 11.375 -5.246 1 91.19 251 ILE B N 1
ATOM 5349 C CA . ILE B 1 251 ? 7.191 11.906 -4.305 1 91.19 251 ILE B CA 1
ATOM 5350 C C . ILE B 1 251 ? 7.965 13.055 -4.957 1 91.19 251 ILE B C 1
ATOM 5352 O O . ILE B 1 251 ? 8.469 12.914 -6.07 1 91.19 251 ILE B O 1
ATOM 5356 N N . PRO B 1 252 ? 8.094 14.18 -4.25 1 82.25 252 PRO B N 1
ATOM 5357 C CA . PRO B 1 252 ? 8.852 15.305 -4.812 1 82.25 252 PRO B CA 1
ATOM 5358 C C . PRO B 1 252 ? 10.266 14.906 -5.23 1 82.25 252 PRO B C 1
ATOM 5360 O O . PRO B 1 252 ? 10.969 14.234 -4.473 1 82.25 252 PRO B O 1
ATOM 5363 N N . GLY B 1 253 ? 10.586 15.273 -6.461 1 77.38 253 GLY B N 1
ATOM 5364 C CA . GLY B 1 253 ? 11.938 15.023 -6.941 1 77.38 253 GLY B CA 1
ATOM 5365 C C . GLY B 1 253 ? 12.078 13.703 -7.672 1 77.38 253 GLY B C 1
ATOM 5366 O O . GLY B 1 253 ? 13.102 13.445 -8.305 1 77.38 253 GLY B O 1
ATOM 5367 N N . ALA B 1 254 ? 11.055 12.898 -7.449 1 78.56 254 ALA B N 1
ATOM 5368 C CA . ALA B 1 254 ? 11.133 11.617 -8.141 1 78.56 254 ALA B CA 1
ATOM 5369 C C . ALA B 1 254 ? 10.93 11.789 -9.648 1 78.56 254 ALA B C 1
ATOM 5371 O O . ALA B 1 254 ? 9.93 12.367 -10.078 1 78.56 254 ALA B O 1
ATOM 5372 N N . THR B 1 255 ? 12.07 11.727 -10.289 1 72.12 255 THR B N 1
ATOM 5373 C CA . THR B 1 255 ? 12.039 11.859 -11.742 1 72.12 255 THR B CA 1
ATOM 5374 C C . THR B 1 255 ? 12.367 10.523 -12.406 1 72.12 255 THR B C 1
ATOM 5376 O O . THR B 1 255 ? 13.062 9.688 -11.828 1 72.12 255 THR B O 1
ATOM 5379 N N . GLY B 1 256 ? 11.758 10.305 -13.461 1 68.88 256 GLY B N 1
ATOM 5380 C CA . GLY B 1 256 ? 12.039 9.102 -14.227 1 68.88 256 GLY B CA 1
ATOM 5381 C C . GLY B 1 256 ? 11.18 7.922 -13.82 1 68.88 256 GLY B C 1
ATOM 5382 O O . GLY B 1 256 ? 10.555 7.938 -12.758 1 68.88 256 GLY B O 1
ATOM 5383 N N . GLY B 1 257 ? 10.516 7.297 -14.523 1 71.88 257 GLY B N 1
ATOM 5384 C CA . GLY B 1 257 ? 9.672 6.129 -14.328 1 71.88 257 GLY B CA 1
ATOM 5385 C C . GLY B 1 257 ? 10.398 4.969 -13.68 1 71.88 257 GLY B C 1
ATOM 5386 O O . GLY B 1 257 ? 11.594 4.777 -13.906 1 71.88 257 GLY B O 1
ATOM 5387 N N . ALA B 1 258 ? 9.93 4.547 -12.344 1 75.12 258 ALA B N 1
ATOM 5388 C CA . ALA B 1 258 ? 10.438 3.281 -11.828 1 75.12 258 ALA B CA 1
ATOM 5389 C C . ALA B 1 258 ? 10.086 2.123 -12.758 1 75.12 258 ALA B C 1
ATOM 5391 O O . ALA B 1 258 ? 8.961 2.029 -13.242 1 75.12 258 ALA B O 1
ATOM 5392 N N . HIS B 1 259 ? 11.164 1.471 -13.25 1 79.62 259 HIS B N 1
ATOM 5393 C CA . HIS B 1 259 ? 10.898 0.291 -14.062 1 79.62 259 HIS B CA 1
ATOM 5394 C C . HIS B 1 259 ? 10.82 -0.966 -13.203 1 79.62 259 HIS B C 1
ATOM 5396 O O . HIS B 1 259 ? 11.844 -1.541 -12.836 1 79.62 259 HIS B O 1
ATOM 5402 N N . LEU B 1 260 ? 9.617 -1.247 -12.82 1 89.19 260 LEU B N 1
ATOM 5403 C CA . LEU B 1 260 ? 9.352 -2.469 -12.07 1 89.19 260 LEU B CA 1
ATOM 5404 C C . LEU B 1 260 ? 9.078 -3.637 -13.016 1 89.19 260 LEU B C 1
ATOM 5406 O O . LEU B 1 260 ? 8.125 -3.594 -13.797 1 89.19 260 LEU B O 1
ATOM 5410 N N . ARG B 1 261 ? 9.953 -4.609 -12.984 1 90.88 261 ARG B N 1
ATOM 5411 C CA . ARG B 1 261 ? 9.828 -5.758 -13.875 1 90.88 261 ARG B CA 1
ATOM 5412 C C . ARG B 1 261 ? 9.094 -6.906 -13.195 1 90.88 261 ARG B C 1
ATOM 5414 O O . ARG B 1 261 ? 9.117 -7.016 -11.961 1 90.88 261 ARG B O 1
ATOM 5421 N N . SER B 1 262 ? 8.445 -7.711 -14.031 1 92.25 262 SER B N 1
ATOM 5422 C CA . SER B 1 262 ? 7.75 -8.898 -13.531 1 92.25 262 SER B CA 1
ATOM 5423 C C . SER B 1 262 ? 8.469 -10.172 -13.953 1 92.25 262 SER B C 1
ATOM 5425 O O . SER B 1 262 ? 9.023 -10.25 -15.055 1 92.25 262 SER B O 1
ATOM 5427 N N . LEU B 1 263 ? 8.469 -11.203 -13.094 1 92.62 263 LEU B N 1
ATOM 5428 C CA . LEU B 1 263 ? 9.141 -12.461 -13.406 1 92.62 263 LEU B CA 1
ATOM 5429 C C . LEU B 1 263 ? 8.133 -13.602 -13.5 1 92.62 263 LEU B C 1
ATOM 5431 O O . LEU B 1 263 ? 8.312 -14.523 -14.297 1 92.62 263 LEU B O 1
ATOM 5435 N N . GLY B 1 264 ? 7.105 -13.633 -12.75 1 93.88 264 GLY B N 1
ATOM 5436 C CA . GLY B 1 264 ? 6.117 -14.695 -12.75 1 93.88 264 GLY B CA 1
ATOM 5437 C C . GLY B 1 264 ? 5.109 -14.578 -13.883 1 93.88 264 GLY B C 1
ATOM 5438 O O . GLY B 1 264 ? 5.328 -13.836 -14.836 1 93.88 264 GLY B O 1
ATOM 5439 N N . LYS B 1 265 ? 4.023 -15.484 -13.797 1 95.06 265 LYS B N 1
ATOM 5440 C CA . LYS B 1 265 ? 2.943 -15.375 -14.773 1 95.06 265 LYS B CA 1
ATOM 5441 C C . LYS B 1 265 ? 2.406 -13.945 -14.836 1 95.06 265 LYS B C 1
ATOM 5443 O O . LYS B 1 265 ? 2.367 -13.25 -13.828 1 95.06 265 LYS B O 1
ATOM 5448 N N . PRO B 1 266 ? 2.174 -13.43 -16.062 1 95.62 266 PRO B N 1
ATOM 5449 C CA . PRO B 1 266 ? 2.029 -14.062 -17.375 1 95.62 266 PRO B CA 1
ATOM 5450 C C . PRO B 1 266 ? 3.287 -13.945 -18.234 1 95.62 266 PRO B C 1
ATOM 5452 O O . PRO B 1 266 ? 3.213 -14.039 -19.453 1 95.62 266 PRO B O 1
ATOM 5455 N N . THR B 1 267 ? 4.402 -13.703 -17.656 1 92.25 267 THR B N 1
ATOM 5456 C CA . THR B 1 267 ? 5.602 -13.398 -18.438 1 92.25 267 THR B CA 1
ATOM 5457 C C . THR B 1 267 ? 6.117 -14.648 -19.141 1 92.25 267 THR B C 1
ATOM 5459 O O . THR B 1 267 ? 5.93 -15.766 -18.641 1 92.25 267 THR B O 1
ATOM 5462 N N . THR B 1 268 ? 6.848 -14.43 -20.219 1 90.31 268 THR B N 1
ATOM 5463 C CA . THR B 1 268 ? 7.402 -15.516 -21.016 1 90.31 268 THR B CA 1
ATOM 5464 C C . THR B 1 268 ? 8.43 -16.312 -20.203 1 90.31 268 THR B C 1
ATOM 5466 O O . THR B 1 268 ? 8.477 -17.531 -20.281 1 90.31 268 THR B O 1
ATOM 5469 N N . PRO B 1 269 ? 9.195 -15.641 -19.375 1 86.81 269 PRO B N 1
ATOM 5470 C CA . PRO B 1 269 ? 10.18 -16.391 -18.594 1 86.81 269 PRO B CA 1
ATOM 5471 C C . PRO B 1 269 ? 9.539 -17.453 -17.688 1 86.81 269 PRO B C 1
ATOM 5473 O O . PRO B 1 269 ? 10.086 -18.547 -17.547 1 86.81 269 PRO B O 1
ATOM 5476 N N . ALA B 1 270 ? 8.484 -17.188 -17.156 1 91.88 270 ALA B N 1
ATOM 5477 C CA . ALA B 1 270 ? 7.809 -18.141 -16.297 1 91.88 270 ALA B CA 1
ATOM 5478 C C . ALA B 1 270 ? 7.359 -19.375 -17.078 1 91.88 270 ALA B C 1
ATOM 5480 O O . ALA B 1 270 ? 7.613 -20.5 -16.672 1 91.88 270 ALA B O 1
ATOM 5481 N N . PHE B 1 271 ? 6.797 -19.219 -18.219 1 94.75 271 PHE B N 1
ATOM 5482 C CA . PHE B 1 271 ? 6.281 -20.312 -19.047 1 94.75 271 PHE B CA 1
ATOM 5483 C C . PHE B 1 271 ? 7.418 -21.094 -19.688 1 94.75 271 PHE B C 1
ATOM 5485 O O . PHE B 1 271 ? 7.328 -22.312 -19.859 1 94.75 271 PHE B O 1
ATOM 5492 N N . ARG B 1 272 ? 8.43 -20.344 -20.016 1 92.25 272 ARG B N 1
ATOM 5493 C CA . ARG B 1 272 ? 9.617 -21.016 -20.547 1 92.25 272 ARG B CA 1
ATOM 5494 C C . ARG B 1 272 ? 10.227 -21.953 -19.516 1 92.25 272 ARG B C 1
ATOM 5496 O O . ARG B 1 272 ? 10.625 -23.078 -19.844 1 92.25 272 ARG B O 1
ATOM 5503 N N . TYR B 1 273 ? 10.297 -21.469 -18.359 1 90.38 273 TYR B N 1
ATOM 5504 C CA . TYR B 1 273 ? 10.836 -22.297 -17.281 1 90.38 273 TYR B CA 1
ATOM 5505 C C . TYR B 1 273 ? 9.977 -23.547 -17.062 1 90.38 273 TYR B C 1
ATOM 5507 O O . TYR B 1 273 ? 10.492 -24.656 -16.938 1 90.38 273 TYR B O 1
ATOM 5515 N N . ALA B 1 274 ? 8.719 -23.391 -17.016 1 93.69 274 ALA B N 1
ATOM 5516 C CA . ALA B 1 274 ? 7.773 -24.5 -16.844 1 93.69 274 ALA B CA 1
ATOM 5517 C C . ALA B 1 274 ? 7.895 -25.516 -17.969 1 93.69 274 ALA B C 1
ATOM 5519 O O . ALA B 1 274 ? 7.906 -26.719 -17.734 1 93.69 274 ALA B O 1
ATOM 5520 N N . GLN B 1 275 ? 8.016 -25.031 -19.172 1 92.25 275 GLN B N 1
ATOM 5521 C CA . GLN B 1 275 ? 8.141 -25.891 -20.344 1 92.25 275 GLN B CA 1
ATOM 5522 C C . GLN B 1 275 ? 9.414 -26.734 -20.266 1 92.25 275 GLN B C 1
ATOM 5524 O O . GLN B 1 275 ? 9.398 -27.922 -20.594 1 92.25 275 GLN B O 1
ATOM 5529 N N . ARG B 1 276 ? 10.445 -26.094 -19.859 1 89.62 276 ARG B N 1
ATOM 5530 C CA . ARG B 1 276 ? 11.711 -26.812 -19.719 1 89.62 276 ARG B CA 1
ATOM 5531 C C . ARG B 1 276 ? 11.578 -27.984 -18.766 1 89.62 276 ARG B C 1
ATOM 5533 O O . ARG B 1 276 ? 12.055 -29.094 -19.047 1 89.62 276 ARG B O 1
ATOM 5540 N N . LEU B 1 277 ? 10.984 -27.766 -17.672 1 88.94 277 LEU B N 1
ATOM 5541 C CA . LEU B 1 277 ? 10.805 -28.812 -16.672 1 88.94 277 LEU B CA 1
ATOM 5542 C C . LEU B 1 277 ? 9.898 -29.922 -17.219 1 88.94 277 LEU B C 1
ATOM 5544 O O . LEU B 1 277 ? 10.164 -31.109 -17 1 88.94 277 LEU B O 1
ATOM 5548 N N . LEU B 1 278 ? 8.852 -29.547 -17.875 1 89.31 278 LEU B N 1
ATOM 5549 C CA . LEU B 1 278 ? 7.93 -30.5 -18.469 1 89.31 278 LEU B CA 1
ATOM 5550 C C . LEU B 1 278 ? 8.641 -31.359 -19.5 1 89.31 278 LEU B C 1
ATOM 5552 O O . LEU B 1 278 ? 8.422 -32.562 -19.578 1 89.31 278 LEU B O 1
ATOM 5556 N N . GLU B 1 279 ? 9.445 -30.688 -20.297 1 85.62 279 GLU B N 1
ATOM 5557 C CA . GLU B 1 279 ? 10.211 -31.391 -21.312 1 85.62 279 GLU B CA 1
ATOM 5558 C C . GLU B 1 279 ? 11.172 -32.406 -20.703 1 85.62 279 GLU B C 1
ATOM 5560 O O . GLU B 1 279 ? 11.305 -33.531 -21.203 1 85.62 279 GLU B O 1
ATOM 5565 N N . GLN B 1 280 ? 11.797 -31.984 -19.703 1 83.75 280 GLN B N 1
ATOM 5566 C CA . GLN B 1 280 ? 12.719 -32.875 -19.016 1 83.75 280 GLN B CA 1
ATOM 5567 C C . GLN B 1 280 ? 11.992 -34.125 -18.484 1 83.75 280 GLN B C 1
ATOM 5569 O O . GLN B 1 280 ? 12.508 -35.219 -18.578 1 83.75 280 GLN B O 1
ATOM 5574 N N . ASN B 1 281 ? 10.883 -33.906 -17.969 1 80.25 281 ASN B N 1
ATOM 5575 C CA . ASN B 1 281 ? 10.07 -35.031 -17.453 1 80.25 281 ASN B CA 1
ATOM 5576 C C . ASN B 1 281 ? 9.617 -35.938 -18.578 1 80.25 281 ASN B C 1
ATOM 5578 O O . ASN B 1 281 ? 9.602 -37.156 -18.422 1 80.25 281 ASN B O 1
ATOM 5582 N N . LEU B 1 282 ? 9.219 -35.312 -19.688 1 75 282 LEU B N 1
ATOM 5583 C CA . LEU B 1 282 ? 8.758 -36.062 -20.828 1 75 282 LEU B CA 1
ATOM 5584 C C . LEU B 1 282 ? 9.891 -36.875 -21.453 1 75 282 LEU B C 1
ATOM 5586 O O . LEU B 1 282 ? 9.703 -38.031 -21.812 1 75 282 LEU B O 1
ATOM 5590 N N . VAL B 1 283 ? 11 -36.156 -21.578 1 69.88 283 VAL B N 1
ATOM 5591 C CA . VAL B 1 283 ? 12.164 -36.844 -22.141 1 69.88 283 VAL B CA 1
ATOM 5592 C C . VAL B 1 283 ? 12.531 -38.031 -21.266 1 69.88 283 VAL B C 1
ATOM 5594 O O . VAL B 1 283 ? 12.82 -39.125 -21.781 1 69.88 283 VAL B O 1
ATOM 5597 N N . ALA B 1 284 ? 12.461 -37.844 -20.031 1 72 284 ALA B N 1
ATOM 5598 C CA . ALA B 1 284 ? 12.797 -38.906 -19.094 1 72 284 ALA B CA 1
ATOM 5599 C C . ALA B 1 284 ? 11.797 -40.062 -19.219 1 72 284 ALA B C 1
ATOM 5601 O O . ALA B 1 284 ? 12.18 -41.219 -19.125 1 72 284 ALA B O 1
ATOM 5602 N N . LYS B 1 285 ? 10.656 -39.719 -19.516 1 71.31 285 LYS B N 1
ATOM 5603 C CA . LYS B 1 285 ? 9.602 -40.75 -19.562 1 71.31 285 LYS B CA 1
ATOM 5604 C C . LYS B 1 285 ? 9.57 -41.438 -20.922 1 71.31 285 LYS B C 1
ATOM 5606 O O . LYS B 1 285 ? 9.391 -42.656 -20.984 1 71.31 285 LYS B O 1
ATOM 5611 N N . LEU B 1 286 ? 9.664 -40.625 -21.984 1 66.56 286 LEU B N 1
ATOM 5612 C CA . LEU B 1 286 ? 9.477 -41.188 -23.328 1 66.56 286 LEU B CA 1
ATOM 5613 C C . LEU B 1 286 ? 10.812 -41.625 -23.922 1 66.56 286 LEU B C 1
ATOM 5615 O O . LEU B 1 286 ? 10.844 -42.25 -24.984 1 66.56 286 LEU B O 1
ATOM 5619 N N . LYS B 1 287 ? 11.852 -41.469 -23.266 1 61.41 287 LYS B N 1
ATOM 5620 C CA . LYS B 1 287 ? 13.164 -41.719 -23.844 1 61.41 287 LYS B CA 1
ATOM 5621 C C . LYS B 1 287 ? 13.289 -41.125 -25.234 1 61.41 287 LYS B C 1
ATOM 5623 O O . LYS B 1 287 ? 13.789 -41.75 -26.156 1 61.41 287 LYS B O 1
ATOM 5628 N N . ALA B 1 288 ? 12.453 -40.062 -25.484 1 59.19 288 ALA B N 1
ATOM 5629 C CA . ALA B 1 288 ? 12.492 -39.375 -26.766 1 59.19 288 ALA B CA 1
ATOM 5630 C C . ALA B 1 288 ? 13.188 -38 -26.641 1 59.19 288 ALA B C 1
ATOM 5632 O O . ALA B 1 288 ? 13.156 -37.375 -25.578 1 59.19 288 ALA B O 1
ATOM 5633 N N . THR B 1 289 ? 14.117 -37.5 -27.578 1 56.09 289 THR B N 1
ATOM 5634 C CA . THR B 1 289 ? 14.977 -36.312 -27.484 1 56.09 289 THR B CA 1
ATOM 5635 C C . THR B 1 289 ? 14.156 -35.031 -27.609 1 56.09 289 THR B C 1
ATOM 5637 O O . THR B 1 289 ? 14.453 -34.031 -26.953 1 56.09 289 THR B O 1
ATOM 5640 N N . SER B 1 290 ? 13.32 -34.75 -28.703 1 58.38 290 SER B N 1
ATOM 5641 C CA . SER B 1 290 ? 12.68 -33.438 -28.891 1 58.38 290 SER B CA 1
ATOM 5642 C C . SER B 1 290 ? 11.211 -33.594 -29.25 1 58.38 290 SER B C 1
ATOM 5644 O O . SER B 1 290 ? 10.82 -33.344 -30.391 1 58.38 290 SER B O 1
ATOM 5646 N N . PRO B 1 291 ? 10.453 -34.031 -28.312 1 59 291 PRO B N 1
ATOM 5647 C CA . PRO B 1 291 ? 9.078 -34.25 -28.75 1 59 291 PRO B CA 1
ATOM 5648 C C . PRO B 1 291 ? 8.289 -32.969 -28.906 1 59 291 PRO B C 1
ATOM 5650 O O . PRO B 1 291 ? 8.492 -32.031 -28.125 1 59 291 PRO B O 1
ATOM 5653 N N . GLU B 1 292 ? 7.934 -32.656 -30.109 1 64.69 292 GLU B N 1
ATOM 5654 C CA . GLU B 1 292 ? 6.906 -31.625 -30.219 1 64.69 292 GLU B CA 1
ATOM 5655 C C . GLU B 1 292 ? 5.684 -31.969 -29.375 1 64.69 292 GLU B C 1
ATOM 5657 O O . GLU B 1 292 ? 5.223 -33.094 -29.375 1 64.69 292 GLU B O 1
ATOM 5662 N N . PHE B 1 293 ? 5.477 -31.094 -28.391 1 78.06 293 PHE B N 1
ATOM 5663 C CA . PHE B 1 293 ? 4.301 -31.438 -27.594 1 78.06 293 PHE B CA 1
ATOM 5664 C C . PHE B 1 293 ? 3.496 -30.172 -27.266 1 78.06 293 PHE B C 1
ATOM 5666 O O . PHE B 1 293 ? 3.977 -29.062 -27.453 1 78.06 293 PHE B O 1
ATOM 5673 N N . ARG B 1 294 ? 2.244 -30.406 -26.953 1 88.62 294 ARG B N 1
ATOM 5674 C CA . ARG B 1 294 ? 1.282 -29.391 -26.547 1 88.62 294 ARG B CA 1
ATOM 5675 C C . ARG B 1 294 ? 1.167 -29.312 -25.031 1 88.62 294 ARG B C 1
ATOM 5677 O O . ARG B 1 294 ? 1.283 -30.328 -24.344 1 88.62 294 ARG B O 1
ATOM 5684 N N . VAL B 1 295 ? 1.021 -28.094 -24.578 1 94.25 295 VAL B N 1
ATOM 5685 C CA . VAL B 1 295 ? 0.831 -27.922 -23.141 1 94.25 295 VAL B CA 1
ATOM 5686 C C . VAL B 1 295 ? -0.508 -27.234 -22.875 1 94.25 295 VAL B C 1
ATOM 5688 O O . VAL B 1 295 ? -0.846 -26.25 -23.531 1 94.25 295 VAL B O 1
ATOM 5691 N N . TYR B 1 296 ? -1.31 -27.812 -22.016 1 96.25 296 TYR B N 1
ATOM 5692 C CA . TYR B 1 296 ? -2.527 -27.172 -21.531 1 96.25 296 TYR B CA 1
ATOM 5693 C C . TYR B 1 296 ? -2.273 -26.438 -20.219 1 96.25 296 TYR B C 1
ATOM 5695 O O . TYR B 1 296 ? -1.863 -27.047 -19.234 1 96.25 296 TYR B O 1
ATOM 5703 N N . MET B 1 297 ? -2.447 -25.109 -20.219 1 98.56 297 MET B N 1
ATOM 5704 C CA . MET B 1 297 ? -2.432 -24.328 -18.984 1 98.56 297 MET B CA 1
ATOM 5705 C C . MET B 1 297 ? -3.82 -24.281 -18.359 1 98.56 297 MET B C 1
ATOM 5707 O O . MET B 1 297 ? -4.754 -23.719 -18.953 1 98.56 297 MET B O 1
ATOM 5711 N N . ILE B 1 298 ? -3.971 -24.859 -17.203 1 98.69 298 ILE B N 1
ATOM 5712 C CA . ILE B 1 298 ? -5.219 -24.812 -16.453 1 98.69 298 ILE B CA 1
ATOM 5713 C C . ILE B 1 298 ? -5.102 -23.781 -15.328 1 98.69 298 ILE B C 1
ATOM 5715 O O . ILE B 1 298 ? -4.293 -23.953 -14.414 1 98.69 298 ILE B O 1
ATOM 5719 N N . GLY B 1 299 ? -5.883 -22.719 -15.422 1 98.5 299 GLY B N 1
ATOM 5720 C CA . GLY B 1 299 ? -5.789 -21.656 -14.445 1 98.5 299 GLY B CA 1
ATOM 5721 C C . GLY B 1 299 ? -7.117 -20.969 -14.188 1 98.5 299 GLY B C 1
ATOM 5722 O O . GLY B 1 299 ? -8.109 -21.234 -14.867 1 98.5 299 GLY B O 1
ATOM 5723 N N . ASP B 1 300 ? -7.184 -20.078 -13.156 1 97.5 300 ASP B N 1
ATOM 5724 C CA . ASP B 1 300 ? -8.406 -19.359 -12.797 1 97.5 300 ASP B CA 1
ATOM 5725 C C . ASP B 1 300 ? -8.266 -17.875 -13.062 1 97.5 300 ASP B C 1
ATOM 5727 O O . ASP B 1 300 ? -9.219 -17.109 -12.867 1 97.5 300 ASP B O 1
ATOM 5731 N N . SER B 1 301 ? -7.121 -17.422 -13.461 1 96.44 301 SER B N 1
ATOM 5732 C CA . SER B 1 301 ? -6.879 -15.992 -13.672 1 96.44 301 SER B CA 1
ATOM 5733 C C . SER B 1 301 ? -6.707 -15.672 -15.148 1 96.44 301 SER B C 1
ATOM 5735 O O . SER B 1 301 ? -5.711 -16.062 -15.766 1 96.44 301 SER B O 1
ATOM 5737 N N . PRO B 1 302 ? -7.59 -14.93 -15.727 1 96.25 302 PRO B N 1
ATOM 5738 C CA . PRO B 1 302 ? -7.434 -14.508 -17.125 1 96.25 302 PRO B CA 1
ATOM 5739 C C . PRO B 1 302 ? -6.164 -13.695 -17.344 1 96.25 302 PRO B C 1
ATOM 5741 O O . PRO B 1 302 ? -5.484 -13.875 -18.359 1 96.25 302 PRO B O 1
ATOM 5744 N N . ASP B 1 303 ? -5.781 -12.938 -16.359 1 94.19 303 ASP B N 1
ATOM 5745 C CA . ASP B 1 303 ? -4.711 -11.961 -16.531 1 94.19 303 ASP B CA 1
ATOM 5746 C C . ASP B 1 303 ? -3.34 -12.617 -16.391 1 94.19 303 ASP B C 1
ATOM 5748 O O . ASP B 1 303 ? -2.342 -12.094 -16.891 1 94.19 303 ASP B O 1
ATOM 5752 N N . SER B 1 304 ? -3.299 -13.719 -15.719 1 96.44 304 SER B N 1
ATOM 5753 C CA . SER B 1 304 ? -1.998 -14.352 -15.516 1 96.44 304 SER B CA 1
ATOM 5754 C C . SER B 1 304 ? -1.915 -15.695 -16.234 1 96.44 304 SER B C 1
ATOM 5756 O O . SER B 1 304 ? -1.093 -15.867 -17.141 1 96.44 304 SER B O 1
ATOM 5758 N N . ASP B 1 305 ? -2.838 -16.594 -16.047 1 97.75 305 ASP B N 1
ATOM 5759 C CA . ASP B 1 305 ? -2.803 -17.938 -16.625 1 97.75 305 ASP B CA 1
ATOM 5760 C C . ASP B 1 305 ? -3.141 -17.906 -18.109 1 97.75 305 ASP B C 1
ATOM 5762 O O . ASP B 1 305 ? -2.373 -18.406 -18.938 1 97.75 305 ASP B O 1
ATOM 5766 N N . ILE B 1 306 ? -4.297 -17.344 -18.406 1 97.75 306 ILE B N 1
ATOM 5767 C CA . ILE B 1 306 ? -4.828 -17.391 -19.766 1 97.75 306 ILE B CA 1
ATOM 5768 C C . ILE B 1 306 ? -3.988 -16.5 -20.672 1 97.75 306 ILE B C 1
ATOM 5770 O O . ILE B 1 306 ? -3.482 -16.969 -21.703 1 97.75 306 ILE B O 1
ATOM 5774 N N . ARG B 1 307 ? -3.789 -15.289 -20.25 1 96.62 307 ARG B N 1
ATOM 5775 C CA . ARG B 1 307 ? -2.969 -14.367 -21.047 1 96.62 307 ARG B CA 1
ATOM 5776 C C . ARG B 1 307 ? -1.57 -14.938 -21.266 1 96.62 307 ARG B C 1
ATOM 5778 O O . ARG B 1 307 ? -1.045 -14.891 -22.375 1 96.62 307 ARG B O 1
ATOM 5785 N N . GLY B 1 308 ? -0.95 -15.461 -20.219 1 96.62 308 GLY B N 1
ATOM 5786 C CA . GLY B 1 308 ? 0.392 -16.016 -20.328 1 96.62 308 GLY B CA 1
ATOM 5787 C C . GLY B 1 308 ? 0.488 -17.188 -21.281 1 96.62 308 GLY B C 1
ATOM 5788 O O . GLY B 1 308 ? 1.384 -17.219 -22.125 1 96.62 308 GLY B O 1
ATOM 5789 N N . ALA B 1 309 ? -0.396 -18.094 -21.188 1 97 309 ALA B N 1
ATOM 5790 C CA . ALA B 1 309 ? -0.396 -19.281 -22.031 1 97 309 ALA B CA 1
ATOM 5791 C C . ALA B 1 309 ? -0.66 -18.906 -23.5 1 97 309 ALA B C 1
ATOM 5793 O O . ALA B 1 309 ? 0.009 -19.406 -24.406 1 97 309 ALA B O 1
ATOM 5794 N N . ASN B 1 310 ? -1.589 -17.969 -23.688 1 95.19 310 ASN B N 1
ATOM 5795 C CA . ASN B 1 310 ? -1.945 -17.547 -25.031 1 95.19 310 ASN B CA 1
ATOM 5796 C C . ASN B 1 310 ? -0.777 -16.859 -25.734 1 95.19 310 ASN B C 1
ATOM 5798 O O . ASN B 1 310 ? -0.653 -16.938 -26.953 1 95.19 310 ASN B O 1
ATOM 5802 N N . ARG B 1 311 ? 0.084 -16.297 -24.984 1 93.44 311 ARG B N 1
ATOM 5803 C CA . ARG B 1 311 ? 1.201 -15.547 -25.547 1 93.44 311 ARG B CA 1
AT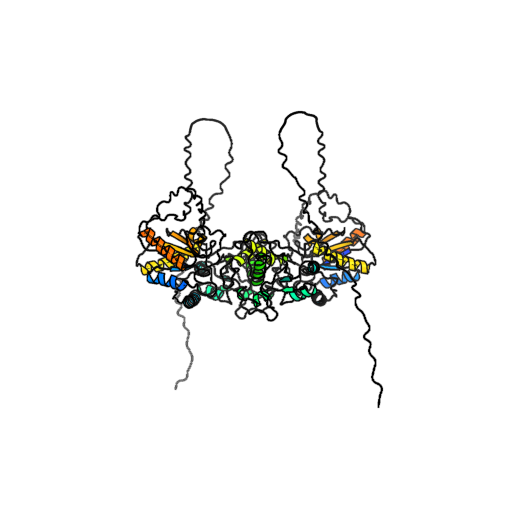OM 5804 C C . ARG B 1 311 ? 2.449 -16.422 -25.641 1 93.44 311 ARG B C 1
ATOM 5806 O O . ARG B 1 311 ? 3.42 -16.047 -26.312 1 93.44 311 ARG B O 1
ATOM 5813 N N . ALA B 1 312 ? 2.391 -17.5 -24.984 1 92.12 312 ALA B N 1
ATOM 5814 C CA . ALA B 1 312 ? 3.584 -18.344 -24.922 1 92.12 312 ALA B CA 1
ATOM 5815 C C . ALA B 1 312 ? 3.893 -18.969 -26.266 1 92.12 312 ALA B C 1
ATOM 5817 O O . ALA B 1 312 ? 3.062 -19.688 -26.828 1 92.12 312 ALA B O 1
ATOM 5818 N N . ARG B 1 313 ? 4.996 -18.531 -26.859 1 84.75 313 ARG B N 1
ATOM 5819 C CA . ARG B 1 313 ? 5.566 -19.094 -28.078 1 84.75 313 ARG B CA 1
ATOM 5820 C C . ARG B 1 313 ? 7.016 -19.531 -27.859 1 84.75 313 ARG B C 1
ATOM 5822 O O . ARG B 1 313 ? 7.941 -18.734 -28.062 1 84.75 313 ARG B O 1
ATOM 5829 N N . ILE B 1 314 ? 7.09 -20.75 -27.422 1 87.31 314 ILE B N 1
ATOM 5830 C CA . ILE B 1 314 ? 8.406 -21.203 -26.984 1 87.31 314 ILE B CA 1
ATOM 5831 C C . ILE B 1 314 ? 8.844 -22.406 -27.812 1 87.31 314 ILE B C 1
ATOM 5833 O O . ILE B 1 314 ? 8.305 -23.5 -27.656 1 87.31 314 ILE B O 1
ATOM 5837 N N . ASN B 1 315 ? 9.828 -22.219 -28.672 1 82.56 315 ASN B N 1
ATOM 5838 C CA . ASN B 1 315 ? 10.469 -23.281 -29.453 1 82.56 315 ASN B CA 1
ATOM 5839 C C . ASN B 1 315 ? 9.438 -24.141 -30.156 1 82.56 315 ASN B C 1
ATOM 5841 O O . ASN B 1 315 ? 9.523 -25.375 -30.125 1 82.56 315 ASN B O 1
ATOM 5845 N N . GLY B 1 316 ? 8.367 -23.625 -30.641 1 78.44 316 GLY B N 1
ATOM 5846 C CA . GLY B 1 316 ? 7.406 -24.328 -31.453 1 78.44 316 GLY B CA 1
ATOM 5847 C C . GLY B 1 316 ? 6.348 -25.062 -30.641 1 78.44 316 GLY B C 1
ATOM 5848 O O . GLY B 1 316 ? 5.41 -25.625 -31.203 1 78.44 316 GLY B O 1
ATOM 5849 N N . THR B 1 317 ? 6.527 -25.062 -29.344 1 85.56 317 THR B N 1
ATOM 5850 C CA . THR B 1 317 ? 5.531 -25.688 -28.484 1 85.56 317 THR B CA 1
ATOM 5851 C C . THR B 1 317 ? 4.254 -24.844 -28.438 1 85.56 317 THR B C 1
ATOM 5853 O O . THR B 1 317 ? 4.309 -23.625 -28.328 1 85.56 317 THR B O 1
ATOM 5856 N N . VAL B 1 318 ? 3.168 -25.562 -28.516 1 85.69 318 VAL B N 1
ATOM 5857 C CA . VAL B 1 318 ? 1.867 -24.906 -28.484 1 85.69 318 VAL B CA 1
ATOM 5858 C C . VAL B 1 318 ? 1.309 -24.922 -27.062 1 85.69 318 VAL B C 1
ATOM 5860 O O . VAL B 1 318 ? 1.262 -25.969 -26.422 1 85.69 318 VAL B O 1
ATOM 5863 N N . TRP B 1 319 ? 0.927 -23.719 -26.609 1 94.38 319 TRP B N 1
ATOM 5864 C CA . TRP B 1 319 ? 0.25 -23.609 -25.328 1 94.38 319 TRP B CA 1
ATOM 5865 C C . TRP B 1 319 ? -1.227 -23.281 -25.516 1 94.38 319 TRP B C 1
ATOM 5867 O O . TRP B 1 319 ? -1.572 -22.359 -26.25 1 94.38 319 TRP B O 1
ATOM 5877 N N . TRP B 1 320 ? -2.068 -24.094 -24.938 1 94.88 320 TRP B N 1
ATOM 5878 C CA . TRP B 1 320 ? -3.5 -23.812 -24.875 1 94.88 320 TRP B CA 1
ATOM 5879 C C . TRP B 1 320 ? -3.953 -23.562 -23.453 1 94.88 320 TRP B C 1
ATOM 5881 O O . TRP B 1 320 ? -3.398 -24.125 -22.5 1 94.88 320 TRP B O 1
ATOM 5891 N N . SER B 1 321 ? -4.926 -22.641 -23.281 1 98.12 321 SER B N 1
ATOM 5892 C CA . SER B 1 321 ? -5.348 -22.266 -21.938 1 98.12 321 SER B CA 1
ATOM 5893 C C . SER B 1 321 ? -6.777 -22.719 -21.656 1 98.12 321 SER B C 1
ATOM 5895 O O . SER B 1 321 ? -7.641 -22.641 -22.531 1 98.12 321 SER B O 1
ATOM 5897 N N . ILE B 1 322 ? -7.031 -23.281 -20.5 1 98.44 322 ILE B N 1
ATOM 5898 C CA . ILE B 1 322 ? -8.336 -23.672 -19.969 1 98.44 322 ILE B CA 1
ATOM 5899 C C . ILE B 1 322 ? -8.625 -22.891 -18.688 1 98.44 322 ILE B C 1
ATOM 5901 O O . ILE B 1 322 ? -7.828 -22.922 -17.734 1 98.44 322 ILE B O 1
ATOM 5905 N N . LEU B 1 323 ? -9.719 -22.141 -18.688 1 98.56 323 LEU B N 1
ATOM 5906 C CA . LEU B 1 323 ? -10.109 -21.328 -17.547 1 98.56 323 LEU B CA 1
ATOM 5907 C C . LEU B 1 323 ? -11.109 -22.078 -16.672 1 98.56 323 LEU B C 1
ATOM 5909 O O . LEU B 1 323 ? -12.109 -22.594 -17.172 1 98.56 323 LEU B O 1
ATOM 5913 N N . VAL B 1 324 ? -10.828 -22.156 -15.406 1 98.25 324 VAL B N 1
ATOM 5914 C CA . VAL B 1 324 ? -11.758 -22.797 -14.492 1 98.25 324 VAL B CA 1
ATOM 5915 C C . VAL B 1 324 ? -12.57 -21.75 -13.734 1 98.25 324 VAL B C 1
ATOM 5917 O O . VAL B 1 324 ? -12.102 -20.641 -13.523 1 98.25 324 VAL B O 1
ATOM 5920 N N . ARG B 1 325 ? -13.711 -22.094 -13.234 1 96.31 325 ARG B N 1
ATOM 5921 C CA . ARG B 1 325 ? -14.625 -21.219 -12.531 1 96.31 325 ARG B CA 1
ATOM 5922 C C . ARG B 1 325 ? -14.398 -21.266 -11.023 1 96.31 325 ARG B C 1
ATOM 5924 O O . ARG B 1 325 ? -14.945 -20.453 -10.273 1 96.31 325 ARG B O 1
ATOM 5931 N N . SER B 1 326 ? -13.586 -22.094 -10.609 1 95.88 326 SER B N 1
ATOM 5932 C CA . SER B 1 326 ? -13.484 -22.422 -9.195 1 95.88 326 SER B CA 1
ATOM 5933 C C . SER B 1 326 ? -12.656 -21.391 -8.438 1 95.88 326 SER B C 1
ATOM 5935 O O . SER B 1 326 ? -12.617 -21.391 -7.207 1 95.88 326 SER B O 1
ATOM 5937 N N . GLY B 1 327 ? -12.039 -20.438 -9.125 1 94.69 327 GLY B N 1
ATOM 5938 C CA . GLY B 1 327 ? -11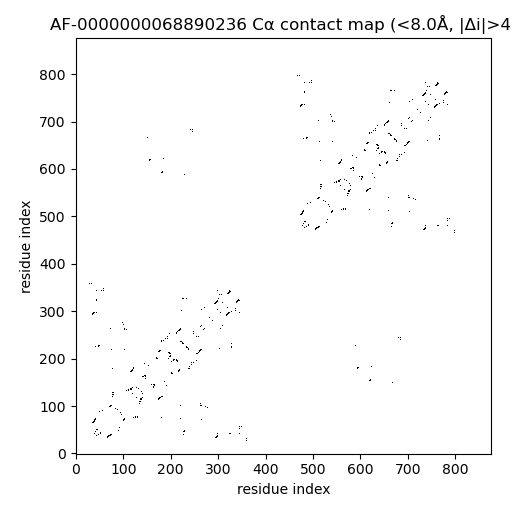.117 -19.531 -8.469 1 94.69 327 GLY B CA 1
ATOM 5939 C C . GLY B 1 327 ? -11.562 -18.078 -8.531 1 94.69 327 GLY B C 1
ATOM 5940 O O . GLY B 1 327 ? -12.68 -17.75 -8.125 1 94.69 327 GLY B O 1
ATOM 5941 N N . VAL B 1 328 ? -10.766 -17.188 -9.094 1 93.25 328 VAL B N 1
ATOM 5942 C CA . VAL B 1 328 ? -10.953 -15.75 -9.008 1 93.25 328 VAL B CA 1
ATOM 5943 C C . VAL B 1 328 ? -11.953 -15.289 -10.07 1 93.25 328 VAL B C 1
ATOM 5945 O O . VAL B 1 328 ? -12.727 -14.359 -9.844 1 93.25 328 VAL B O 1
ATOM 5948 N N . TRP B 1 329 ? -12.008 -15.914 -11.211 1 93.19 329 TRP B N 1
ATOM 5949 C CA . TRP B 1 329 ? -12.766 -15.406 -12.344 1 93.19 329 TRP B CA 1
ATOM 5950 C C . TRP B 1 329 ? -14.258 -15.664 -12.164 1 93.19 329 TRP B C 1
ATOM 5952 O O . TRP B 1 329 ? -14.656 -16.719 -11.672 1 93.19 329 TRP B O 1
ATOM 5962 N N . ARG B 1 330 ? -14.914 -14.672 -12.5 1 87.62 330 ARG B N 1
ATOM 5963 C CA . ARG B 1 330 ? -16.375 -14.781 -12.508 1 87.62 330 ARG B CA 1
ATOM 5964 C C . ARG B 1 330 ? -16.969 -14.062 -13.711 1 87.62 330 ARG B C 1
ATOM 5966 O O . ARG B 1 330 ? -16.406 -13.086 -14.203 1 87.62 330 ARG B O 1
ATOM 5973 N N . GLU B 1 331 ? -18.047 -14.719 -14.172 1 86.25 331 GLU B N 1
ATOM 5974 C CA . GLU B 1 331 ? -18.844 -13.945 -15.117 1 86.25 331 GLU B CA 1
ATOM 5975 C C . GLU B 1 331 ? -19.391 -12.672 -14.469 1 86.25 331 GLU B C 1
ATOM 5977 O O . GLU B 1 331 ? -19.672 -12.656 -13.273 1 86.25 331 GLU B O 1
ATOM 5982 N N . PRO B 1 332 ? -19.453 -11.602 -15.133 1 83.06 332 PRO B N 1
ATOM 5983 C CA . PRO B 1 332 ? -19.297 -11.406 -16.578 1 83.06 332 PRO B CA 1
ATOM 5984 C C . PRO B 1 332 ? -17.922 -10.867 -16.953 1 83.06 332 PRO B C 1
ATOM 5986 O O . PRO B 1 332 ? -17.766 -10.25 -18.016 1 83.06 332 PRO B O 1
ATOM 5989 N N . TYR B 1 333 ? -16.953 -11.109 -16.172 1 84.44 333 TYR B N 1
ATOM 5990 C CA . TYR B 1 333 ? -15.641 -10.547 -16.453 1 84.44 333 TYR B CA 1
ATOM 5991 C C . TYR B 1 333 ? -15.023 -11.203 -17.688 1 84.44 333 TYR B C 1
ATOM 5993 O O . TYR B 1 333 ? -15.281 -12.375 -17.969 1 84.44 333 TYR B O 1
ATOM 6001 N N . HIS B 1 334 ? -14.227 -10.406 -18.391 1 89.12 334 HIS B N 1
ATOM 6002 C CA . HIS B 1 334 ? -13.586 -10.883 -19.609 1 89.12 334 HIS B CA 1
ATOM 6003 C C . HIS B 1 334 ? -12.656 -12.055 -19.312 1 89.12 334 HIS B C 1
ATOM 6005 O O . HIS B 1 334 ? -11.852 -11.992 -18.375 1 89.12 334 HIS B O 1
ATOM 6011 N N . ALA B 1 335 ? -12.75 -13.062 -20.062 1 93.75 335 ALA B N 1
ATOM 6012 C CA . ALA B 1 335 ? -12.016 -14.305 -19.797 1 93.75 335 ALA B CA 1
ATOM 6013 C C . ALA B 1 335 ? -10.703 -14.336 -20.578 1 93.75 335 ALA B C 1
ATOM 6015 O O . ALA B 1 335 ? -9.844 -15.18 -20.312 1 93.75 335 ALA B O 1
ATOM 6016 N N . LYS B 1 336 ? -10.414 -13.461 -21.438 1 95 336 LYS B N 1
ATOM 6017 C CA . LYS B 1 336 ? -9.195 -13.312 -22.234 1 95 336 LYS B CA 1
ATOM 6018 C C . LYS B 1 336 ? -9 -14.492 -23.172 1 95 336 LYS B C 1
ATOM 6020 O O . LYS B 1 336 ? -7.883 -14.992 -23.328 1 95 336 LYS B O 1
ATOM 6025 N N . SER B 1 337 ? -9.992 -15.141 -23.656 1 94.69 337 SER B N 1
ATOM 6026 C CA . SER B 1 337 ? -10.133 -16.062 -24.781 1 94.69 337 SER B CA 1
ATOM 6027 C C . SER B 1 337 ? -9.461 -17.391 -24.5 1 94.69 337 SER B C 1
ATOM 6029 O O . SER B 1 337 ? -8.656 -17.875 -25.297 1 94.69 337 SER B O 1
ATOM 6031 N N . PRO B 1 338 ? -9.734 -18.062 -23.438 1 97.44 338 PRO B N 1
ATOM 6032 C CA . PRO B 1 338 ? -9.305 -19.453 -23.281 1 97.44 338 PRO B CA 1
ATOM 6033 C C . PRO B 1 338 ? -9.953 -20.375 -24.312 1 97.44 338 PRO B C 1
ATOM 6035 O O . PRO B 1 338 ? -10.977 -20.031 -24.906 1 97.44 338 PRO B O 1
ATOM 6038 N N . ILE B 1 339 ? -9.32 -21.578 -24.547 1 95.62 339 ILE B N 1
ATOM 6039 C CA . ILE B 1 339 ? -9.891 -22.5 -25.5 1 95.62 339 ILE B CA 1
ATOM 6040 C C . ILE B 1 339 ? -11.133 -23.156 -24.906 1 95.62 339 ILE B C 1
ATOM 6042 O O . ILE B 1 339 ? -11.977 -23.688 -25.641 1 95.62 339 ILE B O 1
ATOM 6046 N N . ALA B 1 340 ? -11.188 -23.156 -23.562 1 97.06 340 ALA B N 1
ATOM 6047 C CA . ALA B 1 340 ? -12.352 -23.688 -22.859 1 97.06 340 ALA B CA 1
ATOM 6048 C C . ALA B 1 340 ? -12.531 -23.047 -21.5 1 97.06 340 ALA B C 1
ATOM 6050 O O . ALA B 1 340 ? -11.555 -22.594 -20.891 1 97.06 340 ALA B O 1
ATOM 6051 N N . ILE B 1 341 ? -13.734 -22.922 -21.078 1 97.88 341 ILE B N 1
ATOM 6052 C CA . ILE B 1 341 ? -14.109 -22.547 -19.719 1 97.88 341 ILE B CA 1
ATOM 6053 C C . ILE B 1 341 ? -14.859 -23.688 -19.047 1 97.88 341 ILE B 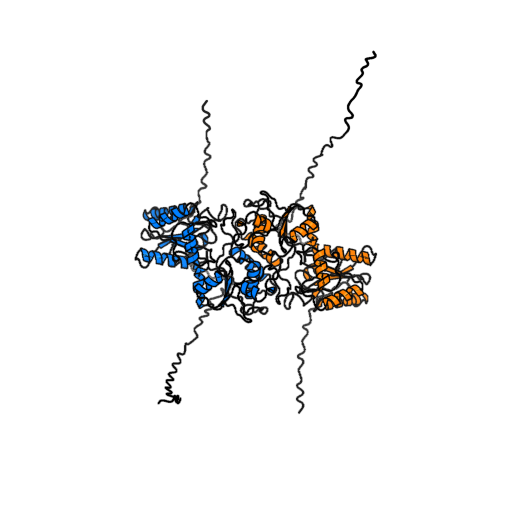C 1
ATOM 6055 O O . ILE B 1 341 ? -15.859 -24.188 -19.578 1 97.88 341 ILE B O 1
ATOM 6059 N N . VAL B 1 342 ? -14.383 -24.172 -17.953 1 98.06 342 VAL B N 1
ATOM 6060 C CA . VAL B 1 342 ? -14.945 -25.344 -17.297 1 98.06 342 VAL B CA 1
ATOM 6061 C C . VAL B 1 342 ? -15.102 -25.078 -15.805 1 98.06 342 VAL B C 1
ATOM 6063 O O . VAL B 1 342 ? -14.68 -24.031 -15.305 1 98.06 342 VAL B O 1
ATOM 6066 N N . ASP B 1 343 ? -15.656 -25.969 -15.078 1 97.31 343 ASP B N 1
ATOM 6067 C CA . ASP B 1 343 ? -16.078 -25.719 -13.703 1 97.31 343 ASP B CA 1
ATOM 6068 C C . ASP B 1 343 ? -14.898 -25.812 -12.742 1 97.31 343 ASP B C 1
ATOM 6070 O O . ASP B 1 343 ? -14.789 -25.016 -11.805 1 97.31 343 ASP B O 1
ATOM 6074 N N . ASP B 1 344 ? -14.094 -26.875 -12.945 1 97.94 344 ASP B N 1
ATOM 6075 C CA . ASP B 1 344 ? -13.016 -27.125 -11.992 1 97.94 344 ASP B CA 1
ATOM 6076 C C . ASP B 1 344 ? -11.883 -27.922 -12.633 1 97.94 344 ASP B C 1
ATOM 6078 O O . ASP B 1 344 ? -11.891 -28.156 -13.844 1 97.94 344 ASP B O 1
ATOM 6082 N N . VAL B 1 345 ? -10.906 -28.281 -11.836 1 98.75 345 VAL B N 1
ATOM 6083 C CA . VAL B 1 345 ? -9.656 -28.875 -12.305 1 98.75 345 VAL B CA 1
ATOM 6084 C C . VAL B 1 345 ? -9.93 -30.234 -12.953 1 98.75 345 VAL B C 1
ATOM 6086 O O . VAL B 1 345 ? -9.336 -30.578 -13.977 1 98.75 345 VAL B O 1
ATOM 6089 N N . LEU B 1 346 ? -10.836 -31.062 -12.391 1 98.56 346 LEU B N 1
ATOM 6090 C CA . LEU B 1 346 ? -11.148 -32.344 -12.992 1 98.56 346 LEU B CA 1
ATOM 6091 C C . LEU B 1 346 ? -11.805 -32.188 -14.352 1 98.56 346 LEU B C 1
ATOM 6093 O O . LEU B 1 346 ? -11.445 -32.844 -15.312 1 98.56 346 LEU B O 1
ATOM 6097 N N . ALA B 1 347 ? -12.734 -31.234 -14.375 1 98.56 347 ALA B N 1
ATOM 6098 C CA . ALA B 1 347 ? -13.383 -30.938 -15.648 1 98.56 347 ALA B CA 1
ATOM 6099 C C . ALA B 1 347 ? -12.359 -30.469 -16.688 1 98.56 347 ALA B C 1
ATOM 6101 O O . ALA B 1 347 ? -12.484 -30.766 -17.875 1 98.56 347 ALA B O 1
ATOM 6102 N N . ALA B 1 348 ? -11.406 -29.734 -16.281 1 98.69 348 ALA B N 1
ATOM 6103 C CA . ALA B 1 348 ? -10.367 -29.234 -17.188 1 98.69 348 ALA B CA 1
ATOM 6104 C C . ALA B 1 348 ? -9.508 -30.375 -17.719 1 98.69 348 ALA B C 1
ATOM 6106 O O . ALA B 1 348 ? -9.227 -30.438 -18.922 1 98.69 348 ALA B O 1
ATOM 6107 N N . VAL B 1 349 ? -9.07 -31.266 -16.859 1 97.88 349 VAL B N 1
ATOM 6108 C CA . VAL B 1 349 ? -8.266 -32.406 -17.25 1 97.88 349 VAL B CA 1
ATOM 6109 C C . VAL B 1 349 ? -9.062 -33.281 -18.219 1 97.88 349 VAL B C 1
ATOM 6111 O O . VAL B 1 349 ? -8.539 -33.719 -19.25 1 97.88 349 VAL B O 1
ATOM 6114 N N . ASP B 1 350 ? -10.336 -33.5 -17.844 1 97.62 350 ASP B N 1
ATOM 6115 C CA . ASP B 1 350 ? -11.203 -34.281 -18.719 1 97.62 350 ASP B CA 1
ATOM 6116 C C . ASP B 1 350 ? -11.32 -33.625 -20.094 1 97.62 350 ASP B C 1
ATOM 6118 O O . ASP B 1 350 ? -11.234 -34.312 -21.125 1 97.62 350 ASP B O 1
ATOM 6122 N N . TRP B 1 351 ? -11.5 -32.406 -20.094 1 97.06 351 TRP B N 1
ATOM 6123 C CA . TRP B 1 351 ? -11.641 -31.688 -21.344 1 97.06 351 TRP B CA 1
ATOM 6124 C C . TRP B 1 351 ? -10.383 -31.828 -22.203 1 97.06 351 TRP B C 1
ATOM 6126 O O . TRP B 1 351 ? -10.469 -32.094 -23.406 1 97.06 351 TRP B O 1
ATOM 6136 N N . ALA B 1 352 ? -9.234 -31.609 -21.641 1 95.69 352 ALA B N 1
ATOM 6137 C CA . ALA B 1 352 ? -7.961 -31.719 -22.359 1 95.69 352 ALA B CA 1
ATOM 6138 C C . ALA B 1 352 ? -7.766 -33.094 -22.938 1 95.69 352 ALA B C 1
ATOM 6140 O O . ALA B 1 352 ? -7.379 -33.25 -24.109 1 95.69 352 ALA B O 1
ATOM 6141 N N . MET B 1 353 ? -8.023 -34.125 -22.156 1 93.19 353 MET B N 1
ATOM 6142 C CA . MET B 1 353 ? -7.863 -35.531 -22.594 1 93.19 353 MET B CA 1
ATOM 6143 C C . MET B 1 353 ? -8.82 -35.844 -23.734 1 93.19 353 MET B C 1
ATOM 6145 O O . MET B 1 353 ? -8.438 -36.469 -24.719 1 93.19 353 MET B O 1
ATOM 6149 N N . GLU B 1 354 ? -10.039 -35.344 -23.547 1 93.12 354 GLU B N 1
ATOM 6150 C CA . GLU B 1 354 ? -11.023 -35.562 -24.609 1 93.12 354 GLU B CA 1
ATOM 6151 C C . GLU B 1 354 ? -10.617 -34.844 -25.891 1 93.12 354 GLU B C 1
ATOM 6153 O O . GLU B 1 354 ? -10.789 -35.375 -26.984 1 93.12 354 GLU B O 1
ATOM 6158 N N . ASN B 1 355 ? -10.172 -33.656 -25.734 1 92 355 ASN B N 1
ATOM 6159 C CA . ASN B 1 355 ? -9.727 -32.875 -26.891 1 92 355 ASN B CA 1
ATOM 6160 C C . ASN B 1 355 ? -8.586 -33.562 -27.625 1 92 355 ASN B C 1
ATOM 6162 O O . ASN B 1 355 ? -8.57 -33.594 -28.859 1 92 355 ASN B O 1
ATOM 6166 N N . GLU B 1 356 ? -7.656 -34.125 -26.906 1 89.56 356 GLU B N 1
ATOM 6167 C CA . GLU B 1 356 ? -6.539 -34.844 -27.516 1 89.56 356 GLU B CA 1
ATOM 6168 C C . GLU B 1 356 ? -7.016 -36.125 -28.234 1 89.56 356 GLU B C 1
ATOM 6170 O O . GLU B 1 356 ? -6.473 -36.5 -29.281 1 89.56 356 GLU B O 1
ATOM 6175 N N . GLN B 1 357 ? -8.016 -36.781 -27.625 1 88.12 357 GLN B N 1
ATOM 6176 C CA . GLN B 1 357 ? -8.609 -37.938 -28.281 1 88.12 357 GLN B CA 1
ATOM 6177 C C . GLN B 1 357 ? -9.289 -37.531 -29.594 1 88.12 357 GLN B C 1
ATOM 6179 O O . GLN B 1 357 ? -9.172 -38.25 -30.594 1 88.12 357 GLN B O 1
ATOM 6184 N N . LYS B 1 358 ? -9.977 -36.406 -29.531 1 87.38 358 LYS B N 1
ATOM 6185 C CA . LYS B 1 358 ? -10.633 -35.906 -30.734 1 87.38 358 LYS B CA 1
ATOM 6186 C C . LYS B 1 358 ? -9.617 -35.594 -31.828 1 87.38 358 LYS B C 1
ATOM 6188 O O . LYS B 1 358 ? -9.852 -35.875 -33 1 87.38 358 LYS B O 1
ATOM 6193 N N . ILE B 1 359 ? -8.562 -35 -31.469 1 83.44 359 ILE B N 1
ATOM 6194 C CA . ILE B 1 359 ? -7.496 -34.656 -32.406 1 83.44 359 ILE B CA 1
ATOM 6195 C C . ILE B 1 359 ? -6.906 -35.938 -33 1 83.44 359 ILE B C 1
ATOM 6197 O O . ILE B 1 359 ? -6.672 -36.031 -34.188 1 83.44 359 ILE B O 1
ATOM 6201 N N . LYS B 1 360 ? -6.734 -36.969 -32.156 1 82.19 360 LYS B N 1
ATOM 6202 C CA . LYS B 1 360 ? -6.207 -38.25 -32.594 1 82.19 360 LYS B CA 1
ATOM 6203 C C . LYS B 1 360 ? -7.152 -38.938 -33.594 1 82.19 360 LYS B C 1
ATOM 6205 O O . LYS B 1 360 ? -6.707 -39.562 -34.562 1 82.19 360 LYS B O 1
ATOM 6210 N N . ASP B 1 361 ? -8.43 -38.75 -33.344 1 83.31 361 ASP B N 1
ATOM 6211 C CA . ASP B 1 361 ? -9.453 -39.375 -34.156 1 83.31 361 ASP B CA 1
ATOM 6212 C C . ASP B 1 361 ? -9.711 -38.594 -35.438 1 83.31 361 ASP B C 1
ATOM 6214 O O . ASP B 1 361 ? -10.5 -39 -36.281 1 83.31 361 ASP B O 1
ATOM 6218 N N . GLY B 1 362 ? -9.008 -37.562 -35.625 1 75.06 362 GLY B N 1
ATOM 6219 C CA . GLY B 1 362 ? -9.156 -36.75 -36.844 1 75.06 362 GLY B CA 1
ATOM 6220 C C . GLY B 1 362 ? -10.414 -35.906 -36.844 1 75.06 362 GLY B C 1
ATOM 6221 O O . GLY B 1 362 ? -10.914 -35.531 -37.875 1 75.06 362 GLY B O 1
ATOM 6222 N N . VAL B 1 363 ? -11.094 -35.844 -35.688 1 63.28 363 VAL B N 1
ATOM 6223 C CA . VAL B 1 363 ? -12.312 -35.062 -35.562 1 63.28 363 VAL B CA 1
ATOM 6224 C C . VAL B 1 363 ? -11.961 -33.562 -35.562 1 63.28 363 VAL B C 1
ATOM 6226 O O . VAL B 1 363 ? -11.047 -33.156 -34.844 1 63.28 363 VAL B O 1
ATOM 6229 N N . ALA B 1 364 ? -12.227 -32.812 -36.656 1 48.66 364 ALA B N 1
ATOM 6230 C CA . ALA B 1 364 ? -11.961 -31.391 -36.75 1 48.66 364 ALA B CA 1
ATOM 6231 C C . ALA B 1 364 ? -12.375 -30.656 -35.5 1 48.66 364 ALA B C 1
ATOM 6233 O O . ALA B 1 364 ? -13.477 -30.875 -34.969 1 48.66 364 ALA B O 1
ATOM 6234 N N . LEU B 1 365 ? -11.422 -30.156 -34.688 1 52.38 365 LEU B N 1
ATOM 6235 C CA . LEU B 1 365 ? -11.766 -29.312 -33.562 1 52.38 365 LEU B CA 1
ATOM 6236 C C . LEU B 1 365 ? -12.602 -28.125 -34 1 52.38 365 LEU B C 1
ATOM 6238 O O . LEU B 1 365 ? -12.391 -27.578 -35.094 1 52.38 365 LEU B O 1
ATOM 6242 N N . GLU B 1 366 ? -13.828 -28.094 -33.719 1 46.47 366 GLU B N 1
ATOM 6243 C CA . GLU B 1 366 ? -14.648 -26.984 -34.156 1 46.47 366 GLU B CA 1
ATOM 6244 C C . GLU B 1 366 ? -13.898 -25.656 -34.031 1 46.47 366 GLU B C 1
ATOM 6246 O O . GLU B 1 366 ? -13.93 -24.828 -34.938 1 46.47 366 GLU B O 1
ATOM 6251 N N . LYS B 1 367 ? -13.773 -24.984 -32.844 1 44.12 367 LYS B N 1
ATOM 6252 C CA . LYS B 1 367 ? -13.242 -23.641 -32.594 1 44.12 367 LYS B CA 1
ATOM 6253 C C . LYS B 1 367 ? -11.922 -23.703 -31.828 1 44.12 367 LYS B C 1
ATOM 6255 O O . LYS B 1 367 ? -11.844 -24.297 -30.75 1 44.12 367 LYS B O 1
ATOM 6260 N N . TYR B 1 368 ? -10.812 -23.906 -32.656 1 45.5 368 TYR B N 1
ATOM 6261 C CA . TYR B 1 368 ? -9.562 -23.688 -31.953 1 45.5 368 TYR B CA 1
ATOM 6262 C C . TYR B 1 368 ? -9.336 -22.203 -31.703 1 45.5 368 TYR B C 1
ATOM 6264 O O . TYR B 1 368 ? -9.789 -21.359 -32.469 1 45.5 368 TYR B O 1
ATOM 6272 N N . PRO B 1 369 ? -9.094 -21.812 -30.5 1 41.59 369 PRO B N 1
ATOM 6273 C CA . PRO B 1 369 ? -8.797 -20.391 -30.359 1 41.59 369 PRO B CA 1
ATOM 6274 C C . PRO B 1 369 ? -7.809 -19.906 -31.422 1 41.59 369 PRO B C 1
ATOM 6276 O O . PRO B 1 369 ? -6.93 -20.656 -31.844 1 41.59 369 PRO B O 1
ATOM 6279 N N . SER B 1 370 ? -8.273 -19.094 -32.469 1 35.28 370 SER B N 1
ATOM 6280 C CA . SER B 1 370 ? -7.391 -18.469 -33.438 1 35.28 370 SER B CA 1
ATOM 6281 C C . SER B 1 370 ? -6.094 -18 -32.812 1 35.28 370 SER B C 1
ATOM 6283 O O . SER B 1 370 ? -6.121 -17.25 -31.828 1 35.28 370 SER B O 1
ATOM 6285 N N . ASN B 1 371 ? -5.098 -18.859 -32.562 1 35.72 371 ASN B N 1
ATOM 6286 C CA . ASN B 1 371 ? -3.861 -18.109 -32.344 1 35.72 371 ASN B CA 1
ATOM 6287 C C . ASN B 1 371 ? -3.795 -16.891 -33.281 1 35.72 371 ASN B C 1
ATOM 6289 O O . ASN B 1 371 ? -4.273 -16.938 -34.406 1 35.72 371 ASN B O 1
ATOM 6293 N N . LEU B 1 372 ? -3.498 -15.68 -32.719 1 34.53 372 LEU B N 1
ATOM 6294 C CA . LEU B 1 372 ? -3.146 -14.422 -33.375 1 34.53 372 LEU B CA 1
ATOM 6295 C C . LEU B 1 372 ? -2.184 -14.672 -34.531 1 34.53 372 LEU B C 1
ATOM 6297 O O . LEU B 1 372 ? -1.061 -15.133 -34.312 1 34.53 372 LEU B O 1
ATOM 6301 N N . ARG B 1 373 ? -2.551 -15.297 -35.656 1 32.44 373 ARG B N 1
ATOM 6302 C CA . ARG B 1 373 ? -1.598 -15.062 -36.75 1 32.44 373 ARG B CA 1
ATOM 6303 C C . ARG B 1 373 ? -1.016 -13.656 -36.656 1 32.44 373 ARG B C 1
ATOM 6305 O O . ARG B 1 373 ? -1.744 -12.688 -36.438 1 32.44 373 ARG B O 1
ATOM 6312 N N . PRO B 1 374 ? 0.241 -13.531 -36.438 1 32.47 374 PRO B N 1
ATOM 6313 C CA . PRO B 1 374 ? 0.787 -12.234 -36.812 1 32.47 374 PRO B CA 1
ATOM 6314 C C . PRO B 1 374 ? 0.212 -11.727 -38.156 1 32.47 374 PRO B C 1
ATOM 6316 O O . PRO B 1 374 ? -0.003 -12.516 -39.062 1 32.47 374 PRO B O 1
ATOM 6319 N N . GLY B 1 375 ? -0.796 -10.844 -38.125 1 30.84 375 GLY B N 1
ATOM 6320 C CA . GLY B 1 375 ? -1.228 -10.094 -39.281 1 30.84 375 GLY B CA 1
ATOM 6321 C C . GLY B 1 375 ? -0.11 -9.844 -40.281 1 30.84 375 GLY B C 1
ATOM 6322 O O . GLY B 1 375 ? 0.818 -9.086 -40 1 30.84 375 GLY B O 1
ATOM 6323 N N . PHE B 1 376 ? 0.47 -10.969 -40.875 1 27.69 376 PHE B N 1
ATOM 6324 C CA . PHE B 1 376 ? 1.155 -10.492 -42.094 1 27.69 376 PHE B CA 1
ATOM 6325 C C . PHE B 1 376 ? 0.214 -9.672 -42.938 1 27.69 376 PHE B C 1
ATOM 6327 O O . PHE B 1 376 ? -0.745 -10.203 -43.5 1 27.69 376 PHE B O 1
ATOM 6334 N N . ARG B 1 377 ? -0.111 -8.5 -42.5 1 31.73 377 ARG B N 1
ATOM 6335 C CA . ARG B 1 377 ? -0.58 -7.582 -43.531 1 31.73 377 ARG B CA 1
ATOM 6336 C C . ARG B 1 377 ? 0.117 -7.852 -44.875 1 31.73 377 ARG B C 1
ATOM 6338 O O . ARG B 1 377 ? 1.34 -7.734 -44.969 1 31.73 377 ARG B O 1
ATOM 6345 N N . GLN B 1 378 ? -0.362 -8.852 -45.594 1 23.86 378 GLN B N 1
ATOM 6346 C CA . GLN B 1 378 ? -0.044 -8.773 -47.031 1 23.86 378 GLN B CA 1
ATOM 6347 C C . GLN B 1 378 ? -0.086 -7.328 -47.5 1 23.86 378 GLN B C 1
ATOM 6349 O O . GLN B 1 378 ? -1.132 -6.676 -47.469 1 23.86 378 GLN B O 1
ATOM 6354 N N . LEU B 1 379 ? 0.963 -6.621 -47.281 1 28.88 379 LEU B N 1
ATOM 6355 C CA . LEU B 1 379 ? 1.146 -5.43 -48.125 1 28.88 379 LEU B CA 1
ATOM 6356 C C . LEU B 1 379 ? 0.712 -5.684 -49.562 1 28.88 379 LEU B C 1
ATOM 6358 O O . LEU B 1 379 ? 1.359 -6.445 -50.281 1 28.88 379 LEU B O 1
ATOM 6362 N N . ARG B 1 380 ? -0.636 -6.004 -49.625 1 27.77 380 ARG B N 1
ATOM 6363 C CA . ARG B 1 380 ? -1.036 -5.824 -51.031 1 27.77 380 ARG B CA 1
ATOM 6364 C C . ARG B 1 380 ? -0.274 -4.672 -51.656 1 27.77 380 ARG B C 1
ATOM 6366 O O . ARG B 1 380 ? -0.361 -3.529 -51.219 1 27.77 380 ARG B O 1
ATOM 6373 N N . ARG B 1 381 ? 0.83 -5.074 -52.188 1 26.3 381 ARG B N 1
ATOM 6374 C CA . ARG B 1 381 ? 1.438 -4.18 -53.156 1 26.3 381 ARG B CA 1
ATOM 6375 C C . ARG B 1 381 ? 0.381 -3.566 -54.062 1 26.3 381 ARG B C 1
ATOM 6377 O O . ARG B 1 381 ? -0.279 -4.277 -54.844 1 26.3 381 ARG B O 1
ATOM 6384 N N . LYS B 1 382 ? -0.478 -2.748 -53.375 1 29.97 382 LYS B N 1
ATOM 6385 C CA . LYS B 1 382 ? -1.102 -1.859 -54.344 1 29.97 382 LYS B CA 1
ATOM 6386 C C . LYS B 1 382 ? -0.184 -1.628 -55.562 1 29.97 382 LYS B C 1
ATOM 6388 O O . LYS B 1 382 ? 0.944 -1.156 -55.375 1 29.97 382 LYS B O 1
ATOM 6393 N N . GLY B 1 383 ? -0.201 -2.629 -56.438 1 26 383 GLY B N 1
ATOM 6394 C CA . GLY B 1 383 ? 0.344 -2.41 -57.781 1 26 383 GLY B CA 1
ATOM 6395 C C . GLY B 1 383 ? 0.147 -0.993 -58.281 1 26 383 GLY B C 1
ATOM 6396 O O . GLY B 1 383 ? -0.986 -0.549 -58.469 1 26 383 GLY B O 1
ATOM 6397 N N . LEU B 1 384 ? 0.874 -0.06 -57.594 1 28.17 384 LEU B N 1
ATOM 6398 C CA . LEU B 1 384 ? 1.038 1.241 -58.25 1 28.17 384 LEU B CA 1
ATOM 6399 C C . LEU B 1 384 ? 1.193 1.091 -59.75 1 28.17 384 LEU B C 1
ATOM 6401 O O . LEU B 1 384 ? 2.217 0.596 -60.219 1 28.17 384 LEU B O 1
ATOM 6405 N N . VAL B 1 385 ? 0.124 0.511 -60.312 1 23.92 385 VAL B N 1
ATOM 6406 C CA . VAL B 1 385 ? 0.111 0.795 -61.75 1 23.92 385 VAL B CA 1
ATOM 6407 C C . VAL B 1 385 ? 0.494 2.254 -61.969 1 23.92 385 VAL B C 1
ATOM 6409 O O . VAL B 1 385 ? -0.15 3.166 -61.438 1 23.92 385 VAL B O 1
ATOM 6412 N N . ARG B 1 386 ? 1.842 2.393 -62.125 1 25 386 ARG B N 1
ATOM 6413 C CA . ARG B 1 386 ? 2.506 3.59 -62.625 1 25 386 ARG B CA 1
ATOM 6414 C C . ARG B 1 386 ? 1.714 4.211 -63.781 1 25 386 ARG B C 1
ATOM 6416 O O . ARG B 1 386 ? 1.835 3.781 -64.938 1 25 386 ARG B O 1
ATOM 6423 N N . GLY B 1 387 ? 0.289 4.23 -63.594 1 23.5 387 GLY B N 1
ATOM 6424 C CA . GLY B 1 387 ? -0.093 5.02 -64.75 1 23.5 387 GLY B CA 1
ATOM 6425 C C . GLY B 1 387 ? 0.715 6.293 -64.875 1 23.5 387 GLY B C 1
ATOM 6426 O O . GLY B 1 387 ? 1.241 6.82 -63.906 1 23.5 387 GLY B O 1
ATOM 6427 N N . SER B 1 388 ? 1.233 6.66 -66.125 1 22.59 388 SER B N 1
ATOM 6428 C CA . SER B 1 388 ? 2.176 7.637 -66.625 1 22.59 388 SER B CA 1
ATOM 6429 C C . SER B 1 388 ? 1.847 9.047 -66.188 1 22.59 388 SER B C 1
ATOM 6431 O O . SER B 1 388 ? 2.531 10.008 -66.5 1 22.59 388 SER B O 1
ATOM 6433 N N . SER B 1 389 ? 0.601 9.305 -65.625 1 24.19 389 SER B N 1
ATOM 6434 C CA . SER B 1 389 ? 0.512 10.711 -66.062 1 24.19 389 SER B CA 1
ATOM 6435 C C . SER B 1 389 ? 1.535 11.562 -65.312 1 24.19 389 SER B C 1
ATOM 6437 O O . SER B 1 389 ? 1.863 11.281 -64.125 1 24.19 389 SER B O 1
ATOM 6439 N N . PRO B 1 390 ? 2.125 12.672 -65.938 1 22.34 390 PRO B N 1
ATOM 6440 C CA . PRO B 1 390 ? 3.336 13.477 -65.812 1 22.34 390 PRO B CA 1
ATOM 6441 C C . PRO B 1 390 ? 3.43 14.172 -64.438 1 22.34 390 PRO B C 1
ATOM 6443 O O . PRO B 1 390 ? 4.488 14.156 -63.812 1 22.34 390 PRO B O 1
ATOM 6446 N N . ASP B 1 391 ? 2.604 15.195 -64.188 1 20.75 391 ASP B N 1
ATOM 6447 C CA . ASP B 1 391 ? 3.232 16.5 -63.969 1 20.75 391 ASP B CA 1
ATOM 6448 C C . ASP B 1 391 ? 3.662 16.672 -62.5 1 20.75 391 ASP B C 1
ATOM 6450 O O . ASP B 1 391 ? 4.809 17.031 -62.219 1 20.75 391 ASP B O 1
ATOM 6454 N N . SER B 1 392 ? 2.715 17.312 -61.594 1 21.42 392 SER B N 1
ATOM 6455 C CA . SER B 1 392 ? 3.082 18.469 -60.812 1 21.42 392 SER B CA 1
ATOM 6456 C C . SER B 1 392 ? 3.758 18.047 -59.5 1 21.42 392 SER B C 1
ATOM 6458 O O . SER B 1 392 ? 3.6 16.922 -59.062 1 21.42 392 SER B O 1
ATOM 6460 N N . GLY B 1 393 ? 4.676 18.906 -58.812 1 20.94 393 GLY B N 1
ATOM 6461 C CA . GLY B 1 393 ? 5.844 19.062 -57.969 1 20.94 393 GLY B CA 1
ATOM 6462 C C . GLY B 1 393 ? 5.559 18.797 -56.5 1 20.94 393 GLY B C 1
ATOM 6463 O O . GLY B 1 393 ? 6.387 19.078 -55.625 1 20.94 393 GLY B O 1
ATOM 6464 N N . GLY B 1 394 ? 4.344 18.359 -56.125 1 19.81 394 GLY B N 1
ATOM 6465 C CA . GLY B 1 394 ? 4.113 18.75 -54.719 1 19.81 394 GLY B CA 1
ATOM 6466 C C . GLY B 1 394 ? 5.035 18.031 -53.75 1 19.81 394 GLY B C 1
ATOM 6467 O O . GLY B 1 394 ? 5.371 16.859 -53.969 1 19.81 394 GLY B O 1
ATOM 6468 N N . LYS B 1 395 ? 5.844 18.812 -52.969 1 20.47 395 LYS B N 1
ATOM 6469 C CA . LYS B 1 395 ? 6.953 18.594 -52.062 1 20.47 395 LYS B CA 1
ATOM 6470 C C . LYS B 1 395 ? 6.531 17.703 -50.906 1 20.47 395 LYS B C 1
ATOM 6472 O O . LYS B 1 395 ? 5.738 18.109 -50.031 1 20.47 395 LYS B O 1
ATOM 6477 N N . VAL B 1 396 ? 6.086 16.469 -51.125 1 20.2 396 VAL B N 1
ATOM 6478 C CA . VAL B 1 396 ? 5.66 15.75 -49.938 1 20.2 396 VAL B CA 1
ATOM 6479 C C . VAL B 1 396 ? 6.84 15.609 -48.969 1 20.2 396 VAL B C 1
ATOM 6481 O O . VAL B 1 396 ? 7.938 15.227 -49.375 1 20.2 396 VAL B O 1
ATOM 6484 N N . GLU B 1 397 ? 6.832 16.328 -47.844 1 19.28 397 GLU B N 1
ATOM 6485 C CA . GLU B 1 397 ? 7.746 16.406 -46.688 1 19.28 397 GLU B CA 1
ATOM 6486 C C . GLU B 1 397 ? 7.965 15.039 -46.062 1 19.28 397 GLU B C 1
ATOM 6488 O O . GLU B 1 397 ? 7.016 14.406 -45.594 1 19.28 397 GLU B O 1
ATOM 6493 N N . VAL B 1 398 ? 8.789 14.195 -46.656 1 20.14 398 VAL B N 1
ATOM 6494 C CA . VAL B 1 398 ? 9.102 12.836 -46.219 1 20.14 398 VAL B CA 1
ATOM 6495 C C . VAL B 1 398 ? 9.758 12.859 -44.844 1 20.14 398 VAL B C 1
ATOM 6497 O O . VAL B 1 398 ? 10.75 13.555 -44.625 1 20.14 398 VAL B O 1
ATOM 6500 N N . GLY B 1 399 ? 8.891 12.82 -43.812 1 19.39 399 GLY B N 1
ATOM 6501 C CA . GLY B 1 399 ? 9.352 12.688 -42.438 1 19.39 399 GLY B CA 1
ATOM 6502 C C . GLY B 1 399 ? 10.359 11.57 -42.25 1 19.39 399 GLY B C 1
ATOM 6503 O O . GLY B 1 399 ? 10.203 10.484 -42.812 1 19.39 399 GLY B O 1
ATOM 6504 N N . ASP B 1 400 ? 11.617 11.906 -41.906 1 17.62 400 ASP B N 1
ATOM 6505 C CA . ASP B 1 400 ? 12.898 11.227 -41.781 1 17.62 400 ASP B CA 1
ATOM 6506 C C . ASP B 1 400 ? 12.812 10.07 -40.781 1 17.62 400 ASP B C 1
ATOM 6508 O O . ASP B 1 400 ? 12.461 10.273 -39.625 1 17.62 400 ASP B O 1
ATOM 6512 N N . ILE B 1 401 ? 12.5 8.852 -41.156 1 20.08 401 ILE B N 1
ATOM 6513 C CA . ILE B 1 401 ? 12.453 7.57 -40.469 1 20.08 401 ILE B CA 1
ATOM 6514 C C . ILE B 1 401 ? 13.844 7.203 -39.938 1 20.08 401 ILE B C 1
ATOM 6516 O O . ILE B 1 401 ? 14.047 6.109 -39.406 1 20.08 401 ILE B O 1
ATOM 6520 N N . GLY B 1 402 ? 14.984 8.133 -40.031 1 16.77 402 GLY B N 1
ATOM 6521 C CA . GLY B 1 402 ? 16.25 7.422 -40.156 1 16.77 402 GLY B CA 1
ATOM 6522 C C . GLY B 1 402 ? 16.516 6.473 -39 1 16.77 402 GLY B C 1
ATOM 6523 O O . GLY B 1 402 ? 15.727 6.383 -38.062 1 16.77 402 GLY B O 1
ATOM 6524 N N . GLY B 1 403 ? 17.891 6.543 -38.344 1 17.31 403 GLY B N 1
ATOM 6525 C CA . GLY B 1 403 ? 19.141 5.812 -38.25 1 17.31 403 GLY B CA 1
ATOM 6526 C C . GLY B 1 403 ? 19.266 4.996 -37 1 17.31 403 GLY B C 1
ATOM 6527 O O . GLY B 1 403 ? 18.531 5.227 -36.031 1 17.31 403 GLY B O 1
ATOM 6528 N N . GLU B 1 404 ? 20 3.758 -37.062 1 18.77 404 GLU B N 1
ATOM 6529 C CA . GLU B 1 404 ? 20.609 2.566 -36.469 1 18.77 404 GLU B CA 1
ATOM 6530 C C . GLU B 1 404 ? 21.562 2.928 -35.344 1 18.77 404 GLU B C 1
ATOM 6532 O O . GLU B 1 404 ? 22.703 3.324 -35.562 1 18.77 404 GLU B O 1
ATOM 6537 N N . GLU B 1 405 ? 21.266 3.748 -34.375 1 18.17 405 GLU B N 1
ATOM 6538 C CA . GLU B 1 405 ? 22.406 4.082 -33.5 1 18.17 405 GLU B CA 1
ATOM 6539 C C . GLU B 1 405 ? 23 2.836 -32.844 1 18.17 405 GLU B C 1
ATOM 6541 O O . GLU B 1 405 ? 22.297 2.135 -32.125 1 18.17 405 GLU B O 1
ATOM 6546 N N . SER B 1 406 ? 24.031 2.156 -33.469 1 18.66 406 SER B N 1
ATOM 6547 C CA . SER B 1 406 ? 24.984 1.094 -33.156 1 18.66 406 SER B CA 1
ATOM 6548 C C . SER B 1 406 ? 25.688 1.362 -31.828 1 18.66 406 SER B C 1
ATOM 6550 O O . SER B 1 406 ? 26.297 2.414 -31.641 1 18.66 406 SER B O 1
ATOM 6552 N N . ALA B 1 407 ? 25.172 0.906 -30.688 1 19.12 407 ALA B N 1
ATOM 6553 C CA . ALA B 1 407 ? 25.844 0.936 -29.391 1 19.12 407 ALA B CA 1
ATOM 6554 C C . ALA B 1 407 ? 27.219 0.29 -29.469 1 19.12 407 ALA B C 1
ATOM 6556 O O . ALA B 1 407 ? 27.344 -0.908 -29.75 1 19.12 407 ALA B O 1
ATOM 6557 N N . ARG B 1 408 ? 28.359 0.95 -29.906 1 17.12 408 ARG B N 1
ATOM 6558 C CA . ARG B 1 408 ? 29.766 0.558 -29.906 1 17.12 408 ARG B CA 1
ATOM 6559 C C . ARG B 1 408 ? 30.203 0.119 -28.516 1 17.12 408 ARG B C 1
ATOM 6561 O O . ARG B 1 408 ? 30.312 0.943 -27.594 1 17.12 408 ARG B O 1
ATOM 6568 N N . LEU B 1 409 ? 29.828 -1.034 -28.031 1 18.77 409 LEU B N 1
ATOM 6569 C CA . LEU B 1 409 ? 30.438 -1.617 -26.844 1 18.77 409 LEU B CA 1
ATOM 6570 C C . LEU B 1 409 ? 31.953 -1.773 -27.031 1 18.77 409 LEU B C 1
ATOM 6572 O O . LEU B 1 409 ? 32.406 -2.59 -27.844 1 18.77 409 LEU B O 1
ATOM 6576 N N . GLU B 1 410 ? 32.781 -0.681 -27.266 1 16.7 410 GLU B N 1
ATOM 6577 C CA . GLU B 1 410 ? 34.219 -0.82 -27.438 1 16.7 410 GLU B CA 1
ATOM 6578 C C . GLU B 1 410 ? 34.812 -1.647 -26.312 1 16.7 410 GLU B C 1
ATOM 6580 O O . GLU B 1 410 ? 34.469 -1.472 -25.141 1 16.7 410 GLU B O 1
ATOM 6585 N N . LYS B 1 411 ? 35.469 -2.793 -26.703 1 18.61 411 LYS B N 1
ATOM 6586 C CA . LYS B 1 411 ? 36.312 -3.854 -26.188 1 18.61 411 LYS B CA 1
ATOM 6587 C C . LYS B 1 411 ? 37.562 -3.273 -25.5 1 18.61 411 LYS B C 1
ATOM 6589 O O . LYS B 1 411 ? 38.469 -2.775 -26.156 1 18.61 411 LYS B O 1
ATOM 6594 N N . THR B 1 412 ? 37.5 -2.361 -24.484 1 17.64 412 THR B N 1
ATOM 6595 C CA . THR B 1 412 ? 38.844 -1.998 -24.016 1 17.64 412 THR B CA 1
ATOM 6596 C C . THR B 1 412 ? 39.656 -3.242 -23.656 1 17.64 412 THR B C 1
ATOM 6598 O O . THR B 1 412 ? 39.219 -4.074 -22.875 1 17.64 412 THR B O 1
ATOM 6601 N N . ASP B 1 413 ? 40.5 -3.775 -24.547 1 18 413 ASP B N 1
ATOM 6602 C CA . ASP B 1 413 ? 41.469 -4.867 -24.656 1 18 413 ASP B CA 1
ATOM 6603 C C . ASP B 1 413 ? 42.531 -4.766 -23.562 1 18 413 ASP B C 1
ATOM 6605 O O . ASP B 1 413 ? 43.594 -5.371 -23.672 1 18 413 ASP B O 1
ATOM 6609 N N . GLY B 1 414 ? 42.312 -4.141 -22.391 1 18.22 414 GLY B N 1
ATOM 6610 C CA . GLY B 1 414 ? 43.594 -4.027 -21.719 1 18.22 414 GLY B CA 1
ATOM 6611 C C . GLY B 1 414 ? 44.281 -5.367 -21.5 1 18.22 414 GLY B C 1
ATOM 6612 O O . GLY B 1 414 ? 43.656 -6.324 -21.047 1 18.22 414 GLY B O 1
ATOM 6613 N N . ALA B 1 415 ? 45.281 -5.762 -22.375 1 18.72 415 ALA B N 1
ATOM 6614 C CA . ALA B 1 415 ? 46.25 -6.836 -22.469 1 18.72 415 ALA B CA 1
ATOM 6615 C C . ALA B 1 415 ? 46.969 -7.031 -21.125 1 18.72 415 ALA B C 1
ATOM 6617 O O . ALA B 1 415 ? 47.656 -6.133 -20.656 1 18.72 415 ALA B O 1
ATOM 6618 N N . MET B 1 416 ? 46.375 -7.703 -20.172 1 17.28 416 MET B N 1
ATOM 6619 C CA . MET B 1 416 ? 47.062 -8.078 -18.953 1 17.28 416 MET B CA 1
ATOM 6620 C C . MET B 1 416 ? 48.344 -8.867 -19.281 1 17.28 416 MET B C 1
ATOM 6622 O O . MET B 1 416 ? 48.281 -9.883 -19.969 1 17.28 416 MET B O 1
ATOM 6626 N N . LYS B 1 417 ? 49.531 -8.234 -19.391 1 16.97 417 LYS B N 1
ATOM 6627 C CA . LYS B 1 417 ? 50.906 -8.719 -19.484 1 16.97 417 LYS B CA 1
ATOM 6628 C C . LYS B 1 417 ? 51.156 -9.844 -18.469 1 16.97 417 LYS B C 1
ATOM 6630 O O . LYS B 1 417 ? 50.969 -9.648 -17.266 1 16.97 417 LYS B O 1
ATOM 6635 N N . GLU B 1 418 ? 51.125 -11.109 -18.828 1 16.06 418 GLU B N 1
ATOM 6636 C CA . GLU B 1 418 ? 51.438 -12.32 -18.078 1 16.06 418 GLU B CA 1
ATOM 6637 C C . GLU B 1 418 ? 52.906 -12.312 -17.625 1 16.06 418 GLU B C 1
ATOM 6639 O O . GLU B 1 418 ? 53.812 -12.5 -18.438 1 16.06 418 GLU B O 1
ATOM 6644 N N . LYS B 1 419 ? 53.344 -11.273 -17.016 1 18.75 419 LYS B N 1
ATOM 6645 C CA . LYS B 1 419 ? 54.75 -11.453 -16.641 1 18.75 419 LYS B CA 1
ATOM 6646 C C . LYS B 1 419 ? 54.969 -12.82 -16 1 18.75 419 LYS B C 1
ATOM 6648 O O . LYS B 1 419 ? 54.406 -13.133 -14.953 1 18.75 419 LYS B O 1
ATOM 6653 N N . GLY B 1 420 ? 55.375 -13.883 -16.828 1 15.64 420 GLY B N 1
ATOM 6654 C CA . GLY B 1 420 ? 55.75 -15.281 -16.641 1 15.64 420 GLY B CA 1
ATOM 6655 C C . GLY B 1 420 ? 56.719 -15.5 -15.477 1 15.64 420 GLY B C 1
ATOM 6656 O O . GLY B 1 420 ? 57.188 -14.539 -14.867 1 15.64 420 GLY B O 1
ATOM 6657 N N . ASP B 1 421 ? 57.781 -16.406 -15.711 1 16.41 421 ASP B N 1
ATOM 6658 C CA . ASP B 1 421 ? 58.25 -17.719 -15.273 1 16.41 421 ASP B CA 1
ATOM 6659 C C . ASP B 1 421 ? 59.281 -17.578 -14.156 1 16.41 421 ASP B C 1
ATOM 6661 O O . ASP B 1 421 ? 59 -16.984 -13.109 1 16.41 421 ASP B O 1
ATOM 6665 N N . GLY B 1 422 ? 60.562 -18.094 -14.43 1 15.88 422 GLY B N 1
ATOM 6666 C CA . GLY B 1 422 ? 61.344 -19.234 -13.977 1 15.88 422 GLY B CA 1
ATOM 6667 C C . GLY B 1 422 ? 62.469 -18.844 -13.031 1 15.88 422 GLY B C 1
ATOM 6668 O O . GLY B 1 422 ? 63.344 -19.672 -12.719 1 15.88 422 GLY B O 1
ATOM 6669 N N . ALA B 1 423 ? 62.719 -17.641 -12.578 1 16.25 423 ALA B N 1
ATOM 6670 C CA . ALA B 1 423 ? 64.125 -17.531 -12.211 1 16.25 423 ALA B CA 1
ATOM 6671 C C . ALA B 1 423 ? 64.5 -18.609 -11.195 1 16.25 423 ALA B C 1
ATOM 6673 O O . ALA B 1 423 ? 63.938 -18.688 -10.117 1 16.25 423 ALA B O 1
ATOM 6674 N N . LEU B 1 424 ? 65.438 -19.703 -11.602 1 16.56 424 LEU B N 1
ATOM 6675 C CA . LEU B 1 424 ? 66.188 -20.844 -11.094 1 16.56 424 LEU B CA 1
ATOM 6676 C C . LEU B 1 424 ? 67.188 -20.391 -10.086 1 16.56 424 LEU B C 1
ATOM 6678 O O . LEU B 1 424 ? 68.062 -21.203 -9.648 1 16.56 424 LEU B O 1
ATOM 6682 N N . GLU B 1 425 ? 67.25 -19.219 -9.555 1 15.09 425 GLU B N 1
ATOM 6683 C CA . GLU B 1 425 ? 68.688 -18.984 -9.242 1 15.09 425 GLU B CA 1
ATOM 6684 C C . GLU B 1 425 ? 69.312 -20.172 -8.523 1 15.09 425 GLU B C 1
ATOM 6686 O O . GLU B 1 425 ? 68.562 -21.094 -8.102 1 15.09 425 GLU B O 1
ATOM 6691 N N . GLY B 1 426 ? 69.875 -19.953 -7.316 1 15.87 426 GLY B N 1
ATOM 6692 C CA . GLY B 1 426 ? 71.25 -19.828 -6.836 1 15.87 426 GLY B CA 1
ATOM 6693 C C . GLY B 1 426 ? 71.75 -21.094 -6.227 1 15.87 426 GLY B C 1
ATOM 6694 O O . GLY B 1 426 ? 71 -21.984 -5.84 1 15.87 426 GLY B O 1
ATOM 6695 N N . LYS B 1 427 ? 73.25 -21.219 -5.977 1 16.28 427 LYS B N 1
ATOM 6696 C CA . LYS B 1 427 ? 74.562 -21.766 -5.906 1 16.28 427 LYS B CA 1
ATOM 6697 C C . LYS B 1 427 ? 74.75 -22.625 -4.652 1 16.28 427 LYS B C 1
ATOM 6699 O O . LYS B 1 427 ? 74 -22.547 -3.719 1 16.28 427 LYS B O 1
ATOM 6704 N N . ARG B 1 428 ? 76.062 -22.547 -4.066 1 16.47 428 ARG B N 1
ATOM 6705 C CA . ARG B 1 428 ? 77.375 -23.234 -3.92 1 16.47 428 ARG B CA 1
ATOM 6706 C C . ARG B 1 428 ? 77.438 -23.953 -2.58 1 16.47 428 ARG B C 1
ATOM 6708 O O . ARG B 1 428 ? 76.625 -23.703 -1.682 1 16.47 428 ARG B O 1
ATOM 6715 N N . ALA B 1 429 ? 78.812 -24.141 -2.143 1 15.79 429 ALA B N 1
ATOM 6716 C CA . ALA B 1 429 ? 80 -24.922 -1.855 1 15.79 429 ALA B CA 1
ATOM 6717 C C . ALA B 1 429 ? 80.25 -24.984 -0.355 1 15.79 429 ALA B C 1
ATOM 6719 O O . ALA B 1 429 ? 81.25 -25.625 0.083 1 15.79 429 ALA B O 1
ATOM 6720 N N . ASN B 1 430 ? 79.688 -24.297 0.544 1 15.61 430 ASN B N 1
ATOM 6721 C CA . ASN B 1 430 ? 80.75 -24.031 1.448 1 15.61 430 ASN B CA 1
ATOM 6722 C C . ASN B 1 430 ? 81.375 -25.328 1.959 1 15.61 430 ASN B C 1
ATOM 6724 O O . ASN B 1 430 ? 80.688 -26.312 2.203 1 15.61 430 ASN B O 1
ATOM 6728 N N . GLY B 1 431 ? 82.875 -25.469 2.129 1 16.05 431 GLY B N 1
ATOM 6729 C CA . GLY B 1 431 ? 84.188 -26.031 2.338 1 16.05 431 GLY B CA 1
ATOM 6730 C C . GLY B 1 431 ? 84.312 -26.766 3.66 1 16.05 431 GLY B C 1
ATOM 6731 O O . GLY B 1 431 ? 84.75 -27.922 3.697 1 16.05 431 GLY B O 1
ATOM 6732 N N . GLU B 1 432 ? 84.875 -26.172 4.824 1 16.98 432 GLU B N 1
ATOM 6733 C CA . GLU B 1 432 ? 86.188 -26.516 5.438 1 16.98 432 GLU B CA 1
ATOM 6734 C C . GLU B 1 432 ? 86.062 -27.766 6.32 1 16.98 432 GLU B C 1
ATOM 6736 O O . GLU B 1 432 ? 84.938 -28.078 6.793 1 16.98 432 GLU B O 1
ATOM 6741 N N . SER B 1 433 ? 87.375 -28.312 6.895 1 16.61 433 SER B N 1
ATOM 6742 C CA . SER B 1 433 ? 88.375 -29.281 7.234 1 16.61 433 SER B CA 1
ATOM 6743 C C . SER B 1 433 ? 88.188 -29.859 8.625 1 16.61 433 SER B C 1
ATOM 6745 O O . SER B 1 433 ? 88.188 -31.078 8.805 1 16.61 433 SER B O 1
ATOM 6747 N N . GLY B 1 434 ? 88.75 -29.172 9.727 1 16.8 434 GLY B N 1
ATOM 6748 C CA . GLY B 1 434 ? 89.938 -29.703 10.383 1 16.8 434 GLY B CA 1
ATOM 6749 C C . GLY B 1 434 ? 89.625 -30.797 11.391 1 16.8 434 GLY B C 1
ATOM 6750 O O . GLY B 1 434 ? 90.25 -31.875 11.336 1 16.8 434 GLY B O 1
ATOM 6751 N N . SER B 1 435 ? 89.625 -30.469 12.758 1 20.05 435 SER B N 1
ATOM 6752 C CA . SER B 1 435 ? 90.625 -30.938 13.688 1 20.05 435 SER B CA 1
ATOM 6753 C C . SER B 1 435 ? 90.375 -32.344 14.172 1 20.05 435 SER B C 1
ATOM 6755 O O . SER B 1 435 ? 89.188 -32.75 14.258 1 20.05 435 SER B O 1
ATOM 6757 N N . HIS B 1 436 ? 91.5 -33.156 14.336 1 20.02 436 HIS B N 1
ATOM 6758 C CA . HIS B 1 436 ? 92.25 -34.375 14.477 1 20.02 436 HIS B CA 1
ATOM 6759 C C . HIS B 1 436 ? 91.938 -35.062 15.797 1 20.02 436 HIS B C 1
ATOM 6761 O O . HIS B 1 436 ? 91.625 -36.281 15.82 1 20.02 436 HIS B O 1
ATOM 6767 N N . SER B 1 437 ? 92.688 -34.438 16.875 1 21.44 437 SER B N 1
ATOM 6768 C CA . SER B 1 437 ? 93.688 -35 17.766 1 21.44 437 SER B CA 1
ATOM 6769 C C . SER B 1 437 ? 93.062 -35.812 18.875 1 21.44 437 SER B C 1
ATOM 6771 O O . SER B 1 437 ? 91.875 -35.688 19.156 1 21.44 437 SER B O 1
ATOM 6773 N N . ASP B 1 438 ? 93.812 -35.625 20.203 1 21.59 438 ASP B N 1
ATOM 6774 C CA . ASP B 1 438 ? 94 -36.281 21.484 1 21.59 438 ASP B CA 1
ATOM 6775 C C . ASP B 1 438 ? 92.688 -36.312 22.297 1 21.59 438 ASP B C 1
ATOM 6777 O O . ASP B 1 438 ? 91.938 -35.344 22.297 1 21.59 438 ASP B O 1
#

Radius of gyration: 36.91 Å; Cα contacts (8 Å, |Δi|>4): 1512; chains: 2; bounding box: 154×96×135 Å

Solvent-accessible surface area (backbone atoms only — not comparable to full-atom values): 50087 Å² total; per-residue (Å²): 136,83,79,74,76,78,75,78,74,74,78,77,76,71,71,78,73,77,80,65,85,68,78,68,70,78,75,82,79,55,76,75,77,56,49,36,37,36,29,32,39,63,16,36,37,22,39,47,88,40,50,34,91,44,31,46,60,34,52,48,53,31,58,77,64,70,39,53,63,34,38,50,30,55,51,57,32,59,46,58,62,60,46,24,53,51,47,16,63,59,45,69,44,92,50,54,55,77,31,54,41,42,11,40,55,69,56,48,76,43,37,90,78,36,52,31,31,38,39,35,24,26,63,83,62,40,34,46,54,42,42,44,72,53,54,35,74,44,70,43,40,58,53,14,52,35,53,57,40,57,50,73,36,78,65,63,89,66,77,63,61,86,86,45,46,78,63,64,88,70,43,55,40,56,29,36,38,35,39,26,52,55,68,49,44,58,54,44,46,48,51,52,49,48,34,40,44,2,45,73,14,24,61,96,41,66,30,55,81,90,61,54,53,54,37,52,30,37,35,12,28,60,43,43,53,41,30,41,69,30,94,55,66,38,80,33,39,17,31,54,50,38,21,49,64,50,33,51,66,67,38,89,73,50,60,73,82,83,70,73,40,72,45,10,48,39,34,62,65,35,55,52,52,51,48,52,42,47,46,53,52,45,29,68,69,63,76,43,93,77,77,77,40,41,34,39,34,40,21,20,40,34,76,29,40,21,44,21,24,67,64,42,76,54,93,85,33,46,42,41,18,36,36,25,49,58,25,63,44,50,88,88,55,81,56,64,73,42,64,40,77,37,62,34,49,34,52,44,52,50,47,54,55,49,50,52,50,34,54,62,70,65,46,77,71,85,74,64,62,74,67,80,66,75,76,71,68,68,68,66,66,68,71,70,67,74,65,73,83,79,81,79,85,80,84,77,81,79,78,83,79,85,80,82,85,78,80,80,83,72,74,90,79,81,81,77,80,70,84,69,86,68,85,70,89,74,85,69,89,83,82,69,93,74,91,85,72,132,138,84,79,75,76,76,76,79,74,73,76,78,76,71,74,76,73,78,81,67,83,70,80,68,72,78,75,82,77,56,78,75,75,58,49,36,38,37,29,32,40,64,14,36,37,22,40,47,88,41,49,33,91,43,31,45,60,35,52,49,52,29,60,76,66,70,40,53,60,33,38,50,29,55,51,56,32,60,46,57,63,59,47,23,53,51,48,16,63,60,44,70,43,92,49,55,53,79,32,54,38,43,10,43,55,68,54,48,76,44,36,90,78,35,53,31,32,37,40,37,24,24,63,84,61,40,33,46,53,44,44,42,71,54,54,34,74,42,70,43,41,57,52,15,52,35,53,58,41,56,50,73,36,80,66,63,86,67,77,63,61,86,86,44,47,78,63,62,89,69,44,55,38,56,30,37,38,34,40,29,51,55,67,48,43,57,54,44,46,48,51,53,50,47,35,40,43,2,45,72,14,24,60,96,42,66,31,56,80,90,62,54,51,54,38,50,29,36,35,12,28,62,43,42,55,40,30,40,68,28,94,56,67,38,80,33,39,17,30,55,50,39,21,49,64,50,32,51,65,66,39,89,73,50,58,73,82,84,67,72,41,73,44,10,52,38,35,61,64,36,54,52,52,51,48,50,41,47,48,53,52,45,30,68,68,64,77,44,94,76,74,75,40,40,34,39,33,41,21,20,41,33,77,29,41,22,42,20,25,66,64,42,75,55,93,83,32,46,43,41,18,34,36,26,49,60,26,63,42,49,89,87,54,82,54,64,74,41,63,40,79,37,61,35,50,34,53,44,51,50,49,53,54,50,50,53,50,34,54,62,68,64,47,77,72,83,75,64,62,75,69,80,65,75,76,70,69,70,72,67,69,70,71,71,69,74,66,72,84,80,79,86,78,80,78,74,81,74,78,82,78,79,86,81,83,75,81,77,80,78,74,82,67,84,74,78,77,75,81,77,85,72,91,70,79,89,88,89,68,96,79,97,85,78,95,83,83,133

Secondary structure (DSSP, 8-state):
------------------------------STT-EEEEE--BTTTEETTEE-TTHHHHHHHHHHTT--EEEE-S--SS-HHHHHHHHHHHHTS---GGGEE-TTGGGGGGTTT-SEEEEE-SSTTHHHHHHHHHT-SEEE-HHHHHHH-GGGSTT--SPPPTT--PPPTT-B--EEEE-S--S-HHHHHHHHHHHHTSSTTBTT--PPTT---PPPEEES---SEE--SSSS-EE-HHHHHHHHHHHGGGSTT--S---EEE-STTSHHHHHHHHHHHHHHHHHHH--SS---EEEEEES-IIIIIHHHHH-EETTEEEEEEEESSSS--TTS-----SEEESSHHHHHHHHHHHHHHHHTT---S------------------------------------------------------------------------/------------------------------STT-EEEEE--BTTTEETTEE-TTHHHHHHHHHHTT--EEEE-S--SS-HHHHHHHHHHHHTS---GGGEE-TTGGGGGGTTT-SEEEEE-SSTTHHHHHHHHHT-SEEE-HHHHHHH-GGGSTT--SPPPTT--PPPTT-B--EEEE-S--S-HHHHHHHHHHHHTSSTTBTT--PPTT---PPPEEES---SEE--SSSS-EE-HHHHHHHHHHHGGGSTT--S---EEE-STTSHHHHHHHHHHHHHHHHHHH--SS---EEEEEES-IIIIIHHHHH-EETTEEEEEEEESSSS--TTS-----SEEESSHHHHHHHHHHHHHHHHTT---S------------------------------------------------------------------------

Organism: Tuber melanosporum (strain Mel28) (NCBI:txid656061)

InterPro domains:
  IPR006353 HAD-superfamily hydrolase, subfamily IIA, CECR5 [TIGR01456] (35-350)
  IPR006357 HAD-superfamily hydrolase, subfamily IIA [PF13344] (37-137)
  IPR006357 HAD-superfamily hydrolase, subfamily IIA [TIGR01460] (37-327)
  IPR023214 HAD superfamily [G3DSA:3.40.50.1000] (37-349)
  IPR023214 HAD superfamily [G3DSA:3.40.50.1000] (103-263)
  IPR036412 HAD-like superfamily [SSF56784] (37-347)
  IPR050324 CDP-alcohol phosphatidyltransferase class-I [PTHR14269] (78-355)